Protein 8K20 (pdb70)

Sequence (1209 aa):
KMIAIGFEGSANKIGVGIVTLDGTILANPRHTYITPPGHGFLPRETAHHHLDHVLPLVKSALETSQVTPEEIDCICYTKGPGMGAPLQVSAIVVRVLSQLWKKPIVAVNHCVAHIEMGRVVTGADDPVVLYVSGGNTQVIAYSEGRYRIFGETIDIAVGNCLDRFARVLKLSNDPSPGYNIEQLAKKGENFIDLPYAVKGMDVSFSGILSYIETTAEEKLKNNECTPADLCYSLQETVFAMLVEITERAMAHCDKKDVLIVGGVGCNERLQEMMRTMCSERDGKLFATDDRYCIDNGAMIAYTGLLAFVNGIETPIEDSTFTQRFRTDEVHAVWREKLIKQGAEARVFESTFAGRRSIVKERFSKKYRHPILDAKLTLKRLNAEARCMTKARKLGVCTPVLYAVDTLLHSLTLEYIEGVSVKDIFLEFGTNGVVEERLDDVAAQIGAAIAKLHDGGLAHGDLTTSNMLVRSGTNQLVLIDFGLSVTSTLPEDKAVDLYVLERALLSMHSSCGNVMDRILTAYRKSSKQWSATFNKLAQVRQRGRKKVFNLDRGNTLSVSLFSGVTNSKELLNSMLDGSLKLEVSFLNASLIPDIFPLLAAAQKALISKSRDSLSTRTLHSELVYNYSGSKHITESLKRCGISENTTYILAARFNASPVEMEEVAKLINGKEIDLEELKTHANQANILKHYKITSQELGISSLGDAIVCRIAARDALDFSCNLDVSFESEEHALIAYTSLAVDKELQPDKVRRVMSVSNNKLSVHFEAIEARLLRASFSAFVDVLTLATRTIQEFGDFSCNLDVSFESEEHALIAYTSLAVDKELQPDKVRRVMSVSNNKLSVHFEAIEARLLRASFSAFVDVLTLATRTIQEKKMIAIGFEGSANKIGVGIVTLDGTILANPRHTYITPPGHGFLPRETAHHHLDHVLPLVKSALETSQVTPEEIDCICYTKGPGMGAPLQVSAIVVRVLSQLWKKPIVAVNHCVAHIEMGRVVTGADDPVVLYVSGGNTQVIAYSEGRYRIFGETIDIAVGNCLDRFARVLKLSNDPSPGYNIEQLAKKGENFIDLPYAVKGMDVSFSGILSYIETTAEEKLKNNECTPADLCYSLQETVFAMLVEITERAMAHCDKKDVLIVGGVGCNERLQEMMRTMCSERDGKLFATDDRYCIDNGAMIAYTGLLAFVNGIETPIEDSTFTQRFRTDEVHAVWRE

InterPro domains:
  IPR000905 Gcp-like domain [PF00814] (33-305)
  IPR000905 Gcp-like domain [PTHR11735] (2-338)
  IPR017861 Kae1/TsaD family [PR00789] (8-21)
  IPR017861 Kae1/TsaD family [PR00789] (78-98)
  IPR017861 Kae1/TsaD family [PR00789] (99-118)
  IPR017861 Kae1/TsaD family [PR00789] (131-143)
  IPR017861 Kae1/TsaD family [PR00789] (153-174)
  IPR017861 Kae1/TsaD family [PR00789] (261-270)
  IPR017861 Kae1/TsaD family [TIGR00329] (9-304)
  IPR034680 tRNA N6-adenosine threonylcarbamoyltransferase Kae1, archaeal/eukaryotic [MF_01446] (5-338)
  IPR043129 ATPase, nucleotide binding domain [SSF53067] (5-304)

GO terms:
  GO:0000408 EKC/KEOPS complex (C, IDA)
  GO:0005515 protein binding (F, IPI)

Foldseek 3Di:
DAKFWEWFDQDQKTWIWIDDQLLDTQFIDIDGPQDDFLDDDDLPVSLVVCVVPVVVRVVRRCVRNVDDLLSHQAYEYALDQHDDRRSVVSLVVSLVSCVVSVHFYHHFHDVQLFVVSQCSVLVPQFFFEFAAELFFTWTWGDDPQFTDTQEGAPEGGPNVLQQVLCSLVRFGQPPHSVVRLVVLLVPADDADDFDDADDHLYGYRVVRSVVLSVVCVVCVVVVVGDSNNSSNNSVVVVLVSVVVNVVVVCVVVVGAEYTYAADCLCDCVSVVVVCVVSVVVVHYYGHDHHVSHYDHTSSRRNSVSLCVVLPDGDDSVRSDRDNDDDRRVDRNSSSVD/DPDADPQWRKAWDDDPNHTKIKTARAQDDPADPVRSLVVLQVLLVVLVVVVVVLVVLVAAEWDFDDADSVGRMTMTHDAAFAFQLVLLVCCLPVNADVVVLLVVLLQVLLSLQSCLVSQKAQQPLASRAWTQGPPVRGIYGYDSNPIDGGNDLLRSLVSVLVHQVNVVVSPQSNHRCPVSNLVSNVVNHDPVPVNVVSNVVVVVVVVD/DWAAAPPGKIKDKWKFAQWPCLVVVVVCVVVVPDPDDKFKWQLLADQACVLLNLLVNVLVVCVVVVVQPDPDSNLSSQLLLQLAPDSVVSCPPGNDDPPRRGIMIMDMRDDPVVVVVVVVVTDGDIDDRNCNNVSHPVVVLCVSLVQDPVNVVVDPSNVSSSVSSVCSVVD/DDKDKDKDADPWQVLLVVVVVVVVPDDDPCCPFWDKDWDDDTRITIIIIDGDDDVVVVVVVVVVVVVVVVSVVVVVVVD/DDKDWDKDDDDFQVLQVVLCVPPVVDDDDDVPFKDWDWDGDTNIITIMIDGPDPVVVVVVVVVSVVVSVVSCVVVVD/DFAWEWWWDLQDLKTWIFIATQLLDTQDIDIDGDFDFFLDDDDVPVSLVVCVVCVVVRVVRSCVSSVDDLLSHAAYEAAQDDGDARSSVVRLVVRLVSCVVNVHFYYYFYQVVLLLVSLCSPQVDDFAWEFQAEQQFGFIWHDDQQFGDTDEGEDEHGVNVLQSNVLSLVRPGCVVHSLVVLLVLLVVADAADDFDDAADDLYGYCPRRSVVLSVVVVVCVVVVVDDVNNSSVNVVVVVLVSSLSSVVVVCVVVVDQEYEYAAPNLQHDVNVVVSQVVSVVVNYHYRYDDNVSSDDHTSSRRNRVVLCPVQPDGDDSVPSHHDNDPDRRVRGHDSVD

Organism: Arabidopsis thaliana (NCBI:txid3702)

Secondary structure (DSSP, 8-state):
---EEEEE-SSSEEEEEEE-SSS-EEE--EEE--PPTT----HHHHHHHHHHHHHHHHHHHHHHH---GGG-SEEEEEEESS-HHHHHHHHHHHHHHHHHHT--EEEEEHHHHHHHHHHHHH--SS-EEEEE-SS-EEEEEEETTEEEEEEEBSS--HHHHHHHHHHHHT---SS-HHHHHHHHHTT----------EETTEE--HHHHHHHHHHHHHHHHTTSS-HHHHHHHHHHHHHHHHHHHHHHHHHHHT---EEEESGGGGSSHHHHHHHHHHHHTT--EE---STTTSSSHHHHHHHHHHHHHHT----GGG----S---STTSB-HHHH-/--EE-SS-EEEEEEETTEEEEEEE----SSS-HHHHHHHHHHHHHHHHHHHHHHHHTT-B-PPEEEEETTTTEEEEE---EEEHHHHHHHHHHH---HHHHHHHHHHHHHHHHHHHHTTB--S---TTT-EEETTT--EE----TT--B---HHHHHHHHHHHHHHHHHT-STT---HHHHHHHHHHH-SSHHHHHHHHHHHHHHHH-/-EEE-GGG-EEEEEEEES-S-HHHHHHHHHHT--SS--EEEEGGG-S-HHHHHHHHHHHHHHHHTT--SSSSHHHHHHHHHHT-S-HHHHHHHTB--TT--SEEEEEET--HHHHHHHHHH--SEEE-SS-HHHH--HHHHHHHHT--HHHHTTS-HHHHHHHHHHHGGG-/-EEEEE--B-SSHHHHHHHHHHHHS---S-TTTEEEEEEEETTEEEEEEEESSHHHHHHHHHHHHHHHHHHHHHHHHT-/---EEEEEE-SSS-EEEEEE-TT--EEE--EE-----TTSPPPHHHHHHHHHHHHHHHHHHHHHHHT--TTTEEEEEEEEESS-HHHHHHHHHHHHHHHHHHT--EEEEESHHHHHHHHHHHH--SS-EEEEESSS-EEEEEEETTEEEEEEEBSSS-HHHHHHHHHHHTT---SS-HHHHHHHHHHT----------EETTEE--HHHHHHHHHHHHHHHHHT-S-HHHHHHHHHHHHHHHHHHHHHHHHHHHT-S-EEEESSGGG-HHHHHHHHHHHHHTT--EEE--HHHHS--HHHHHHHHHHHHHHT--B-GGG----S---GGGSBP-S--/-EEEEE----SSHHHHHHHIIIIITS--S-TTTEEEEEEEETTEEEEEEEES-HHHHHHHHHHHHHHHHHHHHHHT-

B-factor: mean 178.87, std 56.87, range [75.35, 323.89]

Structure (mmCIF, N/CA/C/O backbone):
data_8K20
#
_entry.id   8K20
#
_cell.length_a   1.00
_cell.length_b   1.00
_cell.length_c   1.00
_cell.angle_alpha   90.00
_cell.angle_beta   90.00
_cell.angle_gamma   90.00
#
_symmetry.space_group_name_H-M   'P 1'
#
loop_
_entity.id
_entity.type
_entity.pdbx_description
1 polymer 'Probable tRNA N6-adenosine threonylcarbamoyltransferase'
2 polymer 'non-specific serine/threonine protein kinase'
3 polymer At4g34412
4 polymer At5g53043
5 non-polymer 'FE (III) ION'
#
loop_
_atom_site.group_PDB
_atom_site.id
_atom_site.type_symbol
_atom_site.label_atom_id
_atom_site.label_alt_id
_atom_site.label_comp_id
_atom_site.label_asym_id
_atom_site.label_entity_id
_atom_site.label_seq_id
_atom_site.pdbx_PDB_ins_code
_atom_site.Cartn_x
_atom_site.Cartn_y
_atom_site.Cartn_z
_atom_site.occupancy
_atom_site.B_iso_or_equiv
_atom_site.auth_seq_id
_atom_site.auth_comp_id
_atom_site.auth_asym_id
_atom_site.auth_atom_id
_atom_site.pdbx_PDB_model_num
ATOM 1 N N . LYS A 1 4 ? 204.307 260.988 226.837 1.00 125.40 4 LYS A N 1
ATOM 2 C CA . LYS A 1 4 ? 204.983 260.546 228.051 1.00 125.40 4 LYS A CA 1
ATOM 3 C C . LYS A 1 4 ? 206.270 259.800 227.718 1.00 125.40 4 LYS A C 1
ATOM 4 O O . LYS A 1 4 ? 206.582 259.574 226.549 1.00 125.40 4 LYS A O 1
ATOM 10 N N . MET A 1 5 ? 207.014 259.421 228.754 1.00 115.79 5 MET A N 1
ATOM 11 C CA . MET A 1 5 ? 208.262 258.698 228.564 1.00 115.79 5 MET A CA 1
ATOM 12 C C . MET A 1 5 ? 208.001 257.295 228.028 1.00 115.79 5 MET A C 1
ATOM 13 O O . MET A 1 5 ? 207.096 256.590 228.487 1.00 115.79 5 MET A O 1
ATOM 18 N N . ILE A 1 6 ? 208.783 256.908 227.023 1.00 114.68 6 ILE A N 1
ATOM 19 C CA . ILE A 1 6 ? 208.667 255.609 226.371 1.00 114.68 6 ILE A CA 1
ATOM 20 C C . ILE A 1 6 ? 210.069 255.096 226.074 1.00 114.68 6 ILE A C 1
ATOM 21 O O . ILE A 1 6 ? 210.927 255.847 225.597 1.00 114.68 6 ILE A O 1
ATOM 26 N N . ALA A 1 7 ? 210.304 253.817 226.355 1.00 102.99 7 ALA A N 1
ATOM 27 C CA . ALA A 1 7 ? 211.596 253.188 226.118 1.00 102.99 7 ALA A CA 1
ATOM 28 C C . ALA A 1 7 ? 211.432 251.987 225.200 1.00 102.99 7 ALA A C 1
ATOM 29 O O . ALA A 1 7 ? 210.434 251.258 225.290 1.00 102.99 7 ALA A O 1
ATOM 31 N N . ILE A 1 8 ? 212.413 251.771 224.321 1.00 94.50 8 ILE A N 1
ATOM 32 C CA . ILE A 1 8 ? 212.395 250.615 223.431 1.00 94.50 8 ILE A CA 1
ATOM 33 C C . ILE A 1 8 ? 213.510 249.670 223.849 1.00 94.50 8 ILE A C 1
ATOM 34 O O . ILE A 1 8 ? 214.616 250.110 224.177 1.00 94.50 8 ILE A O 1
ATOM 39 N N . GLY A 1 9 ? 213.208 248.379 223.870 1.00 88.06 9 GLY A N 1
ATOM 40 C CA . GLY A 1 9 ? 214.171 247.384 224.300 1.00 88.06 9 GLY A CA 1
ATOM 41 C C . GLY A 1 9 ? 214.205 246.210 223.347 1.00 88.06 9 GLY A C 1
ATOM 42 O O . GLY A 1 9 ? 213.184 245.800 222.788 1.00 88.06 9 GLY A O 1
ATOM 43 N N . PHE A 1 10 ? 215.409 245.676 223.160 1.00 90.97 10 PHE A N 1
ATOM 44 C CA . PHE A 1 10 ? 215.645 244.509 222.321 1.00 90.97 10 PHE A CA 1
ATOM 45 C C . PHE A 1 10 ? 216.105 243.357 223.202 1.00 90.97 10 PHE A C 1
ATOM 46 O O . PHE A 1 10 ? 217.000 243.531 224.041 1.00 90.97 10 PHE A O 1
ATOM 54 N N . GLU A 1 11 ? 215.494 242.188 223.012 1.00 98.86 11 GLU A N 1
ATOM 55 C CA . GLU A 1 11 ? 215.851 240.980 223.744 1.00 98.86 11 GLU A CA 1
ATOM 56 C C . GLU A 1 11 ? 216.099 239.859 222.748 1.00 98.86 11 GLU A C 1
ATOM 57 O O . GLU A 1 11 ? 215.202 239.496 221.978 1.00 98.86 11 GLU A O 1
ATOM 63 N N . GLY A 1 12 ? 217.310 239.309 222.772 1.00 94.22 12 GLY A N 1
ATOM 64 C CA . GLY A 1 12 ? 217.655 238.197 221.913 1.00 94.22 12 GLY A CA 1
ATOM 65 C C . GLY A 1 12 ? 218.605 237.220 222.572 1.00 94.22 12 GLY A C 1
ATOM 66 O O . GLY A 1 12 ? 219.238 236.410 221.891 1.00 94.22 12 GLY A O 1
ATOM 67 N N . SER A 1 13 ? 218.708 237.280 223.902 1.00 94.27 13 SER A N 1
ATOM 68 C CA . SER A 1 13 ? 219.673 236.451 224.616 1.00 94.27 13 SER A CA 1
ATOM 69 C C . SER A 1 13 ? 219.391 234.962 224.471 1.00 94.27 13 SER A C 1
ATOM 70 O O . SER A 1 13 ? 220.279 234.148 224.743 1.00 94.27 13 SER A O 1
ATOM 73 N N . ALA A 1 14 ? 218.183 234.588 224.055 1.00 98.47 14 ALA A N 1
ATOM 74 C CA . ALA A 1 14 ? 217.849 233.186 223.835 1.00 98.47 14 ALA A CA 1
ATOM 75 C C . ALA A 1 14 ? 217.282 232.996 222.435 1.00 98.47 14 ALA A C 1
ATOM 76 O O . ALA A 1 14 ? 217.275 233.935 221.634 1.00 98.47 14 ALA A O 1
ATOM 78 N N . ASN A 1 15 ? 216.813 231.783 222.128 1.00 105.48 15 ASN A N 1
ATOM 79 C CA . ASN A 1 15 ? 216.184 231.542 220.836 1.00 105.48 15 ASN A CA 1
ATOM 80 C C . ASN A 1 15 ? 214.970 232.433 220.623 1.00 105.48 15 ASN A C 1
ATOM 81 O O . ASN A 1 15 ? 214.670 232.795 219.480 1.00 105.48 15 ASN A O 1
ATOM 86 N N . LYS A 1 16 ? 214.270 232.790 221.693 1.00 100.53 16 LYS A N 1
ATOM 87 C CA . LYS A 1 16 ? 213.172 233.738 221.602 1.00 100.53 16 LYS A CA 1
ATOM 88 C C . LYS A 1 16 ? 213.714 235.126 221.291 1.00 100.53 16 LYS A C 1
ATOM 89 O O . LYS A 1 16 ? 214.748 235.538 221.824 1.00 100.53 16 LYS A O 1
ATOM 95 N N . ILE A 1 17 ? 213.015 235.846 220.419 1.00 104.18 17 ILE A N 1
ATOM 96 C CA . ILE A 1 17 ? 213.362 237.212 220.050 1.00 104.18 17 ILE A CA 1
ATOM 97 C C . ILE A 1 17 ? 212.183 238.123 220.360 1.00 104.18 17 ILE A C 1
ATOM 98 O O . ILE A 1 17 ? 211.024 237.769 220.096 1.00 104.18 17 ILE A O 1
ATOM 103 N N . GLY A 1 18 ? 212.480 239.282 220.946 1.00 97.87 18 GLY A N 1
ATOM 104 C CA . GLY A 1 18 ? 211.455 240.238 221.310 1.00 97.87 18 GLY A CA 1
ATOM 105 C C . GLY A 1 18 ? 211.874 241.683 221.134 1.00 97.87 18 GLY A C 1
ATOM 106 O O . GLY A 1 18 ? 213.005 242.062 221.460 1.00 97.87 18 GLY A O 1
ATOM 107 N N . VAL A 1 19 ? 210.961 242.500 220.617 1.00 97.67 19 VAL A N 1
ATOM 108 C CA . VAL A 1 19 ? 211.180 243.928 220.423 1.00 97.67 19 VAL A CA 1
ATOM 109 C C . VAL A 1 19 ? 210.084 244.653 221.190 1.00 97.67 19 VAL A C 1
ATOM 110 O O . VAL A 1 19 ? 208.989 244.873 220.658 1.00 97.67 19 VAL A O 1
ATOM 114 N N . GLY A 1 20 ? 210.374 245.032 222.431 1.00 94.08 20 GLY A N 1
ATOM 115 C CA . GLY A 1 20 ? 209.380 245.607 223.319 1.00 94.08 20 GLY A CA 1
ATOM 116 C C . GLY A 1 20 ? 209.436 247.121 223.315 1.00 94.08 20 GLY A C 1
ATOM 117 O O . GLY A 1 20 ? 210.497 247.716 223.123 1.00 94.08 20 GLY A O 1
ATOM 118 N N . ILE A 1 21 ? 208.280 247.743 223.524 1.00 97.17 21 ILE A N 1
ATOM 119 C CA . ILE A 1 21 ? 208.161 249.192 223.640 1.00 97.17 21 ILE A CA 1
ATOM 120 C C . ILE A 1 21 ? 207.238 249.476 224.815 1.00 97.17 21 ILE A C 1
ATOM 121 O O . ILE A 1 21 ? 206.055 249.120 224.773 1.00 97.17 21 ILE A O 1
ATOM 126 N N . VAL A 1 22 ? 207.769 250.112 225.863 1.00 102.63 22 VAL A N 1
ATOM 127 C CA . VAL A 1 22 ? 207.023 250.243 227.108 1.00 102.63 22 VAL A CA 1
ATOM 128 C C . VAL A 1 22 ? 206.996 251.690 227.577 1.00 102.63 22 VAL A C 1
ATOM 129 O O . VAL A 1 22 ? 207.817 252.522 227.181 1.00 102.63 22 VAL A O 1
ATOM 133 N N . THR A 1 23 ? 206.016 251.975 228.430 1.00 114.17 23 THR A N 1
ATOM 134 C CA . THR A 1 23 ? 205.893 253.221 229.171 1.00 114.17 23 THR A CA 1
ATOM 135 C C . THR A 1 23 ? 206.401 253.012 230.593 1.00 114.17 23 THR A C 1
ATOM 136 O O . THR A 1 23 ? 206.988 251.979 230.922 1.00 114.17 23 THR A O 1
ATOM 140 N N . LEU A 1 24 ? 206.177 254.018 231.441 1.00 110.82 24 LEU A N 1
ATOM 141 C CA . LEU A 1 24 ? 206.673 253.954 232.812 1.00 110.82 24 LEU A CA 1
ATOM 142 C C . LEU A 1 24 ? 205.714 253.243 233.758 1.00 110.82 24 LEU A C 1
ATOM 143 O O . LEU A 1 24 ? 206.138 252.800 234.831 1.00 110.82 24 LEU A O 1
ATOM 148 N N . ASP A 1 25 ? 204.437 253.124 233.398 1.00 119.50 25 ASP A N 1
ATOM 149 C CA . ASP A 1 25 ? 203.468 252.477 234.272 1.00 119.50 25 ASP A CA 1
ATOM 150 C C . ASP A 1 25 ? 203.613 250.961 234.308 1.00 119.50 25 ASP A C 1
ATOM 151 O O . ASP A 1 25 ? 203.038 250.323 235.195 1.00 119.50 25 ASP A O 1
ATOM 156 N N . GLY A 1 26 ? 204.358 250.376 233.377 1.00 117.45 26 GLY A N 1
ATOM 157 C CA . GLY A 1 26 ? 204.456 248.938 233.264 1.00 117.45 26 GLY A CA 1
ATOM 158 C C . GLY A 1 26 ? 203.544 248.314 232.233 1.00 117.45 26 GLY A C 1
ATOM 159 O O . GLY A 1 26 ? 203.461 247.082 232.172 1.00 117.45 26 GLY A O 1
ATOM 160 N N . THR A 1 27 ? 202.863 249.119 231.422 1.00 113.29 27 THR A N 1
ATOM 161 C CA . THR A 1 27 ? 201.916 248.619 230.436 1.00 113.29 27 THR A CA 1
ATOM 162 C C . THR A 1 27 ? 202.598 248.475 229.082 1.00 113.29 27 THR A C 1
ATOM 163 O O . THR A 1 27 ? 203.149 249.444 228.550 1.00 113.29 27 THR A O 1
ATOM 167 N N . ILE A 1 28 ? 202.555 247.268 228.528 1.00 105.35 28 ILE A N 1
ATOM 168 C CA . ILE A 1 28 ? 203.137 247.007 227.217 1.00 105.35 28 ILE A CA 1
ATOM 169 C C . ILE A 1 28 ? 202.302 247.707 226.155 1.00 105.35 28 ILE A C 1
ATOM 170 O O . ILE A 1 28 ? 201.071 247.588 226.136 1.00 105.35 28 ILE A O 1
ATOM 175 N N . LEU A 1 29 ? 202.968 248.443 225.265 1.00 108.06 29 LEU A N 1
ATOM 176 C CA . LEU A 1 29 ? 202.261 249.045 224.140 1.00 108.06 29 LEU A CA 1
ATOM 177 C C . LEU A 1 29 ? 202.207 248.095 222.951 1.00 108.06 29 LEU A C 1
ATOM 178 O O . LEU A 1 29 ? 201.164 247.966 222.301 1.00 108.06 29 LEU A O 1
ATOM 183 N N . ALA A 1 30 ? 203.318 247.425 222.658 1.00 106.62 30 ALA A N 1
ATOM 184 C CA . ALA A 1 30 ? 203.369 246.423 221.606 1.00 106.62 30 ALA A CA 1
ATOM 185 C C . ALA A 1 30 ? 204.400 245.379 221.998 1.00 106.62 30 ALA A C 1
ATOM 186 O O . ALA A 1 30 ? 205.325 245.663 222.763 1.00 106.62 30 ALA A O 1
ATOM 188 N N . ASN A 1 31 ? 204.239 244.177 221.466 1.00 87.62 31 ASN A N 1
ATOM 189 C CA . ASN A 1 31 ? 205.171 243.113 221.809 1.00 87.62 31 ASN A CA 1
ATOM 190 C C . ASN A 1 31 ? 205.144 242.004 220.766 1.00 87.62 31 ASN A C 1
ATOM 191 O O . ASN A 1 31 ? 204.671 240.898 221.056 1.00 87.62 31 ASN A O 1
ATOM 196 N N . PRO A 1 32 ? 205.634 242.246 219.548 1.00 93.06 32 PRO A N 1
ATOM 197 C CA . PRO A 1 32 ? 205.747 241.140 218.592 1.00 93.06 32 PRO A CA 1
ATOM 198 C C . PRO A 1 32 ? 206.885 240.216 218.980 1.00 93.06 32 PRO A C 1
ATOM 199 O O . PRO A 1 32 ? 208.061 240.535 218.785 1.00 93.06 32 PRO A O 1
ATOM 203 N N . ARG A 1 33 ? 206.539 239.062 219.528 1.00 95.46 33 ARG A N 1
ATOM 204 C CA . ARG A 1 33 ? 207.515 238.097 220.000 1.00 95.46 33 ARG A CA 1
ATOM 205 C C . ARG A 1 33 ? 207.553 236.912 219.050 1.00 95.46 33 ARG A C 1
ATOM 206 O O . ARG A 1 33 ? 206.507 236.386 218.659 1.00 95.46 33 ARG A O 1
ATOM 214 N N . HIS A 1 34 ? 208.757 236.498 218.674 1.00 109.79 34 HIS A N 1
ATOM 215 C CA . HIS A 1 34 ? 208.913 235.404 217.731 1.00 109.79 34 HIS A CA 1
ATOM 216 C C . HIS A 1 34 ? 209.875 234.379 218.306 1.00 109.79 34 HIS A C 1
ATOM 217 O O . HIS A 1 34 ? 210.685 234.687 219.183 1.00 109.79 34 HIS A O 1
ATOM 224 N N . THR A 1 35 ? 209.760 233.148 217.828 1.00 115.96 35 THR A N 1
ATOM 225 C CA . THR A 1 35 ? 210.634 232.072 218.258 1.00 115.96 35 THR A CA 1
ATOM 226 C C . THR A 1 35 ? 211.206 231.349 217.048 1.00 115.96 35 THR A C 1
ATOM 227 O O . THR A 1 35 ? 210.531 231.168 216.029 1.00 115.96 35 THR A O 1
ATOM 231 N N . TYR A 1 36 ? 212.472 230.964 217.160 1.00 136.24 36 TYR A N 1
ATOM 232 C CA . TYR A 1 36 ? 213.113 230.112 216.165 1.00 136.24 36 TYR A CA 1
ATOM 233 C C . TYR A 1 36 ? 212.662 228.692 216.470 1.00 136.24 36 TYR A C 1
ATOM 234 O O . TYR A 1 36 ? 213.234 228.013 217.327 1.00 136.24 36 TYR A O 1
ATOM 243 N N . ILE A 1 37 ? 211.612 228.247 215.782 1.00 156.32 37 ILE A N 1
ATOM 244 C CA . ILE A 1 37 ? 210.990 226.967 216.095 1.00 156.32 37 ILE A CA 1
ATOM 245 C C . ILE A 1 37 ? 211.896 225.829 215.634 1.00 156.32 37 ILE A C 1
ATOM 246 O O . ILE A 1 37 ? 211.954 225.487 214.447 1.00 156.32 37 ILE A O 1
ATOM 251 N N . THR A 1 38 ? 212.631 225.255 216.579 1.00 174.09 38 THR A N 1
ATOM 252 C CA . THR A 1 38 ? 213.555 224.186 216.257 1.00 174.09 38 THR A CA 1
ATOM 253 C C . THR A 1 38 ? 212.786 222.926 215.868 1.00 174.09 38 THR A C 1
ATOM 254 O O . THR A 1 38 ? 211.655 222.717 216.316 1.00 174.09 38 THR A O 1
ATOM 258 N N . PRO A 1 39 ? 213.368 222.081 215.019 1.00 193.83 39 PRO A N 1
ATOM 259 C CA . PRO A 1 39 ? 212.749 220.790 214.747 1.00 193.83 39 PRO A CA 1
ATOM 260 C C . PRO A 1 39 ? 212.649 219.976 216.021 1.00 193.83 39 PRO A C 1
ATOM 261 O O . PRO A 1 39 ? 213.534 220.046 216.894 1.00 193.83 39 PRO A O 1
ATOM 265 N N . PRO A 1 40 ? 211.575 219.203 216.182 1.00 198.87 40 PRO A N 1
ATOM 266 C CA . PRO A 1 40 ? 211.421 218.405 217.404 1.00 198.87 40 PRO A CA 1
ATOM 267 C C . PRO A 1 40 ? 212.584 217.441 217.584 1.00 198.87 40 PRO A C 1
ATOM 268 O O . PRO A 1 40 ? 213.090 216.859 216.623 1.00 198.87 40 PRO A O 1
ATOM 272 N N . GLY A 1 41 ? 213.008 217.279 218.837 1.00 205.01 41 GLY A N 1
ATOM 273 C CA . GLY A 1 41 ? 214.169 216.479 219.155 1.00 205.01 41 GLY A CA 1
ATOM 274 C C . GLY A 1 41 ? 215.497 217.186 219.004 1.00 205.01 41 GLY A C 1
ATOM 275 O O . GLY A 1 41 ? 216.541 216.558 219.224 1.00 205.01 41 GLY A O 1
ATOM 276 N N . HIS A 1 42 ? 215.500 218.465 218.637 1.00 204.02 42 HIS A N 1
ATOM 277 C CA . HIS A 1 42 ? 216.722 219.233 218.457 1.00 204.02 42 HIS A CA 1
ATOM 278 C C . HIS A 1 42 ? 216.600 220.581 219.154 1.00 204.02 42 HIS A C 1
ATOM 279 O O . HIS A 1 42 ? 215.503 221.129 219.298 1.00 204.02 42 HIS A O 1
ATOM 286 N N . GLY A 1 43 ? 217.737 221.109 219.582 1.00 174.30 43 GLY A N 1
ATOM 287 C CA . GLY A 1 43 ? 217.819 222.389 220.254 1.00 174.30 43 GLY A CA 1
ATOM 288 C C . GLY A 1 43 ? 218.124 223.524 219.300 1.00 174.30 43 GLY A C 1
ATOM 289 O O . GLY A 1 43 ? 217.825 223.460 218.102 1.00 174.30 43 GLY A O 1
ATOM 290 N N . PHE A 1 44 ? 218.734 224.578 219.836 1.00 143.29 44 PHE A N 1
ATOM 291 C CA . PHE A 1 44 ? 219.076 225.766 219.068 1.00 143.29 44 PHE A CA 1
ATOM 292 C C . PHE A 1 44 ? 220.571 226.034 219.168 1.00 143.29 44 PHE A C 1
ATOM 293 O O . PHE A 1 44 ? 221.175 225.856 220.231 1.00 143.29 44 PHE A O 1
ATOM 301 N N . LEU A 1 45 ? 221.162 226.460 218.054 1.00 135.07 45 LEU A N 1
ATOM 302 C CA . LEU A 1 45 ? 222.571 226.808 217.993 1.00 135.07 45 LEU A CA 1
ATOM 303 C C . LEU A 1 45 ? 222.728 228.260 217.553 1.00 135.07 45 LEU A C 1
ATOM 304 O O . LEU A 1 45 ? 221.868 228.793 216.845 1.00 135.07 45 LEU A O 1
ATOM 309 N N . PRO A 1 46 ? 223.811 228.927 217.965 1.00 128.92 46 PRO A N 1
ATOM 310 C CA . PRO A 1 46 ? 223.923 230.371 217.695 1.00 128.92 46 PRO A CA 1
ATOM 311 C C . PRO A 1 46 ? 223.887 230.742 216.223 1.00 128.92 46 PRO A C 1
ATOM 312 O O . PRO A 1 46 ? 223.349 231.800 215.882 1.00 128.92 46 PRO A O 1
ATOM 316 N N . ARG A 1 47 ? 224.448 229.918 215.336 1.00 137.15 47 ARG A N 1
ATOM 317 C CA . ARG A 1 47 ? 224.535 230.311 213.931 1.00 137.15 47 ARG A CA 1
ATOM 318 C C . ARG A 1 47 ? 223.159 230.352 213.272 1.00 137.15 47 ARG A C 1
ATOM 319 O O . ARG A 1 47 ? 222.785 231.355 212.652 1.00 137.15 47 ARG A O 1
ATOM 327 N N . GLU A 1 48 ? 222.381 229.275 213.403 1.00 137.94 48 GLU A N 1
ATOM 328 C CA . GLU A 1 48 ? 221.060 229.259 212.784 1.00 137.94 48 GLU A CA 1
ATOM 329 C C . GLU A 1 48 ? 220.092 230.188 213.504 1.00 137.94 48 GLU A C 1
ATOM 330 O O . GLU A 1 48 ? 219.206 230.769 212.868 1.00 137.94 48 GLU A O 1
ATOM 336 N N . THR A 1 49 ? 220.242 230.343 214.820 1.00 127.60 49 THR A N 1
ATOM 337 C CA . THR A 1 49 ? 219.438 231.326 215.537 1.00 127.60 49 THR A CA 1
ATOM 338 C C . THR A 1 49 ? 219.737 232.733 215.037 1.00 127.60 49 THR A C 1
ATOM 339 O O . THR A 1 49 ? 218.825 233.550 214.866 1.00 127.60 49 THR A O 1
ATOM 343 N N . ALA A 1 50 ? 221.014 233.028 214.786 1.00 121.11 50 ALA A N 1
ATOM 344 C CA . ALA A 1 50 ? 221.388 234.323 214.231 1.00 121.11 50 ALA A CA 1
ATOM 345 C C . ALA A 1 50 ? 220.835 234.496 212.825 1.00 121.11 50 ALA A C 1
ATOM 346 O O . ALA A 1 50 ? 220.439 235.599 212.441 1.00 121.11 50 ALA A O 1
ATOM 348 N N . HIS A 1 51 ? 220.818 233.421 212.036 1.00 125.34 51 HIS A N 1
ATOM 349 C CA . HIS A 1 51 ? 220.213 233.496 210.708 1.00 125.34 51 HIS A CA 1
ATOM 350 C C . HIS A 1 51 ? 218.722 233.806 210.798 1.00 125.34 51 HIS A C 1
ATOM 351 O O . HIS A 1 51 ? 218.202 234.644 210.048 1.00 125.34 51 HIS A O 1
ATOM 358 N N . HIS A 1 52 ? 218.021 233.137 211.715 1.00 119.03 52 HIS A N 1
ATOM 359 C CA . HIS A 1 52 ? 216.604 233.413 211.927 1.00 119.03 52 HIS A CA 1
ATOM 360 C C . HIS A 1 52 ? 216.394 234.861 212.347 1.00 119.03 52 HIS A C 1
ATOM 361 O O . HIS A 1 52 ? 215.470 235.533 211.873 1.00 119.03 52 HIS A O 1
ATOM 368 N N . HIS A 1 53 ? 217.248 235.358 213.244 1.00 114.07 53 HIS A N 1
ATOM 369 C CA . HIS A 1 53 ? 217.141 236.747 213.676 1.00 114.07 53 HIS A CA 1
ATOM 370 C C . HIS A 1 53 ? 217.396 237.700 212.516 1.00 114.07 53 HIS A C 1
ATOM 371 O O . HIS A 1 53 ? 216.697 238.706 212.367 1.00 114.07 53 HIS A O 1
ATOM 378 N N . LEU A 1 54 ? 218.382 237.386 211.676 1.00 117.85 54 LEU A N 1
ATOM 379 C CA . LEU A 1 54 ? 218.653 238.190 210.490 1.00 117.85 54 LEU A CA 1
ATOM 380 C C . LEU A 1 54 ? 217.425 238.269 209.596 1.00 117.85 54 LEU A C 1
ATOM 381 O O . LEU A 1 54 ? 217.080 239.343 209.090 1.00 117.85 54 LEU A O 1
ATOM 386 N N . ASP A 1 55 ? 216.756 237.136 209.387 1.00 124.07 55 ASP A N 1
ATOM 387 C CA . ASP A 1 55 ? 215.584 237.128 208.518 1.00 124.07 55 ASP A CA 1
ATOM 388 C C . ASP A 1 55 ? 214.407 237.864 209.150 1.00 124.07 55 ASP A C 1
ATOM 389 O O . ASP A 1 55 ? 213.635 238.527 208.447 1.00 124.07 55 ASP A O 1
ATOM 394 N N . HIS A 1 56 ? 214.252 237.768 210.472 1.00 113.92 56 HIS A N 1
ATOM 395 C CA . HIS A 1 56 ? 213.004 238.164 211.110 1.00 113.92 56 HIS A CA 1
ATOM 396 C C . HIS A 1 56 ? 213.023 239.541 211.762 1.00 113.92 56 HIS A C 1
ATOM 397 O O . HIS A 1 56 ? 211.957 240.153 211.880 1.00 113.92 56 HIS A O 1
ATOM 404 N N . VAL A 1 57 ? 214.183 240.048 212.186 1.00 121.45 57 VAL A N 1
ATOM 405 C CA . VAL A 1 57 ? 214.195 241.198 213.086 1.00 121.45 57 VAL A CA 1
ATOM 406 C C . VAL A 1 57 ? 213.688 242.455 212.384 1.00 121.45 57 VAL A C 1
ATOM 407 O O . VAL A 1 57 ? 212.933 243.239 212.972 1.00 121.45 57 VAL A O 1
ATOM 411 N N . LEU A 1 58 ? 214.077 242.672 211.126 1.00 122.95 58 LEU A N 1
ATOM 412 C CA . LEU A 1 58 ? 213.549 243.824 210.398 1.00 122.95 58 LEU A CA 1
ATOM 413 C C . LEU A 1 58 ? 212.043 243.726 210.199 1.00 122.95 58 LEU A C 1
ATOM 414 O O . LEU A 1 58 ? 211.340 244.712 210.485 1.00 122.95 58 LEU A O 1
ATOM 419 N N . PRO A 1 59 ? 211.478 242.606 209.725 1.00 119.14 59 PRO A N 1
ATOM 420 C CA . PRO A 1 59 ? 210.015 242.477 209.787 1.00 119.14 59 PRO A CA 1
ATOM 421 C C . PRO A 1 59 ? 209.483 242.579 211.203 1.00 119.14 59 PRO A C 1
ATOM 422 O O . PRO A 1 59 ? 208.406 243.145 211.416 1.00 119.14 59 PRO A O 1
ATOM 426 N N . LEU A 1 60 ? 210.221 242.055 212.185 1.00 116.74 60 LEU A N 1
ATOM 427 C CA . LEU A 1 60 ? 209.779 242.151 213.572 1.00 116.74 60 LEU A CA 1
ATOM 428 C C . LEU A 1 60 ? 209.771 243.594 214.058 1.00 116.74 60 LEU A C 1
ATOM 429 O O . LEU A 1 60 ? 208.834 244.016 214.744 1.00 116.74 60 LEU A O 1
ATOM 434 N N . VAL A 1 61 ? 210.807 244.365 213.722 1.00 127.46 61 VAL A N 1
ATOM 435 C CA . VAL A 1 61 ? 210.837 245.768 214.127 1.00 127.46 61 VAL A CA 1
ATOM 436 C C . VAL A 1 61 ? 209.731 246.544 213.425 1.00 127.46 61 VAL A C 1
ATOM 437 O O . VAL A 1 61 ? 209.080 247.409 214.024 1.00 127.46 61 VAL A O 1
ATOM 441 N N . LYS A 1 62 ? 209.493 246.241 212.147 1.00 137.36 62 LYS A N 1
ATOM 442 C CA . LYS A 1 62 ? 208.396 246.884 211.432 1.00 137.36 62 LYS A CA 1
ATOM 443 C C . LYS A 1 62 ? 207.056 246.564 212.083 1.00 137.36 62 LYS A C 1
ATOM 444 O O . LYS A 1 62 ? 206.200 247.444 212.229 1.00 137.36 62 LYS A O 1
ATOM 450 N N . SER A 1 63 ? 206.859 245.306 212.484 1.00 133.77 63 SER A N 1
ATOM 451 C CA . SER A 1 63 ? 205.633 244.920 213.173 1.00 133.77 63 SER A CA 1
ATOM 452 C C . SER A 1 63 ? 205.502 245.635 214.510 1.00 133.77 63 SER A C 1
ATOM 453 O O . SER A 1 63 ? 204.403 246.050 214.893 1.00 133.77 63 SER A O 1
ATOM 456 N N . ALA A 1 64 ? 206.608 245.773 215.242 1.00 131.85 64 ALA A N 1
ATOM 457 C CA . ALA A 1 64 ? 206.569 246.486 216.515 1.00 131.85 64 ALA A CA 1
ATOM 458 C C . ALA A 1 64 ? 206.173 247.941 216.315 1.00 131.85 64 ALA A C 1
ATOM 459 O O . ALA A 1 64 ? 205.358 248.481 217.072 1.00 131.85 64 ALA A O 1
ATOM 461 N N . LEU A 1 65 ? 206.740 248.591 215.298 1.00 146.13 65 LEU A N 1
ATOM 462 C CA . LEU A 1 65 ? 206.377 249.976 215.013 1.00 146.13 65 LEU A CA 1
ATOM 463 C C . LEU A 1 65 ? 204.918 250.095 214.588 1.00 146.13 65 LEU A C 1
ATOM 464 O O . LEU A 1 65 ? 204.221 251.028 215.004 1.00 146.13 65 LEU A O 1
ATOM 469 N N . GLU A 1 66 ? 204.439 249.164 213.760 1.00 144.22 66 GLU A N 1
ATOM 470 C CA . GLU A 1 66 ? 203.048 249.214 213.320 1.00 144.22 66 GLU A CA 1
ATOM 471 C C . GLU A 1 66 ? 202.087 248.992 214.481 1.00 144.22 66 GLU A C 1
ATOM 472 O O . GLU A 1 66 ? 201.048 249.656 214.569 1.00 144.22 66 GLU A O 1
ATOM 478 N N . THR A 1 67 ? 202.411 248.058 215.377 1.00 147.59 67 THR A N 1
ATOM 479 C CA . THR A 1 67 ? 201.525 247.764 216.499 1.00 147.59 67 THR A CA 1
ATOM 480 C C . THR A 1 67 ? 201.539 248.887 217.529 1.00 147.59 67 THR A C 1
ATOM 481 O O . THR A 1 67 ? 200.483 249.291 218.028 1.00 147.59 67 THR A O 1
ATOM 485 N N . SER A 1 68 ? 202.725 249.400 217.865 1.00 145.79 68 SER A N 1
ATOM 486 C CA . SER A 1 68 ? 202.818 250.459 218.861 1.00 145.79 68 SER A CA 1
ATOM 487 C C . SER A 1 68 ? 202.387 251.810 218.308 1.00 145.79 68 SER A C 1
ATOM 488 O O . SER A 1 68 ? 201.877 252.646 219.063 1.00 145.79 68 SER A O 1
ATOM 491 N N . GLN A 1 69 ? 202.583 252.040 217.007 1.00 155.78 69 GLN A N 1
ATOM 492 C CA . GLN A 1 69 ? 202.251 253.311 216.360 1.00 155.78 69 GLN A CA 1
ATOM 493 C C . GLN A 1 69 ? 202.950 254.490 217.033 1.00 155.78 69 GLN A C 1
ATOM 494 O O . GLN A 1 69 ? 202.383 255.579 217.148 1.00 155.78 69 GLN A O 1
ATOM 500 N N . VAL A 1 70 ? 204.185 254.281 217.481 1.00 148.69 70 VAL A N 1
ATOM 501 C CA . VAL A 1 70 ? 204.963 255.303 218.172 1.00 148.69 70 VAL A CA 1
ATOM 502 C C . VAL A 1 70 ? 206.129 255.709 217.282 1.00 148.69 70 VAL A C 1
ATOM 503 O O . VAL A 1 70 ? 206.891 254.853 216.816 1.00 148.69 70 VAL A O 1
ATOM 507 N N . THR A 1 71 ? 206.266 257.011 217.043 1.00 140.47 71 THR A N 1
ATOM 508 C CA . THR A 1 71 ? 207.339 257.504 216.197 1.00 140.47 71 THR A CA 1
ATOM 509 C C . THR A 1 71 ? 208.697 257.250 216.852 1.00 140.47 71 THR A C 1
ATOM 510 O O . THR A 1 71 ? 208.814 257.256 218.080 1.00 140.47 71 THR A O 1
ATOM 514 N N . PRO A 1 72 ? 209.737 257.008 216.049 1.00 129.62 72 PRO A N 1
ATOM 515 C CA . PRO A 1 72 ? 211.068 256.759 216.628 1.00 129.62 72 PRO A CA 1
ATOM 516 C C . PRO A 1 72 ? 211.587 257.900 217.482 1.00 129.62 72 PRO A C 1
ATOM 517 O O . PRO A 1 72 ? 212.306 257.652 218.458 1.00 129.62 72 PRO A O 1
ATOM 521 N N . GLU A 1 73 ? 211.254 259.147 217.141 1.00 127.66 73 GLU A N 1
ATOM 522 C CA . GLU A 1 73 ? 211.712 260.280 217.938 1.00 127.66 73 GLU A CA 1
ATOM 523 C C . GLU A 1 73 ? 211.107 260.268 219.336 1.00 127.66 73 GLU A C 1
ATOM 524 O O . GLU A 1 73 ? 211.735 260.755 220.284 1.00 127.66 73 GLU A O 1
ATOM 530 N N . GLU A 1 74 ? 209.899 259.721 219.487 1.00 134.41 74 GLU A N 1
ATOM 531 C CA . GLU A 1 74 ? 209.272 259.622 220.800 1.00 134.41 74 GLU A CA 1
ATOM 532 C C . GLU A 1 74 ? 210.040 258.718 221.753 1.00 134.41 74 GLU A C 1
ATOM 533 O O . GLU A 1 74 ? 209.797 258.775 222.963 1.00 134.41 74 GLU A O 1
ATOM 539 N N . ILE A 1 75 ? 210.947 257.884 221.241 1.00 119.00 75 ILE A N 1
ATOM 540 C CA . ILE A 1 75 ? 211.753 257.036 222.108 1.00 119.00 75 ILE A CA 1
ATOM 541 C C . ILE A 1 75 ? 212.659 257.898 222.969 1.00 119.00 75 ILE A C 1
ATOM 542 O O . ILE A 1 75 ? 213.418 258.734 222.463 1.00 119.00 75 ILE A O 1
ATOM 547 N N . ASP A 1 76 ? 212.585 257.699 224.283 1.00 113.30 76 ASP A N 1
ATOM 548 C CA . ASP A 1 76 ? 213.528 258.319 225.203 1.00 113.30 76 ASP A CA 1
ATOM 549 C C . ASP A 1 76 ? 214.874 257.611 225.226 1.00 113.30 76 ASP A C 1
ATOM 550 O O . ASP A 1 76 ? 215.914 258.272 225.293 1.00 113.30 76 ASP A O 1
ATOM 555 N N . CYS A 1 77 ? 214.880 256.282 225.163 1.00 105.06 77 CYS A N 1
ATOM 556 C CA . CYS A 1 77 ? 216.122 255.528 225.177 1.00 105.06 77 CYS A CA 1
ATOM 557 C C . CYS A 1 77 ? 215.925 254.208 224.449 1.00 105.06 77 CYS A C 1
ATOM 558 O O . CYS A 1 77 ? 214.863 253.571 224.548 1.00 105.06 77 CYS A O 1
ATOM 561 N N . ILE A 1 78 ? 216.965 253.802 223.718 1.00 95.56 78 ILE A N 1
ATOM 562 C CA . ILE A 1 78 ? 216.993 252.514 223.042 1.00 95.56 78 ILE A CA 1
ATOM 563 C C . ILE A 1 78 ? 217.950 251.616 223.807 1.00 95.56 78 ILE A C 1
ATOM 564 O O . ILE A 1 78 ? 219.094 251.997 224.079 1.00 95.56 78 ILE A O 1
ATOM 569 N N . CYS A 1 79 ? 217.472 250.440 224.186 1.00 76.54 79 CYS A N 1
ATOM 570 C CA . CYS A 1 79 ? 218.187 249.588 225.116 1.00 76.54 79 CYS A CA 1
ATOM 571 C C . CYS A 1 79 ? 218.318 248.200 224.523 1.00 76.54 79 CYS A C 1
ATOM 572 O O . CYS A 1 79 ? 217.373 247.676 223.927 1.00 76.54 79 CYS A O 1
ATOM 575 N N . TYR A 1 80 ? 219.494 247.615 224.679 1.00 77.51 80 TYR A N 1
ATOM 576 C CA . TYR A 1 80 ? 219.727 246.257 224.220 1.00 77.51 80 TYR A CA 1
ATOM 577 C C . TYR A 1 80 ? 220.055 245.380 225.415 1.00 77.51 80 TYR A C 1
ATOM 578 O O . TYR A 1 80 ? 220.707 245.823 226.365 1.00 77.51 80 TYR A O 1
ATOM 587 N N . THR A 1 81 ? 219.590 244.134 225.377 1.00 86.42 81 THR A N 1
ATOM 588 C CA . THR A 1 81 ? 220.020 243.182 226.392 1.00 86.42 81 THR A CA 1
ATOM 589 C C . THR A 1 81 ? 221.508 242.895 226.211 1.00 86.42 81 THR A C 1
ATOM 590 O O . THR A 1 81 ? 221.935 242.363 225.182 1.00 86.42 81 THR A O 1
ATOM 594 N N . LYS A 1 82 ? 222.318 243.305 227.188 1.00 92.62 82 LYS A N 1
ATOM 595 C CA . LYS A 1 82 ? 223.735 242.968 227.119 1.00 92.62 82 LYS A CA 1
ATOM 596 C C . LYS A 1 82 ? 223.950 241.478 227.317 1.00 92.62 82 LYS A C 1
ATOM 597 O O . LYS A 1 82 ? 224.859 240.895 226.715 1.00 92.62 82 LYS A O 1
ATOM 603 N N . GLY A 1 83 ? 223.121 240.843 228.136 1.00 93.47 83 GLY A N 1
ATOM 604 C CA . GLY A 1 83 ? 223.235 239.430 228.384 1.00 93.47 83 GLY A CA 1
ATOM 605 C C . GLY A 1 83 ? 222.736 239.055 229.762 1.00 93.47 83 GLY A C 1
ATOM 606 O O . GLY A 1 83 ? 222.021 239.818 230.417 1.00 93.47 83 GLY A O 1
ATOM 607 N N . PRO A 1 84 ? 223.110 237.859 230.236 1.00 100.35 84 PRO A N 1
ATOM 608 C CA . PRO A 1 84 ? 223.970 236.906 229.526 1.00 100.35 84 PRO A CA 1
ATOM 609 C C . PRO A 1 84 ? 223.242 236.113 228.440 1.00 100.35 84 PRO A C 1
ATOM 610 O O . PRO A 1 84 ? 222.014 236.126 228.384 1.00 100.35 84 PRO A O 1
ATOM 614 N N . GLY A 1 85 ? 224.004 235.441 227.591 1.00 92.03 85 GLY A N 1
ATOM 615 C CA . GLY A 1 85 ? 223.432 234.655 226.518 1.00 92.03 85 GLY A CA 1
ATOM 616 C C . GLY A 1 85 ? 224.484 234.329 225.480 1.00 92.03 85 GLY A C 1
ATOM 617 O O . GLY A 1 85 ? 225.631 234.766 225.561 1.00 92.03 85 GLY A O 1
ATOM 618 N N . MET A 1 86 ? 224.061 233.545 224.490 1.00 96.44 86 MET A N 1
ATOM 619 C CA . MET A 1 86 ? 224.970 233.136 223.428 1.00 96.44 86 MET A CA 1
ATOM 620 C C . MET A 1 86 ? 225.349 234.322 222.545 1.00 96.44 86 MET A C 1
ATOM 621 O O . MET A 1 86 ? 224.578 235.273 222.383 1.00 96.44 86 MET A O 1
ATOM 626 N N . GLY A 1 87 ? 226.556 234.254 221.978 1.00 91.79 87 GLY A N 1
ATOM 627 C CA . GLY A 1 87 ? 227.177 235.442 221.411 1.00 91.79 87 GLY A CA 1
ATOM 628 C C . GLY A 1 87 ? 226.477 235.993 220.182 1.00 91.79 87 GLY A C 1
ATOM 629 O O . GLY A 1 87 ? 226.298 237.205 220.059 1.00 91.79 87 GLY A O 1
ATOM 630 N N . ALA A 1 88 ? 226.097 235.121 219.247 1.00 95.42 88 ALA A N 1
ATOM 631 C CA . ALA A 1 88 ? 225.642 235.588 217.937 1.00 95.42 88 ALA A CA 1
ATOM 632 C C . ALA A 1 88 ? 224.371 236.431 217.984 1.00 95.42 88 ALA A C 1
ATOM 633 O O . ALA A 1 88 ? 224.344 237.502 217.349 1.00 95.42 88 ALA A O 1
ATOM 635 N N . PRO A 1 89 ? 223.292 236.024 218.665 1.00 95.39 89 PRO A N 1
ATOM 636 C CA . PRO A 1 89 ? 222.095 236.882 218.673 1.00 95.39 89 PRO A CA 1
ATOM 637 C C . PRO A 1 89 ? 222.305 238.189 219.415 1.00 95.39 89 PRO A C 1
ATOM 638 O O . PRO A 1 89 ? 221.825 239.238 218.965 1.00 95.39 89 PRO A O 1
ATOM 642 N N . LEU A 1 90 ? 223.006 238.152 220.552 1.00 86.14 90 LEU A N 1
ATOM 643 C CA . LEU A 1 90 ? 223.357 239.387 221.244 1.00 86.14 90 LEU A CA 1
ATOM 644 C C . LEU A 1 90 ? 224.195 240.292 220.355 1.00 86.14 90 LEU A C 1
ATOM 645 O O . LEU A 1 90 ? 224.070 241.516 220.419 1.00 86.14 90 LEU A O 1
ATOM 650 N N . GLN A 1 91 ? 225.037 239.703 219.508 1.00 87.85 91 GLN A N 1
ATOM 651 C CA . GLN A 1 91 ? 225.887 240.475 218.610 1.00 87.85 91 GLN A CA 1
ATOM 652 C C . GLN A 1 91 ? 225.054 241.137 217.516 1.00 87.85 91 GLN A C 1
ATOM 653 O O . GLN A 1 91 ? 225.277 242.307 217.173 1.00 87.85 91 GLN A O 1
ATOM 659 N N . VAL A 1 92 ? 224.080 240.407 216.971 1.00 80.76 92 VAL A N 1
ATOM 660 C CA . VAL A 1 92 ? 223.165 240.994 215.993 1.00 80.76 92 VAL A CA 1
ATOM 661 C C . VAL A 1 92 ? 222.383 242.140 216.625 1.00 80.76 92 VAL A C 1
ATOM 662 O O . VAL A 1 92 ? 222.212 243.214 216.028 1.00 80.76 92 VAL A O 1
ATOM 666 N N . SER A 1 93 ? 221.893 241.921 217.847 1.00 82.12 93 SER A N 1
ATOM 667 C CA . SER A 1 93 ? 221.182 242.976 218.560 1.00 82.12 93 SER A CA 1
ATOM 668 C C . SER A 1 93 ? 222.086 244.177 218.802 1.00 82.12 93 SER A C 1
ATOM 669 O O . SER A 1 93 ? 221.645 245.326 218.700 1.00 82.12 93 SER A O 1
ATOM 672 N N . ALA A 1 94 ? 223.356 243.930 219.122 1.00 83.85 94 ALA A N 1
ATOM 673 C CA . ALA A 1 94 ? 224.294 245.022 219.340 1.00 83.85 94 ALA A CA 1
ATOM 674 C C . ALA A 1 94 ? 224.478 245.845 218.073 1.00 83.85 94 ALA A C 1
ATOM 675 O O . ALA A 1 94 ? 224.473 247.080 218.115 1.00 83.85 94 ALA A O 1
ATOM 677 N N . ILE A 1 95 ? 224.633 245.179 216.928 1.00 76.39 95 ILE A N 1
ATOM 678 C CA . ILE A 1 95 ? 224.800 245.922 215.681 1.00 76.39 95 ILE A CA 1
ATOM 679 C C . ILE A 1 95 ? 223.561 246.753 215.381 1.00 76.39 95 ILE A C 1
ATOM 680 O O . ILE A 1 95 ? 223.657 247.931 215.010 1.00 76.39 95 ILE A O 1
ATOM 685 N N . VAL A 1 96 ? 222.376 246.153 215.521 1.00 85.76 96 VAL A N 1
ATOM 686 C CA . VAL A 1 96 ? 221.174 246.890 215.146 1.00 85.76 96 VAL A CA 1
ATOM 687 C C . VAL A 1 96 ? 220.942 248.058 216.101 1.00 85.76 96 VAL A C 1
ATOM 688 O O . VAL A 1 96 ? 220.520 249.141 215.678 1.00 85.76 96 VAL A O 1
ATOM 692 N N . VAL A 1 97 ? 221.246 247.882 217.390 1.00 89.20 97 VAL A N 1
ATOM 693 C CA . VAL A 1 97 ? 221.048 248.982 218.328 1.00 89.20 97 VAL A CA 1
ATOM 694 C C . VAL A 1 97 ? 222.073 250.085 218.082 1.00 89.20 97 VAL A C 1
ATOM 695 O O . VAL A 1 97 ? 221.757 251.272 218.204 1.00 89.20 97 VAL A O 1
ATOM 699 N N . ARG A 1 98 ? 223.309 249.722 217.722 1.00 85.11 98 ARG A N 1
ATOM 700 C CA . ARG A 1 98 ? 224.299 250.738 217.376 1.00 85.11 98 ARG A CA 1
ATOM 701 C C . ARG A 1 98 ? 223.853 251.545 216.164 1.00 85.11 98 ARG A C 1
ATOM 702 O O . ARG A 1 98 ? 223.940 252.779 216.155 1.00 85.11 98 ARG A O 1
ATOM 710 N N . VAL A 1 99 ? 223.375 250.856 215.126 1.00 92.00 99 VAL A N 1
ATOM 711 C CA . VAL A 1 99 ? 222.925 251.548 213.922 1.00 92.00 99 VAL A CA 1
ATOM 712 C C . VAL A 1 99 ? 221.750 252.460 214.245 1.00 92.00 99 VAL A C 1
ATOM 713 O O . VAL A 1 99 ? 221.689 253.609 213.788 1.00 92.00 99 VAL A O 1
ATOM 717 N N . LEU A 1 100 ? 220.804 251.967 215.047 1.00 101.29 100 LEU A N 1
ATOM 718 C CA . LEU A 1 100 ? 219.638 252.770 215.390 1.00 101.29 100 LEU A CA 1
ATOM 719 C C . LEU A 1 100 ? 220.025 253.974 216.239 1.00 101.29 100 LEU A C 1
ATOM 720 O O . LEU A 1 100 ? 219.444 255.053 216.093 1.00 101.29 100 LEU A O 1
ATOM 725 N N . SER A 1 101 ? 220.995 253.808 217.140 1.00 100.97 101 SER A N 1
ATOM 726 C CA . SER A 1 101 ? 221.456 254.932 217.945 1.00 100.97 101 SER A CA 1
ATOM 727 C C . SER A 1 101 ? 222.142 255.983 217.086 1.00 100.97 101 SER A C 1
ATOM 728 O O . SER A 1 101 ? 221.926 257.185 217.273 1.00 100.97 101 SER A O 1
ATOM 731 N N . GLN A 1 102 ? 222.979 255.550 216.143 1.00 113.59 102 GLN A N 1
ATOM 732 C CA . GLN A 1 102 ? 223.687 256.507 215.303 1.00 113.59 102 GLN A CA 1
ATOM 733 C C . GLN A 1 102 ? 222.782 257.151 214.262 1.00 113.59 102 GLN A C 1
ATOM 734 O O . GLN A 1 102 ? 223.110 258.231 213.761 1.00 113.59 102 GLN A O 1
ATOM 740 N N . LEU A 1 103 ? 221.654 256.523 213.926 1.00 112.61 103 LEU A N 1
ATOM 741 C CA . LEU A 1 103 ? 220.746 257.126 212.957 1.00 112.61 103 LEU A CA 1
ATOM 742 C C . LEU A 1 103 ? 219.713 258.011 213.652 1.00 112.61 103 LEU A C 1
ATOM 743 O O . LEU A 1 103 ? 219.593 259.202 213.346 1.00 112.61 103 LEU A O 1
ATOM 748 N N . TRP A 1 104 ? 218.959 257.444 214.591 1.00 115.42 104 TRP A N 1
ATOM 749 C CA . TRP A 1 104 ? 217.965 258.177 215.366 1.00 115.42 104 TRP A CA 1
ATOM 750 C C . TRP A 1 104 ? 218.576 259.199 216.314 1.00 115.42 104 TRP A C 1
ATOM 751 O O . TRP A 1 104 ? 217.840 260.037 216.847 1.00 115.42 104 TRP A O 1
ATOM 762 N N . LYS A 1 105 ? 219.891 259.148 216.540 1.00 116.95 105 LYS A N 1
ATOM 763 C CA . LYS A 1 105 ? 220.560 259.989 217.534 1.00 116.95 105 LYS A CA 1
ATOM 764 C C . LYS A 1 105 ? 219.939 259.793 218.918 1.00 116.95 105 LYS A C 1
ATOM 765 O O . LYS A 1 105 ? 219.570 260.748 219.603 1.00 116.95 105 LYS A O 1
ATOM 771 N N . LYS A 1 106 ? 219.828 258.529 219.327 1.00 113.13 106 LYS A N 1
ATOM 772 C CA . LYS A 1 106 ? 219.212 258.166 220.591 1.00 113.13 106 LYS A CA 1
ATOM 773 C C . LYS A 1 106 ? 220.191 257.388 221.463 1.00 113.13 106 LYS A C 1
ATOM 774 O O . LYS A 1 106 ? 221.051 256.667 220.949 1.00 113.13 106 LYS A O 1
ATOM 780 N N . PRO A 1 107 ? 220.086 257.516 222.786 1.00 107.68 107 PRO A N 1
ATOM 781 C CA . PRO A 1 107 ? 221.067 256.873 223.668 1.00 107.68 107 PRO A CA 1
ATOM 782 C C . PRO A 1 107 ? 220.857 255.371 223.797 1.00 107.68 107 PRO A C 1
ATOM 783 O O . PRO A 1 107 ? 219.747 254.887 224.051 1.00 107.68 107 PRO A O 1
ATOM 787 N N . ILE A 1 108 ? 221.962 254.641 223.621 1.00 85.34 108 ILE A N 1
ATOM 788 C CA . ILE A 1 108 ? 222.045 253.208 223.871 1.00 85.34 108 ILE A CA 1
ATOM 789 C C . ILE A 1 108 ? 222.154 252.976 225.367 1.00 85.34 108 ILE A C 1
ATOM 790 O O . ILE A 1 108 ? 222.917 253.655 226.062 1.00 85.34 108 ILE A O 1
ATOM 795 N N . VAL A 1 109 ? 221.386 252.015 225.868 1.00 86.89 109 VAL A N 1
ATOM 796 C CA . VAL A 1 109 ? 221.498 251.573 227.251 1.00 86.89 109 VAL A CA 1
ATOM 797 C C . VAL A 1 109 ? 221.622 250.056 227.262 1.00 86.89 109 VAL A C 1
ATOM 798 O O . VAL A 1 109 ? 220.762 249.350 226.717 1.00 86.89 109 VAL A O 1
ATOM 802 N N . ALA A 1 110 ? 222.694 249.560 227.865 1.00 75.35 110 ALA A N 1
ATOM 803 C CA . ALA A 1 110 ? 222.824 248.137 228.122 1.00 75.35 110 ALA A CA 1
ATOM 804 C C . ALA A 1 110 ? 221.915 247.757 229.279 1.00 75.35 110 ALA A C 1
ATOM 805 O O . ALA A 1 110 ? 221.894 248.436 230.310 1.00 75.35 110 ALA A O 1
ATOM 807 N N . VAL A 1 111 ? 221.158 246.679 229.109 1.00 92.43 111 VAL A N 1
ATOM 808 C CA . VAL A 1 111 ? 220.178 246.246 230.093 1.00 92.43 111 VAL A CA 1
ATOM 809 C C . VAL A 1 111 ? 220.438 244.784 230.422 1.00 92.43 111 VAL A C 1
ATOM 810 O O . VAL A 1 111 ? 220.697 243.975 229.524 1.00 92.43 111 VAL A O 1
ATOM 814 N N . ASN A 1 112 ? 220.414 244.457 231.710 1.00 107.83 112 ASN A N 1
ATOM 815 C CA . ASN A 1 112 ? 220.537 243.072 232.132 1.00 107.83 112 ASN A CA 1
ATOM 816 C C . ASN A 1 112 ? 219.183 242.375 232.055 1.00 107.83 112 ASN A C 1
ATOM 817 O O . ASN A 1 112 ? 218.132 243.015 231.984 1.00 107.83 112 ASN A O 1
ATOM 822 N N . HIS A 1 113 ? 219.217 241.043 232.078 1.00 111.88 113 HIS A N 1
ATOM 823 C CA . HIS A 1 113 ? 218.008 240.263 231.841 1.00 111.88 113 HIS A CA 1
ATOM 824 C C . HIS A 1 113 ? 217.243 240.004 233.136 1.00 111.88 113 HIS A C 1
ATOM 825 O O . HIS A 1 113 ? 216.025 240.216 233.203 1.00 111.88 113 HIS A O 1
ATOM 832 N N . CYS A 1 114 ? 217.944 239.539 234.173 1.00 122.96 114 CYS A N 1
ATOM 833 C CA . CYS A 1 114 ? 217.287 239.229 235.438 1.00 122.96 114 CYS A CA 1
ATOM 834 C C . CYS A 1 114 ? 216.664 240.473 236.054 1.00 122.96 114 CYS A C 1
ATOM 835 O O . CYS A 1 114 ? 215.559 240.415 236.610 1.00 122.96 114 CYS A O 1
ATOM 838 N N . VAL A 1 115 ? 217.365 241.606 235.975 1.00 108.64 115 VAL A N 1
ATOM 839 C CA . VAL A 1 115 ? 216.801 242.868 236.443 1.00 108.64 115 VAL A CA 1
ATOM 840 C C . VAL A 1 115 ? 215.524 243.188 235.680 1.00 108.64 115 VAL A C 1
ATOM 841 O O . VAL A 1 115 ? 214.536 243.655 236.260 1.00 108.64 115 VAL A O 1
ATOM 845 N N . ALA A 1 116 ? 215.523 242.937 234.369 1.00 108.61 116 ALA A N 1
ATOM 846 C CA . ALA A 1 116 ? 214.325 243.176 233.573 1.00 108.61 116 ALA A CA 1
ATOM 847 C C . ALA A 1 116 ? 213.163 242.318 234.055 1.00 108.61 116 ALA A C 1
ATOM 848 O O . ALA A 1 116 ? 212.042 242.817 234.223 1.00 108.61 116 ALA A O 1
ATOM 850 N N . HIS A 1 117 ? 213.415 241.031 234.301 1.00 118.61 117 HIS A N 1
ATOM 851 C CA . HIS A 1 117 ? 212.356 240.149 234.787 1.00 118.61 117 HIS A CA 1
ATOM 852 C C . HIS A 1 117 ? 211.805 240.637 236.121 1.00 118.61 117 HIS A C 1
ATOM 853 O O . HIS A 1 117 ? 210.584 240.742 236.305 1.00 118.61 117 HIS A O 1
ATOM 860 N N . ILE A 1 118 ? 212.701 240.940 237.066 1.00 114.01 118 ILE A N 1
ATOM 861 C CA . ILE A 1 118 ? 212.269 241.367 238.395 1.00 114.01 118 ILE A CA 1
ATOM 862 C C . ILE A 1 118 ? 211.448 242.642 238.304 1.00 114.01 118 ILE A C 1
ATOM 863 O O . ILE A 1 118 ? 210.376 242.754 238.913 1.00 114.01 118 ILE A O 1
ATOM 868 N N . GLU A 1 119 ? 211.941 243.627 237.555 1.00 111.77 119 GLU A N 1
ATOM 869 C CA . GLU A 1 119 ? 211.248 244.904 237.473 1.00 111.77 119 GLU A CA 1
ATOM 870 C C . GLU A 1 119 ? 209.892 244.760 236.798 1.00 111.77 119 GLU A C 1
ATOM 871 O O . GLU A 1 119 ? 208.907 245.363 237.243 1.00 111.77 119 GLU A O 1
ATOM 877 N N . MET A 1 120 ? 209.814 243.969 235.723 1.00 114.44 120 MET A N 1
ATOM 878 C CA . MET A 1 120 ? 208.530 243.774 235.062 1.00 114.44 120 MET A CA 1
ATOM 879 C C . MET A 1 120 ? 207.530 243.107 235.995 1.00 114.44 120 MET A C 1
ATOM 880 O O . MET A 1 120 ? 206.374 243.539 236.088 1.00 114.44 120 MET A O 1
ATOM 885 N N . GLY A 1 121 ? 207.958 242.065 236.711 1.00 112.86 121 GLY A N 1
ATOM 886 C CA . GLY A 1 121 ? 207.052 241.419 237.648 1.00 112.86 121 GLY A CA 1
ATOM 887 C C . GLY A 1 121 ? 206.580 242.363 238.736 1.00 112.86 121 GLY A C 1
ATOM 888 O O . GLY A 1 121 ? 205.390 242.412 239.066 1.00 112.86 121 GLY A O 1
ATOM 889 N N . ARG A 1 122 ? 207.508 243.141 239.297 1.00 114.90 122 ARG A N 1
ATOM 890 C CA . ARG A 1 122 ? 207.158 244.043 240.387 1.00 114.90 122 ARG A CA 1
ATOM 891 C C . ARG A 1 122 ? 206.193 245.124 239.918 1.00 114.90 122 ARG A C 1
ATOM 892 O O . ARG A 1 122 ? 205.259 245.490 240.640 1.00 114.90 122 ARG A O 1
ATOM 900 N N . VAL A 1 123 ? 206.402 245.654 238.711 1.00 110.85 123 VAL A N 1
ATOM 901 C CA . VAL A 1 123 ? 205.521 246.713 238.232 1.00 110.85 123 VAL A CA 1
ATOM 902 C C . VAL A 1 123 ? 204.153 246.152 237.855 1.00 110.85 123 VAL A C 1
ATOM 903 O O . VAL A 1 123 ? 203.129 246.826 238.022 1.00 110.85 123 VAL A O 1
ATOM 907 N N . VAL A 1 124 ? 204.104 244.918 237.344 1.00 111.09 124 VAL A N 1
ATOM 908 C CA . VAL A 1 124 ? 202.814 244.325 237.002 1.00 111.09 124 VAL A CA 1
ATOM 909 C C . VAL A 1 124 ? 202.000 244.043 238.257 1.00 111.09 124 VAL A C 1
ATOM 910 O O . VAL A 1 124 ? 200.824 244.414 238.349 1.00 111.09 124 VAL A O 1
ATOM 914 N N . THR A 1 125 ? 202.607 243.391 239.243 1.00 120.75 125 THR A N 1
ATOM 915 C CA . THR A 1 125 ? 201.862 242.964 240.418 1.00 120.75 125 THR A CA 1
ATOM 916 C C . THR A 1 125 ? 201.792 244.026 241.508 1.00 120.75 125 THR A C 1
ATOM 917 O O . THR A 1 125 ? 201.120 243.806 242.521 1.00 120.75 125 THR A O 1
ATOM 921 N N . GLY A 1 126 ? 202.464 245.161 241.334 1.00 122.54 126 GLY A N 1
ATOM 922 C CA . GLY A 1 126 ? 202.351 246.262 242.266 1.00 122.54 126 GLY A CA 1
ATOM 923 C C . GLY A 1 126 ? 203.107 246.099 243.565 1.00 122.54 126 GLY A C 1
ATOM 924 O O . GLY A 1 126 ? 202.978 246.960 244.445 1.00 122.54 126 GLY A O 1
ATOM 925 N N . ALA A 1 127 ? 203.884 245.031 243.721 1.00 125.92 127 ALA A N 1
ATOM 926 C CA . ALA A 1 127 ? 204.628 244.816 244.954 1.00 125.92 127 ALA A CA 1
ATOM 927 C C . ALA A 1 127 ? 205.701 245.882 245.128 1.00 125.92 127 ALA A C 1
ATOM 928 O O . ALA A 1 127 ? 206.240 246.412 244.153 1.00 125.92 127 ALA A O 1
ATOM 930 N N . ASP A 1 128 ? 206.013 246.196 246.385 1.00 129.61 128 ASP A N 1
ATOM 931 C CA . ASP A 1 128 ? 206.978 247.246 246.684 1.00 129.61 128 ASP A CA 1
ATOM 932 C C . ASP A 1 128 ? 208.391 246.700 246.869 1.00 129.61 128 ASP A C 1
ATOM 933 O O . ASP A 1 128 ? 209.342 247.232 246.288 1.00 129.61 128 ASP A O 1
ATOM 938 N N . ASP A 1 129 ? 208.549 245.648 247.671 1.00 128.45 129 ASP A N 1
ATOM 939 C CA . ASP A 1 129 ? 209.879 245.096 247.904 1.00 128.45 129 ASP A CA 1
ATOM 940 C C . ASP A 1 129 ? 209.822 243.628 248.313 1.00 128.45 129 ASP A C 1
ATOM 941 O O . ASP A 1 129 ? 210.194 243.286 249.443 1.00 128.45 129 ASP A O 1
ATOM 946 N N . PRO A 1 130 ? 209.374 242.732 247.438 1.00 128.10 130 PRO A N 1
ATOM 947 C CA . PRO A 1 130 ? 209.326 241.312 247.784 1.00 128.10 130 PRO A CA 1
ATOM 948 C C . PRO A 1 130 ? 210.563 240.558 247.319 1.00 128.10 130 PRO A C 1
ATOM 949 O O . PRO A 1 130 ? 211.309 240.997 246.442 1.00 128.10 130 PRO A O 1
ATOM 953 N N . VAL A 1 131 ? 210.767 239.394 247.935 1.00 135.36 131 VAL A N 1
ATOM 954 C CA . VAL A 1 131 ? 211.698 238.419 247.384 1.00 135.36 131 VAL A CA 1
ATOM 955 C C . VAL A 1 131 ? 211.177 237.970 246.026 1.00 135.36 131 VAL A C 1
ATOM 956 O O . VAL A 1 131 ? 209.990 237.638 245.877 1.00 135.36 131 VAL A O 1
ATOM 960 N N . VAL A 1 132 ? 212.054 237.965 245.024 1.00 132.31 132 VAL A N 1
ATOM 961 C CA . VAL A 1 132 ? 211.660 237.686 243.650 1.00 132.31 132 VAL A CA 1
ATOM 962 C C . VAL A 1 132 ? 212.323 236.389 243.214 1.00 132.31 132 VAL A C 1
ATOM 963 O O . VAL A 1 132 ? 213.548 236.243 243.307 1.00 132.31 132 VAL A O 1
ATOM 967 N N . LEU A 1 133 ? 211.516 235.448 242.739 1.00 136.94 133 LEU A N 1
ATOM 968 C CA . LEU A 1 133 ? 212.009 234.175 242.233 1.00 136.94 133 LEU A CA 1
ATOM 969 C C . LEU A 1 133 ? 211.858 234.176 240.717 1.00 136.94 133 LEU A C 1
ATOM 970 O O . LEU A 1 133 ? 210.739 234.131 240.197 1.00 136.94 133 LEU A O 1
ATOM 975 N N . TYR A 1 134 ? 212.984 234.229 240.013 1.00 148.16 134 TYR A N 1
ATOM 976 C CA . TYR A 1 134 ? 213.011 234.240 238.554 1.00 148.16 134 TYR A CA 1
ATOM 977 C C . TYR A 1 134 ? 213.461 232.861 238.089 1.00 148.16 134 TYR A C 1
ATOM 978 O O . TYR A 1 134 ? 214.638 232.510 238.216 1.00 148.16 134 TYR A O 1
ATOM 987 N N . VAL A 1 135 ? 212.530 232.086 237.544 1.00 157.03 135 VAL A N 1
ATOM 988 C CA . VAL A 1 135 ? 212.823 230.746 237.048 1.00 157.03 135 VAL A CA 1
ATOM 989 C C . VAL A 1 135 ? 212.530 230.704 235.553 1.00 157.03 135 VAL A C 1
ATOM 990 O O . VAL A 1 135 ? 211.427 231.052 235.115 1.00 157.03 135 VAL A O 1
ATOM 994 N N . SER A 1 136 ? 213.527 230.296 234.772 1.00 164.21 136 SER A N 1
ATOM 995 C CA . SER A 1 136 ? 213.418 230.255 233.320 1.00 164.21 136 SER A CA 1
ATOM 996 C C . SER A 1 136 ? 214.304 229.128 232.804 1.00 164.21 136 SER A C 1
ATOM 997 O O . SER A 1 136 ? 214.839 228.331 233.581 1.00 164.21 136 SER A O 1
ATOM 1000 N N . GLY A 1 137 ? 214.460 229.066 231.480 1.00 180.61 137 GLY A N 1
ATOM 1001 C CA . GLY A 1 137 ? 215.250 227.999 230.887 1.00 180.61 137 GLY A CA 1
ATOM 1002 C C . GLY A 1 137 ? 216.711 228.049 231.291 1.00 180.61 137 GLY A C 1
ATOM 1003 O O . GLY A 1 137 ? 217.315 227.019 231.601 1.00 180.61 137 GLY A O 1
ATOM 1004 N N . GLY A 1 138 ? 217.297 229.242 231.294 1.00 171.28 138 GLY A N 1
ATOM 1005 C CA . GLY A 1 138 ? 218.696 229.393 231.639 1.00 171.28 138 GLY A CA 1
ATOM 1006 C C . GLY A 1 138 ? 218.922 230.021 232.997 1.00 171.28 138 GLY A C 1
ATOM 1007 O O . GLY A 1 138 ? 220.069 230.216 233.411 1.00 171.28 138 GLY A O 1
ATOM 1008 N N . ASN A 1 139 ? 217.841 230.342 233.703 1.00 168.95 139 ASN A N 1
ATOM 1009 C CA . ASN A 1 139 ? 217.928 231.024 234.985 1.00 168.95 139 ASN A CA 1
ATOM 1010 C C . ASN A 1 139 ? 217.058 230.331 236.023 1.00 168.95 139 ASN A C 1
ATOM 1011 O O . ASN A 1 139 ? 215.913 229.961 235.746 1.00 168.95 139 ASN A O 1
ATOM 1016 N N . THR A 1 140 ? 217.619 230.156 237.221 1.00 177.38 140 THR A N 1
ATOM 1017 C CA . THR A 1 140 ? 216.879 229.688 238.396 1.00 177.38 140 THR A CA 1
ATOM 1018 C C . THR A 1 140 ? 217.435 230.476 239.582 1.00 177.38 140 THR A C 1
ATOM 1019 O O . THR A 1 140 ? 218.398 230.054 240.226 1.00 177.38 140 THR A O 1
ATOM 1023 N N . GLN A 1 141 ? 216.816 231.620 239.862 1.00 160.75 141 GLN A N 1
ATOM 1024 C CA . GLN A 1 141 ? 217.398 232.618 240.739 1.00 160.75 141 GLN A CA 1
ATOM 1025 C C . GLN A 1 141 ? 216.400 233.024 241.814 1.00 160.75 141 GLN A C 1
ATOM 1026 O O . GLN A 1 141 ? 215.203 233.168 241.553 1.00 160.75 141 GLN A O 1
ATOM 1032 N N . VAL A 1 142 ? 216.911 233.205 243.029 1.00 150.46 142 VAL A N 1
ATOM 1033 C CA . VAL A 1 142 ? 216.182 233.838 244.121 1.00 150.46 142 VAL A CA 1
ATOM 1034 C C . VAL A 1 142 ? 216.928 235.120 244.454 1.00 150.46 142 VAL A C 1
ATOM 1035 O O . VAL A 1 142 ? 218.129 235.083 244.749 1.00 150.46 142 VAL A O 1
ATOM 1039 N N . ILE A 1 143 ? 216.233 236.253 244.384 1.00 137.86 143 ILE A N 1
ATOM 1040 C CA . ILE A 1 143 ? 216.876 237.559 244.392 1.00 137.86 143 ILE A CA 1
ATOM 1041 C C . ILE A 1 143 ? 216.181 238.462 245.400 1.00 137.86 143 ILE A C 1
ATOM 1042 O O . ILE A 1 143 ? 214.946 238.473 245.498 1.00 137.86 143 ILE A O 1
ATOM 1047 N N . ALA A 1 144 ? 216.983 239.209 246.161 1.00 139.72 144 ALA A N 1
ATOM 1048 C CA . ALA A 1 144 ? 216.476 240.152 247.143 1.00 139.72 144 ALA A CA 1
ATOM 1049 C C . ALA A 1 144 ? 217.223 241.471 247.016 1.00 139.72 144 ALA A C 1
ATOM 1050 O O . ALA A 1 144 ? 218.441 241.492 246.809 1.00 139.72 144 ALA A O 1
ATOM 1052 N N . TYR A 1 145 ? 216.478 242.565 247.123 1.00 132.69 145 TYR A N 1
ATOM 1053 C CA . TYR A 1 145 ? 217.074 243.891 247.139 1.00 132.69 145 TYR A CA 1
ATOM 1054 C C . TYR A 1 145 ? 217.835 244.111 248.440 1.00 132.69 145 TYR A C 1
ATOM 1055 O O . TYR A 1 145 ? 217.363 243.745 249.520 1.00 132.69 145 TYR A O 1
ATOM 1064 N N . SER A 1 146 ? 219.022 244.715 248.340 1.00 148.63 146 SER A N 1
ATOM 1065 C CA . SER A 1 146 ? 219.834 244.969 249.523 1.00 148.63 146 SER A CA 1
ATOM 1066 C C . SER A 1 146 ? 220.902 246.020 249.244 1.00 148.63 146 SER A C 1
ATOM 1067 O O . SER A 1 146 ? 221.727 245.847 248.340 1.00 148.63 146 SER A O 1
ATOM 1070 N N . GLU A 1 147 ? 220.888 247.110 250.015 1.00 155.57 147 GLU A N 1
ATOM 1071 C CA . GLU A 1 147 ? 221.883 248.181 249.903 1.00 155.57 147 GLU A CA 1
ATOM 1072 C C . GLU A 1 147 ? 221.925 248.762 248.492 1.00 155.57 147 GLU A C 1
ATOM 1073 O O . GLU A 1 147 ? 222.973 249.190 248.003 1.00 155.57 147 GLU A O 1
ATOM 1079 N N . GLY A 1 148 ? 220.773 248.781 247.829 1.00 143.90 148 GLY A N 1
ATOM 1080 C CA . GLY A 1 148 ? 220.706 249.274 246.470 1.00 143.90 148 GLY A CA 1
ATOM 1081 C C . GLY A 1 148 ? 221.274 248.349 245.421 1.00 143.90 148 GLY A C 1
ATOM 1082 O O . GLY A 1 148 ? 221.605 248.812 244.324 1.00 143.90 148 GLY A O 1
ATOM 1083 N N . ARG A 1 149 ? 221.410 247.061 245.724 1.00 138.96 149 ARG A N 1
ATOM 1084 C CA . ARG A 1 149 ? 221.908 246.083 244.771 1.00 138.96 149 ARG A CA 1
ATOM 1085 C C . ARG A 1 149 ? 221.037 244.841 244.852 1.00 138.96 149 ARG A C 1
ATOM 1086 O O . ARG A 1 149 ? 220.640 244.422 245.943 1.00 138.96 149 ARG A O 1
ATOM 1094 N N . TYR A 1 150 ? 220.721 244.266 243.697 1.00 126.71 150 TYR A N 1
ATOM 1095 C CA . TYR A 1 150 ? 219.881 243.074 243.647 1.00 126.71 150 TYR A CA 1
ATOM 1096 C C . TYR A 1 150 ? 220.756 241.866 243.943 1.00 126.71 150 TYR A C 1
ATOM 1097 O O . TYR A 1 150 ? 221.297 241.237 243.032 1.00 126.71 150 TYR A O 1
ATOM 1106 N N . ARG A 1 151 ? 220.901 241.537 245.222 1.00 151.80 151 ARG A N 1
ATOM 1107 C CA . ARG A 1 151 ? 221.764 240.438 245.620 1.00 151.80 151 ARG A CA 1
ATOM 1108 C C . ARG A 1 151 ? 221.047 239.110 245.431 1.00 151.80 151 ARG A C 1
ATOM 1109 O O . ARG A 1 151 ? 219.891 238.943 245.834 1.00 151.80 151 ARG A O 1
ATOM 1117 N N . ILE A 1 152 ? 221.742 238.170 244.805 1.00 151.55 152 ILE A N 1
ATOM 1118 C CA . ILE A 1 152 ? 221.215 236.825 244.627 1.00 151.55 152 ILE A CA 1
ATOM 1119 C C . ILE A 1 152 ? 221.526 236.007 245.874 1.00 151.55 152 ILE A C 1
ATOM 1120 O O . ILE A 1 152 ? 222.626 236.093 246.435 1.00 151.55 152 ILE A O 1
ATOM 1125 N N . PHE A 1 153 ? 220.538 235.248 246.343 1.00 150.97 153 PHE A N 1
ATOM 1126 C CA . PHE A 1 153 ? 220.703 234.405 247.513 1.00 150.97 153 PHE A CA 1
ATOM 1127 C C . PHE A 1 153 ? 220.402 232.940 247.251 1.00 150.97 153 PHE A C 1
ATOM 1128 O O . PHE A 1 153 ? 220.909 232.085 247.983 1.00 150.97 153 PHE A O 1
ATOM 1136 N N . GLY A 1 154 ? 219.613 232.628 246.229 1.00 163.07 154 GLY A N 1
ATOM 1137 C CA . GLY A 1 154 ? 219.364 231.254 245.849 1.00 163.07 154 GLY A CA 1
ATOM 1138 C C . GLY A 1 154 ? 219.619 231.054 244.372 1.00 163.07 154 GLY A C 1
ATOM 1139 O O . GLY A 1 154 ? 219.005 231.719 243.532 1.00 163.07 154 GLY A O 1
ATOM 1140 N N . GLU A 1 155 ? 220.523 230.137 244.040 1.00 174.15 155 GLU A N 1
ATOM 1141 C CA . GLU A 1 155 ? 220.965 229.971 242.666 1.00 174.15 155 GLU A CA 1
ATOM 1142 C C . GLU A 1 155 ? 221.415 228.542 242.423 1.00 174.15 155 GLU A C 1
ATOM 1143 O O . GLU A 1 155 ? 222.079 227.930 243.262 1.00 174.15 155 GLU A O 1
ATOM 1149 N N . THR A 1 156 ? 221.044 228.022 241.258 1.00 202.18 156 THR A N 1
ATOM 1150 C CA . THR A 1 156 ? 221.595 226.757 240.802 1.00 202.18 156 THR A CA 1
ATOM 1151 C C . THR A 1 156 ? 223.084 226.916 240.521 1.00 202.18 156 THR A C 1
ATOM 1152 O O . THR A 1 156 ? 223.522 227.925 239.958 1.00 202.18 156 THR A O 1
ATOM 1156 N N . ILE A 1 157 ? 223.871 225.932 240.949 1.00 208.07 157 ILE A N 1
ATOM 1157 C CA . ILE A 1 157 ? 225.310 226.024 240.746 1.00 208.07 157 ILE A CA 1
ATOM 1158 C C . ILE A 1 157 ? 225.714 225.357 239.437 1.00 208.07 157 ILE A C 1
ATOM 1159 O O . ILE A 1 157 ? 226.662 225.799 238.776 1.00 208.07 157 ILE A O 1
ATOM 1164 N N . ASP A 1 158 ? 225.000 224.310 239.026 1.00 222.68 158 ASP A N 1
ATOM 1165 C CA . ASP A 1 158 ? 225.369 223.533 237.848 1.00 222.68 158 ASP A CA 1
ATOM 1166 C C . ASP A 1 158 ? 224.544 223.899 236.617 1.00 222.68 158 ASP A C 1
ATOM 1167 O O . ASP A 1 158 ? 225.096 224.366 235.616 1.00 222.68 158 ASP A O 1
ATOM 1172 N N . ILE A 1 159 ? 223.224 223.714 236.676 1.00 221.57 159 ILE A N 1
ATOM 1173 C CA . ILE A 1 159 ? 222.340 223.967 235.543 1.00 221.57 159 ILE A CA 1
ATOM 1174 C C . ILE A 1 159 ? 221.013 224.507 236.057 1.00 221.57 159 ILE A C 1
ATOM 1175 O O . ILE A 1 159 ? 220.571 224.175 237.160 1.00 221.57 159 ILE A O 1
ATOM 1180 N N . ALA A 1 160 ? 220.372 225.340 235.241 1.00 211.27 160 ALA A N 1
ATOM 1181 C CA . ALA A 1 160 ? 219.096 225.932 235.612 1.00 211.27 160 ALA A CA 1
ATOM 1182 C C . ALA A 1 160 ? 217.983 224.885 235.601 1.00 211.27 160 ALA A C 1
ATOM 1183 O O . ALA A 1 160 ? 218.095 223.822 234.984 1.00 211.27 160 ALA A O 1
ATOM 1185 N N . VAL A 1 161 ? 216.893 225.203 236.306 1.00 216.70 161 VAL A N 1
ATOM 1186 C CA . VAL A 1 161 ? 215.751 224.294 236.356 1.00 216.70 161 VAL A CA 1
ATOM 1187 C C . VAL A 1 161 ? 215.096 224.182 234.983 1.00 216.70 161 VAL A C 1
ATOM 1188 O O . VAL A 1 161 ? 214.629 223.105 234.590 1.00 216.70 161 VAL A O 1
ATOM 1192 N N . GLY A 1 162 ? 215.057 225.283 234.229 1.00 222.93 162 GLY A N 1
ATOM 1193 C CA . GLY A 1 162 ? 214.452 225.241 232.908 1.00 222.93 162 GLY A CA 1
ATOM 1194 C C . GLY A 1 162 ? 215.239 224.387 231.935 1.00 222.93 162 GLY A C 1
ATOM 1195 O O . GLY A 1 162 ? 214.665 223.587 231.194 1.00 222.93 162 GLY A O 1
ATOM 1196 N N . ASN A 1 163 ? 216.566 224.532 231.935 1.00 233.91 163 ASN A N 1
ATOM 1197 C CA . ASN A 1 163 ? 217.411 223.661 231.121 1.00 233.91 163 ASN A CA 1
ATOM 1198 C C . ASN A 1 163 ? 217.297 222.212 231.571 1.00 233.91 163 ASN A C 1
ATOM 1199 O O . ASN A 1 163 ? 217.339 221.287 230.746 1.00 233.91 163 ASN A O 1
ATOM 1204 N N . CYS A 1 164 ? 217.167 221.996 232.881 1.00 240.12 164 CYS A N 1
ATOM 1205 C CA . CYS A 1 164 ? 216.994 220.644 233.394 1.00 240.12 164 CYS A CA 1
ATOM 1206 C C . CYS A 1 164 ? 215.730 220.006 232.829 1.00 240.12 164 CYS A C 1
ATOM 1207 O O . CYS A 1 164 ? 215.767 218.895 232.281 1.00 240.12 164 CYS A O 1
ATOM 1210 N N . LEU A 1 165 ? 214.606 220.721 232.923 1.00 249.16 165 LEU A N 1
ATOM 1211 C CA . LEU A 1 165 ? 213.357 220.239 232.342 1.00 249.16 165 LEU A CA 1
ATOM 1212 C C . LEU A 1 165 ? 213.506 220.024 230.843 1.00 249.16 165 LEU A C 1
ATOM 1213 O O . LEU A 1 165 ? 213.024 219.026 230.294 1.00 249.16 165 LEU A O 1
ATOM 1218 N N . ASP A 1 166 ? 214.193 220.948 230.168 1.00 259.48 166 ASP A N 1
ATOM 1219 C CA . ASP A 1 166 ? 214.319 220.874 228.720 1.00 259.48 166 ASP A CA 1
ATOM 1220 C C . ASP A 1 166 ? 215.047 219.610 228.289 1.00 259.48 166 ASP A C 1
ATOM 1221 O O . ASP A 1 166 ? 214.547 218.856 227.442 1.00 259.48 166 ASP A O 1
ATOM 1226 N N . ARG A 1 167 ? 216.228 219.346 228.854 1.00 261.11 167 ARG A N 1
ATOM 1227 C CA . ARG A 1 167 ? 216.958 218.209 228.304 1.00 261.11 167 ARG A CA 1
ATOM 1228 C C . ARG A 1 167 ? 216.487 216.899 228.924 1.00 261.11 167 ARG A C 1
ATOM 1229 O O . ARG A 1 167 ? 216.683 215.842 228.320 1.00 261.11 167 ARG A O 1
ATOM 1237 N N . PHE A 1 168 ? 215.771 216.940 230.057 1.00 261.18 168 PHE A N 1
ATOM 1238 C CA . PHE A 1 168 ? 215.019 215.753 230.453 1.00 261.18 168 PHE A CA 1
ATOM 1239 C C . PHE A 1 168 ? 213.932 215.426 229.439 1.00 261.18 168 PHE A C 1
ATOM 1240 O O . PHE A 1 168 ? 213.745 214.259 229.072 1.00 261.18 168 PHE A O 1
ATOM 1248 N N . ALA A 1 169 ? 213.208 216.446 228.970 1.00 267.65 169 ALA A N 1
ATOM 1249 C CA . ALA A 1 169 ? 212.189 216.229 227.952 1.00 267.65 169 ALA A CA 1
ATOM 1250 C C . ALA A 1 169 ? 212.811 215.713 226.663 1.00 267.65 169 ALA A C 1
ATOM 1251 O O . ALA A 1 169 ? 212.242 214.846 225.991 1.00 267.65 169 ALA A O 1
ATOM 1253 N N . ARG A 1 170 ? 213.982 216.241 226.303 1.00 268.35 170 ARG A N 1
ATOM 1254 C CA . ARG A 1 170 ? 214.688 215.748 225.123 1.00 268.35 170 ARG A CA 1
ATOM 1255 C C . ARG A 1 170 ? 215.125 214.298 225.304 1.00 268.35 170 ARG A C 1
ATOM 1256 O O . ARG A 1 170 ? 215.140 213.524 224.340 1.00 268.35 170 ARG A O 1
ATOM 1264 N N . VAL A 1 171 ? 215.494 213.915 226.530 1.00 274.36 171 VAL A N 1
ATOM 1265 C CA . VAL A 1 171 ? 215.756 212.508 226.825 1.00 274.36 171 VAL A CA 1
ATOM 1266 C C . VAL A 1 171 ? 214.506 211.676 226.572 1.00 274.36 171 VAL A C 1
ATOM 1267 O O . VAL A 1 171 ? 214.571 210.585 225.990 1.00 274.36 171 VAL A O 1
ATOM 1271 N N . LEU A 1 172 ? 213.351 212.177 226.997 1.00 269.26 172 LEU A N 1
ATOM 1272 C CA . LEU A 1 172 ? 212.072 211.542 226.714 1.00 269.26 172 LEU A CA 1
ATOM 1273 C C . LEU A 1 172 ? 211.517 211.929 225.350 1.00 269.26 172 LEU A C 1
ATOM 1274 O O . LEU A 1 172 ? 210.478 211.394 224.948 1.00 269.26 172 LEU A O 1
ATOM 1279 N N . LYS A 1 173 ? 212.179 212.847 224.641 1.00 266.83 173 LYS A N 1
ATOM 1280 C CA . LYS A 1 173 ? 211.786 213.267 223.294 1.00 266.83 173 LYS A CA 1
ATOM 1281 C C . LYS A 1 173 ? 210.379 213.868 223.280 1.00 266.83 173 LYS A C 1
ATOM 1282 O O . LYS A 1 173 ? 209.495 213.425 222.544 1.00 266.83 173 LYS A O 1
ATOM 1288 N N . LEU A 1 174 ? 210.178 214.893 224.104 1.00 267.72 174 LEU A N 1
ATOM 1289 C CA . LEU A 1 174 ? 208.918 215.620 224.095 1.00 267.72 174 LEU A CA 1
ATOM 1290 C C . LEU A 1 174 ? 208.841 216.541 222.880 1.00 267.72 174 LEU A C 1
ATOM 1291 O O . LEU A 1 174 ? 209.828 216.778 222.179 1.00 267.72 174 LEU A O 1
ATOM 1296 N N . SER A 1 175 ? 207.642 217.063 222.636 1.00 276.86 175 SER A N 1
ATOM 1297 C CA . SER A 1 175 ? 207.454 218.050 221.586 1.00 276.86 175 SER A CA 1
ATOM 1298 C C . SER A 1 175 ? 208.094 219.379 221.987 1.00 276.86 175 SER A C 1
ATOM 1299 O O . SER A 1 175 ? 208.600 219.549 223.100 1.00 276.86 175 SER A O 1
ATOM 1302 N N . ASN A 1 176 ? 208.064 220.334 221.062 1.00 266.13 176 ASN A N 1
ATOM 1303 C CA . ASN A 1 176 ? 208.700 221.634 221.251 1.00 266.13 176 ASN A CA 1
ATOM 1304 C C . ASN A 1 176 ? 207.748 222.758 220.863 1.00 266.13 176 ASN A C 1
ATOM 1305 O O . ASN A 1 176 ? 208.107 223.695 220.146 1.00 266.13 176 ASN A O 1
ATOM 1310 N N . ASP A 1 177 ? 206.508 222.676 221.341 1.00 286.17 177 ASP A N 1
ATOM 1311 C CA . ASP A 1 177 ? 205.536 223.735 221.101 1.00 286.17 177 ASP A CA 1
ATOM 1312 C C . ASP A 1 177 ? 204.498 223.753 222.217 1.00 286.17 177 ASP A C 1
ATOM 1313 O O . ASP A 1 177 ? 203.833 222.739 222.463 1.00 286.17 177 ASP A O 1
ATOM 1318 N N . PRO A 1 178 ? 204.327 224.885 222.919 1.00 290.30 178 PRO A N 1
ATOM 1319 C CA . PRO A 1 178 ? 205.095 226.117 222.704 1.00 290.30 178 PRO A CA 1
ATOM 1320 C C . PRO A 1 178 ? 206.474 226.073 223.358 1.00 290.30 178 PRO A C 1
ATOM 1321 O O . PRO A 1 178 ? 207.349 226.869 223.017 1.00 290.30 178 PRO A O 1
ATOM 1325 N N . SER A 1 179 ? 206.653 225.145 224.295 1.00 285.17 179 SER A N 1
ATOM 1326 C CA . SER A 1 179 ? 207.923 224.957 224.981 1.00 285.17 179 SER A CA 1
ATOM 1327 C C . SER A 1 179 ? 207.936 223.562 225.578 1.00 285.17 179 SER A C 1
ATOM 1328 O O . SER A 1 179 ? 206.872 223.034 225.924 1.00 285.17 179 SER A O 1
ATOM 1331 N N . PRO A 1 180 ? 209.108 222.932 225.701 1.00 275.88 180 PRO A N 1
ATOM 1332 C CA . PRO A 1 180 ? 209.152 221.600 226.326 1.00 275.88 180 PRO A CA 1
ATOM 1333 C C . PRO A 1 180 ? 208.621 221.590 227.747 1.00 275.88 180 PRO A C 1
ATOM 1334 O O . PRO A 1 180 ? 208.045 220.582 228.177 1.00 275.88 180 PRO A O 1
ATOM 1338 N N . GLY A 1 181 ? 208.788 222.687 228.488 1.00 265.14 181 GLY A N 1
ATOM 1339 C CA . GLY A 1 181 ? 208.233 222.753 229.830 1.00 265.14 181 GLY A CA 1
ATOM 1340 C C . GLY A 1 181 ? 206.719 222.671 229.838 1.00 265.14 181 GLY A C 1
ATOM 1341 O O . GLY A 1 181 ? 206.127 222.022 230.704 1.00 265.14 181 GLY A O 1
ATOM 1342 N N . TYR A 1 182 ? 206.071 223.330 228.875 1.00 255.06 182 TYR A N 1
ATOM 1343 C CA . TYR A 1 182 ? 204.618 223.252 228.781 1.00 255.06 182 TYR A CA 1
ATOM 1344 C C . TYR A 1 182 ? 204.161 221.828 228.496 1.00 255.06 182 TYR A C 1
ATOM 1345 O O . TYR A 1 182 ? 203.167 221.362 229.064 1.00 255.06 182 TYR A O 1
ATOM 1354 N N . ASN A 1 183 ? 204.870 221.121 227.613 1.00 256.68 183 ASN A N 1
ATOM 1355 C CA . ASN A 1 183 ? 204.510 219.737 227.324 1.00 256.68 183 ASN A CA 1
ATOM 1356 C C . ASN A 1 183 ? 204.738 218.843 228.537 1.00 256.68 183 ASN A C 1
ATOM 1357 O O . ASN A 1 183 ? 203.948 217.927 228.797 1.00 256.68 183 ASN A O 1
ATOM 1362 N N . ILE A 1 184 ? 205.812 219.092 229.290 1.00 246.41 184 ILE A N 1
ATOM 1363 C CA . ILE A 1 184 ? 206.042 218.341 230.522 1.00 246.41 184 ILE A CA 1
ATOM 1364 C C . ILE A 1 184 ? 204.913 218.592 231.514 1.00 246.41 184 ILE A C 1
ATOM 1365 O O . ILE A 1 184 ? 204.453 217.671 232.196 1.00 246.41 184 ILE A O 1
ATOM 1370 N N . GLU A 1 185 ? 204.454 219.841 231.612 1.00 234.94 185 GLU A N 1
ATOM 1371 C CA . GLU A 1 185 ? 203.331 220.160 232.492 1.00 234.94 185 GLU A CA 1
ATOM 1372 C C . GLU A 1 185 ? 202.060 219.444 232.048 1.00 234.94 185 GLU A C 1
ATOM 1373 O O . GLU A 1 185 ? 201.319 218.893 232.872 1.00 234.94 185 GLU A O 1
ATOM 1379 N N . GLN A 1 186 ? 201.788 219.450 230.741 1.00 238.76 186 GLN A N 1
ATOM 1380 C CA . GLN A 1 186 ? 200.607 218.762 230.227 1.00 238.76 186 GLN A CA 1
ATOM 1381 C C . GLN A 1 186 ? 200.669 217.272 230.532 1.00 238.76 186 GLN A C 1
ATOM 1382 O O . GLN A 1 186 ? 199.666 216.669 230.931 1.00 238.76 186 GLN A O 1
ATOM 1388 N N . LEU A 1 187 ? 201.841 216.663 230.346 1.00 238.69 187 LEU A N 1
ATOM 1389 C CA . LEU A 1 187 ? 202.003 215.251 230.673 1.00 238.69 187 LEU A CA 1
ATOM 1390 C C . LEU A 1 187 ? 201.815 215.004 232.166 1.00 238.69 187 LEU A C 1
ATOM 1391 O O . LEU A 1 187 ? 201.119 214.063 232.561 1.00 238.69 187 LEU A O 1
ATOM 1396 N N . ALA A 1 188 ? 202.411 215.851 233.008 1.00 235.74 188 ALA A N 1
ATOM 1397 C CA . ALA A 1 188 ? 202.314 215.687 234.453 1.00 235.74 188 ALA A CA 1
ATOM 1398 C C . ALA A 1 188 ? 200.902 215.905 234.971 1.00 235.74 188 ALA A C 1
ATOM 1399 O O . ALA A 1 188 ? 200.579 215.435 236.067 1.00 235.74 188 ALA A O 1
ATOM 1401 N N . LYS A 1 189 ? 200.060 216.617 234.216 1.00 238.65 189 LYS A N 1
ATOM 1402 C CA . LYS A 1 189 ? 198.668 216.779 234.620 1.00 238.65 189 LYS A CA 1
ATOM 1403 C C . LYS A 1 189 ? 197.957 215.443 234.787 1.00 238.65 189 LYS A C 1
ATOM 1404 O O . LYS A 1 189 ? 196.987 215.360 235.548 1.00 238.65 189 LYS A O 1
ATOM 1410 N N . LYS A 1 190 ? 198.414 214.400 234.097 1.00 236.83 190 LYS A N 1
ATOM 1411 C CA . LYS A 1 190 ? 197.873 213.057 234.254 1.00 236.83 190 LYS A CA 1
ATOM 1412 C C . LYS A 1 190 ? 198.700 212.192 235.196 1.00 236.83 190 LYS A C 1
ATOM 1413 O O . LYS A 1 190 ? 198.364 211.020 235.392 1.00 236.83 190 LYS A O 1
ATOM 1419 N N . GLY A 1 191 ? 199.767 212.733 235.777 1.00 238.77 191 GLY A N 1
ATOM 1420 C CA . GLY A 1 191 ? 200.563 211.964 236.719 1.00 238.77 191 GLY A CA 1
ATOM 1421 C C . GLY A 1 191 ? 199.811 211.758 238.021 1.00 238.77 191 GLY A C 1
ATOM 1422 O O . GLY A 1 191 ? 199.152 212.675 238.527 1.00 238.77 191 GLY A O 1
ATOM 1423 N N . GLU A 1 192 ? 199.901 210.545 238.571 1.00 238.24 192 GLU A N 1
ATOM 1424 C CA . GLU A 1 192 ? 199.176 210.193 239.782 1.00 238.24 192 GLU A CA 1
ATOM 1425 C C . GLU A 1 192 ? 200.039 209.582 240.875 1.00 238.24 192 GLU A C 1
ATOM 1426 O O . GLU A 1 192 ? 199.582 209.508 242.020 1.00 238.24 192 GLU A O 1
ATOM 1432 N N . ASN A 1 193 ? 201.256 209.144 240.567 1.00 236.73 193 ASN A N 1
ATOM 1433 C CA . ASN A 1 193 ? 202.086 208.403 241.508 1.00 236.73 193 ASN A CA 1
ATOM 1434 C C . ASN A 1 193 ? 203.325 209.209 241.871 1.00 236.73 193 ASN A C 1
ATOM 1435 O O . ASN A 1 193 ? 203.951 209.825 241.001 1.00 236.73 193 ASN A O 1
ATOM 1440 N N . PHE A 1 194 ? 203.670 209.203 243.156 1.00 226.27 194 PHE A N 1
ATOM 1441 C CA . PHE A 1 194 ? 204.885 209.850 243.630 1.00 226.27 194 PHE A CA 1
ATOM 1442 C C . PHE A 1 194 ? 206.095 208.964 243.365 1.00 226.27 194 PHE A C 1
ATOM 1443 O O . PHE A 1 194 ? 205.982 207.737 243.294 1.00 226.27 194 PHE A O 1
ATOM 1451 N N . ILE A 1 195 ? 207.258 209.594 243.218 1.00 235.96 195 ILE A N 1
ATOM 1452 C CA . ILE A 1 195 ? 208.516 208.895 242.980 1.00 235.96 195 ILE A CA 1
ATOM 1453 C C . ILE A 1 195 ? 209.577 209.501 243.887 1.00 235.96 195 ILE A C 1
ATOM 1454 O O . ILE A 1 195 ? 209.627 210.723 244.060 1.00 235.96 195 ILE A O 1
ATOM 1459 N N . ASP A 1 196 ? 210.409 208.646 244.478 1.00 237.83 196 ASP A N 1
ATOM 1460 C CA . ASP A 1 196 ? 211.441 209.114 245.393 1.00 237.83 196 ASP A CA 1
ATOM 1461 C C . ASP A 1 196 ? 212.541 209.853 244.641 1.00 237.83 196 ASP A C 1
ATOM 1462 O O . ASP A 1 196 ? 213.050 209.370 243.625 1.00 237.83 196 ASP A O 1
ATOM 1467 N N . LEU A 1 197 ? 212.904 211.032 245.144 1.00 227.64 197 LEU A N 1
ATOM 1468 C CA . LEU A 1 197 ? 214.051 211.785 244.661 1.00 227.64 197 LEU A CA 1
ATOM 1469 C C . LEU A 1 197 ? 214.937 212.164 245.841 1.00 227.64 197 LEU A C 1
ATOM 1470 O O . LEU A 1 197 ? 214.432 212.581 246.890 1.00 227.64 197 LEU A O 1
ATOM 1475 N N . PRO A 1 198 ? 216.255 212.027 245.701 1.00 219.67 198 PRO A N 1
ATOM 1476 C CA . PRO A 1 198 ? 217.148 212.265 246.841 1.00 219.67 198 PRO A CA 1
ATOM 1477 C C . PRO A 1 198 ? 217.134 213.718 247.291 1.00 219.67 198 PRO A C 1
ATOM 1478 O O . PRO A 1 198 ? 216.873 214.636 246.510 1.00 219.67 198 PRO A O 1
ATOM 1482 N N . TYR A 1 199 ? 217.420 213.915 248.576 1.00 194.88 199 TYR A N 1
ATOM 1483 C CA . TYR A 1 199 ? 217.512 215.254 249.145 1.00 194.88 199 TYR A CA 1
ATOM 1484 C C . TYR A 1 199 ? 218.776 215.939 248.635 1.00 194.88 199 TYR A C 1
ATOM 1485 O O . TYR A 1 199 ? 219.891 215.475 248.896 1.00 194.88 199 TYR A O 1
ATOM 1494 N N . ALA A 1 200 ? 218.602 217.040 247.909 1.00 191.77 200 ALA A N 1
ATOM 1495 C CA . ALA A 1 200 ? 219.697 217.700 247.205 1.00 191.77 200 ALA A CA 1
ATOM 1496 C C . ALA A 1 200 ? 219.623 219.215 247.384 1.00 191.77 200 ALA A C 1
ATOM 1497 O O . ALA A 1 200 ? 219.775 219.984 246.435 1.00 191.77 200 ALA A O 1
ATOM 1499 N N . VAL A 1 201 ? 219.380 219.663 248.612 1.00 175.90 201 VAL A N 1
ATOM 1500 C CA . VAL A 1 201 ? 219.436 221.079 248.957 1.00 175.90 201 VAL A CA 1
ATOM 1501 C C . VAL A 1 201 ? 220.536 221.267 249.992 1.00 175.90 201 VAL A C 1
ATOM 1502 O O . VAL A 1 201 ? 220.523 220.625 251.050 1.00 175.90 201 VAL A O 1
ATOM 1506 N N . LYS A 1 202 ? 221.489 222.143 249.683 1.00 170.82 202 LYS A N 1
ATOM 1507 C CA . LYS A 1 202 ? 222.611 222.437 250.563 1.00 170.82 202 LYS A CA 1
ATOM 1508 C C . LYS A 1 202 ? 222.757 223.946 250.678 1.00 170.82 202 LYS A C 1
ATOM 1509 O O . LYS A 1 202 ? 222.710 224.655 249.667 1.00 170.82 202 LYS A O 1
ATOM 1515 N N . GLY A 1 203 ? 222.940 224.429 251.901 1.00 160.41 203 GLY A N 1
ATOM 1516 C CA . GLY A 1 203 ? 223.038 225.862 252.117 1.00 160.41 203 GLY A CA 1
ATOM 1517 C C . GLY A 1 203 ? 221.760 226.549 251.683 1.00 160.41 203 GLY A C 1
ATOM 1518 O O . GLY A 1 203 ? 220.653 226.161 252.075 1.00 160.41 203 GLY A O 1
ATOM 1519 N N . MET A 1 204 ? 221.899 227.582 250.859 1.00 149.44 204 MET A N 1
ATOM 1520 C CA . MET A 1 204 ? 220.766 228.306 250.303 1.00 149.44 204 MET A CA 1
ATOM 1521 C C . MET A 1 204 ? 220.818 228.240 248.777 1.00 149.44 204 MET A C 1
ATOM 1522 O O . MET A 1 204 ? 220.621 229.232 248.073 1.00 149.44 204 MET A O 1
ATOM 1527 N N . ASP A 1 205 ? 221.103 227.049 248.250 1.00 172.89 205 ASP A N 1
ATOM 1528 C CA . ASP A 1 205 ? 221.229 226.842 246.814 1.00 172.89 205 ASP A CA 1
ATOM 1529 C C . ASP A 1 205 ? 220.872 225.397 246.491 1.00 172.89 205 ASP A C 1
ATOM 1530 O O . ASP A 1 205 ? 220.875 224.527 247.366 1.00 172.89 205 ASP A O 1
ATOM 1535 N N . VAL A 1 206 ? 220.560 225.150 245.218 1.00 206.39 206 VAL A N 1
ATOM 1536 C CA . VAL A 1 206 ? 220.161 223.829 244.747 1.00 206.39 206 VAL A CA 1
ATOM 1537 C C . VAL A 1 206 ? 221.016 223.455 243.543 1.00 206.39 206 VAL A C 1
ATOM 1538 O O . VAL A 1 206 ? 221.492 224.320 242.801 1.00 206.39 206 VAL A O 1
ATOM 1542 N N . SER A 1 207 ? 221.212 222.152 243.353 1.00 225.89 207 SER A N 1
ATOM 1543 C CA . SER A 1 207 ? 221.910 221.612 242.195 1.00 225.89 207 SER A CA 1
ATOM 1544 C C . SER A 1 207 ? 220.962 220.730 241.393 1.00 225.89 207 SER A C 1
ATOM 1545 O O . SER A 1 207 ? 220.270 219.876 241.956 1.00 225.89 207 SER A O 1
ATOM 1548 N N . PHE A 1 208 ? 220.937 220.936 240.073 1.00 229.41 208 PHE A N 1
ATOM 1549 C CA . PHE A 1 208 ? 220.013 220.221 239.203 1.00 229.41 208 PHE A CA 1
ATOM 1550 C C . PHE A 1 208 ? 220.662 219.167 238.317 1.00 229.41 208 PHE A C 1
ATOM 1551 O O . PHE A 1 208 ? 219.954 218.272 237.845 1.00 229.41 208 PHE A O 1
ATOM 1559 N N . SER A 1 209 ? 221.973 219.248 238.070 1.00 241.61 209 SER A N 1
ATOM 1560 C CA . SER A 1 209 ? 222.619 218.270 237.196 1.00 241.61 209 SER A CA 1
ATOM 1561 C C . SER A 1 209 ? 222.537 216.868 237.785 1.00 241.61 209 SER A C 1
ATOM 1562 O O . SER A 1 209 ? 222.217 215.906 237.078 1.00 241.61 209 SER A O 1
ATOM 1565 N N . GLY A 1 210 ? 222.822 216.731 239.082 1.00 248.40 210 GLY A N 1
ATOM 1566 C CA . GLY A 1 210 ? 222.646 215.443 239.734 1.00 248.40 210 GLY A CA 1
ATOM 1567 C C . GLY A 1 210 ? 221.197 214.997 239.751 1.00 248.40 210 GLY A C 1
ATOM 1568 O O . GLY A 1 210 ? 220.894 213.823 239.515 1.00 248.40 210 GLY A O 1
ATOM 1569 N N . ILE A 1 211 ? 220.284 215.931 240.035 1.00 248.30 211 ILE A N 1
ATOM 1570 C CA . ILE A 1 211 ? 218.856 215.630 239.991 1.00 248.30 211 ILE A CA 1
ATOM 1571 C C . ILE A 1 211 ? 218.444 215.182 238.596 1.00 248.30 211 ILE A C 1
ATOM 1572 O O . ILE A 1 211 ? 217.721 214.192 238.434 1.00 248.30 211 ILE A O 1
ATOM 1577 N N . LEU A 1 212 ? 218.891 215.902 237.569 1.00 252.14 212 LEU A N 1
ATOM 1578 C CA . LEU A 1 212 ? 218.551 215.530 236.203 1.00 252.14 212 LEU A CA 1
ATOM 1579 C C . LEU A 1 212 ? 219.116 214.162 235.844 1.00 252.14 212 LEU A C 1
ATOM 1580 O O . LEU A 1 212 ? 218.421 213.351 235.228 1.00 252.14 212 LEU A O 1
ATOM 1585 N N . SER A 1 213 ? 220.364 213.881 236.229 1.00 256.75 213 SER A N 1
ATOM 1586 C CA . SER A 1 213 ? 220.943 212.575 235.936 1.00 256.75 213 SER A CA 1
ATOM 1587 C C . SER A 1 213 ? 220.159 211.463 236.621 1.00 256.75 213 SER A C 1
ATOM 1588 O O . SER A 1 213 ? 219.876 210.420 236.016 1.00 256.75 213 SER A O 1
ATOM 1591 N N . TYR A 1 214 ? 219.778 211.675 237.879 1.00 251.33 214 TYR A N 1
ATOM 1592 C CA . TYR A 1 214 ? 219.011 210.662 238.593 1.00 251.33 214 TYR A CA 1
ATOM 1593 C C . TYR A 1 214 ? 217.655 210.423 237.940 1.00 251.33 214 TYR A C 1
ATOM 1594 O O . TYR A 1 214 ? 217.225 209.273 237.787 1.00 251.33 214 TYR A O 1
ATOM 1603 N N . ILE A 1 215 ? 216.954 211.497 237.569 1.00 258.30 215 ILE A N 1
ATOM 1604 C CA . ILE A 1 215 ? 215.626 211.316 236.992 1.00 258.30 215 ILE A CA 1
ATOM 1605 C C . ILE A 1 215 ? 215.724 210.705 235.600 1.00 258.30 215 ILE A C 1
ATOM 1606 O O . ILE A 1 215 ? 214.855 209.922 235.203 1.00 258.30 215 ILE A O 1
ATOM 1611 N N . GLU A 1 216 ? 216.783 211.021 234.848 1.00 262.61 216 GLU A N 1
ATOM 1612 C CA . GLU A 1 216 ? 217.007 210.356 233.568 1.00 262.61 216 GLU A CA 1
ATOM 1613 C C . GLU A 1 216 ? 217.236 208.862 233.758 1.00 262.61 216 GLU A C 1
ATOM 1614 O O . GLU A 1 216 ? 216.660 208.039 233.033 1.00 262.61 216 GLU A O 1
ATOM 1620 N N . THR A 1 217 ? 218.073 208.492 234.731 1.00 265.03 217 THR A N 1
ATOM 1621 C CA . THR A 1 217 ? 218.322 207.078 234.993 1.00 265.03 217 THR A CA 1
ATOM 1622 C C . THR A 1 217 ? 217.038 206.363 235.391 1.00 265.03 217 THR A C 1
ATOM 1623 O O . THR A 1 217 ? 216.737 205.271 234.891 1.00 265.03 217 THR A O 1
ATOM 1627 N N . THR A 1 218 ? 216.256 206.976 236.283 1.00 270.18 218 THR A N 1
ATOM 1628 C CA . THR A 1 218 ? 215.014 206.352 236.724 1.00 270.18 218 THR A CA 1
ATOM 1629 C C . THR A 1 218 ? 214.020 206.220 235.576 1.00 270.18 218 THR A C 1
ATOM 1630 O O . THR A 1 218 ? 213.352 205.189 235.448 1.00 270.18 218 THR A O 1
ATOM 1634 N N . ALA A 1 219 ? 213.906 207.248 234.731 1.00 271.72 219 ALA A N 1
ATOM 1635 C CA . ALA A 1 219 ? 212.987 207.181 233.600 1.00 271.72 219 ALA A CA 1
ATOM 1636 C C . ALA A 1 219 ? 213.389 206.077 232.632 1.00 271.72 219 ALA A C 1
ATOM 1637 O O . ALA A 1 219 ? 212.542 205.311 232.158 1.00 271.72 219 ALA A O 1
ATOM 1639 N N . GLU A 1 220 ? 214.686 205.976 232.327 1.00 273.11 220 GLU A N 1
ATOM 1640 C CA . GLU A 1 220 ? 215.138 204.935 231.409 1.00 273.11 220 GLU A CA 1
ATOM 1641 C C . GLU A 1 220 ? 214.952 203.548 232.009 1.00 273.11 220 GLU A C 1
ATOM 1642 O O . GLU A 1 220 ? 214.697 202.579 231.284 1.00 273.11 220 GLU A O 1
ATOM 1648 N N . GLU A 1 221 ? 215.079 203.429 233.333 1.00 272.20 221 GLU A N 1
ATOM 1649 C CA . GLU A 1 221 ? 214.896 202.128 233.968 1.00 272.20 221 GLU A CA 1
ATOM 1650 C C . GLU A 1 221 ? 213.422 201.744 234.048 1.00 272.20 221 GLU A C 1
ATOM 1651 O O . GLU A 1 221 ? 213.082 200.556 234.007 1.00 272.20 221 GLU A O 1
ATOM 1657 N N . LYS A 1 222 ? 212.533 202.732 234.163 1.00 275.56 222 LYS A N 1
ATOM 1658 C CA . LYS A 1 222 ? 211.119 202.452 234.385 1.00 275.56 222 LYS A CA 1
ATOM 1659 C C . LYS A 1 222 ? 210.317 202.335 233.093 1.00 275.56 222 LYS A C 1
ATOM 1660 O O . LYS A 1 222 ? 209.321 201.605 233.057 1.00 275.56 222 LYS A O 1
ATOM 1666 N N . LEU A 1 223 ? 210.714 203.046 232.032 1.00 271.76 223 LEU A N 1
ATOM 1667 C CA . LEU A 1 223 ? 209.958 202.977 230.783 1.00 271.76 223 LEU A CA 1
ATOM 1668 C C . LEU A 1 223 ? 209.980 201.573 230.193 1.00 271.76 223 LEU A C 1
ATOM 1669 O O . LEU A 1 223 ? 208.938 201.047 229.785 1.00 271.76 223 LEU A O 1
ATOM 1674 N N . LYS A 1 224 ? 211.159 200.950 230.139 1.00 278.83 224 LYS A N 1
ATOM 1675 C CA . LYS A 1 224 ? 211.257 199.606 229.582 1.00 278.83 224 LYS A CA 1
ATOM 1676 C C . LYS A 1 224 ? 210.593 198.573 230.483 1.00 278.83 224 LYS A C 1
ATOM 1677 O O . LYS A 1 224 ? 210.072 197.566 229.990 1.00 278.83 224 LYS A O 1
ATOM 1683 N N . ASN A 1 225 ? 210.599 198.802 231.794 1.00 279.55 225 ASN A N 1
ATOM 1684 C CA . ASN A 1 225 ? 209.987 197.893 232.752 1.00 279.55 225 ASN A CA 1
ATOM 1685 C C . ASN A 1 225 ? 208.538 198.251 233.059 1.00 279.55 225 ASN A C 1
ATOM 1686 O O . ASN A 1 225 ? 207.933 197.618 233.931 1.00 279.55 225 ASN A O 1
ATOM 1691 N N . ASN A 1 226 ? 207.987 199.259 232.376 1.00 276.83 226 ASN A N 1
ATOM 1692 C CA . ASN A 1 226 ? 206.608 199.727 232.520 1.00 276.83 226 ASN A CA 1
ATOM 1693 C C . ASN A 1 226 ? 206.185 199.878 233.978 1.00 276.83 226 ASN A C 1
ATOM 1694 O O . ASN A 1 226 ? 205.002 199.738 234.305 1.00 276.83 226 ASN A O 1
ATOM 1699 N N . GLU A 1 227 ? 207.140 200.184 234.859 1.00 272.43 227 GLU A N 1
ATOM 1700 C CA . GLU A 1 227 ? 206.823 200.394 236.265 1.00 272.43 227 GLU A CA 1
ATOM 1701 C C . GLU A 1 227 ? 206.051 201.684 236.503 1.00 272.43 227 GLU A C 1
ATOM 1702 O O . GLU A 1 227 ? 205.233 201.738 237.427 1.00 272.43 227 GLU A O 1
ATOM 1708 N N . CYS A 1 228 ? 206.287 202.713 235.693 1.00 257.11 228 CYS A N 1
ATOM 1709 C CA . CYS A 1 228 ? 205.589 203.981 235.833 1.00 257.11 228 CYS A CA 1
ATOM 1710 C C . CYS A 1 228 ? 205.428 204.609 234.456 1.00 257.11 228 CYS A C 1
ATOM 1711 O O . CYS A 1 228 ? 206.168 204.304 233.518 1.00 257.11 228 CYS A O 1
ATOM 1714 N N . THR A 1 229 ? 204.449 205.490 234.349 1.00 247.26 229 THR A N 1
ATOM 1715 C CA . THR A 1 229 ? 204.187 206.250 233.140 1.00 247.26 229 THR A CA 1
ATOM 1716 C C . THR A 1 229 ? 204.992 207.541 233.144 1.00 247.26 229 THR A C 1
ATOM 1717 O O . THR A 1 229 ? 205.360 208.053 234.205 1.00 247.26 229 THR A O 1
ATOM 1721 N N . PRO A 1 230 ? 205.314 208.084 231.966 1.00 246.52 230 PRO A N 1
ATOM 1722 C CA . PRO A 1 230 ? 206.005 209.384 231.933 1.00 246.52 230 PRO A CA 1
ATOM 1723 C C . PRO A 1 230 ? 205.235 210.489 232.632 1.00 246.52 230 PRO A C 1
ATOM 1724 O O . PRO A 1 230 ? 205.850 211.434 233.147 1.00 246.52 230 PRO A O 1
ATOM 1728 N N . ALA A 1 231 ? 203.903 210.399 232.665 1.00 246.29 231 ALA A N 1
ATOM 1729 C CA . ALA A 1 231 ? 203.110 211.369 233.411 1.00 246.29 231 ALA A CA 1
ATOM 1730 C C . ALA A 1 231 ? 203.480 211.361 234.888 1.00 246.29 231 ALA A C 1
ATOM 1731 O O . ALA A 1 231 ? 203.648 212.422 235.502 1.00 246.29 231 ALA A O 1
ATOM 1733 N N . ASP A 1 232 ? 203.613 210.169 235.475 1.00 241.16 232 ASP A N 1
ATOM 1734 C CA . ASP A 1 232 ? 203.991 210.067 236.880 1.00 241.16 232 ASP A CA 1
ATOM 1735 C C . ASP A 1 232 ? 205.393 210.611 237.116 1.00 241.16 232 ASP A C 1
ATOM 1736 O O . ASP A 1 232 ? 205.637 211.296 238.115 1.00 241.16 232 ASP A O 1
ATOM 1741 N N . LEU A 1 233 ? 206.327 210.311 236.209 1.00 241.00 233 LEU A N 1
ATOM 1742 C CA . LEU A 1 233 ? 207.680 210.844 236.329 1.00 241.00 233 LEU A CA 1
ATOM 1743 C C . LEU A 1 233 ? 207.665 212.366 236.333 1.00 241.00 233 LEU A C 1
ATOM 1744 O O . LEU A 1 233 ? 208.279 213.006 237.198 1.00 241.00 233 LEU A O 1
ATOM 1749 N N . CYS A 1 234 ? 206.955 212.962 235.372 1.00 234.25 234 CYS A N 1
ATOM 1750 C CA . CYS A 1 234 ? 206.903 214.417 235.283 1.00 234.25 234 CYS A CA 1
ATOM 1751 C C . CYS A 1 234 ? 206.245 215.025 236.515 1.00 234.25 234 CYS A C 1
ATOM 1752 O O . CYS A 1 234 ? 206.731 216.024 237.054 1.00 234.25 234 CYS A O 1
ATOM 1755 N N . TYR A 1 235 ? 205.142 214.432 236.980 1.00 228.58 235 TYR A N 1
ATOM 1756 C CA . TYR A 1 235 ? 204.446 214.970 238.146 1.00 228.58 235 TYR A CA 1
ATOM 1757 C C . TYR A 1 235 ? 205.320 214.898 239.393 1.00 228.58 235 TYR A C 1
ATOM 1758 O O . TYR A 1 235 ? 205.396 215.858 240.170 1.00 228.58 235 TYR A O 1
ATOM 1767 N N . SER A 1 236 ? 205.988 213.760 239.601 1.00 227.44 236 SER A N 1
ATOM 1768 C CA . SER A 1 236 ? 206.846 213.612 240.770 1.00 227.44 236 SER A CA 1
ATOM 1769 C C . SER A 1 236 ? 208.016 214.583 240.720 1.00 227.44 236 SER A C 1
ATOM 1770 O O . SER A 1 236 ? 208.345 215.219 241.729 1.00 227.44 236 SER A O 1
ATOM 1773 N N . LEU A 1 237 ? 208.651 214.721 239.552 1.00 222.76 237 LEU A N 1
ATOM 1774 C CA . LEU A 1 237 ? 209.754 215.668 239.421 1.00 222.76 237 LEU A CA 1
ATOM 1775 C C . LEU A 1 237 ? 209.283 217.090 239.690 1.00 222.76 237 LEU A C 1
ATOM 1776 O O . LEU A 1 237 ? 209.950 217.856 240.396 1.00 222.76 237 LEU A O 1
ATOM 1781 N N . GLN A 1 238 ? 208.123 217.453 239.139 1.00 204.05 238 GLN A N 1
ATOM 1782 C CA . GLN A 1 238 ? 207.585 218.795 239.320 1.00 204.05 238 GLN A CA 1
ATOM 1783 C C . GLN A 1 238 ? 207.328 219.089 240.792 1.00 204.05 238 GLN A C 1
ATOM 1784 O O . GLN A 1 238 ? 207.770 220.120 241.320 1.00 204.05 238 GLN A O 1
ATOM 1790 N N . GLU A 1 239 ? 206.634 218.177 241.478 1.00 194.98 239 GLU A N 1
ATOM 1791 C CA . GLU A 1 239 ? 206.330 218.387 242.888 1.00 194.98 239 GLU A CA 1
ATOM 1792 C C . GLU A 1 239 ? 207.599 218.447 243.727 1.00 194.98 239 GLU A C 1
ATOM 1793 O O . GLU A 1 239 ? 207.724 219.302 244.611 1.00 194.98 239 GLU A O 1
ATOM 1799 N N . THR A 1 240 ? 208.557 217.553 243.462 1.00 193.15 240 THR A N 1
ATOM 1800 C CA . THR A 1 240 ? 209.789 217.540 244.244 1.00 193.15 240 THR A CA 1
ATOM 1801 C C . THR A 1 240 ? 210.568 218.836 244.065 1.00 193.15 240 THR A C 1
ATOM 1802 O O . THR A 1 240 ? 210.987 219.463 245.047 1.00 193.15 240 THR A O 1
ATOM 1806 N N . VAL A 1 241 ? 210.762 219.264 242.814 1.00 186.08 241 VAL A N 1
ATOM 1807 C CA . VAL A 1 241 ? 211.560 220.460 242.573 1.00 186.08 241 VAL A CA 1
ATOM 1808 C C . VAL A 1 241 ? 210.871 221.685 243.159 1.00 186.08 241 VAL A C 1
ATOM 1809 O O . VAL A 1 241 ? 211.528 222.572 243.718 1.00 186.08 241 VAL A O 1
ATOM 1813 N N . PHE A 1 242 ? 209.538 221.745 243.082 1.00 180.22 242 PHE A N 1
ATOM 1814 C CA . PHE A 1 242 ? 208.872 222.932 243.601 1.00 180.22 242 PHE A CA 1
ATOM 1815 C C . PHE A 1 242 ? 208.814 222.934 245.123 1.00 180.22 242 PHE A C 1
ATOM 1816 O O . PHE A 1 242 ? 208.890 224.004 245.728 1.00 180.22 242 PHE A O 1
ATOM 1824 N N . ALA A 1 243 ? 208.722 221.766 245.764 1.00 167.69 243 ALA A N 1
ATOM 1825 C CA . ALA A 1 243 ? 208.844 221.726 247.219 1.00 167.69 243 ALA A CA 1
ATOM 1826 C C . ALA A 1 243 ? 210.239 222.154 247.664 1.00 167.69 243 ALA A C 1
ATOM 1827 O O . ALA A 1 243 ? 210.394 222.885 248.653 1.00 167.69 243 ALA A O 1
ATOM 1829 N N . MET A 1 244 ? 211.268 221.709 246.940 1.00 162.37 244 MET A N 1
ATOM 1830 C CA . MET A 1 244 ? 212.632 222.114 247.261 1.00 162.37 244 MET A CA 1
ATOM 1831 C C . MET A 1 244 ? 212.793 223.623 247.113 1.00 162.37 244 MET A C 1
ATOM 1832 O O . MET A 1 244 ? 213.421 224.288 247.950 1.00 162.37 244 MET A O 1
ATOM 1837 N N . LEU A 1 245 ? 212.217 224.182 246.046 1.00 151.54 245 LEU A N 1
ATOM 1838 C CA . LEU A 1 245 ? 212.288 225.623 245.834 1.00 151.54 245 LEU A CA 1
ATOM 1839 C C . LEU A 1 245 ? 211.493 226.375 246.897 1.00 151.54 245 LEU A C 1
ATOM 1840 O O . LEU A 1 245 ? 211.872 227.481 247.296 1.00 151.54 245 LEU A O 1
ATOM 1845 N N . VAL A 1 246 ? 210.383 225.794 247.360 1.00 150.23 246 VAL A N 1
ATOM 1846 C CA . VAL A 1 246 ? 209.661 226.355 248.498 1.00 150.23 246 VAL A CA 1
ATOM 1847 C C . VAL A 1 246 ? 210.571 226.442 249.711 1.00 150.23 246 VAL A C 1
ATOM 1848 O O . VAL A 1 246 ? 210.627 227.473 250.390 1.00 150.23 246 VAL A O 1
ATOM 1852 N N . GLU A 1 247 ? 211.293 225.360 250.006 1.00 148.92 247 GLU A N 1
ATOM 1853 C CA . GLU A 1 247 ? 212.205 225.374 251.148 1.00 148.92 247 GLU A CA 1
ATOM 1854 C C . GLU A 1 247 ? 213.263 226.459 250.989 1.00 148.92 247 GLU A C 1
ATOM 1855 O O . GLU A 1 247 ? 213.565 227.201 251.935 1.00 148.92 247 GLU A O 1
ATOM 1861 N N . ILE A 1 248 ? 213.834 226.569 249.788 1.00 142.56 248 ILE A N 1
ATOM 1862 C CA . ILE A 1 248 ? 214.900 227.543 249.563 1.00 142.56 248 ILE A CA 1
ATOM 1863 C C . ILE A 1 248 ? 214.376 228.968 249.713 1.00 142.56 248 ILE A C 1
ATOM 1864 O O . ILE A 1 248 ? 214.995 229.805 250.383 1.00 142.56 248 ILE A O 1
ATOM 1869 N N . THR A 1 249 ? 213.224 229.268 249.110 1.00 135.45 249 THR A N 1
ATOM 1870 C CA . THR A 1 249 ? 212.697 230.625 249.192 1.00 135.45 249 THR A CA 1
ATOM 1871 C C . THR A 1 249 ? 212.185 230.933 250.593 1.00 135.45 249 THR A C 1
ATOM 1872 O O . THR A 1 249 ? 212.153 232.095 251.004 1.00 135.45 249 THR A O 1
ATOM 1876 N N . GLU A 1 250 ? 211.806 229.905 251.356 1.00 139.49 250 GLU A N 1
ATOM 1877 C CA . GLU A 1 250 ? 211.427 230.126 252.747 1.00 139.49 250 GLU A CA 1
ATOM 1878 C C . GLU A 1 250 ? 212.647 230.473 253.591 1.00 139.49 250 GLU A C 1
ATOM 1879 O O . GLU A 1 250 ? 212.590 231.358 254.456 1.00 139.49 250 GLU A O 1
ATOM 1885 N N . ARG A 1 251 ? 213.767 229.788 253.346 1.00 139.66 251 ARG A N 1
ATOM 1886 C CA . ARG A 1 251 ? 215.019 230.184 253.983 1.00 139.66 251 ARG A CA 1
ATOM 1887 C C . ARG A 1 251 ? 215.394 231.611 253.599 1.00 139.66 251 ARG A C 1
ATOM 1888 O O . ARG A 1 251 ? 215.894 232.377 254.432 1.00 139.66 251 ARG A O 1
ATOM 1896 N N . ALA A 1 252 ? 215.159 231.981 252.338 1.00 135.18 252 ALA A N 1
ATOM 1897 C CA . ALA A 1 252 ? 215.407 233.355 251.908 1.00 135.18 252 ALA A CA 1
ATOM 1898 C C . ALA A 1 252 ? 214.498 234.336 252.639 1.00 135.18 252 ALA A C 1
ATOM 1899 O O . ALA A 1 252 ? 214.923 235.441 252.998 1.00 135.18 252 ALA A O 1
ATOM 1901 N N . MET A 1 253 ? 213.235 233.956 252.847 1.00 131.89 253 MET A N 1
ATOM 1902 C CA . MET A 1 253 ? 212.328 234.766 253.654 1.00 131.89 253 MET A CA 1
ATOM 1903 C C . MET A 1 253 ? 212.901 234.990 255.043 1.00 131.89 253 MET A C 1
ATOM 1904 O O . MET A 1 253 ? 212.895 236.113 255.558 1.00 131.89 253 MET A O 1
ATOM 1909 N N . ALA A 1 254 ? 213.396 233.918 255.663 1.00 132.78 254 ALA A N 1
ATOM 1910 C CA . ALA A 1 254 ? 213.882 234.009 257.036 1.00 132.78 254 ALA A CA 1
ATOM 1911 C C . ALA A 1 254 ? 215.139 234.864 257.131 1.00 132.78 254 ALA A C 1
ATOM 1912 O O . ALA A 1 254 ? 215.273 235.682 258.048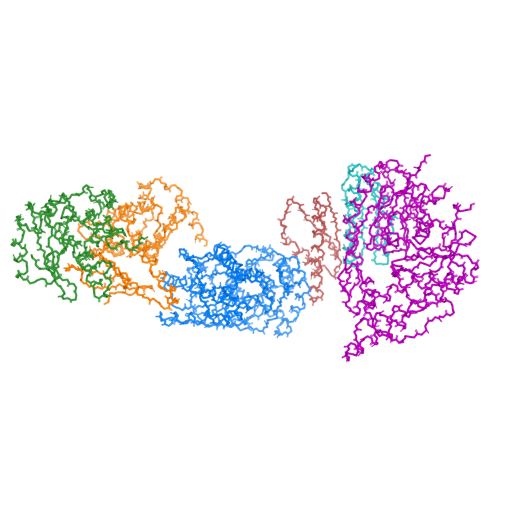 1.00 132.78 254 ALA A O 1
ATOM 1914 N N . HIS A 1 255 ? 216.074 234.687 256.194 1.00 135.56 255 HIS A N 1
ATOM 1915 C CA . HIS A 1 255 ? 217.367 235.358 256.308 1.00 135.56 255 HIS A CA 1
ATOM 1916 C C . HIS A 1 255 ? 217.232 236.871 256.175 1.00 135.56 255 HIS A C 1
ATOM 1917 O O . HIS A 1 255 ? 217.791 237.621 256.984 1.00 135.56 255 HIS A O 1
ATOM 1924 N N . CYS A 1 256 ? 216.501 237.339 255.167 1.00 135.97 256 CYS A N 1
ATOM 1925 C CA . CYS A 1 256 ? 216.358 238.767 254.915 1.00 135.97 256 CYS A CA 1
ATOM 1926 C C . CYS A 1 256 ? 215.108 239.364 255.550 1.00 135.97 256 CYS A C 1
ATOM 1927 O O . CYS A 1 256 ? 214.899 240.577 255.440 1.00 135.97 256 CYS A O 1
ATOM 1930 N N . ASP A 1 257 ? 214.284 238.550 256.211 1.00 136.63 257 ASP A N 1
ATOM 1931 C CA . ASP A 1 257 ? 213.062 239.010 256.871 1.00 136.63 257 ASP A CA 1
ATOM 1932 C C . ASP A 1 257 ? 212.138 239.716 255.875 1.00 136.63 257 ASP A C 1
ATOM 1933 O O . ASP A 1 257 ? 211.856 240.911 255.977 1.00 136.63 257 ASP A O 1
ATOM 1938 N N . LYS A 1 258 ? 211.679 238.948 254.890 1.00 136.07 258 LYS A N 1
ATOM 1939 C CA . LYS A 1 258 ? 210.791 239.451 253.853 1.00 136.07 258 LYS A CA 1
ATOM 1940 C C . LYS A 1 258 ? 209.445 238.745 253.933 1.00 136.07 258 LYS A C 1
ATOM 1941 O O . LYS A 1 258 ? 209.354 237.592 254.365 1.00 136.07 258 LYS A O 1
ATOM 1947 N N . LYS A 1 259 ? 208.397 239.452 253.511 1.00 140.80 259 LYS A N 1
ATOM 1948 C CA . LYS A 1 259 ? 207.024 238.984 253.650 1.00 140.80 259 LYS A CA 1
ATOM 1949 C C . LYS A 1 259 ? 206.368 238.640 252.321 1.00 140.80 259 LYS A C 1
ATOM 1950 O O . LYS A 1 259 ? 205.896 237.513 252.141 1.00 140.80 259 LYS A O 1
ATOM 1956 N N . ASP A 1 260 ? 206.328 239.578 251.378 1.00 141.00 260 ASP A N 1
ATOM 1957 C CA . ASP A 1 260 ? 205.681 239.354 250.093 1.00 141.00 260 ASP A CA 1
ATOM 1958 C C . ASP A 1 260 ? 206.572 238.517 249.183 1.00 141.00 260 ASP A C 1
ATOM 1959 O O . ASP A 1 260 ? 207.774 238.375 249.419 1.00 141.00 260 ASP A O 1
ATOM 1964 N N . VAL A 1 261 ? 205.968 237.958 248.134 1.00 140.13 261 VAL A N 1
ATOM 1965 C CA . VAL A 1 261 ? 206.662 237.064 247.214 1.00 140.13 261 VAL A CA 1
ATOM 1966 C C . VAL A 1 261 ? 206.220 237.364 245.788 1.00 140.13 261 VAL A C 1
ATOM 1967 O O . VAL A 1 261 ? 205.019 237.514 245.520 1.00 140.13 261 VAL A O 1
ATOM 1971 N N . LEU A 1 262 ? 207.194 237.444 244.879 1.00 128.60 262 LEU A N 1
ATOM 1972 C CA . LEU A 1 262 ? 206.944 237.619 243.455 1.00 128.60 262 LEU A CA 1
ATOM 1973 C C . LEU A 1 262 ? 207.588 236.473 242.688 1.00 128.60 262 LEU A C 1
ATOM 1974 O O . LEU A 1 262 ? 208.695 236.041 243.027 1.00 128.60 262 LEU A O 1
ATOM 1979 N N . ILE A 1 263 ? 206.896 235.985 241.660 1.00 132.74 263 ILE A N 1
ATOM 1980 C CA . ILE A 1 263 ? 207.383 234.909 240.803 1.00 132.74 263 ILE A CA 1
ATOM 1981 C C . ILE A 1 263 ? 207.404 235.416 239.368 1.00 132.74 263 ILE A C 1
ATOM 1982 O O . ILE A 1 263 ? 206.420 235.999 238.897 1.00 132.74 263 ILE A O 1
ATOM 1987 N N . VAL A 1 264 ? 208.525 235.203 238.675 1.00 148.03 264 VAL A N 1
ATOM 1988 C CA . VAL A 1 264 ? 208.692 235.625 237.290 1.00 148.03 264 VAL A CA 1
ATOM 1989 C C . VAL A 1 264 ? 209.481 234.562 236.534 1.00 148.03 264 VAL A C 1
ATOM 1990 O O . VAL A 1 264 ? 210.116 233.682 237.121 1.00 148.03 264 VAL A O 1
ATOM 1994 N N . GLY A 1 265 ? 209.442 234.665 235.214 1.00 158.24 265 GLY A N 1
ATOM 1995 C CA . GLY A 1 265 ? 210.127 233.744 234.331 1.00 158.24 265 GLY A CA 1
ATOM 1996 C C . GLY A 1 265 ? 209.155 232.874 233.552 1.00 158.24 265 GLY A C 1
ATOM 1997 O O . GLY A 1 265 ? 207.936 232.943 233.708 1.00 158.24 265 GLY A O 1
ATOM 1998 N N . GLY A 1 266 ? 209.736 232.037 232.689 1.00 163.32 266 GLY A N 1
ATOM 1999 C CA . GLY A 1 266 ? 208.921 231.179 231.844 1.00 163.32 266 GLY A CA 1
ATOM 2000 C C . GLY A 1 266 ? 208.080 230.196 232.635 1.00 163.32 266 GLY A C 1
ATOM 2001 O O . GLY A 1 266 ? 206.883 230.041 232.379 1.00 163.32 266 GLY A O 1
ATOM 2002 N N . VAL A 1 267 ? 208.689 229.532 233.621 1.00 166.72 267 VAL A N 1
ATOM 2003 C CA . VAL A 1 267 ? 207.964 228.567 234.439 1.00 166.72 267 VAL A CA 1
ATOM 2004 C C . VAL A 1 267 ? 206.836 229.237 235.213 1.00 166.72 267 VAL A C 1
ATOM 2005 O O . VAL A 1 267 ? 205.902 228.561 235.658 1.00 166.72 267 VAL A O 1
ATOM 2009 N N . GLY A 1 268 ? 206.891 230.561 235.369 1.00 158.03 268 GLY A N 1
ATOM 2010 C CA . GLY A 1 268 ? 205.793 231.286 235.983 1.00 158.03 268 GLY A CA 1
ATOM 2011 C C . GLY A 1 268 ? 204.483 231.157 235.234 1.00 158.03 268 GLY A C 1
ATOM 2012 O O . GLY A 1 268 ? 203.420 231.405 235.814 1.00 158.03 268 GLY A O 1
ATOM 2013 N N . CYS A 1 269 ? 204.532 230.776 233.954 1.00 159.98 269 CYS A N 1
ATOM 2014 C CA . CYS A 1 269 ? 203.314 230.496 233.204 1.00 159.98 269 CYS A CA 1
ATOM 2015 C C . CYS A 1 269 ? 202.502 229.359 233.809 1.00 159.98 269 CYS A C 1
ATOM 2016 O O . CYS A 1 269 ? 201.285 229.312 233.604 1.00 159.98 269 CYS A O 1
ATOM 2019 N N . ASN A 1 270 ? 203.141 228.452 234.543 1.00 176.97 270 ASN A N 1
ATOM 2020 C CA . ASN A 1 270 ? 202.444 227.347 235.178 1.00 176.97 270 ASN A CA 1
ATOM 2021 C C . ASN A 1 270 ? 201.564 227.859 236.319 1.00 176.97 270 ASN A C 1
ATOM 2022 O O . ASN A 1 270 ? 201.566 229.044 236.666 1.00 176.97 270 ASN A O 1
ATOM 2027 N N . GLU A 1 271 ? 200.802 226.942 236.909 1.00 176.05 271 GLU A N 1
ATOM 2028 C CA . GLU A 1 271 ? 199.897 227.263 238.003 1.00 176.05 271 GLU A CA 1
ATOM 2029 C C . GLU A 1 271 ? 200.218 226.541 239.301 1.00 176.05 271 GLU A C 1
ATOM 2030 O O . GLU A 1 271 ? 199.867 227.048 240.369 1.00 176.05 271 GLU A O 1
ATOM 2036 N N . ARG A 1 272 ? 200.869 225.376 239.242 1.00 166.22 272 ARG A N 1
ATOM 2037 C CA . ARG A 1 272 ? 201.185 224.638 240.462 1.00 166.22 272 ARG A CA 1
ATOM 2038 C C . ARG A 1 272 ? 202.131 225.433 241.354 1.00 166.22 272 ARG A C 1
ATOM 2039 O O . ARG A 1 272 ? 202.005 225.411 242.587 1.00 166.22 272 ARG A O 1
ATOM 2047 N N . LEU A 1 273 ? 203.093 226.135 240.745 1.00 165.98 273 LEU A N 1
ATOM 2048 C CA . LEU A 1 273 ? 203.960 227.022 241.512 1.00 165.98 273 LEU A CA 1
ATOM 2049 C C . LEU A 1 273 ? 203.141 228.057 242.263 1.00 165.98 273 LEU A C 1
ATOM 2050 O O . LEU A 1 273 ? 203.378 228.305 243.450 1.00 165.98 273 LEU A O 1
ATOM 2055 N N . GLN A 1 274 ? 202.173 228.674 241.583 1.00 152.49 274 GLN A N 1
ATOM 2056 C CA . GLN A 1 274 ? 201.348 229.692 242.221 1.00 152.49 274 GLN A CA 1
ATOM 2057 C C . GLN A 1 274 ? 200.516 229.100 243.351 1.00 152.49 274 GLN A C 1
ATOM 2058 O O . GLN A 1 274 ? 200.376 229.715 244.412 1.00 152.49 274 GLN A O 1
ATOM 2064 N N . GLU A 1 275 ? 199.967 227.900 243.151 1.00 158.15 275 GLU A N 1
ATOM 2065 C CA . GLU A 1 275 ? 199.180 227.271 244.209 1.00 158.15 275 GLU A CA 1
ATOM 2066 C C . GLU A 1 275 ? 200.032 227.014 245.447 1.00 158.15 275 GLU A C 1
ATOM 2067 O O . GLU A 1 275 ? 199.648 227.377 246.567 1.00 158.15 275 GLU A O 1
ATOM 2073 N N . MET A 1 276 ? 201.204 226.401 245.261 1.00 150.12 276 MET A N 1
ATOM 2074 C CA . MET A 1 276 ? 202.059 226.092 246.405 1.00 150.12 276 MET A CA 1
ATOM 2075 C C . MET A 1 276 ? 202.560 227.366 247.079 1.00 150.12 276 MET A C 1
ATOM 2076 O O . MET A 1 276 ? 202.617 227.450 248.313 1.00 150.12 276 MET A O 1
ATOM 2081 N N . MET A 1 277 ? 202.918 228.376 246.282 1.00 149.28 277 MET A N 1
ATOM 2082 C CA . MET A 1 277 ? 203.423 229.625 246.840 1.00 149.28 277 MET A CA 1
ATOM 2083 C C . MET A 1 277 ? 202.345 230.357 247.628 1.00 149.28 277 MET A C 1
ATOM 2084 O O . MET A 1 277 ? 202.621 230.922 248.691 1.00 149.28 277 MET A O 1
ATOM 2089 N N . ARG A 1 278 ? 201.111 230.372 247.118 1.00 141.31 278 ARG A N 1
ATOM 2090 C CA . ARG A 1 278 ? 200.027 231.014 247.849 1.00 141.31 278 ARG A CA 1
ATOM 2091 C C . ARG A 1 278 ? 199.690 230.242 249.117 1.00 141.31 278 ARG A C 1
ATOM 2092 O O . ARG A 1 278 ? 199.354 230.843 250.143 1.00 141.31 278 ARG A O 1
ATOM 2100 N N . THR A 1 279 ? 199.787 228.911 249.073 1.00 139.28 279 THR A N 1
ATOM 2101 C CA . THR A 1 279 ? 199.623 228.126 250.292 1.00 139.28 279 THR A CA 1
ATOM 2102 C C . THR A 1 279 ? 200.668 228.516 251.330 1.00 139.28 279 THR A C 1
ATOM 2103 O O . THR A 1 279 ? 200.352 228.712 252.511 1.00 139.28 279 THR A O 1
ATOM 2107 N N . MET A 1 280 ? 201.924 228.648 250.899 1.00 144.40 280 MET A N 1
ATOM 2108 C CA . MET A 1 280 ? 202.987 229.021 251.827 1.00 144.40 280 MET A CA 1
ATOM 2109 C C . MET A 1 280 ? 202.772 230.422 252.382 1.00 144.40 280 MET A C 1
ATOM 2110 O O . MET A 1 280 ? 202.983 230.667 253.575 1.00 144.40 280 MET A O 1
ATOM 2115 N N . CYS A 1 281 ? 202.361 231.356 251.523 1.00 135.69 281 CYS A N 1
ATOM 2116 C CA . CYS A 1 281 ? 202.111 232.723 251.965 1.00 135.69 281 CYS A CA 1
ATOM 2117 C C . CYS A 1 281 ? 200.969 232.776 252.971 1.00 135.69 281 CYS A C 1
ATOM 2118 O O . CYS A 1 281 ? 201.036 233.515 253.959 1.00 135.69 281 CYS A O 1
ATOM 2121 N N . SER A 1 282 ? 199.907 232.002 252.734 1.00 140.51 282 SER A N 1
ATOM 2122 C CA . SER A 1 282 ? 198.822 231.921 253.703 1.00 140.51 282 SER A CA 1
ATOM 2123 C C . SER A 1 282 ? 199.297 231.328 255.022 1.00 140.51 282 SER A C 1
ATOM 2124 O O . SER A 1 282 ? 198.881 231.783 256.093 1.00 140.51 282 SER A O 1
ATOM 2127 N N . GLU A 1 283 ? 200.162 230.311 254.965 1.00 144.00 283 GLU A N 1
ATOM 2128 C CA . GLU A 1 283 ? 200.693 229.730 256.195 1.00 144.00 283 GLU A CA 1
ATOM 2129 C C . GLU A 1 283 ? 201.523 230.743 256.975 1.00 144.00 283 GLU A C 1
ATOM 2130 O O . GLU A 1 283 ? 201.417 230.828 258.204 1.00 144.00 283 GLU A O 1
ATOM 2136 N N . ARG A 1 284 ? 202.353 231.520 256.280 1.00 136.54 284 ARG A N 1
ATOM 2137 C CA . ARG A 1 284 ? 203.271 232.457 256.916 1.00 136.54 284 ARG A CA 1
ATOM 2138 C C . ARG A 1 284 ? 202.764 233.896 256.861 1.00 136.54 284 ARG A C 1
ATOM 2139 O O . ARG A 1 284 ? 203.547 234.833 257.049 1.00 136.54 284 ARG A O 1
ATOM 2147 N N . ASP A 1 285 ? 201.469 234.085 256.602 1.00 125.76 285 ASP A N 1
ATOM 2148 C CA . ASP A 1 285 ? 200.855 235.413 256.532 1.00 125.76 285 ASP A CA 1
ATOM 2149 C C . ASP A 1 285 ? 201.518 236.282 255.465 1.00 125.76 285 ASP A C 1
ATOM 2150 O O . ASP A 1 285 ? 201.658 237.495 255.623 1.00 125.76 285 ASP A O 1
ATOM 2155 N N . GLY A 1 286 ? 201.931 235.652 254.365 1.00 130.02 286 GLY A N 1
ATOM 2156 C CA . GLY A 1 286 ? 202.470 236.350 253.221 1.00 130.02 286 GLY A CA 1
ATOM 2157 C C . GLY A 1 286 ? 201.400 236.572 252.163 1.00 130.02 286 GLY A C 1
ATOM 2158 O O . GLY A 1 286 ? 200.246 236.173 252.307 1.00 130.02 286 GLY A O 1
ATOM 2159 N N . LYS A 1 287 ? 201.810 237.226 251.080 1.00 130.75 287 LYS A N 1
ATOM 2160 C CA . LYS A 1 287 ? 200.929 237.506 249.947 1.00 130.75 287 LYS A CA 1
ATOM 2161 C C . LYS A 1 287 ? 201.694 237.247 248.652 1.00 130.75 287 LYS A C 1
ATOM 2162 O O . LYS A 1 287 ? 202.373 238.136 248.132 1.00 130.75 287 LYS A O 1
ATOM 2168 N N . LEU A 1 288 ? 201.583 236.025 248.136 1.00 135.47 288 LEU A N 1
ATOM 2169 C CA . LEU A 1 288 ? 202.073 235.733 246.796 1.00 135.47 288 LEU A CA 1
ATOM 2170 C C . LEU A 1 288 ? 201.380 236.628 245.782 1.00 135.47 288 LEU A C 1
ATOM 2171 O O . LEU A 1 288 ? 200.173 236.869 245.876 1.00 135.47 288 LEU A O 1
ATOM 2176 N N . PHE A 1 289 ? 202.135 237.121 244.806 1.00 128.01 289 PHE A N 1
ATOM 2177 C CA . PHE A 1 289 ? 201.543 237.846 243.690 1.00 128.01 289 PHE A CA 1
ATOM 2178 C C . PHE A 1 289 ? 201.604 236.987 242.433 1.00 128.01 289 PHE A C 1
ATOM 2179 O O . PHE A 1 289 ? 202.642 236.390 242.131 1.00 128.01 289 PHE A O 1
ATOM 2187 N N . ALA A 1 290 ? 200.482 236.924 241.713 1.00 135.57 290 ALA A N 1
ATOM 2188 C CA . ALA A 1 290 ? 200.285 235.960 240.634 1.00 135.57 290 ALA A CA 1
ATOM 2189 C C . ALA A 1 290 ? 201.113 236.274 239.394 1.00 135.57 290 ALA A C 1
ATOM 2190 O O . ALA A 1 290 ? 201.861 237.257 239.366 1.00 135.57 290 ALA A O 1
ATOM 2192 N N . THR A 1 291 ? 200.980 235.438 238.364 1.00 139.43 291 THR A N 1
ATOM 2193 C CA . THR A 1 291 ? 201.759 235.541 237.138 1.00 139.43 291 THR A CA 1
ATOM 2194 C C . THR A 1 291 ? 200.831 235.498 235.931 1.00 139.43 291 THR A C 1
ATOM 2195 O O . THR A 1 291 ? 199.668 235.095 236.022 1.00 139.43 291 THR A O 1
ATOM 2199 N N . ASP A 1 292 ? 201.365 235.917 234.785 1.00 131.22 292 ASP A N 1
ATOM 2200 C CA . ASP A 1 292 ? 200.662 235.836 233.514 1.00 131.22 292 ASP A CA 1
ATOM 2201 C C . ASP A 1 292 ? 201.681 235.674 232.395 1.00 131.22 292 ASP A C 1
ATOM 2202 O O . ASP A 1 292 ? 202.854 236.019 232.551 1.00 131.22 292 ASP A O 1
ATOM 2207 N N . ASP A 1 293 ? 201.215 235.152 231.257 1.00 139.31 293 ASP A N 1
ATOM 2208 C CA . ASP A 1 293 ? 202.132 234.772 230.186 1.00 139.31 293 ASP A CA 1
ATOM 2209 C C . ASP A 1 293 ? 202.805 235.976 229.538 1.00 139.31 293 ASP A C 1
ATOM 2210 O O . ASP A 1 293 ? 204.022 235.958 229.326 1.00 139.31 293 ASP A O 1
ATOM 2215 N N . ARG A 1 294 ? 202.046 237.028 229.222 1.00 140.97 294 ARG A N 1
ATOM 2216 C CA . ARG A 1 294 ? 202.611 238.138 228.462 1.00 140.97 294 ARG A CA 1
ATOM 2217 C C . ARG A 1 294 ? 203.572 238.986 229.285 1.00 140.97 294 ARG A C 1
ATOM 2218 O O . ARG A 1 294 ? 204.325 239.779 228.710 1.00 140.97 294 ARG A O 1
ATOM 2226 N N . TYR A 1 295 ? 203.571 238.838 230.610 1.00 134.97 295 TYR A N 1
ATOM 2227 C CA . TYR A 1 295 ? 204.423 239.642 231.479 1.00 134.97 295 TYR A CA 1
ATOM 2228 C C . TYR A 1 295 ? 205.507 238.809 232.158 1.00 134.97 295 TYR A C 1
ATOM 2229 O O . TYR A 1 295 ? 206.173 239.298 233.075 1.00 134.97 295 TYR A O 1
ATOM 2238 N N . CYS A 1 296 ? 205.700 237.561 231.729 1.00 133.73 296 CYS A N 1
ATOM 2239 C CA . CYS A 1 296 ? 206.697 236.688 232.339 1.00 133.73 296 CYS A CA 1
ATOM 2240 C C . CYS A 1 296 ? 207.567 235.930 231.347 1.00 133.73 296 CYS A C 1
ATOM 2241 O O . CYS A 1 296 ? 208.570 235.345 231.771 1.00 133.73 296 CYS A O 1
ATOM 2244 N N . ILE A 1 297 ? 207.230 235.912 230.063 1.00 119.22 297 ILE A N 1
ATOM 2245 C CA . ILE A 1 297 ? 208.013 235.195 229.063 1.00 119.22 297 ILE A CA 1
ATOM 2246 C C . ILE A 1 297 ? 209.042 236.141 228.465 1.00 119.22 297 ILE A C 1
ATOM 2247 O O . ILE A 1 297 ? 208.880 237.365 228.482 1.00 119.22 297 ILE A O 1
ATOM 2252 N N . ASP A 1 298 ? 210.119 235.565 227.934 1.00 114.09 298 ASP A N 1
ATOM 2253 C CA . ASP A 1 298 ? 211.216 236.360 227.398 1.00 114.09 298 ASP A CA 1
ATOM 2254 C C . ASP A 1 298 ? 210.755 237.178 226.199 1.00 114.09 298 ASP A C 1
ATOM 2255 O O . ASP A 1 298 ? 210.362 236.622 225.169 1.00 114.09 298 ASP A O 1
ATOM 2260 N N . ASN A 1 299 ? 210.804 238.498 226.337 1.00 103.19 299 ASN A N 1
ATOM 2261 C CA . ASN A 1 299 ? 210.477 239.418 225.253 1.00 103.19 299 ASN A CA 1
ATOM 2262 C C . ASN A 1 299 ? 211.098 240.769 225.592 1.00 103.19 299 ASN A C 1
ATOM 2263 O O . ASN A 1 299 ? 211.850 240.901 226.562 1.00 103.19 299 ASN A O 1
ATOM 2268 N N . GLY A 1 300 ? 210.774 241.778 224.780 1.00 99.47 300 GLY A N 1
ATOM 2269 C CA . GLY A 1 300 ? 211.433 243.067 224.902 1.00 99.47 300 GLY A CA 1
ATOM 2270 C C . GLY A 1 300 ? 210.845 244.005 225.934 1.00 99.47 300 GLY A C 1
ATOM 2271 O O . GLY A 1 300 ? 211.460 245.033 226.235 1.00 99.47 300 GLY A O 1
ATOM 2272 N N . ALA A 1 301 ? 209.673 243.683 226.481 1.00 92.54 301 ALA A N 1
ATOM 2273 C CA . ALA A 1 301 ? 208.987 244.619 227.367 1.00 92.54 301 ALA A CA 1
ATOM 2274 C C . ALA A 1 301 ? 209.780 244.870 228.645 1.00 92.54 301 ALA A C 1
ATOM 2275 O O . ALA A 1 301 ? 210.003 246.022 229.038 1.00 92.54 301 ALA A O 1
ATOM 2277 N N . MET A 1 302 ? 210.206 243.798 229.315 1.00 98.73 302 MET A N 1
ATOM 2278 C CA . MET A 1 302 ? 210.959 243.942 230.557 1.00 98.73 302 MET A CA 1
ATOM 2279 C C . MET A 1 302 ? 212.297 244.631 230.319 1.00 98.73 302 MET A C 1
ATOM 2280 O O . MET A 1 302 ? 212.734 245.461 231.132 1.00 98.73 302 MET A O 1
ATOM 2285 N N . ILE A 1 303 ? 212.968 244.280 229.221 1.00 100.65 303 ILE A N 1
ATOM 2286 C CA . ILE A 1 303 ? 214.229 244.922 228.870 1.00 100.65 303 ILE A CA 1
ATOM 2287 C C . ILE A 1 303 ? 214.020 246.422 228.715 1.00 100.65 303 ILE A C 1
ATOM 2288 O O . ILE A 1 303 ? 214.769 247.237 229.268 1.00 100.65 303 ILE A O 1
ATOM 2293 N N . ALA A 1 304 ? 212.975 246.804 227.976 1.00 94.16 304 ALA A N 1
ATOM 2294 C CA . ALA A 1 304 ? 212.694 248.217 227.759 1.00 94.16 304 ALA A CA 1
ATOM 2295 C C . ALA A 1 304 ? 212.342 248.921 229.062 1.00 94.16 304 ALA A C 1
ATOM 2296 O O . ALA A 1 304 ? 212.678 250.093 229.248 1.00 94.16 304 ALA A O 1
ATOM 2298 N N . TYR A 1 305 ? 211.666 248.227 229.980 1.00 102.88 305 TYR A N 1
ATOM 2299 C CA . TYR A 1 305 ? 211.301 248.862 231.244 1.00 102.88 305 TYR A CA 1
ATOM 2300 C C . TYR A 1 305 ? 212.529 249.123 232.112 1.00 102.88 305 TYR A C 1
ATOM 2301 O O . TYR A 1 305 ? 212.681 250.212 232.688 1.00 102.88 305 TYR A O 1
ATOM 2310 N N . THR A 1 306 ? 213.416 248.132 232.223 1.00 91.87 306 THR A N 1
ATOM 2311 C CA . THR A 1 306 ? 214.660 248.358 232.956 1.00 91.87 306 THR A CA 1
ATOM 2312 C C . THR A 1 306 ? 215.472 249.473 232.310 1.00 91.87 306 THR A C 1
ATOM 2313 O O . THR A 1 306 ? 216.068 250.308 233.006 1.00 91.87 306 THR A O 1
ATOM 2317 N N . GLY A 1 307 ? 215.490 249.516 230.978 1.00 94.12 307 GLY A N 1
ATOM 2318 C CA . GLY A 1 307 ? 216.172 250.602 230.297 1.00 94.12 307 GLY A CA 1
ATOM 2319 C C . GLY A 1 307 ? 215.553 251.956 230.581 1.00 94.12 307 GLY A C 1
ATOM 2320 O O . GLY A 1 307 ? 216.261 252.957 230.703 1.00 94.12 307 GLY A O 1
ATOM 2321 N N . LEU A 1 308 ? 214.223 252.009 230.671 1.00 97.34 308 LEU A N 1
ATOM 2322 C CA . LEU A 1 308 ? 213.558 253.259 231.020 1.00 97.34 308 LEU A CA 1
ATOM 2323 C C . LEU A 1 308 ? 213.979 253.728 232.403 1.00 97.34 308 LEU A C 1
ATOM 2324 O O . LEU A 1 308 ? 214.286 254.911 232.597 1.00 97.34 308 LEU A O 1
ATOM 2329 N N . LEU A 1 309 ? 214.009 252.809 233.372 1.00 99.39 309 LEU A N 1
ATOM 2330 C CA . LEU A 1 309 ? 214.500 253.172 234.700 1.00 99.39 309 LEU A CA 1
ATOM 2331 C C . LEU A 1 309 ? 215.919 253.721 234.631 1.00 99.39 309 LEU A C 1
ATOM 2332 O O . LEU A 1 309 ? 216.203 254.805 235.159 1.00 99.39 309 LEU A O 1
ATOM 2337 N N . ALA A 1 310 ? 216.820 252.987 233.974 1.00 95.93 310 ALA A N 1
ATOM 2338 C CA . ALA A 1 310 ? 218.221 253.391 233.937 1.00 95.93 310 ALA A CA 1
ATOM 2339 C C . ALA A 1 310 ? 218.393 254.747 233.265 1.00 95.93 310 ALA A C 1
ATOM 2340 O O . ALA A 1 310 ? 219.185 255.577 233.725 1.00 95.93 310 ALA A O 1
ATOM 2342 N N . PHE A 1 311 ? 217.659 254.995 232.178 1.00 101.27 311 PHE A N 1
ATOM 2343 C CA . PHE A 1 311 ? 217.806 256.260 231.468 1.00 101.27 311 PHE A CA 1
ATOM 2344 C C . PHE A 1 311 ? 217.240 257.423 232.271 1.00 101.27 311 PHE A C 1
ATOM 2345 O O . PHE A 1 311 ? 217.884 258.472 232.382 1.00 101.27 311 PHE A O 1
ATOM 2353 N N . VAL A 1 312 ? 216.038 257.270 232.836 1.00 99.99 312 VAL A N 1
ATOM 2354 C CA . VAL A 1 312 ? 215.462 258.369 233.604 1.00 99.99 312 VAL A CA 1
ATOM 2355 C C . VAL A 1 312 ? 216.195 258.611 234.912 1.00 99.99 312 VAL A C 1
ATOM 2356 O O . VAL A 1 312 ? 216.053 259.690 235.497 1.00 99.99 312 VAL A O 1
ATOM 2360 N N . ASN A 1 313 ? 216.974 257.640 235.390 1.00 104.73 313 ASN A N 1
ATOM 2361 C CA . ASN A 1 313 ? 217.831 257.869 236.547 1.00 104.73 313 ASN A CA 1
ATOM 2362 C C . ASN A 1 313 ? 219.090 258.655 236.217 1.00 104.73 313 ASN A C 1
ATOM 2363 O O . ASN A 1 313 ? 219.518 259.482 237.029 1.00 104.73 313 ASN A O 1
ATOM 2368 N N . GLY A 1 314 ? 219.693 258.424 235.052 1.00 109.16 314 GLY A N 1
ATOM 2369 C CA . GLY A 1 314 ? 220.870 259.173 234.655 1.00 109.16 314 GLY A CA 1
ATOM 2370 C C . GLY A 1 314 ? 221.970 258.344 234.022 1.00 109.16 314 GLY A C 1
ATOM 2371 O O . GLY A 1 314 ? 222.736 258.853 233.198 1.00 109.16 314 GLY A O 1
ATOM 2372 N N . ILE A 1 315 ? 222.063 257.067 234.400 1.00 110.93 315 ILE A N 1
ATOM 2373 C CA . ILE A 1 315 ? 223.117 256.206 233.874 1.00 110.93 315 ILE A CA 1
ATOM 2374 C C . ILE A 1 315 ? 222.936 256.037 232.372 1.00 110.93 315 ILE A C 1
ATOM 2375 O O . ILE A 1 315 ? 221.813 255.879 231.877 1.00 110.93 315 ILE A O 1
ATOM 2380 N N . GLU A 1 316 ? 224.047 256.077 231.637 1.00 111.46 316 GLU A N 1
ATOM 2381 C CA . GLU A 1 316 ? 224.031 255.963 230.187 1.00 111.46 316 GLU A CA 1
ATOM 2382 C C . GLU A 1 316 ? 225.350 255.361 229.723 1.00 111.46 316 GLU A C 1
ATOM 2383 O O . GLU A 1 316 ? 226.344 255.371 230.453 1.00 111.46 316 GLU A O 1
ATOM 2389 N N . THR A 1 317 ? 225.350 254.831 228.501 1.00 106.44 317 THR A N 1
ATOM 2390 C CA . THR A 1 317 ? 226.526 254.218 227.911 1.00 106.44 317 THR A CA 1
ATOM 2391 C C . THR A 1 317 ? 226.771 254.797 226.523 1.00 106.44 317 THR A C 1
ATOM 2392 O O . THR A 1 317 ? 225.848 254.821 225.696 1.00 106.44 317 THR A O 1
ATOM 2396 N N . PRO A 1 318 ? 227.981 255.269 226.226 1.00 111.0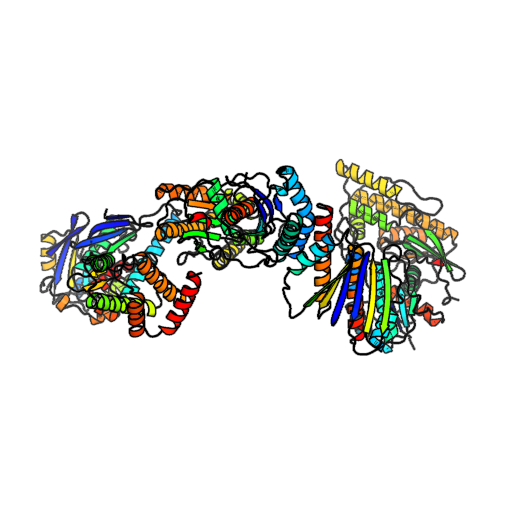6 318 PRO A N 1
ATOM 2397 C CA . PRO A 1 318 ? 228.237 255.867 224.911 1.00 111.06 318 PRO A CA 1
ATOM 2398 C C . PRO A 1 318 ? 228.280 254.818 223.812 1.00 111.06 318 PRO A C 1
ATOM 2399 O O . PRO A 1 318 ? 228.419 253.619 224.065 1.00 111.06 318 PRO A O 1
ATOM 2403 N N . ILE A 1 319 ? 228.160 255.294 222.568 1.00 107.69 319 ILE A N 1
ATOM 2404 C CA . ILE A 1 319 ? 228.145 254.391 221.420 1.00 107.69 319 ILE A CA 1
ATOM 2405 C C . ILE A 1 319 ? 229.479 253.674 221.270 1.00 107.69 319 ILE A C 1
ATOM 2406 O O . ILE A 1 319 ? 229.526 252.528 220.808 1.00 107.69 319 ILE A O 1
ATOM 2411 N N . GLU A 1 320 ? 230.580 254.326 221.650 1.00 117.52 320 GLU A N 1
ATOM 2412 C CA . GLU A 1 320 ? 231.881 253.672 221.596 1.00 117.52 320 GLU A CA 1
ATOM 2413 C C . GLU A 1 320 ? 232.050 252.638 222.699 1.00 117.52 320 GLU A C 1
ATOM 2414 O O . GLU A 1 320 ? 233.022 251.876 222.674 1.00 117.52 320 GLU A O 1
ATOM 2420 N N . ASP A 1 321 ? 231.133 252.596 223.663 1.00 110.49 321 ASP A N 1
ATOM 2421 C CA . ASP A 1 321 ? 231.161 251.613 224.736 1.00 110.49 321 ASP A CA 1
ATOM 2422 C C . ASP A 1 321 ? 230.071 250.559 224.586 1.00 110.49 321 ASP A C 1
ATOM 2423 O O . ASP A 1 321 ? 229.685 249.934 225.579 1.00 110.49 321 ASP A O 1
ATOM 2428 N N . SER A 1 322 ? 229.567 250.345 223.370 1.00 98.52 322 SER A N 1
ATOM 2429 C CA . SER A 1 322 ? 228.512 249.363 223.122 1.00 98.52 322 SER A CA 1
ATOM 2430 C C . SER A 1 322 ? 229.103 247.954 223.041 1.00 98.52 322 SER A C 1
ATOM 2431 O O . SER A 1 322 ? 228.943 247.225 222.063 1.00 98.52 322 SER A O 1
ATOM 2434 N N . THR A 1 323 ? 229.796 247.576 224.111 1.00 86.10 323 THR A N 1
ATOM 2435 C CA . THR A 1 323 ? 230.508 246.304 224.175 1.00 86.10 323 THR A CA 1
ATOM 2436 C C . THR A 1 323 ? 229.600 245.271 224.828 1.00 86.10 323 THR A C 1
ATOM 2437 O O . THR A 1 323 ? 229.513 245.193 226.055 1.00 86.10 323 THR A O 1
ATOM 2441 N N . PHE A 1 324 ? 228.919 244.476 224.008 1.00 90.58 324 PHE A N 1
ATOM 2442 C CA . PHE A 1 324 ? 228.103 243.396 224.537 1.00 90.58 324 PHE A CA 1
ATOM 2443 C C . PHE A 1 324 ? 228.985 242.359 225.226 1.00 90.58 324 PHE A C 1
ATOM 2444 O O . PHE A 1 324 ? 230.139 242.136 224.851 1.00 90.58 324 PHE A O 1
ATOM 2452 N N . THR A 1 325 ? 228.430 241.725 226.253 1.00 89.65 325 THR A N 1
ATOM 2453 C CA . THR A 1 325 ? 229.169 240.742 227.028 1.00 89.65 325 THR A CA 1
ATOM 2454 C C . THR A 1 325 ? 228.388 239.441 227.080 1.00 89.65 325 THR A C 1
ATOM 2455 O O . THR A 1 325 ? 227.166 239.446 227.240 1.00 89.65 325 THR A O 1
ATOM 2459 N N . GLN A 1 326 ? 229.105 238.325 226.943 1.00 98.03 326 GLN A N 1
ATOM 2460 C CA . GLN A 1 326 ? 228.470 237.023 227.094 1.00 98.03 326 GLN A CA 1
ATOM 2461 C C . GLN A 1 326 ? 228.061 236.771 228.539 1.00 98.03 326 GLN A C 1
ATOM 2462 O O . GLN A 1 326 ? 227.070 236.076 228.789 1.00 98.03 326 GLN A O 1
ATOM 2468 N N . ARG A 1 327 ? 228.801 237.328 229.495 1.00 104.85 327 ARG A N 1
ATOM 2469 C CA . ARG A 1 327 ? 228.499 237.214 230.919 1.00 104.85 327 ARG A CA 1
ATOM 2470 C C . ARG A 1 327 ? 228.319 238.619 231.479 1.00 104.85 327 ARG A C 1
ATOM 2471 O O . ARG A 1 327 ? 229.174 239.487 231.273 1.00 104.85 327 ARG A O 1
ATOM 2479 N N . PHE A 1 328 ? 227.211 238.843 232.187 1.00 110.73 328 PHE A N 1
ATOM 2480 C CA . PHE A 1 328 ? 226.925 240.137 232.816 1.00 110.73 328 PHE A CA 1
ATOM 2481 C C . PHE A 1 328 ? 226.056 239.854 234.040 1.00 110.73 328 PHE A C 1
ATOM 2482 O O . PHE A 1 328 ? 224.845 239.650 233.923 1.00 110.73 328 PHE A O 1
ATOM 2490 N N . ARG A 1 329 ? 226.683 239.849 235.213 1.00 120.12 329 ARG A N 1
ATOM 2491 C CA . ARG A 1 329 ? 225.978 239.503 236.438 1.00 120.12 329 ARG A CA 1
ATOM 2492 C C . ARG A 1 329 ? 225.002 240.605 236.840 1.00 120.12 329 ARG A C 1
ATOM 2493 O O . ARG A 1 329 ? 225.131 241.763 236.435 1.00 120.12 329 ARG A O 1
ATOM 2501 N N . THR A 1 330 ? 224.009 240.221 237.646 1.00 119.03 330 THR A N 1
ATOM 2502 C CA . THR A 1 330 ? 222.977 241.164 238.067 1.00 119.03 330 THR A CA 1
ATOM 2503 C C . THR A 1 330 ? 223.508 242.161 239.092 1.00 119.03 330 THR A C 1
ATOM 2504 O O . THR A 1 330 ? 223.176 243.351 239.035 1.00 119.03 330 THR A O 1
ATOM 2508 N N . ASP A 1 331 ? 224.338 241.699 240.031 1.00 125.76 331 ASP A N 1
ATOM 2509 C CA . ASP A 1 331 ? 224.819 242.570 241.099 1.00 125.76 331 ASP A CA 1
ATOM 2510 C C . ASP A 1 331 ? 225.666 243.724 240.579 1.00 125.76 331 ASP A C 1
ATOM 2511 O O . ASP A 1 331 ? 225.739 244.766 241.239 1.00 125.76 331 ASP A O 1
ATOM 2516 N N . GLU A 1 332 ? 226.309 243.562 239.420 1.00 131.35 332 GLU A N 1
ATOM 2517 C CA . GLU A 1 332 ? 227.064 244.661 238.830 1.00 131.35 332 GLU A CA 1
ATOM 2518 C C . GLU A 1 332 ? 226.173 245.848 238.492 1.00 131.35 332 GLU A C 1
ATOM 2519 O O . GLU A 1 332 ? 226.662 246.982 238.443 1.00 131.35 332 GLU A O 1
ATOM 2525 N N . VAL A 1 333 ? 224.886 245.616 238.258 1.00 127.71 333 VAL A N 1
ATOM 2526 C CA . VAL A 1 333 ? 223.948 246.700 237.999 1.00 127.71 333 VAL A CA 1
ATOM 2527 C C . VAL A 1 333 ? 223.658 247.409 239.314 1.00 127.71 333 VAL A C 1
ATOM 2528 O O . VAL A 1 333 ? 223.059 246.829 240.225 1.00 127.71 333 VAL A O 1
ATOM 2532 N N . HIS A 1 334 ? 224.083 248.664 239.416 1.00 139.62 334 HIS A N 1
ATOM 2533 C CA . HIS A 1 334 ? 223.835 249.462 240.611 1.00 139.62 334 HIS A CA 1
ATOM 2534 C C . HIS A 1 334 ? 222.403 249.977 240.553 1.00 139.62 334 HIS A C 1
ATOM 2535 O O . HIS A 1 334 ? 222.085 250.862 239.752 1.00 139.62 334 HIS A O 1
ATOM 2542 N N . ALA A 1 335 ? 221.537 249.429 241.404 1.00 136.71 335 ALA A N 1
ATOM 2543 C CA . ALA A 1 335 ? 220.116 249.748 241.344 1.00 136.71 335 ALA A CA 1
ATOM 2544 C C . ALA A 1 335 ? 219.863 251.153 241.871 1.00 136.71 335 ALA A C 1
ATOM 2545 O O . ALA A 1 335 ? 219.386 251.329 242.997 1.00 136.71 335 ALA A O 1
ATOM 2547 N N . VAL A 1 336 ? 220.183 252.159 241.056 1.00 130.43 336 VAL A N 1
ATOM 2548 C CA . VAL A 1 336 ? 220.039 253.543 241.491 1.00 130.43 336 VAL A CA 1
ATOM 2549 C C . VAL A 1 336 ? 218.576 253.967 241.501 1.00 130.43 336 VAL A C 1
ATOM 2550 O O . VAL A 1 336 ? 218.216 254.954 242.155 1.00 130.43 336 VAL A O 1
ATOM 2554 N N . TRP A 1 337 ? 217.712 253.248 240.780 1.00 124.24 337 TRP A N 1
ATOM 2555 C CA . TRP A 1 337 ? 216.310 253.647 240.701 1.00 124.24 337 TRP A CA 1
ATOM 2556 C C . TRP A 1 337 ? 215.617 253.536 242.052 1.00 124.24 337 TRP A C 1
ATOM 2557 O O . TRP A 1 337 ? 214.810 254.400 242.414 1.00 124.24 337 TRP A O 1
ATOM 2568 N N . ARG A 1 338 ? 215.913 252.482 242.812 1.00 129.31 338 ARG A N 1
ATOM 2569 C CA . ARG A 1 338 ? 215.158 252.230 244.033 1.00 129.31 338 ARG A CA 1
ATOM 2570 C C . ARG A 1 338 ? 215.629 253.100 245.194 1.00 129.31 338 ARG A C 1
ATOM 2571 O O . ARG A 1 338 ? 214.802 253.550 245.996 1.00 129.31 338 ARG A O 1
ATOM 2579 N N . GLU A 1 339 ? 216.939 253.342 245.311 1.00 130.22 339 GLU A N 1
ATOM 2580 C CA . GLU A 1 339 ? 217.435 254.160 246.416 1.00 130.22 339 GLU A CA 1
ATOM 2581 C C . GLU A 1 339 ? 216.899 255.584 246.347 1.00 130.22 339 GLU A C 1
ATOM 2582 O O . GLU A 1 339 ? 216.539 256.167 247.376 1.00 130.22 339 GLU A O 1
ATOM 2588 N N . LYS A 1 340 ? 216.845 256.161 245.151 1.00 125.46 340 LYS A N 1
ATOM 2589 C CA . LYS A 1 340 ? 216.401 257.540 244.981 1.00 125.46 340 LYS A CA 1
ATOM 2590 C C . LYS A 1 340 ? 214.941 257.718 245.393 1.00 125.46 340 LYS A C 1
ATOM 2591 O O . LYS A 1 340 ? 214.193 256.748 245.507 1.00 125.46 340 LYS A O 1
ATOM 2597 N N . LEU B 2 14 ? 203.850 228.517 274.943 1.00 181.25 14 LEU B N 1
ATOM 2598 C CA . LEU B 2 14 ? 204.600 228.725 273.710 1.00 181.25 14 LEU B CA 1
ATOM 2599 C C . LEU B 2 14 ? 205.608 229.858 273.861 1.00 181.25 14 LEU B C 1
ATOM 2600 O O . LEU B 2 14 ? 205.243 230.986 274.191 1.00 181.25 14 LEU B O 1
ATOM 2605 N N . ILE B 2 15 ? 206.878 229.550 273.616 1.00 177.45 15 ILE B N 1
ATOM 2606 C CA . ILE B 2 15 ? 207.934 230.554 273.697 1.00 177.45 15 ILE B CA 1
ATOM 2607 C C . ILE B 2 15 ? 208.130 231.259 272.363 1.00 177.45 15 ILE B C 1
ATOM 2608 O O . ILE B 2 15 ? 208.063 232.489 272.283 1.00 177.45 15 ILE B O 1
ATOM 2613 N N . LYS B 2 16 ? 208.370 230.496 271.300 1.00 169.34 16 LYS B N 1
ATOM 2614 C CA . LYS B 2 16 ? 208.584 231.073 269.980 1.00 169.34 16 LYS B CA 1
ATOM 2615 C C . LYS B 2 16 ? 208.304 230.008 268.931 1.00 169.34 16 LYS B C 1
ATOM 2616 O O . LYS B 2 16 ? 208.445 228.809 269.183 1.00 169.34 16 LYS B O 1
ATOM 2622 N N . GLN B 2 17 ? 207.894 230.463 267.749 1.00 168.69 17 GLN B N 1
ATOM 2623 C CA . GLN B 2 17 ? 207.665 229.594 266.602 1.00 168.69 17 GLN B CA 1
ATOM 2624 C C . GLN B 2 17 ? 208.684 229.937 265.527 1.00 168.69 17 GLN B C 1
ATOM 2625 O O . GLN B 2 17 ? 208.767 231.090 265.091 1.00 168.69 17 GLN B O 1
ATOM 2631 N N . GLY B 2 18 ? 209.459 228.936 265.102 1.00 159.88 18 GLY B N 1
ATOM 2632 C CA . GLY B 2 18 ? 210.455 229.143 264.073 1.00 159.88 18 GLY B CA 1
ATOM 2633 C C . GLY B 2 18 ? 209.871 229.085 262.673 1.00 159.88 18 GLY B C 1
ATOM 2634 O O . GLY B 2 18 ? 208.698 228.781 262.472 1.00 159.88 18 GLY B O 1
ATOM 2635 N N . ALA B 2 19 ? 210.725 229.390 261.693 1.00 155.42 19 ALA B N 1
ATOM 2636 C CA . ALA B 2 19 ? 210.291 229.360 260.301 1.00 155.42 19 ALA B CA 1
ATOM 2637 C C . ALA B 2 19 ? 209.931 227.950 259.853 1.00 155.42 19 ALA B C 1
ATOM 2638 O O . ALA B 2 19 ? 209.003 227.772 259.056 1.00 155.42 19 ALA B O 1
ATOM 2640 N N . GLU B 2 20 ? 210.644 226.940 260.352 1.00 158.41 20 GLU B N 1
ATOM 2641 C CA . GLU B 2 20 ? 210.396 225.557 259.982 1.00 158.41 20 GLU B CA 1
ATOM 2642 C C . GLU B 2 20 ? 209.922 224.687 261.136 1.00 158.41 20 GLU B C 1
ATOM 2643 O O . GLU B 2 20 ? 209.441 223.575 260.889 1.00 158.41 20 GLU B O 1
ATOM 2649 N N . ALA B 2 21 ? 210.037 225.150 262.379 1.00 160.69 21 ALA B N 1
ATOM 2650 C CA . ALA B 2 21 ? 209.666 224.348 263.534 1.00 160.69 21 ALA B CA 1
ATOM 2651 C C . ALA B 2 21 ? 209.160 225.267 264.635 1.00 160.69 21 ALA B C 1
ATOM 2652 O O . ALA B 2 21 ? 208.839 226.435 264.402 1.00 160.69 21 ALA B O 1
ATOM 2654 N N . ARG B 2 22 ? 209.081 224.720 265.845 1.00 162.73 22 ARG B N 1
ATOM 2655 C CA . ARG B 2 22 ? 208.639 225.460 267.018 1.00 162.73 22 ARG B CA 1
ATOM 2656 C C . ARG B 2 22 ? 209.474 225.067 268.227 1.00 162.73 22 ARG B C 1
ATOM 2657 O O . ARG B 2 22 ? 210.017 223.959 268.286 1.00 162.73 22 ARG B O 1
ATOM 2665 N N . VAL B 2 23 ? 209.572 225.981 269.189 1.00 166.44 23 VAL B N 1
ATOM 2666 C CA . VAL B 2 23 ? 210.232 225.726 270.462 1.00 166.44 23 VAL B CA 1
ATOM 2667 C C . VAL B 2 23 ? 209.209 225.930 271.573 1.00 166.44 23 VAL B C 1
ATOM 2668 O O . VAL B 2 23 ? 208.440 226.898 271.549 1.00 166.44 23 VAL B O 1
ATOM 2672 N N . PHE B 2 24 ? 209.176 224.999 272.523 1.00 168.59 24 PHE B N 1
ATOM 2673 C CA . PHE B 2 24 ? 208.173 224.984 273.577 1.00 168.59 24 PHE B CA 1
ATOM 2674 C C . PHE B 2 24 ? 208.839 224.835 274.938 1.00 168.59 24 PHE B C 1
ATOM 2675 O O . PHE B 2 24 ? 209.938 224.288 275.061 1.00 168.59 24 PHE B O 1
ATOM 2683 N N . GLU B 2 25 ? 208.152 225.322 275.967 1.00 155.71 25 GLU B N 1
ATOM 2684 C CA . GLU B 2 25 ? 208.632 225.244 277.339 1.00 155.71 25 GLU B CA 1
ATOM 2685 C C . GLU B 2 25 ? 207.826 224.216 278.121 1.00 155.71 25 GLU B C 1
ATOM 2686 O O . GLU B 2 25 ? 206.592 224.238 278.108 1.00 155.71 25 GLU B O 1
ATOM 2692 N N . SER B 2 26 ? 208.531 223.318 278.801 1.00 145.25 26 SER B N 1
ATOM 2693 C CA . SER B 2 26 ? 207.901 222.284 279.611 1.00 145.25 26 SER B CA 1
ATOM 2694 C C . SER B 2 26 ? 208.920 221.795 280.635 1.00 145.25 26 SER B C 1
ATOM 2695 O O . SER B 2 26 ? 210.002 222.373 280.782 1.00 145.25 26 SER B O 1
ATOM 2698 N N . THR B 2 27 ? 208.575 220.727 281.347 1.00 147.06 27 THR B N 1
ATOM 2699 C CA . THR B 2 27 ? 209.448 220.133 282.347 1.00 147.06 27 THR B CA 1
ATOM 2700 C C . THR B 2 27 ? 209.772 218.700 281.953 1.00 147.06 27 THR B C 1
ATOM 2701 O O . THR B 2 27 ? 208.870 217.900 281.686 1.00 147.06 27 THR B O 1
ATOM 2705 N N . PHE B 2 28 ? 211.064 218.380 281.918 1.00 143.32 28 PHE B N 1
ATOM 2706 C CA . PHE B 2 28 ? 211.522 217.041 281.568 1.00 143.32 28 PHE B CA 1
ATOM 2707 C C . PHE B 2 28 ? 212.232 216.442 282.770 1.00 143.32 28 PHE B C 1
ATOM 2708 O O . PHE B 2 28 ? 213.173 217.043 283.296 1.00 143.32 28 PHE B O 1
ATOM 2716 N N . ALA B 2 29 ? 211.777 215.263 283.198 1.00 141.12 29 ALA B N 1
ATOM 2717 C CA . ALA B 2 29 ? 212.416 214.506 284.275 1.00 141.12 29 ALA B CA 1
ATOM 2718 C C . ALA B 2 29 ? 212.549 215.337 285.549 1.00 141.12 29 ALA B C 1
ATOM 2719 O O . ALA B 2 29 ? 213.530 215.224 286.287 1.00 141.12 29 ALA B O 1
ATOM 2721 N N . GLY B 2 30 ? 211.556 216.181 285.811 1.00 142.10 30 GLY B N 1
ATOM 2722 C CA . GLY B 2 30 ? 211.591 217.037 286.978 1.00 142.10 30 GLY B CA 1
ATOM 2723 C C . GLY B 2 30 ? 212.545 218.204 286.884 1.00 142.10 30 GLY B C 1
ATOM 2724 O O . GLY B 2 30 ? 212.761 218.890 287.890 1.00 142.10 30 GLY B O 1
ATOM 2725 N N . ARG B 2 31 ? 213.124 218.451 285.713 1.00 144.33 31 ARG B N 1
ATOM 2726 C CA . ARG B 2 31 ? 214.039 219.560 285.497 1.00 144.33 31 ARG B CA 1
ATOM 2727 C C . ARG B 2 31 ? 213.396 220.577 284.566 1.00 144.33 31 ARG B C 1
ATOM 2728 O O . ARG B 2 31 ? 212.618 220.220 283.676 1.00 144.33 31 ARG B O 1
ATOM 2736 N N . ARG B 2 32 ? 213.719 221.850 284.783 1.00 150.32 32 ARG B N 1
ATOM 2737 C CA . ARG B 2 32 ? 213.302 222.880 283.845 1.00 150.32 32 ARG B CA 1
ATOM 2738 C C . ARG B 2 32 ? 213.897 222.586 282.475 1.00 150.32 32 ARG B C 1
ATOM 2739 O O . ARG B 2 32 ? 215.097 222.327 282.343 1.00 150.32 32 ARG B O 1
ATOM 2747 N N . SER B 2 33 ? 213.052 222.622 281.451 1.00 149.09 33 SER B N 1
ATOM 2748 C CA . SER B 2 33 ? 213.442 222.149 280.134 1.00 149.09 33 SER B CA 1
ATOM 2749 C C . SER B 2 33 ? 212.789 222.998 279.056 1.00 149.09 33 SER B C 1
ATOM 2750 O O . SER B 2 33 ? 211.844 223.746 279.313 1.00 149.09 33 SER B O 1
ATOM 2753 N N . ILE B 2 34 ? 213.319 222.877 277.844 1.00 146.02 34 ILE B N 1
ATOM 2754 C CA . ILE B 2 34 ? 212.751 223.504 276.661 1.00 146.02 34 ILE B CA 1
ATOM 2755 C C . ILE B 2 34 ? 212.560 222.418 275.613 1.00 146.02 34 ILE B C 1
ATOM 2756 O O . ILE B 2 34 ? 213.326 221.448 275.565 1.00 146.02 34 ILE B O 1
ATOM 2761 N N . VAL B 2 35 ? 211.519 222.558 274.801 1.00 152.05 35 VAL B N 1
ATOM 2762 C CA . VAL B 2 35 ? 211.152 221.548 273.815 1.00 152.05 35 VAL B CA 1
ATOM 2763 C C . VAL B 2 35 ? 211.197 222.204 272.443 1.00 152.05 35 VAL B C 1
ATOM 2764 O O . VAL B 2 35 ? 210.394 223.097 272.148 1.00 152.05 35 VAL B O 1
ATOM 2768 N N . LYS B 2 36 ? 212.130 221.761 271.604 1.00 151.19 36 LYS B N 1
ATOM 2769 C CA . LYS B 2 36 ? 212.251 222.241 270.230 1.00 151.19 36 LYS B CA 1
ATOM 2770 C C . LYS B 2 36 ? 211.561 221.217 269.337 1.00 151.19 36 LYS B C 1
ATOM 2771 O O . LYS B 2 36 ? 212.135 220.177 269.007 1.00 151.19 36 LYS B O 1
ATOM 2777 N N . GLU B 2 37 ? 210.327 221.514 268.942 1.00 154.28 37 GLU B N 1
ATOM 2778 C CA . GLU B 2 37 ? 209.480 220.562 268.237 1.00 154.28 37 GLU B CA 1
ATOM 2779 C C . GLU B 2 37 ? 209.471 220.880 266.750 1.00 154.28 37 GLU B C 1
ATOM 2780 O O . GLU B 2 37 ? 209.105 221.989 266.348 1.00 154.28 37 GLU B O 1
ATOM 2786 N N . ARG B 2 38 ? 209.874 219.902 265.938 1.00 137.76 38 ARG B N 1
ATOM 2787 C CA . ARG B 2 38 ? 209.852 220.038 264.484 1.00 137.76 38 ARG B CA 1
ATOM 2788 C C . ARG B 2 38 ? 208.518 219.501 263.977 1.00 137.76 38 ARG B C 1
ATOM 2789 O O . ARG B 2 38 ? 208.423 218.429 263.377 1.00 137.76 38 ARG B O 1
ATOM 2797 N N . PHE B 2 39 ? 207.466 220.271 264.238 1.00 155.41 39 PHE B N 1
ATOM 2798 C CA . PHE B 2 39 ? 206.128 219.870 263.832 1.00 155.41 39 PHE B CA 1
ATOM 2799 C C . PHE B 2 39 ? 206.031 219.790 262.313 1.00 155.41 39 PHE B C 1
ATOM 2800 O O . PHE B 2 39 ? 206.690 220.535 261.584 1.00 155.41 39 PHE B O 1
ATOM 2808 N N . SER B 2 40 ? 205.205 218.859 261.844 1.00 150.03 40 SER B N 1
ATOM 2809 C CA . SER B 2 40 ? 205.084 218.610 260.415 1.00 150.03 40 SER B CA 1
ATOM 2810 C C . SER B 2 40 ? 204.525 219.830 259.693 1.00 150.03 40 SER B C 1
ATOM 2811 O O . SER B 2 40 ? 203.366 220.207 259.888 1.00 150.03 40 SER B O 1
ATOM 2814 N N . LYS B 2 41 ? 205.355 220.445 258.858 1.00 155.01 41 LYS B N 1
ATOM 2815 C CA . LYS B 2 41 ? 204.917 221.539 258.008 1.00 155.01 41 LYS B CA 1
ATOM 2816 C C . LYS B 2 41 ? 204.105 220.996 256.836 1.00 155.01 41 LYS B C 1
ATOM 2817 O O . LYS B 2 41 ? 204.115 219.800 256.539 1.00 155.01 41 LYS B O 1
ATOM 2823 N N . LYS B 2 42 ? 203.391 221.896 256.164 1.00 150.71 42 LYS B N 1
ATOM 2824 C CA . LYS B 2 42 ? 202.486 221.517 255.089 1.00 150.71 42 LYS B CA 1
ATOM 2825 C C . LYS B 2 42 ? 203.036 221.843 253.705 1.00 150.71 42 LYS B C 1
ATOM 2826 O O . LYS B 2 42 ? 202.263 221.911 252.745 1.00 150.71 42 LYS B O 1
ATOM 2832 N N . TYR B 2 43 ? 204.346 222.047 253.579 1.00 145.90 43 TYR B N 1
ATOM 2833 C CA . TYR B 2 43 ? 204.953 222.274 252.274 1.00 145.90 43 TYR B CA 1
ATOM 2834 C C . TYR B 2 43 ? 205.432 220.988 251.616 1.00 145.90 43 TYR B C 1
ATOM 2835 O O . TYR B 2 43 ? 205.991 221.045 250.515 1.00 145.90 43 TYR B O 1
ATOM 2844 N N . ARG B 2 44 ? 205.213 219.840 252.249 1.00 149.57 44 ARG B N 1
ATOM 2845 C CA . ARG B 2 44 ? 205.665 218.555 251.741 1.00 149.57 44 ARG B CA 1
ATOM 2846 C C . ARG B 2 44 ? 204.500 217.575 251.708 1.00 149.57 44 ARG B C 1
ATOM 2847 O O . ARG B 2 44 ? 203.556 217.691 252.496 1.00 149.57 44 ARG B O 1
ATOM 2855 N N . HIS B 2 45 ? 204.572 216.614 250.792 1.00 157.41 45 HIS B N 1
ATOM 2856 C CA . HIS B 2 45 ? 203.605 215.530 250.774 1.00 157.41 45 HIS B CA 1
ATOM 2857 C C . HIS B 2 45 ? 203.853 214.596 251.960 1.00 157.41 45 HIS B C 1
ATOM 2858 O O . HIS B 2 45 ? 204.961 214.560 252.502 1.00 157.41 45 HIS B O 1
ATOM 2865 N N . PRO B 2 46 ? 202.831 213.841 252.393 1.00 151.29 46 PRO B N 1
ATOM 2866 C CA . PRO B 2 46 ? 202.959 213.073 253.648 1.00 151.29 46 PRO B CA 1
ATOM 2867 C C . PRO B 2 46 ? 204.203 212.201 253.745 1.00 151.29 46 PRO B C 1
ATOM 2868 O O . PRO B 2 46 ? 204.939 212.303 254.734 1.00 151.29 46 PRO B O 1
ATOM 2872 N N . ILE B 2 47 ? 204.462 211.349 252.753 1.00 155.38 47 ILE B N 1
ATOM 2873 C CA . ILE B 2 47 ? 205.679 210.542 252.777 1.00 155.38 47 ILE B CA 1
ATOM 2874 C C . ILE B 2 47 ? 206.909 211.437 252.673 1.00 155.38 47 ILE B C 1
ATOM 2875 O O . ILE B 2 47 ? 207.907 211.237 253.378 1.00 155.38 47 ILE B O 1
ATOM 2880 N N . LEU B 2 48 ? 206.848 212.446 251.800 1.00 156.11 48 LEU B N 1
ATOM 2881 C CA . LEU B 2 48 ? 207.951 213.390 251.660 1.00 156.11 48 LEU B CA 1
ATOM 2882 C C . LEU B 2 48 ? 208.191 214.141 252.965 1.00 156.11 48 LEU B C 1
ATOM 2883 O O . LEU B 2 48 ? 209.340 214.304 253.401 1.00 156.11 48 LEU B O 1
ATOM 2888 N N . ASP B 2 49 ? 207.112 214.598 253.603 1.00 155.26 49 ASP B N 1
ATOM 2889 C CA . ASP B 2 49 ? 207.236 215.321 254.864 1.00 155.26 49 ASP B CA 1
ATOM 2890 C C . ASP B 2 49 ? 207.842 214.437 255.943 1.00 155.26 49 ASP B C 1
ATOM 2891 O O . ASP B 2 49 ? 208.728 214.869 256.686 1.00 155.26 49 ASP B O 1
ATOM 2896 N N . ALA B 2 50 ? 207.378 213.189 256.041 1.00 149.67 50 ALA B N 1
ATOM 2897 C CA . ALA B 2 50 ? 207.935 212.277 257.032 1.00 149.67 50 ALA B CA 1
ATOM 2898 C C . ALA B 2 50 ? 209.419 212.043 256.786 1.00 149.67 50 ALA B C 1
ATOM 2899 O O . ALA B 2 50 ? 210.230 212.096 257.723 1.00 149.67 50 ALA B O 1
ATOM 2901 N N . LYS B 2 51 ? 209.798 211.809 255.526 1.00 149.31 51 LYS B N 1
ATOM 2902 C CA . LYS B 2 51 ? 211.197 211.549 255.210 1.00 149.31 51 LYS B CA 1
ATOM 2903 C C . LYS B 2 51 ? 212.081 212.733 255.576 1.00 149.31 51 LYS B C 1
ATOM 2904 O O . LYS B 2 51 ? 213.105 212.564 256.249 1.00 149.31 51 LYS B O 1
ATOM 2910 N N . LEU B 2 52 ? 211.703 213.942 255.150 1.00 146.25 52 LEU B N 1
ATOM 2911 C CA . LEU B 2 52 ? 212.548 215.099 255.437 1.00 146.25 52 LEU B CA 1
ATOM 2912 C C . LEU B 2 52 ? 212.559 215.444 256.920 1.00 146.25 52 LEU B C 1
ATOM 2913 O O . LEU B 2 52 ? 213.604 215.828 257.455 1.00 146.25 52 LEU B O 1
ATOM 2918 N N . THR B 2 53 ? 211.422 215.317 257.609 1.00 139.57 53 THR B N 1
ATOM 2919 C CA . THR B 2 53 ? 211.428 215.570 259.045 1.00 139.57 53 THR B CA 1
ATOM 2920 C C . THR B 2 53 ? 212.371 214.616 259.761 1.00 139.57 53 THR B C 1
ATOM 2921 O O . THR B 2 53 ? 213.200 215.046 260.572 1.00 139.57 53 THR B O 1
ATOM 2925 N N . LEU B 2 54 ? 212.284 213.319 259.452 1.00 139.96 54 LEU B N 1
ATOM 2926 C CA . LEU B 2 54 ? 213.173 212.350 260.084 1.00 139.96 54 LEU B CA 1
ATOM 2927 C C . LEU B 2 54 ? 214.632 212.656 259.768 1.00 139.96 54 LEU B C 1
ATOM 2928 O O . LEU B 2 54 ? 215.483 212.688 260.667 1.00 139.96 54 LEU B O 1
ATOM 2933 N N . LYS B 2 55 ? 214.937 212.897 258.490 1.00 141.70 55 LYS B N 1
ATOM 2934 C CA . LYS B 2 55 ? 216.324 213.098 258.087 1.00 141.70 55 LYS B CA 1
ATOM 2935 C C . LYS B 2 55 ? 216.911 214.357 258.712 1.00 141.70 55 LYS B C 1
ATOM 2936 O O . LYS B 2 55 ? 218.051 214.345 259.185 1.00 141.70 55 LYS B O 1
ATOM 2942 N N . ARG B 2 56 ? 216.148 215.452 258.735 1.00 133.83 56 ARG B N 1
ATOM 2943 C CA . ARG B 2 56 ? 216.677 216.694 259.286 1.00 133.83 56 ARG B CA 1
ATOM 2944 C C . ARG B 2 56 ? 216.751 216.638 260.807 1.00 133.83 56 ARG B C 1
ATOM 2945 O O . ARG B 2 56 ? 217.635 217.256 261.406 1.00 133.83 56 ARG B O 1
ATOM 2953 N N . LEU B 2 57 ? 215.850 215.891 261.453 1.00 135.00 57 LEU B N 1
ATOM 2954 C CA . LEU B 2 57 ? 216.003 215.648 262.884 1.00 135.00 57 LEU B CA 1
ATOM 2955 C C . LEU B 2 57 ? 217.298 214.901 263.171 1.00 135.00 57 LEU B C 1
ATOM 2956 O O . LEU B 2 57 ? 218.056 215.270 264.082 1.00 135.00 57 LEU B O 1
ATOM 2961 N N . ASN B 2 58 ? 217.576 213.855 262.388 1.00 137.24 58 ASN B N 1
ATOM 2962 C CA . ASN B 2 58 ? 218.828 213.127 262.551 1.00 137.24 58 ASN B CA 1
ATOM 2963 C C . ASN B 2 58 ? 220.023 214.034 262.294 1.00 137.24 58 ASN B C 1
ATOM 2964 O O . ASN B 2 58 ? 221.032 213.961 263.004 1.00 137.24 58 ASN B O 1
ATOM 2969 N N . ALA B 2 59 ? 219.922 214.897 261.282 1.00 136.01 59 ALA B N 1
ATOM 2970 C CA . ALA B 2 59 ? 221.016 215.808 260.963 1.00 136.01 59 ALA B CA 1
ATOM 2971 C C . ALA B 2 59 ? 221.267 216.797 262.094 1.00 136.01 59 ALA B C 1
ATOM 2972 O O . ALA B 2 59 ? 222.420 217.083 262.428 1.00 136.01 59 ALA B O 1
ATOM 2974 N N . GLU B 2 60 ? 220.202 217.343 262.686 1.00 132.31 60 GLU B N 1
ATOM 2975 C CA . GLU B 2 60 ? 220.370 218.282 263.791 1.00 132.31 60 GLU B CA 1
ATOM 2976 C C . GLU B 2 60 ? 220.994 217.597 264.998 1.00 132.31 60 GLU B C 1
ATOM 2977 O O . GLU B 2 60 ? 221.886 218.152 265.653 1.00 132.31 60 GLU B O 1
ATOM 2983 N N . ALA B 2 61 ? 220.533 216.383 265.309 1.00 135.65 61 ALA B N 1
ATOM 2984 C CA . ALA B 2 61 ? 221.135 215.642 266.413 1.00 135.65 61 ALA B CA 1
ATOM 2985 C C . ALA B 2 61 ? 222.610 215.367 266.147 1.00 135.65 61 ALA B C 1
ATOM 2986 O O . ALA B 2 61 ? 223.453 215.519 267.041 1.00 135.65 61 ALA B O 1
ATOM 2988 N N . ARG B 2 62 ? 222.941 214.975 264.914 1.00 140.12 62 ARG B N 1
ATOM 2989 C CA . ARG B 2 62 ? 224.330 214.715 264.559 1.00 140.12 62 ARG B CA 1
ATOM 2990 C C . ARG B 2 62 ? 225.175 215.978 264.662 1.00 140.12 62 ARG B C 1
ATOM 2991 O O . ARG B 2 62 ? 226.317 215.928 265.127 1.00 140.12 62 ARG B O 1
ATOM 2999 N N . CYS B 2 63 ? 224.637 217.116 264.217 1.00 142.86 63 CYS B N 1
ATOM 3000 C CA . CYS B 2 63 ? 225.381 218.368 264.295 1.00 142.86 63 CYS B CA 1
ATOM 3001 C C . CYS B 2 63 ? 225.644 218.761 265.740 1.00 142.86 63 CYS B C 1
ATOM 3002 O O . CYS B 2 63 ? 226.748 219.204 266.079 1.00 142.86 63 CYS B O 1
ATOM 3005 N N . MET B 2 64 ? 224.642 218.609 266.610 1.00 135.15 64 MET B N 1
ATOM 3006 C CA . MET B 2 64 ? 224.869 218.889 268.024 1.00 135.15 64 MET B CA 1
ATOM 3007 C C . MET B 2 64 ? 225.927 217.958 268.601 1.00 135.15 64 MET B C 1
ATOM 3008 O O . MET B 2 64 ? 226.820 218.400 269.336 1.00 135.15 64 MET B O 1
ATOM 3013 N N . THR B 2 65 ? 225.865 216.669 268.254 1.00 134.60 65 THR B N 1
ATOM 3014 C CA . THR B 2 65 ? 226.854 215.722 268.759 1.00 134.60 65 THR B CA 1
ATOM 3015 C C . THR B 2 65 ? 228.261 216.092 268.302 1.00 134.60 65 THR B C 1
ATOM 3016 O O . THR B 2 65 ? 229.205 216.084 269.101 1.00 134.60 65 THR B O 1
ATOM 3020 N N . LYS B 2 66 ? 228.418 216.434 267.022 1.00 140.31 66 LYS B N 1
ATOM 3021 C CA . LYS B 2 66 ? 229.744 216.740 266.494 1.00 140.31 66 LYS B CA 1
ATOM 3022 C C . LYS B 2 66 ? 230.288 218.042 267.066 1.00 140.31 66 LYS B C 1
ATOM 3023 O O . LYS B 2 66 ? 231.469 218.120 267.423 1.00 140.31 66 LYS B O 1
ATOM 3029 N N . ALA B 2 67 ? 229.450 219.079 267.160 1.00 141.83 67 ALA B N 1
ATOM 3030 C CA . ALA B 2 67 ? 229.905 220.323 267.768 1.00 141.83 67 ALA B CA 1
ATOM 3031 C C . ALA B 2 67 ? 230.256 220.128 269.235 1.00 141.83 67 ALA B C 1
ATOM 3032 O O . ALA B 2 67 ? 231.135 220.822 269.760 1.00 141.83 67 ALA B O 1
ATOM 3034 N N . ARG B 2 68 ? 229.582 219.197 269.917 1.00 148.21 68 ARG B N 1
ATOM 3035 C CA . ARG B 2 68 ? 230.002 218.843 271.267 1.00 148.21 68 ARG B CA 1
ATOM 3036 C C . ARG B 2 68 ? 231.360 218.151 271.251 1.00 148.21 68 ARG B C 1
ATOM 3037 O O . ARG B 2 68 ? 232.203 218.405 272.119 1.00 148.21 68 ARG B O 1
ATOM 3045 N N . LYS B 2 69 ? 231.592 217.285 270.261 1.00 147.42 69 LYS B N 1
ATOM 3046 C CA . LYS B 2 69 ? 232.855 216.559 270.168 1.00 147.42 69 LYS B CA 1
ATOM 3047 C C . LYS B 2 69 ? 234.043 217.475 269.904 1.00 147.42 69 LYS B C 1
ATOM 3048 O O . LYS B 2 69 ? 235.188 217.050 270.091 1.00 147.42 69 LYS B O 1
ATOM 3054 N N . LEU B 2 70 ? 233.803 218.713 269.478 1.00 149.33 70 LEU B N 1
ATOM 3055 C CA . LEU B 2 70 ? 234.870 219.649 269.153 1.00 149.33 70 LEU B CA 1
ATOM 3056 C C . LEU B 2 70 ? 235.157 220.640 270.274 1.00 149.33 70 LEU B C 1
ATOM 3057 O O . LEU B 2 70 ? 235.862 221.627 270.045 1.00 149.33 70 LEU B O 1
ATOM 3062 N N . GLY B 2 71 ? 234.630 220.406 271.473 1.00 153.45 71 GLY B N 1
ATOM 3063 C CA . GLY B 2 71 ? 234.897 221.296 272.583 1.00 153.45 71 GLY B CA 1
ATOM 3064 C C . GLY B 2 71 ? 234.185 222.626 272.527 1.00 153.45 71 GLY B C 1
ATOM 3065 O O . GLY B 2 71 ? 234.672 223.599 273.108 1.00 153.45 71 GLY B O 1
ATOM 3066 N N . VAL B 2 72 ? 233.051 222.703 271.839 1.00 155.98 72 VAL B N 1
ATOM 3067 C CA . VAL B 2 72 ? 232.243 223.915 271.782 1.00 155.98 72 VAL B CA 1
ATOM 3068 C C . VAL B 2 72 ? 230.968 223.676 272.577 1.00 155.98 72 VAL B C 1
ATOM 3069 O O . VAL B 2 72 ? 230.242 222.707 272.323 1.00 155.98 72 VAL B O 1
ATOM 3073 N N . CYS B 2 73 ? 230.694 224.556 273.537 1.00 166.76 73 CYS B N 1
ATOM 3074 C CA . CYS B 2 73 ? 229.561 224.360 274.432 1.00 166.76 73 CYS B CA 1
ATOM 3075 C C . CYS B 2 73 ? 228.245 224.570 273.691 1.00 166.76 73 CYS B C 1
ATOM 3076 O O . CYS B 2 73 ? 228.078 225.551 272.959 1.00 166.76 73 CYS B O 1
ATOM 3079 N N . THR B 2 74 ? 227.313 223.646 273.885 1.00 153.69 74 THR B N 1
ATOM 3080 C CA . THR B 2 74 ? 226.006 223.652 273.249 1.00 153.69 74 THR B CA 1
ATOM 3081 C C . THR B 2 74 ? 224.972 223.189 274.262 1.00 153.69 74 THR B C 1
ATOM 3082 O O . THR B 2 74 ? 225.318 222.541 275.256 1.00 153.69 74 THR B O 1
ATOM 3086 N N . PRO B 2 75 ? 223.696 223.518 274.049 1.00 141.66 75 PRO B N 1
ATOM 3087 C CA . PRO B 2 75 ? 222.647 222.968 274.916 1.00 141.66 75 PRO B CA 1
ATOM 3088 C C . PRO B 2 75 ? 222.629 221.448 274.861 1.00 141.66 75 PRO B C 1
ATOM 3089 O O . PRO B 2 75 ? 222.851 220.842 273.810 1.00 141.66 75 PRO B O 1
ATOM 3093 N N . VAL B 2 76 ? 222.362 220.835 276.006 1.00 137.76 76 VAL B N 1
ATOM 3094 C CA . VAL B 2 76 ? 222.411 219.384 276.131 1.00 137.76 76 VAL B CA 1
ATOM 3095 C C . VAL B 2 76 ? 221.101 218.781 275.642 1.00 137.76 76 VAL B C 1
ATOM 3096 O O . VAL B 2 76 ? 220.011 219.246 275.996 1.00 137.76 76 VAL B O 1
ATOM 3100 N N . LEU B 2 77 ? 221.208 217.738 274.820 1.00 136.11 77 LEU B N 1
ATOM 3101 C CA . LEU B 2 77 ? 220.044 217.046 274.272 1.00 136.11 77 LEU B CA 1
ATOM 3102 C C . LEU B 2 77 ? 219.500 216.083 275.322 1.00 136.11 77 LEU B C 1
ATOM 3103 O O . LEU B 2 77 ? 220.198 215.154 275.738 1.00 136.11 77 LEU B O 1
ATOM 3108 N N . TYR B 2 78 ? 218.253 216.298 275.750 1.00 136.59 78 TYR B N 1
ATOM 3109 C CA . TYR B 2 78 ? 217.664 215.443 276.778 1.00 136.59 78 TYR B CA 1
ATOM 3110 C C . TYR B 2 78 ? 217.099 214.150 276.196 1.00 136.59 78 TYR B C 1
ATOM 3111 O O . TYR B 2 78 ? 217.554 213.054 276.535 1.00 136.59 78 TYR B O 1
ATOM 3120 N N . ALA B 2 79 ? 216.102 214.255 275.320 1.00 133.67 79 ALA B N 1
ATOM 3121 C CA . ALA B 2 79 ? 215.411 213.075 274.822 1.00 133.67 79 ALA B CA 1
ATOM 3122 C C . ALA B 2 79 ? 214.900 213.325 273.413 1.00 133.67 79 ALA B C 1
ATOM 3123 O O . ALA B 2 79 ? 214.715 214.476 273.005 1.00 133.67 79 ALA B O 1
ATOM 3125 N N . VAL B 2 80 ? 214.677 212.240 272.675 1.00 132.59 80 VAL B N 1
ATOM 3126 C CA . VAL B 2 80 ? 214.164 212.293 271.311 1.00 132.59 80 VAL B CA 1
ATOM 3127 C C . VAL B 2 80 ? 212.954 211.375 271.222 1.00 132.59 80 VAL B C 1
ATOM 3128 O O . VAL B 2 80 ? 213.054 210.176 271.511 1.00 132.59 80 VAL B O 1
ATOM 3132 N N . ASP B 2 81 ? 211.819 211.935 270.818 1.00 149.91 81 ASP B N 1
ATOM 3133 C CA . ASP B 2 81 ? 210.602 211.172 270.584 1.00 149.91 81 ASP B CA 1
ATOM 3134 C C . ASP B 2 81 ? 210.444 210.995 269.079 1.00 149.91 81 ASP B C 1
ATOM 3135 O O . ASP B 2 81 ? 210.128 211.955 268.368 1.00 149.91 81 ASP B O 1
ATOM 3140 N N . THR B 2 82 ? 210.668 209.771 268.597 1.00 157.15 82 THR B N 1
ATOM 3141 C CA . THR B 2 82 ? 210.618 209.522 267.160 1.00 157.15 82 THR B CA 1
ATOM 3142 C C . THR B 2 82 ? 209.210 209.709 266.610 1.00 157.15 82 THR B C 1
ATOM 3143 O O . THR B 2 82 ? 209.036 210.205 265.491 1.00 157.15 82 THR B O 1
ATOM 3147 N N . LEU B 2 83 ? 208.195 209.321 267.377 1.00 160.96 83 LEU B N 1
ATOM 3148 C CA . LEU B 2 83 ? 206.812 209.401 266.926 1.00 160.96 83 LEU B CA 1
ATOM 3149 C C . LEU B 2 83 ? 206.191 210.776 267.143 1.00 160.96 83 LEU B C 1
ATOM 3150 O O . LEU B 2 83 ? 204.985 210.934 266.923 1.00 160.96 83 LEU B O 1
ATOM 3155 N N . LEU B 2 84 ? 206.975 211.768 267.571 1.00 158.72 84 LEU B N 1
ATOM 3156 C CA . LEU B 2 84 ? 206.474 213.125 267.737 1.00 158.72 84 LEU B CA 1
ATOM 3157 C C . LEU B 2 84 ? 207.387 214.199 267.162 1.00 158.72 84 LEU B C 1
ATOM 3158 O O . LEU B 2 84 ? 206.948 215.349 267.051 1.00 158.72 84 LEU B O 1
ATOM 3163 N N . HIS B 2 85 ? 208.628 213.869 266.796 1.00 147.32 85 HIS B N 1
ATOM 3164 C CA . HIS B 2 85 ? 209.564 214.821 266.194 1.00 147.32 85 HIS B CA 1
ATOM 3165 C C . HIS B 2 85 ? 209.805 216.022 267.110 1.00 147.32 85 HIS B C 1
ATOM 3166 O O . HIS B 2 85 ? 209.473 217.163 266.779 1.00 147.32 85 HIS B O 1
ATOM 3173 N N . SER B 2 86 ? 210.389 215.756 268.276 1.00 141.01 86 SER B N 1
ATOM 3174 C CA . SER B 2 86 ? 210.637 216.788 269.271 1.00 141.01 86 SER B CA 1
ATOM 3175 C C . SER B 2 86 ? 212.079 216.728 269.753 1.00 141.01 86 SER B C 1
ATOM 3176 O O . SER B 2 86 ? 212.679 215.653 269.848 1.00 141.01 86 SER B O 1
ATOM 3179 N N . LEU B 2 87 ? 212.627 217.901 270.057 1.00 137.64 87 LEU B N 1
ATOM 3180 C CA . LEU B 2 87 ? 213.951 218.036 270.646 1.00 137.64 87 LEU B CA 1
ATOM 3181 C C . LEU B 2 87 ? 213.829 218.669 272.022 1.00 137.64 87 LEU B C 1
ATOM 3182 O O . LEU B 2 87 ? 213.300 219.776 272.161 1.00 137.64 87 LEU B O 1
ATOM 3187 N N . THR B 2 88 ? 214.323 217.967 273.036 1.00 134.18 88 THR B N 1
ATOM 3188 C CA . THR B 2 88 ? 214.338 218.462 274.405 1.00 134.18 88 THR B CA 1
ATOM 3189 C C . THR B 2 88 ? 215.746 218.922 274.749 1.00 134.18 88 THR B C 1
ATOM 3190 O O . THR B 2 88 ? 216.708 218.164 274.587 1.00 134.18 88 THR B O 1
ATOM 3194 N N . LEU B 2 89 ? 215.863 220.159 275.224 1.00 136.07 89 LEU B N 1
ATOM 3195 C CA . LEU B 2 89 ? 217.159 220.770 275.466 1.00 136.07 89 LEU B CA 1
ATOM 3196 C C . LEU B 2 89 ? 217.195 221.373 276.862 1.00 136.07 89 LEU B C 1
ATOM 3197 O O . LEU B 2 89 ? 216.176 221.811 277.401 1.00 136.07 89 LEU B O 1
ATOM 3202 N N . GLU B 2 90 ? 218.392 221.383 277.441 1.00 146.36 90 GLU B N 1
ATOM 3203 C CA . GLU B 2 90 ? 218.600 222.025 278.730 1.00 146.36 90 GLU B CA 1
ATOM 3204 C C . GLU B 2 90 ? 218.400 223.531 278.611 1.00 146.36 90 GLU B C 1
ATOM 3205 O O . GLU B 2 90 ? 218.736 224.148 277.597 1.00 146.36 90 GLU B O 1
ATOM 3211 N N . TYR B 2 91 ? 217.843 224.126 279.663 1.00 164.05 91 TYR B N 1
ATOM 3212 C CA . TYR B 2 91 ? 217.640 225.567 279.713 1.00 164.05 91 TYR B CA 1
ATOM 3213 C C . TYR B 2 91 ? 218.886 226.229 280.285 1.00 164.05 91 TYR B C 1
ATOM 3214 O O . TYR B 2 91 ? 219.404 225.800 281.321 1.00 164.05 91 TYR B O 1
ATOM 3223 N N . ILE B 2 92 ? 219.364 227.270 279.609 1.00 177.65 92 ILE B N 1
ATOM 3224 C CA . ILE B 2 92 ? 220.623 227.926 279.942 1.00 177.65 92 ILE B CA 1
ATOM 3225 C C . ILE B 2 92 ? 220.331 229.339 280.426 1.00 177.65 92 ILE B C 1
ATOM 3226 O O . ILE B 2 92 ? 219.540 230.064 279.810 1.00 177.65 92 ILE B O 1
ATOM 3231 N N . GLU B 2 93 ? 220.966 229.726 281.530 1.00 192.97 93 GLU B N 1
ATOM 3232 C CA . GLU B 2 93 ? 220.889 231.082 282.058 1.00 192.97 93 GLU B CA 1
ATOM 3233 C C . GLU B 2 93 ? 222.128 231.848 281.611 1.00 192.97 93 GLU B C 1
ATOM 3234 O O . GLU B 2 93 ? 223.256 231.422 281.884 1.00 192.97 93 GLU B O 1
ATOM 3240 N N . GLY B 2 94 ? 221.921 232.969 280.934 1.00 194.18 94 GLY B N 1
ATOM 3241 C CA . GLY B 2 94 ? 223.048 233.733 280.440 1.00 194.18 94 GLY B CA 1
ATOM 3242 C C . GLY B 2 94 ? 222.602 235.036 279.818 1.00 194.18 94 GLY B C 1
ATOM 3243 O O . GLY B 2 94 ? 221.451 235.457 279.954 1.00 194.18 94 GLY B O 1
ATOM 3244 N N . VAL B 2 95 ? 223.545 235.669 279.126 1.00 198.35 95 VAL B N 1
ATOM 3245 C CA . VAL B 2 95 ? 223.344 236.970 278.506 1.00 198.35 95 VAL B CA 1
ATOM 3246 C C . VAL B 2 95 ? 223.727 236.891 277.036 1.00 198.35 95 VAL B C 1
ATOM 3247 O O . VAL B 2 95 ? 224.659 236.177 276.650 1.00 198.35 95 VAL B O 1
ATOM 3251 N N . SER B 2 96 ? 222.985 237.620 276.210 1.00 209.51 96 SER B N 1
ATOM 3252 C CA . SER B 2 96 ? 223.242 237.640 274.779 1.00 209.51 96 SER B CA 1
ATOM 3253 C C . SER B 2 96 ? 224.374 238.602 274.445 1.00 209.51 96 SER B C 1
ATOM 3254 O O . SER B 2 96 ? 224.603 239.596 275.141 1.00 209.51 96 SER B O 1
ATOM 3257 N N . VAL B 2 97 ? 225.090 238.292 273.363 1.00 213.43 97 VAL B N 1
ATOM 3258 C CA . VAL B 2 97 ? 226.177 239.157 272.914 1.00 213.43 97 VAL B CA 1
ATOM 3259 C C . VAL B 2 97 ? 225.629 240.501 272.452 1.00 213.43 97 VAL B C 1
ATOM 3260 O O . VAL B 2 97 ? 226.256 241.549 272.658 1.00 213.43 97 VAL B O 1
ATOM 3264 N N . LYS B 2 98 ? 224.450 240.494 271.824 1.00 215.95 98 LYS B N 1
ATOM 3265 C CA . LYS B 2 98 ? 223.869 241.740 271.333 1.00 215.95 98 LYS B CA 1
ATOM 3266 C C . LYS B 2 98 ? 223.552 242.696 272.477 1.00 215.95 98 LYS B C 1
ATOM 3267 O O . LYS B 2 98 ? 223.754 243.908 272.351 1.00 215.95 98 LYS B O 1
ATOM 3273 N N . ASP B 2 99 ? 223.061 242.173 273.604 1.00 227.38 99 ASP B N 1
ATOM 3274 C CA . ASP B 2 99 ? 222.793 243.029 274.757 1.00 227.38 99 ASP B CA 1
ATOM 3275 C C . ASP B 2 99 ? 224.079 243.632 275.309 1.00 227.38 99 ASP B C 1
ATOM 3276 O O . ASP B 2 99 ? 224.119 244.819 275.658 1.00 227.38 99 ASP B O 1
ATOM 3281 N N . ILE B 2 100 ? 225.142 242.829 275.396 1.00 235.23 100 ILE B N 1
ATOM 3282 C CA . ILE B 2 100 ? 226.420 243.330 275.896 1.00 235.23 100 ILE B CA 1
ATOM 3283 C C . ILE B 2 100 ? 226.963 244.414 274.975 1.00 235.23 100 ILE B C 1
ATOM 3284 O O . ILE B 2 100 ? 227.474 245.444 275.433 1.00 235.23 100 ILE B O 1
ATOM 3289 N N . PHE B 2 101 ? 226.854 244.208 273.661 1.00 231.21 101 PHE B N 1
ATOM 3290 C CA . PHE B 2 101 ? 227.352 245.205 272.721 1.00 231.21 101 PHE B CA 1
ATOM 3291 C C . PHE B 2 101 ? 226.496 246.466 272.729 1.00 231.21 101 PHE B C 1
ATOM 3292 O O . PHE B 2 101 ? 227.023 247.570 272.553 1.00 231.21 101 PHE B O 1
ATOM 3300 N N . LEU B 2 102 ? 225.184 246.331 272.935 1.00 239.78 102 LEU B N 1
ATOM 3301 C CA . LEU B 2 102 ? 224.337 247.508 273.096 1.00 239.78 102 LEU B CA 1
ATOM 3302 C C . LEU B 2 102 ? 224.723 248.290 274.344 1.00 239.78 102 LEU B C 1
ATOM 3303 O O . LEU B 2 102 ? 224.753 249.527 274.329 1.00 239.78 102 LEU B O 1
ATOM 3308 N N . GLU B 2 103 ? 225.018 247.582 275.438 1.00 243.83 103 GLU B N 1
ATOM 3309 C CA . GLU B 2 103 ? 225.493 248.248 276.646 1.00 243.83 103 GLU B CA 1
ATOM 3310 C C . GLU B 2 103 ? 226.816 248.960 276.392 1.00 243.83 103 GLU B C 1
ATOM 3311 O O . GLU B 2 103 ? 227.030 250.079 276.870 1.00 243.83 103 GLU B O 1
ATOM 3317 N N . PHE B 2 104 ? 227.717 248.321 275.644 1.00 245.59 104 PHE B N 1
ATOM 3318 C CA . PHE B 2 104 ? 228.982 248.961 275.294 1.00 245.59 104 PHE B CA 1
ATOM 3319 C C . PHE B 2 104 ? 228.750 250.227 274.479 1.00 245.59 104 PHE B C 1
ATOM 3320 O O . PHE B 2 104 ? 229.388 251.258 274.719 1.00 245.59 104 PHE B O 1
ATOM 3328 N N . GLY B 2 105 ? 227.839 250.165 273.508 1.00 249.02 105 GLY B N 1
ATOM 3329 C CA . GLY B 2 105 ? 227.571 251.329 272.680 1.00 249.02 105 GLY B CA 1
ATOM 3330 C C . GLY B 2 105 ? 226.924 252.468 273.445 1.00 249.02 105 GLY B C 1
ATOM 3331 O O . GLY B 2 105 ? 227.229 253.639 273.204 1.00 249.02 105 GLY B O 1
ATOM 3332 N N . THR B 2 106 ? 226.024 252.145 274.374 1.00 252.04 106 THR B N 1
ATOM 3333 C CA . THR B 2 106 ? 225.264 253.177 275.071 1.00 252.04 106 THR B CA 1
ATOM 3334 C C . THR B 2 106 ? 226.006 253.760 276.270 1.00 252.04 106 THR B C 1
ATOM 3335 O O . THR B 2 106 ? 226.062 254.985 276.421 1.00 252.04 106 THR B O 1
ATOM 3339 N N . ASN B 2 107 ? 226.577 252.914 277.129 1.00 249.66 107 ASN B N 1
ATOM 3340 C CA . ASN B 2 107 ? 227.192 253.367 278.368 1.00 249.66 107 ASN B CA 1
ATOM 3341 C C . ASN B 2 107 ? 228.714 253.363 278.341 1.00 249.66 107 ASN B C 1
ATOM 3342 O O . ASN B 2 107 ? 229.331 253.668 279.367 1.00 249.66 107 ASN B O 1
ATOM 3347 N N . GLY B 2 108 ? 229.329 253.031 277.220 1.00 248.61 108 GLY B N 1
ATOM 3348 C CA . GLY B 2 108 ? 230.780 253.007 277.147 1.00 248.61 108 GLY B CA 1
ATOM 3349 C C . GLY B 2 108 ? 231.293 251.589 276.976 1.00 248.61 108 GLY B C 1
ATOM 3350 O O . GLY B 2 108 ? 230.816 250.649 277.624 1.00 248.61 108 GLY B O 1
ATOM 3351 N N . VAL B 2 109 ? 232.275 251.431 276.095 1.00 249.55 109 VAL B N 1
ATOM 3352 C CA . VAL B 2 109 ? 232.822 250.115 275.786 1.00 249.55 109 VAL B CA 1
ATOM 3353 C C . VAL B 2 109 ? 233.941 249.792 276.764 1.00 249.55 109 VAL B C 1
ATOM 3354 O O . VAL B 2 109 ? 234.915 250.545 276.886 1.00 249.55 109 VAL B O 1
ATOM 3358 N N . VAL B 2 110 ? 233.806 248.670 277.465 1.00 248.09 110 VAL B N 1
ATOM 3359 C CA . VAL B 2 110 ? 234.865 248.156 278.326 1.00 248.09 110 VAL B CA 1
ATOM 3360 C C . VAL B 2 110 ? 235.806 247.344 277.443 1.00 248.09 110 VAL B C 1
ATOM 3361 O O . VAL B 2 110 ? 235.434 246.284 276.933 1.00 248.09 110 VAL B O 1
ATOM 3365 N N . GLU B 2 111 ? 237.028 247.848 277.258 1.00 247.01 111 GLU B N 1
ATOM 3366 C CA . GLU B 2 111 ? 237.928 247.262 276.270 1.00 247.01 111 GLU B CA 1
ATOM 3367 C C . GLU B 2 111 ? 238.381 245.863 276.671 1.00 247.01 111 GLU B C 1
ATOM 3368 O O . GLU B 2 111 ? 238.519 244.986 275.813 1.00 247.01 111 GLU B O 1
ATOM 3374 N N . GLU B 2 112 ? 238.629 245.634 277.962 1.00 242.71 112 GLU B N 1
ATOM 3375 C CA . GLU B 2 112 ? 239.104 244.321 278.393 1.00 242.71 112 GLU B CA 1
ATOM 3376 C C . GLU B 2 112 ? 238.027 243.254 278.211 1.00 242.71 112 GLU B C 1
ATOM 3377 O O . GLU B 2 112 ? 238.311 242.144 277.743 1.00 242.71 112 GLU B O 1
ATOM 3383 N N . ARG B 2 113 ? 236.776 243.580 278.552 1.00 243.13 113 ARG B N 1
ATOM 3384 C CA . ARG B 2 113 ? 235.685 242.634 278.340 1.00 243.13 113 ARG B CA 1
ATOM 3385 C C . ARG B 2 113 ? 235.482 242.352 276.858 1.00 243.13 113 ARG B C 1
ATOM 3386 O O . ARG B 2 113 ? 235.273 241.200 276.459 1.00 243.13 113 ARG B O 1
ATOM 3394 N N . LEU B 2 114 ? 235.537 243.395 276.026 1.00 240.49 114 LEU B N 1
ATOM 3395 C CA . LEU B 2 114 ? 235.377 243.206 274.589 1.00 240.49 114 LEU B CA 1
ATOM 3396 C C . LEU B 2 114 ? 236.493 242.339 274.021 1.00 240.49 114 LEU B C 1
ATOM 3397 O O . LEU B 2 114 ? 236.243 241.460 273.189 1.00 240.49 114 LEU B O 1
ATOM 3402 N N . ASP B 2 115 ? 237.733 242.572 274.460 1.00 239.31 115 ASP B N 1
ATOM 3403 C CA . ASP B 2 115 ? 238.853 241.769 273.982 1.00 239.31 115 ASP B CA 1
ATOM 3404 C C . ASP B 2 115 ? 238.715 240.314 274.410 1.00 239.31 115 ASP B C 1
ATOM 3405 O O . ASP B 2 115 ? 238.973 239.401 273.618 1.00 239.31 115 ASP B O 1
ATOM 3410 N N . ASP B 2 116 ? 238.311 240.077 275.662 1.00 239.20 116 ASP B N 1
ATOM 3411 C CA . ASP B 2 116 ? 238.118 238.705 276.123 1.00 239.20 116 ASP B CA 1
ATOM 3412 C C . ASP B 2 116 ? 237.013 238.010 275.337 1.00 239.20 116 ASP B C 1
ATOM 3413 O O . ASP B 2 116 ? 237.157 236.844 274.943 1.00 239.20 116 ASP B O 1
ATOM 3418 N N . VAL B 2 117 ? 235.904 238.712 275.093 1.00 230.33 117 VAL B N 1
ATOM 3419 C CA . VAL B 2 117 ? 234.798 238.131 274.336 1.00 230.33 117 VAL B CA 1
ATOM 3420 C C . VAL B 2 117 ? 235.242 237.809 272.914 1.00 230.33 117 VAL B C 1
ATOM 3421 O O . VAL B 2 117 ? 234.938 236.737 272.377 1.00 230.33 117 VAL B O 1
ATOM 3425 N N . ALA B 2 118 ? 235.969 238.735 272.283 1.00 227.80 118 ALA B N 1
ATOM 3426 C CA . ALA B 2 118 ? 236.444 238.506 270.924 1.00 227.80 118 ALA B CA 1
ATOM 3427 C C . ALA B 2 118 ? 237.394 237.318 270.865 1.00 227.80 118 ALA B C 1
ATOM 3428 O O . ALA B 2 118 ? 237.300 236.485 269.957 1.00 227.80 118 ALA B O 1
ATOM 3430 N N . ALA B 2 119 ? 238.310 237.215 271.831 1.00 227.93 119 ALA B N 1
ATOM 3431 C CA . ALA B 2 119 ? 239.233 236.086 271.852 1.00 227.93 119 ALA B CA 1
ATOM 3432 C C . ALA B 2 119 ? 238.490 234.769 272.031 1.00 227.93 119 ALA B C 1
ATOM 3433 O O . ALA B 2 119 ? 238.781 233.785 271.339 1.00 227.93 119 ALA B O 1
ATOM 3435 N N . GLN B 2 120 ? 237.519 234.733 272.948 1.00 216.68 120 GLN B N 1
ATOM 3436 C CA . GLN B 2 120 ? 236.775 233.499 273.182 1.00 216.68 120 GLN B CA 1
ATOM 3437 C C . GLN B 2 120 ? 235.968 233.092 271.954 1.00 216.68 120 GLN B C 1
ATOM 3438 O O . GLN B 2 120 ? 235.968 231.915 271.568 1.00 216.68 120 GLN B O 1
ATOM 3444 N N . ILE B 2 121 ? 235.280 234.046 271.321 1.00 209.67 121 ILE B N 1
ATOM 3445 C CA . ILE B 2 121 ? 234.467 233.703 270.159 1.00 209.67 121 ILE B CA 1
ATOM 3446 C C . ILE B 2 121 ? 235.353 233.291 268.990 1.00 209.67 121 ILE B C 1
ATOM 3447 O O . ILE B 2 121 ? 235.007 232.381 268.231 1.00 209.67 121 ILE B O 1
ATOM 3452 N N . GLY B 2 122 ? 236.514 233.933 268.833 1.00 210.09 122 GLY B N 1
ATOM 3453 C CA . GLY B 2 122 ? 237.432 233.518 267.787 1.00 210.09 122 GLY B CA 1
ATOM 3454 C C . GLY B 2 122 ? 237.967 232.117 268.008 1.00 210.09 122 GLY B C 1
ATOM 3455 O O . GLY B 2 122 ? 238.059 231.322 267.069 1.00 210.09 122 GLY B O 1
ATOM 3456 N N . ALA B 2 123 ? 238.326 231.794 269.254 1.00 207.78 123 ALA B N 1
ATOM 3457 C CA . ALA B 2 123 ? 238.791 230.445 269.559 1.00 207.78 123 ALA B CA 1
ATOM 3458 C C . ALA B 2 123 ? 237.703 229.414 269.286 1.00 207.78 123 ALA B C 1
ATOM 3459 O O . ALA B 2 123 ? 237.973 228.354 268.709 1.00 207.78 123 ALA B O 1
ATOM 3461 N N . ALA B 2 124 ? 236.464 229.712 269.687 1.00 205.03 124 ALA B N 1
ATOM 3462 C CA . ALA B 2 124 ? 235.366 228.781 269.438 1.00 205.03 124 ALA B CA 1
ATOM 3463 C C . ALA B 2 124 ? 235.115 228.605 267.945 1.00 205.03 124 ALA B C 1
ATOM 3464 O O . ALA B 2 124 ? 234.891 227.483 267.471 1.00 205.03 124 ALA B O 1
ATOM 3466 N N . ILE B 2 125 ? 235.145 229.704 267.188 1.00 194.88 125 ILE B N 1
ATOM 3467 C CA . ILE B 2 125 ? 234.926 229.626 265.747 1.00 194.88 125 ILE B CA 1
ATOM 3468 C C . ILE B 2 125 ? 236.019 228.798 265.089 1.00 194.88 125 ILE B C 1
ATOM 3469 O O . ILE B 2 125 ? 235.744 227.960 264.225 1.00 194.88 125 ILE B O 1
ATOM 3474 N N . ALA B 2 126 ? 237.274 229.013 265.490 1.00 197.00 126 ALA B N 1
ATOM 3475 C CA . ALA B 2 126 ? 238.370 228.225 264.934 1.00 197.00 126 ALA B CA 1
ATOM 3476 C C . ALA B 2 126 ? 238.219 226.749 265.281 1.00 197.00 126 ALA B C 1
ATOM 3477 O O . ALA B 2 126 ? 238.446 225.877 264.432 1.00 197.00 126 ALA B O 1
ATOM 3479 N N . LYS B 2 127 ? 237.833 226.451 266.525 1.00 189.56 127 LYS B N 1
ATOM 3480 C CA . LYS B 2 127 ? 237.664 225.063 266.937 1.00 189.56 127 LYS B CA 1
ATOM 3481 C C . LYS B 2 127 ? 236.567 224.378 266.133 1.00 189.56 127 LYS B C 1
ATOM 3482 O O . LYS B 2 127 ? 236.714 223.215 265.739 1.00 189.56 127 LYS B O 1
ATOM 3488 N N . LEU B 2 128 ? 235.459 225.077 265.885 1.00 188.17 128 LEU B N 1
ATOM 3489 C CA . LEU B 2 128 ? 234.400 224.499 265.063 1.00 188.17 128 LEU B CA 1
ATOM 3490 C C . LEU B 2 128 ? 234.840 224.365 263.609 1.00 188.17 128 LEU B C 1
ATOM 3491 O O . LEU B 2 128 ? 234.488 223.391 262.934 1.00 188.17 128 LEU B O 1
ATOM 3496 N N . HIS B 2 129 ? 235.618 225.330 263.114 1.00 187.20 129 HIS B N 1
ATOM 3497 C CA . HIS B 2 129 ? 235.977 225.355 261.700 1.00 187.20 129 HIS B CA 1
ATOM 3498 C C . HIS B 2 129 ? 236.988 224.270 261.353 1.00 187.20 129 HIS B C 1
ATOM 3499 O O . HIS B 2 129 ? 236.922 223.683 260.266 1.00 187.20 129 HIS B O 1
ATOM 3506 N N . ASP B 2 130 ? 237.936 223.991 262.253 1.00 183.96 130 ASP B N 1
ATOM 3507 C CA . ASP B 2 130 ? 238.960 222.999 261.938 1.00 183.96 130 ASP B CA 1
ATOM 3508 C C . ASP B 2 130 ? 238.391 221.590 261.832 1.00 183.96 130 ASP B C 1
ATOM 3509 O O . ASP B 2 130 ? 239.054 220.705 261.281 1.00 183.96 130 ASP B O 1
ATOM 3514 N N . GLY B 2 131 ? 237.184 221.360 262.344 1.00 178.57 131 GLY B N 1
ATOM 3515 C CA . GLY B 2 131 ? 236.549 220.062 262.271 1.00 178.57 131 GLY B CA 1
ATOM 3516 C C . GLY B 2 131 ? 235.847 219.750 260.971 1.00 178.57 131 GLY B C 1
ATOM 3517 O O . GLY B 2 131 ? 235.259 218.674 260.839 1.00 178.57 131 GLY B O 1
ATOM 3518 N N . GLY B 2 132 ? 235.894 220.658 260.001 1.00 178.10 132 GLY B N 1
ATOM 3519 C CA . GLY B 2 132 ? 235.223 220.440 258.731 1.00 178.10 132 GLY B CA 1
ATOM 3520 C C . GLY B 2 132 ? 233.712 220.443 258.813 1.00 178.10 132 GLY B C 1
ATOM 3521 O O . GLY B 2 132 ? 233.058 219.627 258.152 1.00 178.10 132 GLY B O 1
ATOM 3522 N N . LEU B 2 133 ? 233.140 221.342 259.610 1.00 172.41 133 LEU B N 1
ATOM 3523 C CA . LEU B 2 133 ? 231.695 221.473 259.742 1.00 172.41 133 LEU B CA 1
ATOM 3524 C C . LEU B 2 133 ? 231.344 222.945 259.888 1.00 172.41 133 LEU B C 1
ATOM 3525 O O . LEU B 2 133 ? 231.723 223.583 260.875 1.00 172.41 133 LEU B O 1
ATOM 3530 N N . ALA B 2 134 ? 230.626 223.477 258.906 1.00 172.90 134 ALA B N 1
ATOM 3531 C CA . ALA B 2 134 ? 230.207 224.868 258.925 1.00 172.90 134 ALA B CA 1
ATOM 3532 C C . ALA B 2 134 ? 228.980 225.046 259.815 1.00 172.90 134 ALA B C 1
ATOM 3533 O O . ALA B 2 134 ? 228.321 224.083 260.213 1.00 172.90 134 ALA B O 1
ATOM 3535 N N . HIS B 2 135 ? 228.680 226.303 260.132 1.00 168.57 135 HIS B N 1
ATOM 3536 C CA . HIS B 2 135 ? 227.499 226.643 260.917 1.00 168.57 135 HIS B CA 1
ATOM 3537 C C . HIS B 2 135 ? 226.517 227.502 260.138 1.00 168.57 135 HIS B C 1
ATOM 3538 O O . HIS B 2 135 ? 225.335 227.150 260.041 1.00 168.57 135 HIS B O 1
ATOM 3545 N N . GLY B 2 136 ? 226.970 228.625 259.581 1.00 175.34 136 GLY B N 1
ATOM 3546 C CA . GLY B 2 136 ? 226.181 229.414 258.662 1.00 175.34 136 GLY B CA 1
ATOM 3547 C C . GLY B 2 136 ? 225.327 230.498 259.287 1.00 175.34 136 GLY B C 1
ATOM 3548 O O . GLY B 2 136 ? 224.791 231.338 258.555 1.00 175.34 136 GLY B O 1
ATOM 3549 N N . ASP B 2 137 ? 225.179 230.513 260.610 1.00 172.36 137 ASP B N 1
ATOM 3550 C CA . ASP B 2 137 ? 224.321 231.490 261.272 1.00 172.36 137 ASP B CA 1
ATOM 3551 C C . ASP B 2 137 ? 224.996 232.047 262.516 1.00 172.36 137 ASP B C 1
ATOM 3552 O O . ASP B 2 137 ? 224.382 232.156 263.582 1.00 172.36 137 ASP B O 1
ATOM 3557 N N . LEU B 2 138 ? 226.273 232.413 262.398 1.00 182.86 138 LEU B N 1
ATOM 3558 C CA . LEU B 2 138 ? 227.045 232.917 263.534 1.00 182.86 138 LEU B CA 1
ATOM 3559 C C . LEU B 2 138 ? 226.664 234.376 263.772 1.00 182.86 138 LEU B C 1
ATOM 3560 O O . LEU B 2 138 ? 227.448 235.305 263.565 1.00 182.86 138 LEU B O 1
ATOM 3565 N N . THR B 2 139 ? 225.429 234.574 264.224 1.00 179.71 139 THR B N 1
ATOM 3566 C CA . THR B 2 139 ? 224.882 235.899 264.470 1.00 179.71 139 THR B CA 1
ATOM 3567 C C . THR B 2 139 ? 224.849 236.174 265.966 1.00 179.71 139 THR B C 1
ATOM 3568 O O . THR B 2 139 ? 224.728 235.258 266.782 1.00 179.71 139 THR B O 1
ATOM 3572 N N . THR B 2 140 ? 224.922 237.460 266.320 1.00 188.50 140 THR B N 1
ATOM 3573 C CA . THR B 2 140 ? 225.028 237.844 267.724 1.00 188.50 140 THR B CA 1
ATOM 3574 C C . THR B 2 140 ? 223.853 237.347 268.557 1.00 188.50 140 THR B C 1
ATOM 3575 O O . THR B 2 140 ? 223.981 237.229 269.780 1.00 188.50 140 THR B O 1
ATOM 3579 N N . SER B 2 141 ? 222.714 237.054 267.926 1.00 182.77 141 SER B N 1
ATOM 3580 C CA . SER B 2 141 ? 221.601 236.465 268.659 1.00 182.77 141 SER B CA 1
ATOM 3581 C C . SER B 2 141 ? 221.834 234.987 268.944 1.00 182.77 141 SER B C 1
ATOM 3582 O O . SER B 2 141 ? 221.155 234.409 269.800 1.00 182.77 141 SER B O 1
ATOM 3585 N N . ASN B 2 142 ? 222.784 234.361 268.249 1.00 176.86 142 ASN B N 1
ATOM 3586 C CA . ASN B 2 142 ? 222.980 232.919 268.366 1.00 176.86 142 ASN B CA 1
ATOM 3587 C C . ASN B 2 142 ? 223.757 232.546 269.626 1.00 176.86 142 ASN B C 1
ATOM 3588 O O . ASN B 2 142 ? 223.222 231.868 270.508 1.00 176.86 142 ASN B O 1
ATOM 3593 N N . MET B 2 143 ? 225.013 232.976 269.729 1.00 183.43 143 MET B N 1
ATOM 3594 C CA . MET B 2 143 ? 225.833 232.555 270.859 1.00 183.43 143 MET B CA 1
ATOM 3595 C C . MET B 2 143 ? 225.439 233.322 272.116 1.00 183.43 143 MET B C 1
ATOM 3596 O O . MET B 2 143 ? 225.139 234.520 272.062 1.00 183.43 143 MET B O 1
ATOM 3601 N N . LEU B 2 144 ? 225.426 232.616 273.241 1.00 185.00 144 LEU B N 1
ATOM 3602 C CA . LEU B 2 144 ? 225.117 233.179 274.545 1.00 185.00 144 LEU B CA 1
ATOM 3603 C C . LEU B 2 144 ? 226.344 233.054 275.438 1.00 185.00 144 LEU B C 1
ATOM 3604 O O . LEU B 2 144 ? 227.249 232.262 275.162 1.00 185.00 144 LEU B O 1
ATOM 3609 N N . VAL B 2 145 ? 226.377 233.839 276.510 1.00 188.62 145 VAL B N 1
ATOM 3610 C CA . VAL B 2 145 ? 227.449 233.774 277.496 1.00 188.62 145 VAL B CA 1
ATOM 3611 C C . VAL B 2 145 ? 226.824 233.371 278.823 1.00 188.62 145 VAL B C 1
ATOM 3612 O O . VAL B 2 145 ? 225.931 234.060 279.329 1.00 188.62 145 VAL B O 1
ATOM 3616 N N . ARG B 2 146 ? 227.294 232.260 279.385 1.00 189.37 146 ARG B N 1
ATOM 3617 C CA . ARG B 2 146 ? 226.687 231.720 280.594 1.00 189.37 146 ARG B CA 1
ATOM 3618 C C . ARG B 2 146 ? 226.944 232.644 281.777 1.00 189.37 146 ARG B C 1
ATOM 3619 O O . ARG B 2 146 ? 228.078 233.074 282.009 1.00 189.37 146 ARG B O 1
ATOM 3627 N N . SER B 2 147 ? 225.886 232.949 282.523 1.00 198.14 147 SER B N 1
ATOM 3628 C CA . SER B 2 147 ? 226.007 233.842 283.666 1.00 198.14 147 SER B CA 1
ATOM 3629 C C . SER B 2 147 ? 226.850 233.202 284.762 1.00 198.14 147 SER B C 1
ATOM 3630 O O . SER B 2 147 ? 226.750 232.000 285.026 1.00 198.14 147 SER B O 1
ATOM 3633 N N . GLY B 2 148 ? 227.683 234.015 285.400 1.00 194.52 148 GLY B N 1
ATOM 3634 C CA . GLY B 2 148 ? 228.556 233.572 286.474 1.00 194.52 148 GLY B CA 1
ATOM 3635 C C . GLY B 2 148 ? 229.858 232.945 286.021 1.00 194.52 148 GLY B C 1
ATOM 3636 O O . GLY B 2 148 ? 230.920 233.260 286.562 1.00 194.52 148 GLY B O 1
ATOM 3637 N N . THR B 2 149 ? 229.796 232.058 285.030 1.00 198.92 149 THR B N 1
ATOM 3638 C CA . THR B 2 149 ? 230.980 231.392 284.506 1.00 198.92 149 THR B CA 1
ATOM 3639 C C . THR B 2 149 ? 231.510 232.035 283.234 1.00 198.92 149 THR B C 1
ATOM 3640 O O . THR B 2 149 ? 232.554 231.604 282.733 1.00 198.92 149 THR B O 1
ATOM 3644 N N . ASN B 2 150 ? 230.812 233.045 282.699 1.00 203.77 150 ASN B N 1
ATOM 3645 C CA . ASN B 2 150 ? 231.208 233.773 281.485 1.00 203.77 150 ASN B CA 1
ATOM 3646 C C . ASN B 2 150 ? 231.661 232.834 280.366 1.00 203.77 150 ASN B C 1
ATOM 3647 O O . ASN B 2 150 ? 232.552 233.162 279.580 1.00 203.77 150 ASN B O 1
ATOM 3652 N N . GLN B 2 151 ? 231.031 231.665 280.273 1.00 191.61 151 GLN B N 1
ATOM 3653 C CA . GLN B 2 151 ? 231.392 230.667 279.276 1.00 191.61 151 GLN B CA 1
ATOM 3654 C C . GLN B 2 151 ? 230.498 230.815 278.051 1.00 191.61 151 GLN B C 1
ATOM 3655 O O . GLN B 2 151 ? 229.311 231.135 278.174 1.00 191.61 151 GLN B O 1
ATOM 3661 N N . LEU B 2 152 ? 231.072 230.584 276.873 1.00 188.35 152 LEU B N 1
ATOM 3662 C CA . LEU B 2 152 ? 230.358 230.774 275.619 1.00 188.35 152 LEU B CA 1
ATOM 3663 C C . LEU B 2 152 ? 229.639 229.495 275.205 1.00 188.35 152 LEU B C 1
ATOM 3664 O O . LEU B 2 152 ? 230.194 228.397 275.296 1.00 188.35 152 LEU B O 1
ATOM 3669 N N . VAL B 2 153 ? 228.397 229.644 274.741 1.00 179.41 153 VAL B N 1
ATOM 3670 C CA . VAL B 2 153 ? 227.579 228.527 274.282 1.00 179.41 153 VAL B CA 1
ATOM 3671 C C . VAL B 2 153 ? 226.971 228.890 272.934 1.00 179.41 153 VAL B C 1
ATOM 3672 O O . VAL B 2 153 ? 226.691 230.064 272.667 1.00 179.41 153 VAL B O 1
ATOM 3676 N N . LEU B 2 154 ? 226.756 227.881 272.092 1.00 170.63 154 LEU B N 1
ATOM 3677 C CA . LEU B 2 154 ? 226.222 228.064 270.748 1.00 170.63 154 LEU B CA 1
ATOM 3678 C C . LEU B 2 154 ? 224.968 227.219 270.560 1.00 170.63 154 LEU B C 1
ATOM 3679 O O . LEU B 2 154 ? 224.928 226.058 270.978 1.00 170.63 154 LEU B O 1
ATOM 3684 N N . ILE B 2 155 ? 223.953 227.807 269.924 1.00 158.63 155 ILE B N 1
ATOM 3685 C CA . ILE B 2 155 ? 222.655 227.168 269.719 1.00 158.63 155 ILE B CA 1
ATOM 3686 C C . ILE B 2 155 ? 222.264 227.266 268.248 1.00 158.63 155 ILE B C 1
ATOM 3687 O O . ILE B 2 155 ? 223.072 227.675 267.407 1.00 158.63 155 ILE B O 1
ATOM 3692 N N . ASP B 2 156 ? 221.035 226.850 267.924 1.00 154.76 156 ASP B N 1
ATOM 3693 C CA . ASP B 2 156 ? 220.403 227.122 266.631 1.00 154.76 156 ASP B CA 1
ATOM 3694 C C . ASP B 2 156 ? 221.214 226.527 265.474 1.00 154.76 156 ASP B C 1
ATOM 3695 O O . ASP B 2 156 ? 221.776 227.227 264.629 1.00 154.76 156 ASP B O 1
ATOM 3700 N N . PHE B 2 157 ? 221.263 225.196 265.467 1.00 150.17 157 PHE B N 1
ATOM 3701 C CA . PHE B 2 157 ? 221.959 224.445 264.429 1.00 150.17 157 PHE B CA 1
ATOM 3702 C C . PHE B 2 157 ? 221.107 224.207 263.187 1.00 150.17 157 PHE B C 1
ATOM 3703 O O . PHE B 2 157 ? 221.411 223.287 262.419 1.00 150.17 157 PHE B O 1
ATOM 3711 N N . GLY B 2 158 ? 220.062 225.010 262.969 1.00 142.76 158 GLY B N 1
ATOM 3712 C CA . GLY B 2 158 ? 219.122 224.727 261.896 1.00 142.76 158 GLY B CA 1
ATOM 3713 C C . GLY B 2 158 ? 219.727 224.775 260.507 1.00 142.76 158 GLY B C 1
ATOM 3714 O O . GLY B 2 158 ? 219.295 224.039 259.615 1.00 142.76 158 GLY B O 1
ATOM 3715 N N . LEU B 2 159 ? 220.727 225.632 260.298 1.00 149.80 159 LEU B N 1
ATOM 3716 C CA . LEU B 2 159 ? 221.353 225.795 258.992 1.00 149.80 159 LEU B CA 1
ATOM 3717 C C . LEU B 2 159 ? 222.748 225.182 258.934 1.00 149.80 159 LEU B C 1
ATOM 3718 O O . LEU B 2 159 ? 223.520 225.491 258.021 1.00 149.80 159 LEU B O 1
ATOM 3723 N N . SER B 2 160 ? 223.088 224.322 259.890 1.00 148.39 160 SER B N 1
ATOM 3724 C CA . SER B 2 160 ? 224.409 223.710 259.909 1.00 148.39 160 SER B CA 1
ATOM 3725 C C . SER B 2 160 ? 224.568 222.732 258.751 1.00 148.39 160 SER B C 1
ATOM 3726 O O . SER B 2 160 ? 223.691 221.904 258.489 1.00 148.39 160 SER B O 1
ATOM 3729 N N . VAL B 2 161 ? 225.698 222.835 258.057 1.00 160.10 161 VAL B N 1
ATOM 3730 C CA . VAL B 2 161 ? 226.030 221.962 256.936 1.00 160.10 161 VAL B CA 1
ATOM 3731 C C . VAL B 2 161 ? 227.470 221.495 257.100 1.00 160.10 161 VAL B C 1
ATOM 3732 O O . VAL B 2 161 ? 228.333 222.256 257.549 1.00 160.10 161 VAL B O 1
ATOM 3736 N N . THR B 2 162 ? 227.727 220.239 256.744 1.00 165.89 162 THR B N 1
ATOM 3737 C CA . THR B 2 162 ? 229.043 219.639 256.922 1.00 165.89 162 THR B CA 1
ATOM 3738 C C . THR B 2 162 ? 229.788 219.626 255.592 1.00 165.89 162 THR B C 1
ATOM 3739 O O . THR B 2 162 ? 229.288 219.083 254.600 1.00 165.89 162 THR B O 1
ATOM 3743 N N . SER B 2 163 ? 230.981 220.218 255.577 1.00 189.30 163 SER B N 1
ATOM 3744 C CA . SER B 2 163 ? 231.836 220.219 254.399 1.00 189.30 163 SER B CA 1
ATOM 3745 C C . SER B 2 163 ? 233.237 220.649 254.809 1.00 189.30 163 SER B C 1
ATOM 3746 O O . SER B 2 163 ? 233.415 221.357 255.804 1.00 189.30 163 SER B O 1
ATOM 3749 N N . THR B 2 164 ? 234.225 220.212 254.033 1.00 197.32 164 THR B N 1
ATOM 3750 C CA . THR B 2 164 ? 235.623 220.533 254.291 1.00 197.32 164 THR B CA 1
ATOM 3751 C C . THR B 2 164 ? 236.135 221.695 253.450 1.00 197.32 164 THR B C 1
ATOM 3752 O O . THR B 2 164 ? 237.325 222.019 253.528 1.00 197.32 164 THR B O 1
ATOM 3756 N N . LEU B 2 165 ? 235.279 222.323 252.656 1.00 200.92 165 LEU B N 1
ATOM 3757 C CA . LEU B 2 165 ? 235.727 223.395 251.774 1.00 200.92 165 LEU B CA 1
ATOM 3758 C C . LEU B 2 165 ? 236.039 224.651 252.580 1.00 200.92 165 LEU B C 1
ATOM 3759 O O . LEU B 2 165 ? 235.206 225.091 253.382 1.00 200.92 165 LEU B O 1
ATOM 3764 N N . PRO B 2 166 ? 237.220 225.251 252.406 1.00 208.59 166 PRO B N 1
ATOM 3765 C CA . PRO B 2 166 ? 237.495 226.538 253.068 1.00 208.59 166 PRO B CA 1
ATOM 3766 C C . PRO B 2 166 ? 236.571 227.652 252.613 1.00 208.59 166 PRO B C 1
ATOM 3767 O O . PRO B 2 166 ? 236.441 228.660 253.322 1.00 208.59 166 PRO B O 1
ATOM 3771 N N . GLU B 2 167 ? 235.938 227.504 251.446 1.00 218.98 167 GLU B N 1
ATOM 3772 C CA . GLU B 2 167 ? 234.947 228.478 251.000 1.00 218.98 167 GLU B CA 1
ATOM 3773 C C . GLU B 2 167 ? 233.847 228.655 252.036 1.00 218.98 167 GLU B C 1
ATOM 3774 O O . GLU B 2 167 ? 233.418 229.781 252.309 1.00 218.98 167 GLU B O 1
ATOM 3780 N N . ASP B 2 168 ? 233.377 227.553 252.622 1.00 208.95 168 ASP B N 1
ATOM 3781 C CA . ASP B 2 168 ? 232.305 227.634 253.609 1.00 208.95 168 ASP B CA 1
ATOM 3782 C C . ASP B 2 168 ? 232.750 228.382 254.860 1.00 208.95 168 ASP B C 1
ATOM 3783 O O . ASP B 2 168 ? 232.000 229.206 255.393 1.00 208.95 168 ASP B O 1
ATOM 3788 N N . LYS B 2 169 ? 233.962 228.106 255.349 1.00 200.36 169 LYS B N 1
ATOM 3789 C CA . LYS B 2 169 ? 234.459 228.815 256.525 1.00 200.36 169 LYS B CA 1
ATOM 3790 C C . LYS B 2 169 ? 234.629 230.302 256.240 1.00 200.36 169 LYS B C 1
ATOM 3791 O O . LYS B 2 169 ? 234.286 231.152 257.076 1.00 200.36 169 LYS B O 1
ATOM 3797 N N . ALA B 2 170 ? 235.161 230.635 255.061 1.00 218.64 170 ALA B N 1
ATOM 3798 C CA . ALA B 2 170 ? 235.306 232.037 254.687 1.00 218.64 170 ALA B CA 1
ATOM 3799 C C . ALA B 2 170 ? 233.950 232.722 254.594 1.00 218.64 170 ALA B C 1
ATOM 3800 O O . ALA B 2 170 ? 233.795 233.868 255.029 1.00 218.64 170 ALA B O 1
ATOM 3802 N N . VAL B 2 171 ? 232.955 232.032 254.034 1.00 209.73 171 VAL B N 1
ATOM 3803 C CA . VAL B 2 171 ? 231.612 232.596 253.940 1.00 209.73 171 VAL B CA 1
ATOM 3804 C C . VAL B 2 171 ? 231.021 232.798 255.328 1.00 209.73 171 VAL B C 1
ATOM 3805 O O . VAL B 2 171 ? 230.341 233.796 255.590 1.00 209.73 171 VAL B O 1
ATOM 3809 N N . ASP B 2 172 ? 231.269 231.856 256.240 1.00 208.21 172 ASP B N 1
ATOM 3810 C CA . ASP B 2 172 ? 230.769 231.993 257.605 1.00 208.21 172 ASP B CA 1
ATOM 3811 C C . ASP B 2 172 ? 231.365 233.219 258.283 1.00 208.21 172 ASP B C 1
ATOM 3812 O O . ASP B 2 172 ? 230.650 234.009 258.912 1.00 208.21 172 ASP B O 1
ATOM 3817 N N . LEU B 2 173 ? 232.682 233.399 258.157 1.00 213.82 173 LEU B N 1
ATOM 3818 C CA . LEU B 2 173 ? 233.319 234.571 258.751 1.00 213.82 173 LEU B CA 1
ATOM 3819 C C . LEU B 2 173 ? 232.829 235.859 258.096 1.00 213.82 173 LEU B C 1
ATOM 3820 O O . LEU B 2 173 ? 232.639 236.878 258.775 1.00 213.82 173 LEU B O 1
ATOM 3825 N N . TYR B 2 174 ? 232.621 235.830 256.777 1.00 228.62 174 TYR B N 1
ATOM 3826 C CA . TYR B 2 174 ? 232.107 237.000 256.075 1.00 228.62 174 TYR B CA 1
ATOM 3827 C C . TYR B 2 174 ? 230.711 237.365 256.561 1.00 228.62 174 TYR B C 1
ATOM 3828 O O . TYR B 2 174 ? 230.408 238.543 256.773 1.00 228.62 174 TYR B O 1
ATOM 3837 N N . VAL B 2 175 ? 229.847 236.366 256.748 1.00 223.18 175 VAL B N 1
ATOM 3838 C CA . VAL B 2 175 ? 228.504 236.626 257.257 1.00 223.18 175 VAL B CA 1
ATOM 3839 C C . VAL B 2 175 ? 228.571 237.160 258.681 1.00 223.18 175 VAL B C 1
ATOM 3840 O O . VAL B 2 175 ? 227.810 238.058 259.060 1.00 223.18 175 VAL B O 1
ATOM 3844 N N . LEU B 2 176 ? 229.487 236.622 259.490 1.00 221.43 176 LEU B N 1
ATOM 3845 C CA . LEU B 2 176 ? 229.639 237.106 260.859 1.00 221.43 176 LEU B CA 1
ATOM 3846 C C . LEU B 2 176 ? 230.025 238.581 260.880 1.00 221.43 176 LEU B C 1
ATOM 3847 O O . LEU B 2 176 ? 229.423 239.384 261.605 1.00 221.43 176 LEU B O 1
ATOM 3852 N N . GLU B 2 177 ? 231.023 238.961 260.079 1.00 226.80 177 GLU B N 1
ATOM 3853 C CA . GLU B 2 177 ? 231.444 240.359 260.074 1.00 226.80 177 GLU B CA 1
ATOM 3854 C C . GLU B 2 177 ? 230.389 241.262 259.441 1.00 226.80 177 GLU B C 1
ATOM 3855 O O . GLU B 2 177 ? 230.233 242.415 259.861 1.00 226.80 177 GLU B O 1
ATOM 3861 N N . ARG B 2 178 ? 229.652 240.763 258.445 1.00 222.95 178 ARG B N 1
ATOM 3862 C CA . ARG B 2 178 ? 228.561 241.545 257.874 1.00 222.95 178 ARG B CA 1
ATOM 3863 C C . ARG B 2 178 ? 227.471 241.800 258.905 1.00 222.95 178 ARG B C 1
ATOM 3864 O O . ARG B 2 178 ? 226.924 242.904 258.980 1.00 222.95 178 ARG B O 1
ATOM 3872 N N . ALA B 2 179 ? 227.139 240.788 259.710 1.00 225.64 179 ALA B N 1
ATOM 3873 C CA . ALA B 2 179 ? 226.164 240.981 260.777 1.00 225.64 179 ALA B CA 1
ATOM 3874 C C . ALA B 2 179 ? 226.682 241.960 261.822 1.00 225.64 179 ALA B C 1
ATOM 3875 O O . ALA B 2 179 ? 225.921 242.784 262.345 1.00 225.64 179 ALA B O 1
ATOM 3877 N N . LEU B 2 180 ? 227.976 241.879 262.144 1.00 224.92 180 LEU B N 1
ATOM 3878 C CA . LEU B 2 180 ? 228.562 242.830 263.083 1.00 224.92 180 LEU B CA 1
ATOM 3879 C C . LEU B 2 180 ? 228.471 244.258 262.561 1.00 224.92 180 LEU B C 1
ATOM 3880 O O . LEU B 2 180 ? 228.199 245.186 263.331 1.00 224.92 180 LEU B O 1
ATOM 3885 N N . LEU B 2 181 ? 228.712 244.456 261.264 1.00 224.62 181 LEU B N 1
ATOM 3886 C CA . LEU B 2 181 ? 228.522 245.776 260.670 1.00 224.62 181 LEU B CA 1
ATOM 3887 C C . LEU B 2 181 ? 227.055 246.192 260.702 1.00 224.62 181 LEU B C 1
ATOM 3888 O O . LEU B 2 181 ? 226.739 247.355 260.976 1.00 224.62 181 LEU B O 1
ATOM 3893 N N . SER B 2 182 ? 226.148 245.252 260.421 1.00 226.59 182 SER B N 1
ATOM 3894 C CA . SER B 2 182 ? 224.724 245.566 260.367 1.00 226.59 182 SER B CA 1
ATOM 3895 C C . SER B 2 182 ? 224.181 245.977 261.728 1.00 226.59 182 SER B C 1
ATOM 3896 O O . SER B 2 182 ? 223.286 246.826 261.804 1.00 226.59 182 SER B O 1
ATOM 3899 N N . MET B 2 183 ? 224.700 245.394 262.807 1.00 233.37 183 MET B N 1
ATOM 3900 C CA . MET B 2 183 ? 224.260 245.749 264.150 1.00 233.37 183 MET B CA 1
ATOM 3901 C C . MET B 2 183 ? 224.902 247.038 264.663 1.00 233.37 183 MET B C 1
ATOM 3902 O O . MET B 2 183 ? 224.879 247.286 265.875 1.00 233.37 183 MET B O 1
ATOM 3907 N N . HIS B 2 184 ? 225.464 247.843 263.754 1.00 236.57 184 HIS B N 1
ATOM 3908 C CA . HIS B 2 184 ? 226.005 249.171 264.030 1.00 236.57 184 HIS B CA 1
ATOM 3909 C C . HIS B 2 184 ? 227.323 249.107 264.792 1.00 236.57 184 HIS B C 1
ATOM 3910 O O . HIS B 2 184 ? 227.544 248.201 265.601 1.00 236.57 184 HIS B O 1
ATOM 3917 N N . SER B 2 185 ? 228.202 250.072 264.532 1.00 234.29 185 SER B N 1
ATOM 3918 C CA . SER B 2 185 ? 229.513 250.146 265.161 1.00 234.29 185 SER B CA 1
ATOM 3919 C C . SER B 2 185 ? 229.505 250.944 266.459 1.00 234.29 185 SER B C 1
ATOM 3920 O O . SER B 2 185 ? 230.537 251.525 266.814 1.00 234.29 185 SER B O 1
ATOM 3923 N N . SER B 2 186 ? 228.369 250.997 267.160 1.00 244.27 186 SER B N 1
ATOM 3924 C CA . SER B 2 186 ? 228.303 251.729 268.422 1.00 244.27 186 SER B CA 1
ATOM 3925 C C . SER B 2 186 ? 229.313 251.201 269.433 1.00 244.27 186 SER B C 1
ATOM 3926 O O . SER B 2 186 ? 229.784 251.956 270.291 1.00 244.27 186 SER B O 1
ATOM 3929 N N . CYS B 2 187 ? 229.657 249.919 269.348 1.00 246.10 187 CYS B N 1
ATOM 3930 C CA . CYS B 2 187 ? 230.667 249.317 270.205 1.00 246.10 187 CYS B CA 1
ATOM 3931 C C . CYS B 2 187 ? 232.065 249.399 269.606 1.00 246.10 187 CYS B C 1
ATOM 3932 O O . CYS B 2 187 ? 233.009 248.855 270.188 1.00 246.10 187 CYS B O 1
ATOM 3935 N N . GLY B 2 188 ? 232.217 250.063 268.463 1.00 233.59 188 GLY B N 1
ATOM 3936 C CA . GLY B 2 188 ? 233.503 250.162 267.804 1.00 233.59 188 GLY B CA 1
ATOM 3937 C C . GLY B 2 188 ? 233.686 249.115 266.726 1.00 233.59 188 GLY B C 1
ATOM 3938 O O . GLY B 2 188 ? 232.801 248.310 266.419 1.00 233.59 188 GLY B O 1
ATOM 3939 N N . ASN B 2 189 ? 234.877 249.131 266.134 1.00 232.64 189 ASN B N 1
ATOM 3940 C CA . ASN B 2 189 ? 235.235 248.191 265.079 1.00 232.64 189 ASN B CA 1
ATOM 3941 C C . ASN B 2 189 ? 235.830 246.943 265.721 1.00 232.64 189 ASN B C 1
ATOM 3942 O O . ASN B 2 189 ? 236.846 247.019 266.420 1.00 232.64 189 ASN B O 1
ATOM 3947 N N . VAL B 2 190 ? 235.197 245.793 265.481 1.00 231.30 190 VAL B N 1
ATOM 3948 C CA . VAL B 2 190 ? 235.656 244.529 266.049 1.00 231.30 190 VAL B CA 1
ATOM 3949 C C . VAL B 2 190 ? 236.305 243.622 265.014 1.00 231.30 190 VAL B C 1
ATOM 3950 O O . VAL B 2 190 ? 236.742 242.513 265.369 1.00 231.30 190 VAL B O 1
ATOM 3954 N N . MET B 2 191 ? 236.380 244.049 263.750 1.00 227.91 191 MET B N 1
ATOM 3955 C CA . MET B 2 191 ? 236.967 243.207 262.714 1.00 227.91 191 MET B CA 1
ATOM 3956 C C . MET B 2 191 ? 238.426 242.898 263.016 1.00 227.91 191 MET B C 1
ATOM 3957 O O . MET B 2 191 ? 238.863 241.748 262.895 1.00 227.91 191 MET B O 1
ATOM 3962 N N . ASP B 2 192 ? 239.195 243.912 263.417 1.00 233.98 192 ASP B N 1
ATOM 3963 C CA . ASP B 2 192 ? 240.597 243.687 263.747 1.00 233.98 192 ASP B CA 1
ATOM 3964 C C . ASP B 2 192 ? 240.741 242.716 264.911 1.00 233.98 192 ASP B C 1
ATOM 3965 O O . ASP B 2 192 ? 241.570 241.799 264.863 1.00 233.98 192 ASP B O 1
ATOM 3970 N N . ARG B 2 193 ? 239.933 242.893 265.959 1.00 234.92 193 ARG B N 1
ATOM 3971 C CA . ARG B 2 193 ? 240.030 242.021 267.125 1.00 234.92 193 ARG B CA 1
ATOM 3972 C C . ARG B 2 193 ? 239.697 240.578 266.769 1.00 234.92 193 ARG B C 1
ATOM 3973 O O . ARG B 2 193 ? 240.413 239.652 267.170 1.00 234.92 193 ARG B O 1
ATOM 3981 N N . ILE B 2 194 ? 238.623 240.364 266.004 1.00 237.44 194 ILE B N 1
ATOM 3982 C CA . ILE B 2 194 ? 238.234 238.997 265.669 1.00 237.44 194 ILE B CA 1
ATOM 3983 C C . ILE B 2 194 ? 239.255 238.363 264.730 1.00 237.44 194 ILE B C 1
ATOM 3984 O O . ILE B 2 194 ? 239.562 237.170 264.843 1.00 237.44 194 ILE B O 1
ATOM 3989 N N . LEU B 2 195 ? 239.812 239.147 263.800 1.00 236.93 195 LEU B N 1
ATOM 3990 C CA . LEU B 2 195 ? 240.831 238.604 262.907 1.00 236.93 195 LEU B CA 1
ATOM 3991 C C . LEU B 2 195 ? 242.088 238.212 263.672 1.00 236.93 195 LEU B C 1
ATOM 3992 O O . LEU B 2 195 ? 242.666 237.149 263.421 1.00 236.93 195 LEU B O 1
ATOM 3997 N N . THR B 2 196 ? 242.527 239.053 264.614 1.00 241.12 196 THR B N 1
ATOM 3998 C CA . THR B 2 196 ? 243.695 238.703 265.419 1.00 241.12 196 THR B CA 1
ATOM 3999 C C . THR B 2 196 ? 243.425 237.481 266.287 1.00 241.12 196 THR B C 1
ATOM 4000 O O . THR B 2 196 ? 244.301 236.623 266.452 1.00 241.12 196 THR B O 1
ATOM 4004 N N . ALA B 2 197 ? 242.222 237.385 266.858 1.00 241.11 197 ALA B N 1
ATOM 4005 C CA . ALA B 2 197 ? 241.879 236.217 267.661 1.00 241.11 197 ALA B CA 1
ATOM 4006 C C . ALA B 2 197 ? 241.903 234.948 266.817 1.00 241.11 197 ALA B C 1
ATOM 4007 O O . ALA B 2 197 ? 242.417 233.908 267.248 1.00 241.11 197 ALA B O 1
ATOM 4009 N N . TYR B 2 198 ? 241.355 235.017 265.602 1.00 244.85 198 TYR B N 1
ATOM 4010 C CA . TYR B 2 198 ? 241.349 233.844 264.735 1.00 244.85 198 TYR B CA 1
ATOM 4011 C C . TYR B 2 198 ? 242.763 233.481 264.298 1.00 244.85 198 TYR B C 1
ATOM 4012 O O . TYR B 2 198 ? 243.099 232.297 264.178 1.00 244.85 198 TYR B O 1
ATOM 4021 N N . ARG B 2 199 ? 243.606 234.489 264.050 1.00 241.73 199 ARG B N 1
ATOM 4022 C CA . ARG B 2 199 ? 245.004 234.223 263.725 1.00 241.73 199 ARG B CA 1
ATOM 4023 C C . ARG B 2 199 ? 245.711 233.515 264.872 1.00 241.73 199 ARG B C 1
ATOM 4024 O O . ARG B 2 199 ? 246.427 232.530 264.659 1.00 241.73 199 ARG B O 1
ATOM 4032 N N . LYS B 2 200 ? 245.520 234.004 266.099 1.00 243.87 200 LYS B N 1
ATOM 4033 C CA . LYS B 2 200 ? 246.184 233.404 267.249 1.00 243.87 200 LYS B CA 1
ATOM 4034 C C . LYS B 2 200 ? 245.582 232.058 267.630 1.00 243.87 200 LYS B C 1
ATOM 4035 O O . LYS B 2 200 ? 246.218 231.297 268.367 1.00 243.87 200 LYS B O 1
ATOM 4041 N N . SER B 2 201 ? 244.378 231.746 267.149 1.00 239.69 201 SER B N 1
ATOM 4042 C CA . SER B 2 201 ? 243.736 230.486 267.504 1.00 239.69 201 SER B CA 1
ATOM 4043 C C . SER B 2 201 ? 243.848 229.425 266.417 1.00 239.69 201 SER B C 1
ATOM 4044 O O . SER B 2 201 ? 244.041 228.246 266.734 1.00 239.69 201 SER B O 1
ATOM 4047 N N . SER B 2 202 ? 243.739 229.809 265.149 1.00 243.48 202 SER B N 1
ATOM 4048 C CA . SER B 2 202 ? 243.700 228.846 264.060 1.00 243.48 202 SER B CA 1
ATOM 4049 C C . SER B 2 202 ? 245.106 228.445 263.621 1.00 243.48 202 SER B C 1
ATOM 4050 O O . SER B 2 202 ? 246.109 229.055 263.999 1.00 243.48 202 SER B O 1
ATOM 4053 N N . LYS B 2 203 ? 245.164 227.395 262.804 1.00 252.92 203 LYS B N 1
ATOM 4054 C CA . LYS B 2 203 ? 246.402 226.925 262.198 1.00 252.92 203 LYS B CA 1
ATOM 4055 C C . LYS B 2 203 ? 246.369 226.930 260.678 1.00 252.92 203 LYS B C 1
ATOM 4056 O O . LYS B 2 203 ? 247.405 227.173 260.055 1.00 252.92 203 LYS B O 1
ATOM 4062 N N . GLN B 2 204 ? 245.213 226.669 260.067 1.00 253.83 204 GLN B N 1
ATOM 4063 C CA . GLN B 2 204 ? 245.023 226.800 258.628 1.00 253.83 204 GLN B CA 1
ATOM 4064 C C . GLN B 2 204 ? 244.439 228.158 258.257 1.00 253.83 204 GLN B C 1
ATOM 4065 O O . GLN B 2 204 ? 243.713 228.277 257.264 1.00 253.83 204 GLN B O 1
ATOM 4071 N N . TRP B 2 205 ? 244.746 229.188 259.050 1.00 251.47 205 TRP B N 1
ATOM 4072 C CA . TRP B 2 205 ? 244.105 230.488 258.883 1.00 251.47 205 TRP B CA 1
ATOM 4073 C C . TRP B 2 205 ? 244.478 231.157 257.566 1.00 251.47 205 TRP B C 1
ATOM 4074 O O . TRP B 2 205 ? 243.745 232.031 257.090 1.00 251.47 205 TRP B O 1
ATOM 4085 N N . SER B 2 206 ? 245.608 230.772 256.966 1.00 257.96 206 SER B N 1
ATOM 4086 C CA . SER B 2 206 ? 246.080 231.467 255.771 1.00 257.96 206 SER B CA 1
ATOM 4087 C C . SER B 2 206 ? 245.102 231.312 254.612 1.00 257.96 206 SER B C 1
ATOM 4088 O O . SER B 2 206 ? 244.653 232.305 254.026 1.00 257.96 206 SER B O 1
ATOM 4091 N N . ALA B 2 207 ? 244.744 230.068 254.280 1.00 253.76 207 ALA B N 1
ATOM 4092 C CA . ALA B 2 207 ? 243.829 229.833 253.167 1.00 253.76 207 ALA B CA 1
ATOM 4093 C C . ALA B 2 207 ? 242.449 230.401 253.463 1.00 253.76 207 ALA B C 1
ATOM 4094 O O . ALA B 2 207 ? 241.774 230.922 252.565 1.00 253.76 207 ALA B O 1
ATOM 4096 N N . THR B 2 208 ? 242.014 230.309 254.722 1.00 257.84 208 THR B N 1
ATOM 4097 C CA . THR B 2 208 ? 240.722 230.865 255.098 1.00 257.84 208 THR B CA 1
ATOM 4098 C C . THR B 2 208 ? 240.690 232.370 254.878 1.00 257.84 208 THR B C 1
ATOM 4099 O O . THR B 2 208 ? 239.702 232.904 254.371 1.00 257.84 208 THR B O 1
ATOM 4103 N N . PHE B 2 209 ? 241.766 233.072 255.244 1.00 253.27 209 PHE B N 1
ATOM 4104 C CA . PHE B 2 209 ? 241.796 234.516 255.025 1.00 253.27 209 PHE B CA 1
ATOM 4105 C C . PHE B 2 209 ? 241.947 234.870 253.551 1.00 253.27 209 PHE B C 1
ATOM 4106 O O . PHE B 2 209 ? 241.409 235.887 253.105 1.00 253.27 209 PHE B O 1
ATOM 4114 N N . ASN B 2 210 ? 242.669 234.057 252.775 1.00 260.86 210 ASN B N 1
ATOM 4115 C CA . ASN B 2 210 ? 242.697 234.304 251.334 1.00 260.86 210 ASN B CA 1
ATOM 4116 C C . ASN B 2 210 ? 241.298 234.210 250.739 1.00 260.86 210 ASN B C 1
ATOM 4117 O O . ASN B 2 210 ? 240.867 235.098 249.989 1.00 260.86 210 ASN B O 1
ATOM 4122 N N . LYS B 2 211 ? 240.560 233.153 251.083 1.00 260.00 211 LYS B N 1
ATOM 4123 C CA . LYS B 2 211 ? 239.205 233.016 250.562 1.00 260.00 211 LYS B CA 1
ATOM 4124 C C . LYS B 2 211 ? 238.275 234.085 251.126 1.00 260.00 211 LYS B C 1
ATOM 4125 O O . LYS B 2 211 ? 237.361 234.538 250.430 1.00 260.00 211 LYS B O 1
ATOM 4131 N N . LEU B 2 212 ? 238.494 234.502 252.375 1.00 264.43 212 LEU B N 1
ATOM 4132 C CA . LEU B 2 212 ? 237.698 235.575 252.959 1.00 264.43 212 LEU B CA 1
ATOM 4133 C C . LEU B 2 212 ? 237.922 236.887 252.222 1.00 264.43 212 LEU B C 1
ATOM 4134 O O . LEU B 2 212 ? 236.970 237.627 251.961 1.00 264.43 212 LEU B O 1
ATOM 4139 N N . ALA B 2 213 ? 239.174 237.191 251.879 1.00 267.34 213 ALA B N 1
ATOM 4140 C CA . ALA B 2 213 ? 239.461 238.382 251.088 1.00 267.34 213 ALA B CA 1
ATOM 4141 C C . ALA B 2 213 ? 238.824 238.283 249.709 1.00 267.34 213 ALA B C 1
ATOM 4142 O O . ALA B 2 213 ? 238.303 239.273 249.179 1.00 267.34 213 ALA B O 1
ATOM 4144 N N . GLN B 2 214 ? 238.873 237.096 249.100 1.00 265.62 214 GLN B N 1
ATOM 4145 C CA . GLN B 2 214 ? 238.235 236.920 247.798 1.00 265.62 214 GLN B CA 1
ATOM 4146 C C . GLN B 2 214 ? 236.733 237.178 247.884 1.00 265.62 214 GLN B C 1
ATOM 4147 O O . GLN B 2 214 ? 236.162 237.879 247.039 1.00 265.62 214 GLN B O 1
ATOM 4153 N N . VAL B 2 215 ? 236.084 236.641 248.920 1.00 264.90 215 VAL B N 1
ATOM 4154 C CA . VAL B 2 215 ? 234.654 236.869 249.114 1.00 264.90 215 VAL B CA 1
ATOM 4155 C C . VAL B 2 215 ? 234.381 238.341 249.397 1.00 264.90 215 VAL B C 1
ATOM 4156 O O . VAL B 2 215 ? 233.357 238.891 248.978 1.00 264.90 215 VAL B O 1
ATOM 4160 N N . ARG B 2 216 ? 235.290 239.001 250.117 1.00 262.72 216 ARG B N 1
ATOM 4161 C CA . ARG B 2 216 ? 235.116 240.418 250.422 1.00 262.72 216 ARG B CA 1
ATOM 4162 C C . ARG B 2 216 ? 235.160 241.261 249.154 1.00 262.72 216 ARG B C 1
ATOM 4163 O O . ARG B 2 216 ? 234.332 242.159 248.964 1.00 262.72 216 ARG B O 1
ATOM 4171 N N . GLN B 2 217 ? 236.125 240.987 248.272 1.00 267.30 217 GLN B N 1
ATOM 4172 C CA . GLN B 2 217 ? 236.154 241.683 246.987 1.00 267.30 217 GLN B CA 1
ATOM 4173 C C . GLN B 2 217 ? 234.925 241.355 246.148 1.00 267.30 217 GLN B C 1
ATOM 4174 O O . GLN B 2 217 ? 234.412 242.218 245.427 1.00 267.30 217 GLN B O 1
ATOM 4180 N N . ARG B 2 218 ? 234.441 240.111 246.219 1.00 261.13 218 ARG B N 1
ATOM 4181 C CA . ARG B 2 218 ? 233.217 239.767 245.501 1.00 261.13 218 ARG B CA 1
ATOM 4182 C C . ARG B 2 218 ? 232.030 240.581 246.005 1.00 261.13 218 ARG B C 1
ATOM 4183 O O . ARG B 2 218 ? 231.214 241.064 245.211 1.00 261.13 218 ARG B O 1
ATOM 4191 N N . GLY B 2 219 ? 231.919 240.744 247.324 1.00 253.16 219 GLY B N 1
ATOM 4192 C CA . GLY B 2 219 ? 230.737 241.376 247.887 1.00 253.16 219 GLY B CA 1
ATOM 4193 C C . GLY B 2 219 ? 230.800 242.892 247.877 1.00 253.16 219 GLY B C 1
ATOM 4194 O O . GLY B 2 219 ? 229.765 243.562 247.931 1.00 253.16 219 GLY B O 1
ATOM 4195 N N . ARG B 2 220 ? 232.010 243.456 247.820 1.00 259.75 220 ARG B N 1
ATOM 4196 C CA . ARG B 2 220 ? 232.140 244.910 247.800 1.00 259.75 220 ARG B CA 1
ATOM 4197 C C . ARG B 2 220 ? 231.518 245.506 246.544 1.00 259.75 220 ARG B C 1
ATOM 4198 O O . ARG B 2 220 ? 230.863 246.554 246.603 1.00 259.75 220 ARG B O 1
ATOM 4206 N N . LYS B 2 221 ? 231.711 244.858 245.400 1.00 246.44 221 LYS B N 1
ATOM 4207 C CA . LYS B 2 221 ? 231.154 245.341 244.142 1.00 246.44 221 LYS B CA 1
ATOM 4208 C C . LYS B 2 221 ? 229.633 245.240 244.143 1.00 246.44 221 LYS B C 1
ATOM 4209 O O . LYS B 2 221 ? 229.050 244.510 244.945 1.00 246.44 221 LYS B O 1
ATOM 4215 N N . LYS C 3 2 ? 213.155 204.563 296.370 1.00 179.97 2 LYS C N 1
ATOM 4216 C CA . LYS C 3 2 ? 212.599 205.906 296.245 1.00 179.97 2 LYS C CA 1
ATOM 4217 C C . LYS C 3 2 ? 211.725 206.013 295.001 1.00 179.97 2 LYS C C 1
ATOM 4218 O O . LYS C 3 2 ? 212.055 205.461 293.954 1.00 179.97 2 LYS C O 1
ATOM 4224 N N . VAL C 3 3 ? 210.610 206.727 295.117 1.00 182.96 3 VAL C N 1
ATOM 4225 C CA . VAL C 3 3 ? 209.658 206.896 294.026 1.00 182.96 3 VAL C CA 1
ATOM 4226 C C . VAL C 3 3 ? 209.808 208.304 293.471 1.00 182.96 3 VAL C C 1
ATOM 4227 O O . VAL C 3 3 ? 209.738 209.285 294.222 1.00 182.96 3 VAL C O 1
ATOM 4231 N N . PHE C 3 4 ? 210.014 208.403 292.162 1.00 178.69 4 PHE C N 1
ATOM 4232 C CA . PHE C 3 4 ? 210.175 209.680 291.482 1.00 178.69 4 PHE C CA 1
ATOM 4233 C C . PHE C 3 4 ? 209.158 209.784 290.356 1.00 178.69 4 PHE C C 1
ATOM 4234 O O . PHE C 3 4 ? 208.935 208.815 289.623 1.00 178.69 4 PHE C O 1
ATOM 4242 N N . ASN C 3 5 ? 208.548 210.957 290.224 1.00 169.48 5 ASN C N 1
ATOM 4243 C CA . ASN C 3 5 ? 207.504 211.148 289.230 1.00 169.48 5 ASN C CA 1
ATOM 4244 C C . ASN C 3 5 ? 208.076 211.182 287.816 1.00 169.48 5 ASN C C 1
ATOM 4245 O O . ASN C 3 5 ? 209.258 211.463 287.600 1.00 169.48 5 ASN C O 1
ATOM 4250 N N . LEU C 3 6 ? 207.220 210.866 286.853 1.00 164.78 6 LEU C N 1
ATOM 4251 C CA . LEU C 3 6 ? 207.528 210.924 285.432 1.00 164.78 6 LEU C CA 1
ATOM 4252 C C . LEU C 3 6 ? 206.443 211.741 284.731 1.00 164.78 6 LEU C C 1
ATOM 4253 O O . LEU C 3 6 ? 205.609 212.386 285.373 1.00 164.78 6 LEU C O 1
ATOM 4258 N N . ASP C 3 7 ? 206.458 211.714 283.402 1.00 157.82 7 ASP C N 1
ATOM 4259 C CA . ASP C 3 7 ? 205.494 212.486 282.635 1.00 157.82 7 ASP C CA 1
ATOM 4260 C C . ASP C 3 7 ? 204.099 211.870 282.730 1.00 157.82 7 ASP C C 1
ATOM 4261 O O . ASP C 3 7 ? 203.922 210.715 283.127 1.00 157.82 7 ASP C O 1
ATOM 4266 N N . ARG C 3 8 ? 203.101 212.682 282.367 1.00 156.14 8 ARG C N 1
ATOM 4267 C CA . ARG C 3 8 ? 201.679 212.341 282.374 1.00 156.14 8 ARG C CA 1
ATOM 4268 C C . ARG C 3 8 ? 201.244 211.638 283.659 1.00 156.14 8 ARG C C 1
ATOM 4269 O O . ARG C 3 8 ? 200.333 210.804 283.648 1.00 156.14 8 ARG C O 1
ATOM 4277 N N . GLY C 3 9 ? 201.865 212.002 284.779 1.00 163.98 9 GLY C N 1
ATOM 4278 C CA . GLY C 3 9 ? 201.457 211.514 286.079 1.00 163.98 9 GLY C CA 1
ATOM 4279 C C . GLY C 3 9 ? 202.009 210.165 286.480 1.00 163.98 9 GLY C C 1
ATOM 4280 O O . GLY C 3 9 ? 201.691 209.689 287.577 1.00 163.98 9 GLY C O 1
ATOM 4281 N N . ASN C 3 10 ? 202.819 209.531 285.639 1.00 167.78 10 ASN C N 1
ATOM 4282 C CA . ASN C 3 10 ? 203.398 208.248 285.998 1.00 167.78 10 ASN C CA 1
ATOM 4283 C C . ASN C 3 10 ? 204.573 208.438 286.952 1.00 167.78 10 ASN C C 1
ATOM 4284 O O . ASN C 3 10 ? 205.176 209.511 287.035 1.00 167.78 10 ASN C O 1
ATOM 4289 N N . THR C 3 11 ? 204.888 207.375 287.686 1.00 188.81 11 THR C N 1
ATOM 4290 C CA . THR C 3 11 ? 205.992 207.374 288.632 1.00 188.81 11 THR C CA 1
ATOM 4291 C C . THR C 3 11 ? 206.828 206.120 288.425 1.00 188.81 11 THR C C 1
ATOM 4292 O O . THR C 3 11 ? 206.405 205.168 287.766 1.00 188.81 11 THR C O 1
ATOM 4296 N N . LEU C 3 12 ? 208.032 206.133 288.992 1.00 199.70 12 LEU C N 1
ATOM 4297 C CA . LEU C 3 12 ? 208.945 205.002 288.899 1.00 199.70 12 LEU C CA 1
ATOM 4298 C C . LEU C 3 12 ? 209.649 204.838 290.237 1.00 199.70 12 LEU C C 1
ATOM 4299 O O . LEU C 3 12 ? 210.098 205.824 290.831 1.00 199.70 12 LEU C O 1
ATOM 4304 N N . SER C 3 13 ? 209.746 203.597 290.703 1.00 201.74 13 SER C N 1
ATOM 4305 C CA . SER C 3 13 ? 210.404 203.268 291.959 1.00 201.74 13 SER C CA 1
ATOM 4306 C C . SER C 3 13 ? 211.774 202.667 291.672 1.00 201.74 13 SER C C 1
ATOM 4307 O O . SER C 3 13 ? 211.900 201.777 290.822 1.00 201.74 13 SER C O 1
ATOM 4310 N N . VAL C 3 14 ? 212.786 203.151 292.394 1.00 195.10 14 VAL C N 1
ATOM 4311 C CA . VAL C 3 14 ? 214.189 202.823 292.166 1.00 195.10 14 VAL C CA 1
ATOM 4312 C C . VAL C 3 14 ? 214.759 202.237 293.450 1.00 195.10 14 VAL C C 1
ATOM 4313 O O . VAL C 3 14 ? 214.390 202.666 294.548 1.00 195.10 14 VAL C O 1
ATOM 4317 N N . SER C 3 15 ? 215.659 201.262 293.315 1.00 201.83 15 SER C N 1
ATOM 4318 C CA . SER C 3 15 ? 216.346 200.684 294.459 1.00 201.83 15 SER C CA 1
ATOM 4319 C C . SER C 3 15 ? 217.714 200.175 294.030 1.00 201.83 15 SER C C 1
ATOM 4320 O O . SER C 3 15 ? 217.816 199.279 293.188 1.00 201.83 15 SER C O 1
ATOM 4323 N N . LEU C 3 16 ? 218.761 200.744 294.617 1.00 210.89 16 LEU C N 1
ATOM 4324 C CA . LEU C 3 16 ? 220.136 200.369 294.322 1.00 210.89 16 LEU C CA 1
ATOM 4325 C C . LEU C 3 16 ? 220.633 199.394 295.377 1.00 210.89 16 LEU C C 1
ATOM 4326 O O . LEU C 3 16 ? 220.479 199.645 296.576 1.00 210.89 16 LEU C O 1
ATOM 4331 N N . PHE C 3 17 ? 221.244 198.294 294.937 1.00 224.21 17 PHE C N 1
ATOM 4332 C CA . PHE C 3 17 ? 221.761 197.286 295.850 1.00 224.21 17 PHE C CA 1
ATOM 4333 C C . PHE C 3 17 ? 223.200 196.957 295.491 1.00 224.21 17 PHE C C 1
ATOM 4334 O O . PHE C 3 17 ? 223.522 196.740 294.318 1.00 224.21 17 PHE C O 1
ATOM 4342 N N . SER C 3 18 ? 224.055 196.923 296.506 1.00 228.44 18 SER C N 1
ATOM 4343 C CA . SER C 3 18 ? 225.450 196.542 296.371 1.00 228.44 18 SER C CA 1
ATOM 4344 C C . SER C 3 18 ? 225.683 195.210 297.071 1.00 228.44 18 SER C C 1
ATOM 4345 O O . SER C 3 18 ? 224.978 194.857 298.021 1.00 228.44 18 SER C O 1
ATOM 4348 N N . GLY C 3 19 ? 226.681 194.475 296.592 1.00 238.35 19 GLY C N 1
ATOM 4349 C CA . GLY C 3 19 ? 226.988 193.174 297.160 1.00 238.35 19 GLY C CA 1
ATOM 4350 C C . GLY C 3 19 ? 225.900 192.141 296.961 1.00 238.35 19 GLY C C 1
ATOM 4351 O O . GLY C 3 19 ? 225.589 191.388 297.892 1.00 238.35 19 GLY C O 1
ATOM 4352 N N . VAL C 3 20 ? 225.307 192.091 295.768 1.00 238.47 20 VAL C N 1
ATOM 4353 C CA . VAL C 3 20 ? 224.274 191.104 295.483 1.00 238.47 20 VAL C CA 1
ATOM 4354 C C . VAL C 3 20 ? 224.898 189.715 295.464 1.00 238.47 20 VAL C C 1
ATOM 4355 O O . VAL C 3 20 ? 225.877 189.465 294.749 1.00 238.47 20 VAL C O 1
ATOM 4359 N N . THR C 3 21 ? 224.330 188.803 296.252 1.00 244.41 21 THR C N 1
ATOM 4360 C CA . THR C 3 21 ? 224.857 187.450 296.369 1.00 244.41 21 THR C CA 1
ATOM 4361 C C . THR C 3 21 ? 224.182 186.454 295.438 1.00 244.41 21 THR C C 1
ATOM 4362 O O . THR C 3 21 ? 224.780 185.417 295.130 1.00 244.41 21 THR C O 1
ATOM 4366 N N . ASN C 3 22 ? 222.964 186.738 294.985 1.00 254.58 22 ASN C N 1
ATOM 4367 C CA . ASN C 3 22 ? 222.206 185.843 294.117 1.00 254.58 22 ASN C CA 1
ATOM 4368 C C . ASN C 3 22 ? 222.015 186.441 292.726 1.00 254.58 22 ASN C C 1
ATOM 4369 O O . ASN C 3 22 ? 220.945 186.327 292.126 1.00 254.58 22 ASN C O 1
ATOM 4374 N N . SER C 3 23 ? 223.058 187.090 292.201 1.00 259.79 23 SER C N 1
ATOM 4375 C CA . SER C 3 23 ? 222.966 187.699 290.877 1.00 259.79 23 SER C CA 1
ATOM 4376 C C . SER C 3 23 ? 222.725 186.649 289.800 1.00 259.79 23 SER C C 1
ATOM 4377 O O . SER C 3 23 ? 221.958 186.880 288.857 1.00 259.79 23 SER C O 1
ATOM 4380 N N . LYS C 3 24 ? 223.380 185.491 289.917 1.00 263.98 24 LYS C N 1
ATOM 4381 C CA . LYS C 3 24 ? 223.134 184.407 288.972 1.00 263.98 24 LYS C CA 1
ATOM 4382 C C . LYS C 3 24 ? 221.686 183.936 289.044 1.00 263.98 24 LYS C C 1
ATOM 4383 O O . LYS C 3 24 ? 221.058 183.673 288.011 1.00 263.98 24 LYS C O 1
ATOM 4389 N N . GLU C 3 25 ? 221.136 183.835 290.257 1.00 265.52 25 GLU C N 1
ATOM 4390 C CA . GLU C 3 25 ? 219.734 183.462 290.404 1.00 265.52 25 GLU C CA 1
ATOM 4391 C C . GLU C 3 25 ? 218.821 184.524 289.805 1.00 265.52 25 GLU C C 1
ATOM 4392 O O . GLU C 3 25 ? 217.800 184.198 289.189 1.00 265.52 25 GLU C O 1
ATOM 4398 N N . LEU C 3 26 ? 219.170 185.802 289.979 1.00 263.24 26 LEU C N 1
ATOM 4399 C CA . LEU C 3 26 ? 218.385 186.871 289.371 1.00 263.24 26 LEU C CA 1
ATOM 4400 C C . LEU C 3 26 ? 218.389 186.762 287.852 1.00 263.24 26 LEU C C 1
ATOM 4401 O O . LEU C 3 26 ? 217.345 186.920 287.208 1.00 263.24 26 LEU C O 1
ATOM 4406 N N . LEU C 3 27 ? 219.556 186.497 287.261 1.00 268.44 27 LEU C N 1
ATOM 4407 C CA . LEU C 3 27 ? 219.633 186.360 285.810 1.00 268.44 27 LEU C CA 1
ATOM 4408 C C . LEU C 3 27 ? 218.837 185.152 285.330 1.00 268.44 27 LEU C C 1
ATOM 4409 O O . LEU C 3 27 ? 218.139 185.223 284.311 1.00 268.44 27 LEU C O 1
ATOM 4414 N N . ASN C 3 28 ? 218.924 184.033 286.055 1.00 272.86 28 ASN C N 1
ATOM 4415 C CA . ASN C 3 28 ? 218.154 182.851 285.678 1.00 272.86 28 ASN C CA 1
ATOM 4416 C C . ASN C 3 28 ? 216.656 183.118 285.759 1.00 272.86 28 ASN C C 1
ATOM 4417 O O . ASN C 3 28 ? 215.897 182.717 284.868 1.00 272.86 28 ASN C O 1
ATOM 4422 N N . SER C 3 29 ? 216.212 183.796 286.821 1.00 270.03 29 SER C N 1
ATOM 4423 C CA . SER C 3 29 ? 214.799 184.131 286.957 1.00 270.03 29 SER C CA 1
ATOM 4424 C C . SER C 3 29 ? 214.342 185.085 285.863 1.00 270.03 29 SER C C 1
ATOM 4425 O O . SER C 3 29 ? 213.218 184.960 285.364 1.00 270.03 29 SER C O 1
ATOM 4428 N N . MET C 3 30 ? 215.190 186.044 285.486 1.00 261.84 30 MET C N 1
ATOM 4429 C CA . MET C 3 30 ? 214.861 186.927 284.373 1.00 261.84 30 MET C CA 1
ATOM 4430 C C . MET C 3 30 ? 214.736 186.144 283.072 1.00 261.84 30 MET C C 1
ATOM 4431 O O . MET C 3 30 ? 213.860 186.430 282.247 1.00 261.84 30 MET C O 1
ATOM 4436 N N . LEU C 3 31 ? 215.609 185.155 282.871 1.00 272.92 31 LEU C N 1
ATOM 4437 C CA . LEU C 3 31 ? 215.558 184.365 281.645 1.00 272.92 31 LEU C CA 1
ATOM 4438 C C . LEU C 3 31 ? 214.301 183.504 281.583 1.00 272.92 31 LEU C C 1
ATOM 4439 O O . LEU C 3 31 ? 213.599 183.498 280.565 1.00 272.92 31 LEU C O 1
ATOM 4444 N N . ASP C 3 32 ? 213.998 182.772 282.655 1.00 268.28 32 ASP C N 1
ATOM 4445 C CA . ASP C 3 32 ? 212.847 181.876 282.650 1.00 268.28 32 ASP C CA 1
ATOM 4446 C C . ASP C 3 32 ? 211.542 182.563 283.034 1.00 268.28 32 ASP C C 1
ATOM 4447 O O . ASP C 3 32 ? 210.476 181.958 282.881 1.00 268.28 32 ASP C O 1
ATOM 4452 N N . GLY C 3 33 ? 211.597 183.799 283.523 1.00 267.81 33 GLY C N 1
ATOM 4453 C CA . GLY C 3 33 ? 210.391 184.500 283.923 1.00 267.81 33 GLY C CA 1
ATOM 4454 C C . GLY C 3 33 ? 209.680 183.901 285.115 1.00 267.81 33 GLY C C 1
ATOM 4455 O O . GLY C 3 33 ? 208.445 183.918 285.163 1.00 267.81 33 GLY C O 1
ATOM 4456 N N . SER C 3 34 ? 210.427 183.364 286.083 1.00 264.84 34 SER C N 1
ATOM 4457 C CA . SER C 3 34 ? 209.800 182.793 287.271 1.00 264.84 34 SER C CA 1
ATOM 4458 C C . SER C 3 34 ? 209.133 183.869 288.119 1.00 264.84 34 SER C C 1
ATOM 4459 O O . SER C 3 34 ? 208.044 183.651 288.664 1.00 264.84 34 SER C O 1
ATOM 4462 N N . LEU C 3 35 ? 209.769 185.031 288.246 1.00 259.48 35 LEU C N 1
ATOM 4463 C CA . LEU C 3 35 ? 209.212 186.108 289.052 1.00 259.48 35 LEU C CA 1
ATOM 4464 C C . LEU C 3 35 ? 207.965 186.676 288.386 1.00 259.48 35 LEU C C 1
ATOM 4465 O O . LEU C 3 35 ? 207.960 186.951 287.182 1.00 259.48 35 LEU C O 1
ATOM 4470 N N . LYS C 3 36 ? 206.903 186.851 289.174 1.00 244.25 36 LYS C N 1
ATOM 4471 C CA . LYS C 3 36 ? 205.638 187.331 288.630 1.00 244.25 36 LYS C CA 1
ATOM 4472 C C . LYS C 3 36 ? 205.664 188.825 288.334 1.00 244.25 36 LYS C C 1
ATOM 4473 O O . LYS C 3 36 ? 205.090 189.263 287.331 1.00 244.25 36 LYS C O 1
ATOM 4479 N N . LEU C 3 37 ? 206.316 189.616 289.182 1.00 244.72 37 LEU C N 1
ATOM 4480 C CA . LEU C 3 37 ? 206.331 191.063 289.032 1.00 244.72 37 LEU C CA 1
ATOM 4481 C C . LEU C 3 37 ? 207.292 191.479 287.926 1.00 244.72 37 LEU C C 1
ATOM 4482 O O . LEU C 3 37 ? 208.353 190.874 287.746 1.00 244.72 37 LEU C O 1
ATOM 4487 N N . GLU C 3 38 ? 206.910 192.518 287.188 1.00 226.16 38 GLU C N 1
ATOM 4488 C CA . GLU C 3 38 ? 207.776 193.072 286.155 1.00 226.16 38 GLU C CA 1
ATOM 4489 C C . GLU C 3 38 ? 208.864 193.920 286.803 1.00 226.16 38 GLU C C 1
ATOM 4490 O O . GLU C 3 38 ? 208.569 194.810 287.607 1.00 226.16 38 GLU C O 1
ATOM 4496 N N . VAL C 3 39 ? 210.119 193.645 286.459 1.00 226.42 39 VAL C N 1
ATOM 4497 C CA . VAL C 3 39 ? 211.251 194.379 287.014 1.00 226.42 39 VAL C CA 1
ATOM 4498 C C . VAL C 3 39 ? 212.412 194.286 286.034 1.00 226.42 39 VAL C C 1
ATOM 4499 O O . VAL C 3 39 ? 212.571 193.283 285.331 1.00 226.42 39 VAL C O 1
ATOM 4503 N N . SER C 3 40 ? 213.213 195.346 285.975 1.00 225.95 40 SER C N 1
ATOM 4504 C CA . SER C 3 40 ? 214.403 195.393 285.137 1.00 225.95 40 SER C CA 1
ATOM 4505 C C . SER C 3 40 ? 215.633 195.518 286.021 1.00 225.95 40 SER C C 1
ATOM 4506 O O . SER C 3 40 ? 215.632 196.283 286.991 1.00 225.95 40 SER C O 1
ATOM 4509 N N . PHE C 3 41 ? 216.675 194.768 285.685 1.00 229.62 41 PHE C N 1
ATOM 4510 C CA . PHE C 3 41 ? 217.951 194.834 286.381 1.00 229.62 41 PHE C CA 1
ATOM 4511 C C . PHE C 3 41 ? 218.997 195.367 285.414 1.00 229.62 41 PHE C C 1
ATOM 4512 O O . PHE C 3 41 ? 219.177 194.817 284.322 1.00 229.62 41 PHE C O 1
ATOM 4520 N N . LEU C 3 42 ? 219.680 196.436 285.814 1.00 217.31 42 LEU C N 1
ATOM 4521 C CA . LEU C 3 42 ? 220.688 197.084 284.992 1.00 217.31 42 LEU C CA 1
ATOM 4522 C C . LEU C 3 42 ? 222.029 197.073 285.712 1.00 217.31 42 LEU C C 1
ATOM 4523 O O . LEU C 3 42 ? 222.090 197.093 286.945 1.00 217.31 42 LEU C O 1
ATOM 4528 N N . ASN C 3 43 ? 223.104 197.040 284.930 1.00 205.04 43 ASN C N 1
ATOM 4529 C CA . ASN C 3 43 ? 224.450 197.157 285.482 1.00 205.04 43 ASN C CA 1
ATOM 4530 C C . ASN C 3 43 ? 224.626 198.588 285.968 1.00 205.04 43 ASN C C 1
ATOM 4531 O O . ASN C 3 43 ? 224.911 199.495 285.183 1.00 205.04 43 ASN C O 1
ATOM 4536 N N . ALA C 3 44 ? 224.462 198.794 287.276 1.00 200.20 44 ALA C N 1
ATOM 4537 C CA . ALA C 3 44 ? 224.399 200.140 287.831 1.00 200.20 44 ALA C CA 1
ATOM 4538 C C . ALA C 3 44 ? 225.722 200.890 287.737 1.00 200.20 44 ALA C C 1
ATOM 4539 O O . ALA C 3 44 ? 225.742 202.102 287.980 1.00 200.20 44 ALA C O 1
ATOM 4541 N N . SER C 3 45 ? 226.818 200.211 287.393 1.00 193.37 45 SER C N 1
ATOM 4542 C CA . SER C 3 45 ? 228.096 200.894 287.229 1.00 193.37 45 SER C CA 1
ATOM 4543 C C . SER C 3 45 ? 228.102 201.838 286.033 1.00 193.37 45 SER C C 1
ATOM 4544 O O . SER C 3 45 ? 228.936 202.749 285.982 1.00 193.37 45 SER C O 1
ATOM 4547 N N . LEU C 3 46 ? 227.198 201.646 285.074 1.00 186.26 46 LEU C N 1
ATOM 4548 C CA . LEU C 3 46 ? 227.135 202.472 283.876 1.00 186.26 46 LEU C CA 1
ATOM 4549 C C . LEU C 3 46 ? 226.209 203.672 284.031 1.00 186.26 46 LEU C C 1
ATOM 4550 O O . LEU C 3 46 ? 225.749 204.218 283.023 1.00 186.26 46 LEU C O 1
ATOM 4555 N N . ILE C 3 47 ? 225.923 204.088 285.259 1.00 175.68 47 ILE C N 1
ATOM 4556 C CA . ILE C 3 47 ? 224.981 205.176 285.510 1.00 175.68 47 ILE C CA 1
ATOM 4557 C C . ILE C 3 47 ? 225.640 206.287 286.317 1.00 175.68 47 ILE C C 1
ATOM 4558 O O . ILE C 3 47 ? 226.052 206.064 287.464 1.00 175.68 47 ILE C O 1
ATOM 4563 N N . PRO C 3 48 ? 225.765 207.494 285.756 1.00 171.53 48 PRO C N 1
ATOM 4564 C CA . PRO C 3 48 ? 226.310 208.611 286.536 1.00 171.53 48 PRO C CA 1
ATOM 4565 C C . PRO C 3 48 ? 225.274 209.357 287.358 1.00 171.53 48 PRO C C 1
ATOM 4566 O O . PRO C 3 48 ? 225.636 209.936 288.389 1.00 171.53 48 PRO C O 1
ATOM 4570 N N . ASP C 3 49 ? 224.007 209.358 286.949 1.00 161.30 49 ASP C N 1
ATOM 4571 C CA . ASP C 3 49 ? 222.990 210.149 287.625 1.00 161.30 49 ASP C CA 1
ATOM 4572 C C . ASP C 3 49 ? 221.623 209.523 287.400 1.00 161.30 49 ASP C C 1
ATOM 4573 O O . ASP C 3 49 ? 221.445 208.657 286.541 1.00 161.30 49 ASP C O 1
ATOM 4578 N N . ILE C 3 50 ? 220.653 209.972 288.200 1.00 156.60 50 ILE C N 1
ATOM 4579 C CA . ILE C 3 50 ? 219.273 209.540 288.022 1.00 156.60 50 ILE C CA 1
ATOM 4580 C C . ILE C 3 50 ? 218.676 210.105 286.739 1.00 156.60 50 ILE C C 1
ATOM 4581 O O . ILE C 3 50 ? 217.717 209.539 286.203 1.00 156.60 50 ILE C O 1
ATOM 4586 N N . PHE C 3 51 ? 219.225 211.210 286.236 1.00 147.41 51 PHE C N 1
ATOM 4587 C CA . PHE C 3 51 ? 218.657 211.873 285.063 1.00 147.41 51 PHE C CA 1
ATOM 4588 C C . PHE C 3 51 ? 218.656 210.997 283.812 1.00 147.41 51 PHE C C 1
ATOM 4589 O O . PHE C 3 51 ? 217.629 210.969 283.110 1.00 147.41 51 PHE C O 1
ATOM 4597 N N . PRO C 3 52 ? 219.745 210.302 283.446 1.00 153.50 52 PRO C N 1
ATOM 4598 C CA . PRO C 3 52 ? 219.648 209.381 282.298 1.00 153.50 52 PRO C CA 1
ATOM 4599 C C . PRO C 3 52 ? 218.609 208.291 282.490 1.00 153.50 52 PRO C C 1
ATOM 4600 O O . PRO C 3 52 ? 217.927 207.908 281.530 1.00 153.50 52 PRO C O 1
ATOM 4604 N N . LEU C 3 53 ? 218.469 207.779 283.713 1.00 149.40 53 LEU C N 1
ATOM 4605 C CA . LEU C 3 53 ? 217.439 206.781 283.974 1.00 149.40 53 LEU C CA 1
ATOM 4606 C C . LEU C 3 53 ? 216.050 207.368 283.789 1.00 149.40 53 LEU C C 1
ATOM 4607 O O . LEU C 3 53 ? 215.155 206.697 283.271 1.00 149.40 53 LEU C O 1
ATOM 4612 N N . LEU C 3 54 ? 215.849 208.616 284.210 1.00 150.98 54 LEU C N 1
ATOM 4613 C CA . LEU C 3 54 ? 214.561 209.266 283.995 1.00 150.98 54 LEU C CA 1
ATOM 4614 C C . LEU C 3 54 ? 214.285 209.457 282.509 1.00 150.98 54 LEU C C 1
ATOM 4615 O O . LEU C 3 54 ? 213.146 209.302 282.054 1.00 150.98 54 LEU C O 1
ATOM 4620 N N . ALA C 3 55 ? 215.317 209.802 281.735 1.00 149.60 55 ALA C N 1
ATOM 4621 C CA . ALA C 3 55 ? 215.140 209.932 280.290 1.00 149.60 55 ALA C CA 1
ATOM 4622 C C . ALA C 3 55 ? 214.762 208.595 279.658 1.00 149.60 55 ALA C C 1
ATOM 4623 O O . ALA C 3 55 ? 213.862 208.528 278.808 1.00 149.60 55 ALA C O 1
ATOM 4625 N N . ALA C 3 56 ? 215.437 207.519 280.066 1.00 152.91 56 ALA C N 1
ATOM 4626 C CA . ALA C 3 56 ? 215.086 206.192 279.567 1.00 152.91 56 ALA C CA 1
ATOM 4627 C C . ALA C 3 56 ? 213.675 205.807 279.989 1.00 152.91 56 ALA C C 1
ATOM 4628 O O . ALA C 3 56 ? 212.949 205.146 279.237 1.00 152.91 56 ALA C O 1
ATOM 4630 N N . ALA C 3 57 ? 213.277 206.199 281.200 1.00 153.81 57 ALA C N 1
ATOM 4631 C CA . ALA C 3 57 ? 211.922 205.941 281.667 1.00 153.81 57 ALA C CA 1
ATOM 4632 C C . ALA C 3 57 ? 210.900 206.668 280.808 1.00 153.81 57 ALA C C 1
ATOM 4633 O O . ALA C 3 57 ? 209.842 206.117 280.494 1.00 153.81 57 ALA C O 1
ATOM 4635 N N . GLN C 3 58 ? 211.194 207.913 280.432 1.00 148.80 58 GLN C N 1
ATOM 4636 C CA . GLN C 3 58 ? 210.307 208.637 279.527 1.00 148.80 58 GLN C CA 1
ATOM 4637 C C . GLN C 3 58 ? 210.217 207.941 278.176 1.00 148.80 58 GLN C C 1
ATOM 4638 O O . GLN C 3 58 ? 209.129 207.833 277.595 1.00 148.80 58 GLN C O 1
ATOM 4644 N N . LYS C 3 59 ? 211.352 207.463 277.662 1.00 152.87 59 LYS C N 1
ATOM 4645 C CA . LYS C 3 59 ? 211.339 206.736 276.395 1.00 152.87 59 LYS C CA 1
ATOM 4646 C C . LYS C 3 59 ? 210.472 205.484 276.486 1.00 152.87 59 LYS C C 1
ATOM 4647 O O . LYS C 3 59 ? 209.645 205.221 275.602 1.00 152.87 59 LYS C O 1
ATOM 4653 N N . ALA C 3 60 ? 210.635 204.711 277.561 1.00 159.70 6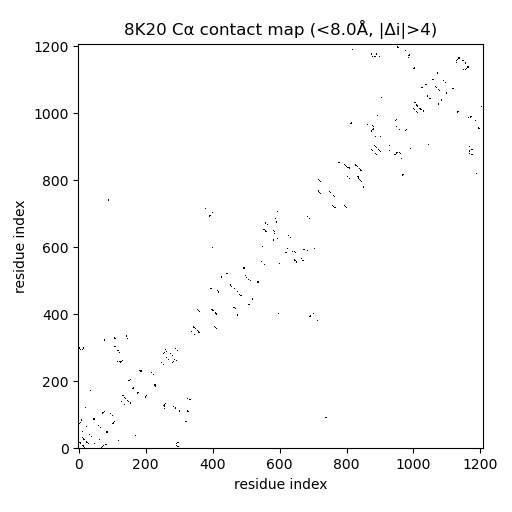0 ALA C N 1
ATOM 4654 C CA . ALA C 3 60 ? 209.849 203.492 277.729 1.00 159.70 60 ALA C CA 1
ATOM 4655 C C . ALA C 3 60 ? 208.374 203.809 277.940 1.00 159.70 60 ALA C C 1
ATOM 4656 O O . ALA C 3 60 ? 207.500 203.056 277.497 1.00 159.70 60 ALA C O 1
ATOM 4658 N N . LEU C 3 61 ? 208.076 204.917 278.621 1.00 155.76 61 LEU C N 1
ATOM 4659 C CA . LEU C 3 61 ? 206.690 205.323 278.816 1.00 155.76 61 LEU C CA 1
ATOM 4660 C C . LEU C 3 61 ? 206.034 205.687 277.492 1.00 155.76 61 LEU C C 1
ATOM 4661 O O . LEU C 3 61 ? 204.876 205.335 277.249 1.00 155.76 61 LEU C O 1
ATOM 4666 N N . ILE C 3 62 ? 206.756 206.405 276.630 1.00 160.75 62 ILE C N 1
ATOM 4667 C CA . ILE C 3 62 ? 206.226 206.715 275.304 1.00 160.75 62 ILE C CA 1
ATOM 4668 C C . ILE C 3 62 ? 206.026 205.434 274.503 1.00 160.75 62 ILE C C 1
ATOM 4669 O O . ILE C 3 62 ? 205.021 205.270 273.801 1.00 160.75 62 ILE C O 1
ATOM 4674 N N . SER C 3 63 ? 206.982 204.507 274.597 1.00 169.94 63 SER C N 1
ATOM 4675 C CA . SER C 3 63 ? 206.861 203.246 273.870 1.00 169.94 63 SER C CA 1
ATOM 4676 C C . SER C 3 63 ? 205.641 202.453 274.328 1.00 169.94 63 SER C C 1
ATOM 4677 O O . SER C 3 63 ? 204.913 201.886 273.503 1.00 169.94 63 SER C O 1
ATOM 4680 N N . LYS C 3 64 ? 205.403 202.398 275.640 1.00 170.03 64 LYS C N 1
ATOM 4681 C CA . LYS C 3 64 ? 204.265 201.647 276.162 1.00 170.03 64 LYS C CA 1
ATOM 4682 C C . LYS C 3 64 ? 202.946 202.343 275.849 1.00 170.03 64 LYS C C 1
ATOM 4683 O O . LYS C 3 64 ? 201.958 201.684 275.504 1.00 170.03 64 LYS C O 1
ATOM 4689 N N . SER C 3 65 ? 202.909 203.673 275.965 1.00 170.59 65 SER C N 1
ATOM 4690 C CA . SER C 3 65 ? 201.673 204.411 275.726 1.00 170.59 65 SER C CA 1
ATOM 4691 C C . SER C 3 65 ? 201.175 204.223 274.302 1.00 170.59 65 SER C C 1
ATOM 4692 O O . SER C 3 65 ? 199.972 204.044 274.082 1.00 170.59 65 SER C O 1
ATOM 4695 N N . ARG C 3 66 ? 202.077 204.260 273.325 1.00 170.32 66 ARG C N 1
ATOM 4696 C CA . ARG C 3 66 ? 201.744 203.951 271.944 1.00 170.32 66 ARG C CA 1
ATOM 4697 C C . ARG C 3 66 ? 201.863 202.462 271.650 1.00 170.32 66 ARG C C 1
ATOM 4698 O O . ARG C 3 66 ? 201.701 202.053 270.495 1.00 170.32 66 ARG C O 1
ATOM 4706 N N . ASP C 3 67 ? 202.143 201.649 272.673 1.00 181.34 67 ASP C N 1
ATOM 4707 C CA . ASP C 3 67 ? 202.237 200.194 272.544 1.00 181.34 67 ASP C CA 1
ATOM 4708 C C . ASP C 3 67 ? 203.273 199.792 271.498 1.00 181.34 67 ASP C C 1
ATOM 4709 O O . ASP C 3 67 ? 203.064 198.867 270.711 1.00 181.34 67 ASP C O 1
ATOM 4714 N N . SER C 3 68 ? 204.403 200.494 271.491 1.00 180.09 68 SER C N 1
ATOM 4715 C CA . SER C 3 68 ? 205.497 200.235 270.563 1.00 180.09 68 SER C CA 1
ATOM 4716 C C . SER C 3 68 ? 206.674 199.567 271.268 1.00 180.09 68 SER C C 1
ATOM 4717 O O . SER C 3 68 ? 207.837 199.843 270.969 1.00 180.09 68 SER C O 1
ATOM 4720 N N . LEU C 3 69 ? 206.381 198.680 272.216 1.00 187.42 69 LEU C N 1
ATOM 4721 C CA . LEU C 3 69 ? 207.432 197.960 272.922 1.00 187.42 69 LEU C CA 1
ATOM 4722 C C . LEU C 3 69 ? 208.097 196.969 271.976 1.00 187.42 69 LEU C C 1
ATOM 4723 O O . LEU C 3 69 ? 207.534 195.910 271.678 1.00 187.42 69 LEU C O 1
ATOM 4728 N N . SER C 3 70 ? 209.296 197.316 271.503 1.00 190.73 70 SER C N 1
ATOM 4729 C CA . SER C 3 70 ? 210.006 196.444 270.574 1.00 190.73 70 SER C CA 1
ATOM 4730 C C . SER C 3 70 ? 210.406 195.129 271.228 1.00 190.73 70 SER C C 1
ATOM 4731 O O . SER C 3 70 ? 210.502 194.104 270.545 1.00 190.73 70 SER C O 1
ATOM 4734 N N . THR C 3 71 ? 210.641 195.136 272.535 1.00 200.39 71 THR C N 1
ATOM 4735 C CA . THR C 3 71 ? 211.042 193.945 273.261 1.00 200.39 71 THR C CA 1
ATOM 4736 C C . THR C 3 71 ? 209.814 193.374 273.979 1.00 200.39 71 THR C C 1
ATOM 4737 O O . THR C 3 71 ? 208.770 194.022 274.082 1.00 200.39 71 THR C O 1
ATOM 4741 N N . ARG C 3 72 ? 209.941 192.139 274.475 1.00 207.53 72 ARG C N 1
ATOM 4742 C CA . ARG C 3 72 ? 208.782 191.413 274.988 1.00 207.53 72 ARG C CA 1
ATOM 4743 C C . ARG C 3 72 ? 208.161 192.088 276.208 1.00 207.53 72 ARG C C 1
ATOM 4744 O O . ARG C 3 72 ? 206.947 191.980 276.415 1.00 207.53 72 ARG C O 1
ATOM 4752 N N . THR C 3 73 ? 208.955 192.782 277.021 1.00 209.22 73 THR C N 1
ATOM 4753 C CA . THR C 3 73 ? 208.450 193.422 278.228 1.00 209.22 73 THR C CA 1
ATOM 4754 C C . THR C 3 73 ? 208.896 194.876 278.279 1.00 209.22 73 THR C C 1
ATOM 4755 O O . THR C 3 73 ? 209.912 195.255 277.691 1.00 209.22 73 THR C O 1
ATOM 4759 N N . LEU C 3 74 ? 208.111 195.689 278.993 1.00 198.79 74 LEU C N 1
ATOM 4760 C CA . LEU C 3 74 ? 208.435 197.104 279.145 1.00 198.79 74 LEU C CA 1
ATOM 4761 C C . LEU C 3 74 ? 209.750 197.306 279.886 1.00 198.79 74 LEU C C 1
ATOM 4762 O O . LEU C 3 74 ? 210.498 198.239 279.574 1.00 198.79 74 LEU C O 1
ATOM 4767 N N . HIS C 3 75 ? 210.048 196.457 280.869 1.00 212.20 75 HIS C N 1
ATOM 4768 C CA . HIS C 3 75 ? 211.303 196.591 281.602 1.00 212.20 75 HIS C CA 1
ATOM 4769 C C . HIS C 3 75 ? 212.495 196.202 280.734 1.00 212.20 75 HIS C C 1
ATOM 4770 O O . HIS C 3 75 ? 213.556 196.839 280.800 1.00 212.20 75 HIS C O 1
ATOM 4777 N N . SER C 3 76 ? 212.343 195.161 279.913 1.00 207.76 76 SER C N 1
ATOM 4778 C CA . SER C 3 76 ? 213.374 194.859 278.927 1.00 207.76 76 SER C CA 1
ATOM 4779 C C . SER C 3 76 ? 213.489 195.976 277.898 1.00 207.76 76 SER C C 1
ATOM 4780 O O . SER C 3 76 ? 214.591 196.272 277.422 1.00 207.76 76 SER C O 1
ATOM 4783 N N . GLU C 3 77 ? 212.368 196.613 277.554 1.00 199.92 77 GLU C N 1
ATOM 4784 C CA . GLU C 3 77 ? 212.423 197.809 276.721 1.00 199.92 77 GLU C CA 1
ATOM 4785 C C . GLU C 3 77 ? 213.275 198.888 277.377 1.00 199.92 77 GLU C C 1
ATOM 4786 O O . GLU C 3 77 ? 214.087 199.536 276.711 1.00 199.92 77 GLU C O 1
ATOM 4792 N N . LEU C 3 78 ? 213.111 199.082 278.686 1.00 195.63 78 LEU C N 1
ATOM 4793 C CA . LEU C 3 78 ? 213.905 200.073 279.408 1.00 195.63 78 LEU C CA 1
ATOM 4794 C C . LEU C 3 78 ? 215.390 199.731 279.371 1.00 195.63 78 LEU C C 1
ATOM 4795 O O . LEU C 3 78 ? 216.235 200.592 279.087 1.00 195.63 78 LEU C O 1
ATOM 4800 N N . VAL C 3 79 ? 215.728 198.472 279.664 1.00 202.90 79 VAL C N 1
ATOM 4801 C CA . VAL C 3 79 ? 217.139 198.094 279.735 1.00 202.90 79 VAL C CA 1
ATOM 4802 C C . VAL C 3 79 ? 217.782 198.181 278.355 1.00 202.90 79 VAL C C 1
ATOM 4803 O O . VAL C 3 79 ? 218.968 198.511 278.227 1.00 202.90 79 VAL C O 1
ATOM 4807 N N . TYR C 3 80 ? 217.015 197.893 277.299 1.00 194.48 80 TYR C N 1
ATOM 4808 C CA . TYR C 3 80 ? 217.523 198.101 275.947 1.00 194.48 80 TYR C CA 1
ATOM 4809 C C . TYR C 3 80 ? 217.665 199.586 275.637 1.00 194.48 80 TYR C C 1
ATOM 4810 O O . TYR C 3 80 ? 218.593 199.995 274.930 1.00 194.48 80 TYR C O 1
ATOM 4819 N N . ASN C 3 81 ? 216.749 200.408 276.155 1.00 179.71 81 ASN C N 1
ATOM 4820 C CA . ASN C 3 81 ? 216.814 201.845 275.915 1.00 179.71 81 ASN C CA 1
ATOM 4821 C C . ASN C 3 81 ? 218.069 202.451 276.521 1.00 179.71 81 ASN C C 1
ATOM 4822 O O . ASN C 3 81 ? 218.715 203.305 275.902 1.00 179.71 81 ASN C O 1
ATOM 4827 N N . TYR C 3 82 ? 218.433 202.027 277.735 1.00 175.82 82 TYR C N 1
ATOM 4828 C CA . TYR C 3 82 ? 219.599 202.623 278.380 1.00 175.82 82 TYR C CA 1
ATOM 4829 C C . TYR C 3 82 ? 220.894 202.266 277.660 1.00 175.82 82 TYR C C 1
ATOM 4830 O O . TYR C 3 82 ? 221.922 202.918 277.876 1.00 175.82 82 TYR C O 1
ATOM 4839 N N . SER C 3 83 ? 220.870 20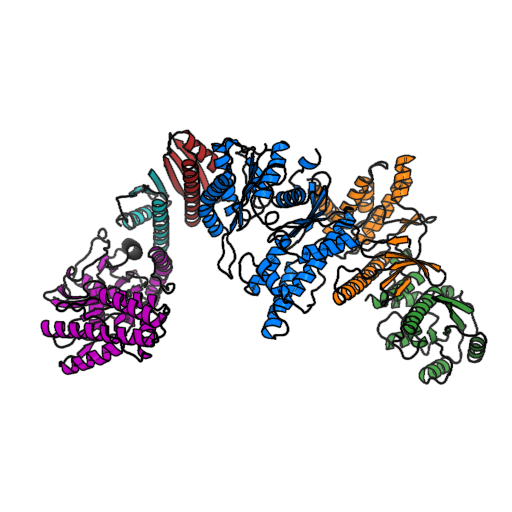1.248 276.800 1.00 189.08 83 SER C N 1
ATOM 4840 C CA . SER C 3 83 ? 222.094 200.849 276.115 1.00 189.08 83 SER C CA 1
ATOM 4841 C C . SER C 3 83 ? 222.473 201.839 275.020 1.00 189.08 83 SER C C 1
ATOM 4842 O O . SER C 3 83 ? 223.660 202.111 274.806 1.00 189.08 83 SER C O 1
ATOM 4845 N N . GLY C 3 84 ? 221.485 202.387 274.316 1.00 192.01 84 GLY C N 1
ATOM 4846 C CA . GLY C 3 84 ? 221.779 203.319 273.247 1.00 192.01 84 GLY C CA 1
ATOM 4847 C C . GLY C 3 84 ? 222.322 202.691 271.985 1.00 192.01 84 GLY C C 1
ATOM 4848 O O . GLY C 3 84 ? 223.010 203.367 271.216 1.00 192.01 84 GLY C O 1
ATOM 4849 N N . SER C 3 85 ? 222.037 201.413 271.749 1.00 198.12 85 SER C N 1
ATOM 4850 C CA . SER C 3 85 ? 222.494 200.708 270.561 1.00 198.12 85 SER C CA 1
ATOM 4851 C C . SER C 3 85 ? 221.310 200.068 269.849 1.00 198.12 85 SER C C 1
ATOM 4852 O O . SER C 3 85 ? 220.281 199.770 270.463 1.00 198.12 85 SER C O 1
ATOM 4855 N N . LYS C 3 86 ? 221.465 199.860 268.543 1.00 199.35 86 LYS C N 1
ATOM 4856 C CA . LYS C 3 86 ? 220.427 199.252 267.721 1.00 199.35 86 LYS C CA 1
ATOM 4857 C C . LYS C 3 86 ? 220.465 197.729 267.741 1.00 199.35 86 LYS C C 1
ATOM 4858 O O . LYS C 3 86 ? 219.600 197.096 267.125 1.00 199.35 86 LYS C O 1
ATOM 4864 N N . HIS C 3 87 ? 221.435 197.129 268.426 1.00 207.88 87 HIS C N 1
ATOM 4865 C CA . HIS C 3 87 ? 221.571 195.679 268.499 1.00 207.88 87 HIS C CA 1
ATOM 4866 C C . HIS C 3 87 ? 221.045 195.216 269.854 1.00 207.88 87 HIS C C 1
ATOM 4867 O O . HIS C 3 87 ? 221.649 195.504 270.892 1.00 207.88 87 HIS C O 1
ATOM 4874 N N . ILE C 3 88 ? 219.922 194.495 269.837 1.00 210.39 88 ILE C N 1
ATOM 4875 C CA . ILE C 3 88 ? 219.244 194.126 271.079 1.00 210.39 88 ILE C CA 1
ATOM 4876 C C . ILE C 3 88 ? 220.100 193.164 271.896 1.00 210.39 88 ILE C C 1
ATOM 4877 O O . ILE C 3 88 ? 220.244 193.315 273.115 1.00 210.39 88 ILE C O 1
ATOM 4882 N N . THR C 3 89 ? 220.674 192.155 271.236 1.00 223.51 89 THR C N 1
ATOM 4883 C CA . THR C 3 89 ? 221.435 191.137 271.954 1.00 223.51 89 THR C CA 1
ATOM 4884 C C . THR C 3 89 ? 222.668 191.736 272.620 1.00 223.51 89 THR C C 1
ATOM 4885 O O . THR C 3 89 ? 222.925 191.498 273.807 1.00 223.51 89 THR C O 1
ATOM 4889 N N . GLU C 3 90 ? 223.441 192.523 271.870 1.00 234.17 90 GLU C N 1
ATOM 4890 C CA . GLU C 3 90 ? 224.622 193.159 272.444 1.00 234.17 90 GLU C CA 1
ATOM 4891 C C . GLU C 3 90 ? 224.234 194.158 273.526 1.00 234.17 90 GLU C C 1
ATOM 4892 O O . GLU C 3 90 ? 224.941 194.303 274.531 1.00 234.17 90 GLU C O 1
ATOM 4898 N N . SER C 3 91 ? 223.115 194.860 273.334 1.00 218.03 91 SER C N 1
ATOM 4899 C CA . SER C 3 91 ? 222.629 195.785 274.353 1.00 218.03 91 SER C CA 1
ATOM 4900 C C . SER C 3 91 ? 222.354 195.060 275.663 1.00 218.03 91 SER C C 1
ATOM 4901 O O . SER C 3 91 ? 222.795 195.494 276.734 1.00 218.03 91 SER C O 1
ATOM 4904 N N . LEU C 3 92 ? 221.631 193.940 275.592 1.00 220.84 92 LEU C N 1
ATOM 4905 C CA . LEU C 3 92 ? 221.331 193.171 276.795 1.00 220.84 92 LEU C CA 1
ATOM 4906 C C . LEU C 3 92 ? 222.598 192.599 277.415 1.00 220.84 92 LEU C C 1
ATOM 4907 O O . LEU C 3 92 ? 222.731 192.553 278.644 1.00 220.84 92 LEU C O 1
ATOM 4912 N N . LYS C 3 93 ? 223.537 192.145 276.582 1.00 220.85 93 LYS C N 1
ATOM 4913 C CA . LYS C 3 93 ? 224.766 191.563 277.111 1.00 220.85 93 LYS C CA 1
ATOM 4914 C C . LYS C 3 93 ? 225.612 192.601 277.839 1.00 220.85 93 LYS C C 1
ATOM 4915 O O . LYS C 3 93 ? 226.152 192.321 278.916 1.00 220.85 93 LYS C O 1
ATOM 4921 N N . ARG C 3 94 ? 225.741 193.804 277.275 1.00 203.49 94 ARG C N 1
ATOM 4922 C CA . ARG C 3 94 ? 226.638 194.793 277.865 1.00 203.49 94 ARG C CA 1
ATOM 4923 C C . ARG C 3 94 ? 225.936 195.638 278.923 1.00 203.49 94 ARG C C 1
ATOM 4924 O O . ARG C 3 94 ? 226.311 195.613 280.101 1.00 203.49 94 ARG C O 1
ATOM 4932 N N . CYS C 3 95 ? 224.911 196.394 278.525 1.00 204.78 95 CYS C N 1
ATOM 4933 C CA . CYS C 3 95 ? 224.274 197.303 279.471 1.00 204.78 95 CYS C CA 1
ATOM 4934 C C . CYS C 3 95 ? 223.332 196.574 280.418 1.00 204.78 95 CYS C C 1
ATOM 4935 O O . CYS C 3 95 ? 223.194 196.979 281.578 1.00 204.78 95 CYS C O 1
ATOM 4938 N N . GLY C 3 96 ? 222.683 195.514 279.955 1.00 213.56 96 GLY C N 1
ATOM 4939 C CA . GLY C 3 96 ? 221.942 194.658 280.852 1.00 213.56 96 GLY C CA 1
ATOM 4940 C C . GLY C 3 96 ? 222.875 193.877 281.754 1.00 213.56 96 GLY C C 1
ATOM 4941 O O . GLY C 3 96 ? 224.080 193.769 281.519 1.00 213.56 96 GLY C O 1
ATOM 4942 N N . ILE C 3 97 ? 222.302 193.325 282.823 1.00 226.18 97 ILE C N 1
ATOM 4943 C CA . ILE C 3 97 ? 223.106 192.604 283.801 1.00 226.18 97 ILE C CA 1
ATOM 4944 C C . ILE C 3 97 ? 223.709 191.363 283.161 1.00 226.18 97 ILE C C 1
ATOM 4945 O O . ILE C 3 97 ? 223.038 190.624 282.428 1.00 226.18 97 ILE C O 1
ATOM 4950 N N . SER C 3 98 ? 224.994 191.153 283.406 1.00 239.46 98 SER C N 1
ATOM 4951 C CA . SER C 3 98 ? 225.686 189.916 283.093 1.00 239.46 98 SER C CA 1
ATOM 4952 C C . SER C 3 98 ? 226.033 189.210 284.399 1.00 239.46 98 SER C C 1
ATOM 4953 O O . SER C 3 98 ? 225.638 189.636 285.488 1.00 239.46 98 SER C O 1
ATOM 4956 N N . GLU C 3 99 ? 226.782 188.114 284.287 1.00 252.28 99 GLU C N 1
ATOM 4957 C CA . GLU C 3 99 ? 227.146 187.347 285.472 1.00 252.28 99 GLU C CA 1
ATOM 4958 C C . GLU C 3 99 ? 228.149 188.066 286.365 1.00 252.28 99 GLU C C 1
ATOM 4959 O O . GLU C 3 99 ? 228.392 187.605 287.485 1.00 252.28 99 GLU C O 1
ATOM 4965 N N . ASN C 3 100 ? 228.733 189.175 285.907 1.00 243.97 100 ASN C N 1
ATOM 4966 C CA . ASN C 3 100 ? 229.738 189.903 286.671 1.00 243.97 100 ASN C CA 1
ATOM 4967 C C . ASN C 3 100 ? 229.224 191.240 287.197 1.00 243.97 100 ASN C C 1
ATOM 4968 O O . ASN C 3 100 ? 230.006 192.183 287.348 1.00 243.97 100 ASN C O 1
ATOM 4973 N N . THR C 3 101 ? 227.927 191.344 287.479 1.00 237.60 101 THR C N 1
ATOM 4974 C CA . THR C 3 101 ? 227.330 192.577 287.992 1.00 237.60 101 THR C CA 1
ATOM 4975 C C . THR C 3 101 ? 226.623 192.266 289.308 1.00 237.60 101 THR C C 1
ATOM 4976 O O . THR C 3 101 ? 225.507 191.736 289.314 1.00 237.60 101 THR C O 1
ATOM 4980 N N . THR C 3 102 ? 227.279 192.585 290.422 1.00 229.53 102 THR C N 1
ATOM 4981 C CA . THR C 3 102 ? 226.683 192.485 291.747 1.00 229.53 102 THR C CA 1
ATOM 4982 C C . THR C 3 102 ? 226.193 193.829 292.267 1.00 229.53 102 THR C C 1
ATOM 4983 O O . THR C 3 102 ? 225.645 193.893 293.372 1.00 229.53 102 THR C O 1
ATOM 4987 N N . TYR C 3 103 ? 226.381 194.894 291.499 1.00 213.98 103 TYR C N 1
ATOM 4988 C CA . TYR C 3 103 ? 225.971 196.249 291.857 1.00 213.98 103 TYR C CA 1
ATOM 4989 C C . TYR C 3 103 ? 224.784 196.582 290.959 1.00 213.98 103 TYR C C 1
ATOM 4990 O O . TYR C 3 103 ? 224.957 197.093 289.849 1.00 213.98 103 TYR C O 1
ATOM 4999 N N . ILE C 3 104 ? 223.578 196.283 291.441 1.00 217.76 104 ILE C N 1
ATOM 5000 C CA . ILE C 3 104 ? 222.403 196.139 290.590 1.00 217.76 104 ILE C CA 1
ATOM 5001 C C . ILE C 3 104 ? 221.344 197.165 290.971 1.00 217.76 104 ILE C C 1
ATOM 5002 O O . ILE C 3 104 ? 221.108 197.431 292.155 1.00 217.76 104 ILE C O 1
ATOM 5007 N N . LEU C 3 105 ? 220.700 197.729 289.953 1.00 213.63 105 LEU C N 1
ATOM 5008 C CA . LEU C 3 105 ? 219.581 198.645 290.114 1.00 213.63 105 LEU C CA 1
ATOM 5009 C C . LEU C 3 105 ? 218.289 197.916 289.768 1.00 213.63 105 LEU C C 1
ATOM 5010 O O . LEU C 3 105 ? 218.177 197.327 288.688 1.00 213.63 105 LEU C O 1
ATOM 5015 N N . ALA C 3 106 ? 217.322 197.949 290.680 1.00 201.28 106 ALA C N 1
ATOM 5016 C CA . ALA C 3 106 ? 216.012 197.349 290.468 1.00 201.28 106 ALA C CA 1
ATOM 5017 C C . ALA C 3 106 ? 214.957 198.446 290.472 1.00 201.28 106 ALA C C 1
ATOM 5018 O O . ALA C 3 106 ? 214.880 199.236 291.417 1.00 201.28 106 ALA C O 1
ATOM 5020 N N . ALA C 3 107 ? 214.141 198.486 289.424 1.00 209.13 107 ALA C N 1
ATOM 5021 C CA . ALA C 3 107 ? 213.173 199.556 289.248 1.00 209.13 107 ALA C CA 1
ATOM 5022 C C . ALA C 3 107 ? 211.845 198.993 288.764 1.00 209.13 107 ALA C C 1
ATOM 5023 O O . ALA C 3 107 ? 211.777 197.885 288.226 1.00 209.13 107 ALA C O 1
ATOM 5025 N N . ARG C 3 108 ? 210.787 199.774 288.969 1.00 212.85 108 ARG C N 1
ATOM 5026 C CA . ARG C 3 108 ? 209.464 199.391 288.492 1.00 212.85 108 ARG C CA 1
ATOM 5027 C C . ARG C 3 108 ? 208.654 200.639 288.169 1.00 212.85 108 ARG C C 1
ATOM 5028 O O . ARG C 3 108 ? 208.943 201.729 288.666 1.00 212.85 108 ARG C O 1
ATOM 5036 N N . PHE C 3 109 ? 207.633 200.464 287.331 1.00 204.30 109 PHE C N 1
ATOM 5037 C CA . PHE C 3 109 ? 206.802 201.578 286.891 1.00 204.30 109 PHE C CA 1
ATOM 5038 C C . PHE C 3 109 ? 205.589 201.728 287.800 1.00 204.30 109 PHE C C 1
ATOM 5039 O O . PHE C 3 109 ? 204.778 200.804 287.920 1.00 204.30 109 PHE C O 1
ATOM 5047 N N . ASN C 3 110 ? 205.458 202.900 288.424 1.00 196.48 110 ASN C N 1
ATOM 5048 C CA . ASN C 3 110 ? 204.322 203.221 289.291 1.00 196.48 110 ASN C CA 1
ATOM 5049 C C . ASN C 3 110 ? 204.136 202.156 290.369 1.00 196.48 110 ASN C C 1
ATOM 5050 O O . ASN C 3 110 ? 203.022 201.722 290.672 1.00 196.48 110 ASN C O 1
ATOM 5055 N N . ALA C 3 111 ? 205.252 201.733 290.954 1.00 219.20 111 ALA C N 1
ATOM 5056 C CA . ALA C 3 111 ? 205.240 200.636 291.909 1.00 219.20 111 ALA C CA 1
ATOM 5057 C C . ALA C 3 111 ? 204.704 201.085 293.261 1.00 219.20 111 ALA C C 1
ATOM 5058 O O . ALA C 3 111 ? 204.996 202.189 293.730 1.00 219.20 111 ALA C O 1
ATOM 5060 N N . SER C 3 112 ? 203.914 200.218 293.883 1.00 239.30 112 SER C N 1
ATOM 5061 C CA . SER C 3 112 ? 203.454 200.434 295.242 1.00 239.30 112 SER C CA 1
ATOM 5062 C C . SER C 3 112 ? 204.582 200.150 296.229 1.00 239.30 112 SER C C 1
ATOM 5063 O O . SER C 3 112 ? 205.525 199.420 295.914 1.00 239.30 112 SER C O 1
ATOM 5066 N N . PRO C 3 113 ? 204.517 200.729 297.432 1.00 248.66 113 PRO C N 1
ATOM 5067 C CA . PRO C 3 113 ? 205.557 200.440 298.433 1.00 248.66 113 PRO C CA 1
ATOM 5068 C C . PRO C 3 113 ? 205.670 198.966 298.781 1.00 248.66 113 PRO C C 1
ATOM 5069 O O . PRO C 3 113 ? 206.777 198.488 299.058 1.00 248.66 113 PRO C O 1
ATOM 5073 N N . VAL C 3 114 ? 204.555 198.232 298.776 1.00 245.48 114 VAL C N 1
ATOM 5074 C CA . VAL C 3 114 ? 204.592 196.808 299.103 1.00 245.48 114 VAL C CA 1
ATOM 5075 C C . VAL C 3 114 ? 205.423 196.045 298.080 1.00 245.48 114 VAL C C 1
ATOM 5076 O O . VAL C 3 114 ? 206.176 195.126 298.429 1.00 245.48 114 VAL C O 1
ATOM 5080 N N . GLU C 3 115 ? 205.288 196.399 296.799 1.00 242.66 115 GLU C N 1
ATOM 5081 C CA . GLU C 3 115 ? 206.068 195.731 295.762 1.00 242.66 115 GLU C CA 1
ATOM 5082 C C . GLU C 3 115 ? 207.561 195.949 295.968 1.00 242.66 115 GLU C C 1
ATOM 5083 O O . GLU C 3 115 ? 208.355 195.009 295.851 1.00 242.66 115 GLU C O 1
ATOM 5089 N N . MET C 3 116 ? 207.965 197.180 296.285 1.00 248.15 116 MET C N 1
ATOM 5090 C CA . MET C 3 116 ? 209.377 197.438 296.546 1.00 248.15 116 MET C CA 1
ATOM 5091 C C . MET C 3 116 ? 209.860 196.732 297.805 1.00 248.15 116 MET C C 1
ATOM 5092 O O . MET C 3 116 ? 210.992 196.237 297.836 1.00 248.15 116 MET C O 1
ATOM 5097 N N . GLU C 3 117 ? 209.027 196.667 298.845 1.00 247.24 117 GLU C N 1
ATOM 5098 C CA . GLU C 3 117 ? 209.424 195.947 300.051 1.00 247.24 117 GLU C CA 1
ATOM 5099 C C . GLU C 3 117 ? 209.629 194.463 299.768 1.00 247.24 117 GLU C C 1
ATOM 5100 O O . GLU C 3 117 ? 210.610 193.866 300.228 1.00 247.24 117 GLU C O 1
ATOM 5106 N N . GLU C 3 118 ? 208.727 193.851 298.998 1.00 248.68 118 GLU C N 1
ATOM 5107 C CA . GLU C 3 118 ? 208.873 192.428 298.707 1.00 248.68 118 GLU C CA 1
ATOM 5108 C C . GLU C 3 118 ? 210.042 192.176 297.761 1.00 248.68 118 GLU C C 1
ATOM 5109 O O . GLU C 3 118 ? 210.707 191.137 297.851 1.00 248.68 118 GLU C O 1
ATOM 5115 N N . VAL C 3 119 ? 210.318 193.117 296.853 1.00 250.29 119 VAL C N 1
ATOM 5116 C CA . VAL C 3 119 ? 211.511 193.005 296.015 1.00 250.29 119 VAL C CA 1
ATOM 5117 C C . VAL C 3 119 ? 212.768 193.067 296.873 1.00 250.29 119 VAL C C 1
ATOM 5118 O O . VAL C 3 119 ? 213.713 192.293 296.676 1.00 250.29 119 VAL C O 1
ATOM 5122 N N . ALA C 3 120 ? 212.797 193.986 297.843 1.00 246.19 120 ALA C N 1
ATOM 5123 C CA . ALA C 3 120 ? 213.931 194.067 298.758 1.00 246.19 120 ALA C CA 1
ATOM 5124 C C . ALA C 3 120 ? 214.083 192.781 299.559 1.00 246.19 120 ALA C C 1
ATOM 5125 O O . ALA C 3 120 ? 215.204 192.341 299.838 1.00 246.19 120 ALA C O 1
ATOM 5127 N N . LYS C 3 121 ? 212.961 192.172 299.949 1.00 245.15 121 LYS C N 1
ATOM 5128 C CA . LYS C 3 121 ? 213.022 190.866 300.595 1.00 245.15 121 LYS C CA 1
ATOM 5129 C C . LYS C 3 121 ? 213.591 189.807 299.660 1.00 245.15 121 LYS C C 1
ATOM 5130 O O . LYS C 3 121 ? 214.314 188.908 300.106 1.00 245.15 121 LYS C O 1
ATOM 5136 N N . LEU C 3 122 ? 213.279 189.894 298.364 1.00 245.62 122 LEU C N 1
ATOM 5137 C CA . LEU C 3 122 ? 213.756 188.902 297.407 1.00 245.62 122 LEU C CA 1
ATOM 5138 C C . LEU C 3 122 ? 215.255 188.997 297.150 1.00 245.62 122 LEU C C 1
ATOM 5139 O O . LEU C 3 122 ? 215.852 188.016 296.695 1.00 245.62 122 LEU C O 1
ATOM 5144 N N . ILE C 3 123 ? 215.876 190.141 297.427 1.00 246.57 123 ILE C N 1
ATOM 5145 C CA . ILE C 3 123 ? 217.279 190.376 297.105 1.00 246.57 123 ILE C CA 1
ATOM 5146 C C . ILE C 3 123 ? 218.096 190.325 298.388 1.00 246.57 123 ILE C C 1
ATOM 5147 O O . ILE C 3 123 ? 217.687 190.872 299.420 1.00 246.57 123 ILE C O 1
ATOM 5152 N N . ASN C 3 124 ? 219.241 189.643 298.328 1.00 243.57 124 ASN C N 1
ATOM 5153 C CA . ASN C 3 124 ? 220.181 189.581 299.446 1.00 243.57 124 ASN C CA 1
ATOM 5154 C C . ASN C 3 124 ? 221.337 190.529 299.140 1.00 243.57 124 ASN C C 1
ATOM 5155 O O . ASN C 3 124 ? 222.386 190.139 298.626 1.00 243.57 124 ASN C O 1
ATOM 5160 N N . GLY C 3 125 ? 221.130 191.801 299.468 1.00 231.25 125 GLY C N 1
ATOM 5161 C CA . GLY C 3 125 ? 222.129 192.818 299.205 1.00 231.25 125 GLY C CA 1
ATOM 5162 C C . GLY C 3 125 ? 221.940 193.998 300.133 1.00 231.25 125 GLY C C 1
ATOM 5163 O O . GLY C 3 125 ? 221.016 194.036 300.947 1.00 231.25 125 GLY C O 1
ATOM 5164 N N . LYS C 3 126 ? 222.838 194.970 299.997 1.00 219.98 126 LYS C N 1
ATOM 5165 C CA . LYS C 3 126 ? 222.833 196.164 300.832 1.00 219.98 126 LYS C CA 1
ATOM 5166 C C . LYS C 3 126 ? 222.238 197.321 300.041 1.00 219.98 126 LYS C C 1
ATOM 5167 O O . LYS C 3 126 ? 222.745 197.671 298.970 1.00 219.98 126 LYS C O 1
ATOM 5173 N N . GLU C 3 127 ? 221.165 197.908 300.565 1.00 215.62 127 GLU C N 1
ATOM 5174 C CA . GLU C 3 127 ? 220.507 199.012 299.880 1.00 215.62 127 GLU C CA 1
ATOM 5175 C C . GLU C 3 127 ? 221.327 200.289 300.023 1.00 215.62 127 GLU C C 1
ATOM 5176 O O . GLU C 3 127 ? 221.792 200.623 301.117 1.00 215.62 127 GLU C O 1
ATOM 5182 N N . ILE C 3 128 ? 221.499 201.002 298.913 1.00 204.78 128 ILE C N 1
ATOM 5183 C CA . ILE C 3 128 ? 222.290 202.223 298.865 1.00 204.78 128 ILE C CA 1
ATOM 5184 C C . ILE C 3 128 ? 221.432 203.326 298.260 1.00 204.78 128 ILE C C 1
ATOM 5185 O O . ILE C 3 128 ? 220.521 203.065 297.469 1.00 204.78 128 ILE C O 1
ATOM 5190 N N . ASP C 3 129 ? 221.729 204.568 298.639 1.00 193.40 129 ASP C N 1
ATOM 5191 C CA . ASP C 3 129 ? 220.995 205.714 298.127 1.00 193.40 129 ASP C CA 1
ATOM 5192 C C . ASP C 3 129 ? 221.353 205.961 296.661 1.00 193.40 129 ASP C C 1
ATOM 5193 O O . ASP C 3 129 ? 222.151 205.243 296.052 1.00 193.40 129 ASP C O 1
ATOM 5198 N N . LEU C 3 130 ? 220.754 207.003 296.089 1.00 186.23 130 LEU C N 1
ATOM 5199 C CA . LEU C 3 130 ? 220.938 207.354 294.685 1.00 186.23 130 LEU C CA 1
ATOM 5200 C C . LEU C 3 130 ? 221.853 208.565 294.524 1.00 186.23 130 LEU C C 1
ATOM 5201 O O . LEU C 3 130 ? 221.670 209.387 293.625 1.00 186.23 130 LEU C O 1
ATOM 5206 N N . GLU C 3 131 ? 222.851 208.686 295.400 1.00 186.09 131 GLU C N 1
ATOM 5207 C CA . GLU C 3 131 ? 223.814 209.775 295.333 1.00 186.09 131 GLU C CA 1
ATOM 5208 C C . GLU C 3 131 ? 225.258 209.313 295.216 1.00 186.09 131 GLU C C 1
ATOM 5209 O O . GLU C 3 131 ? 226.141 210.159 295.037 1.00 186.09 131 GLU C O 1
ATOM 5215 N N . GLU C 3 132 ? 225.523 208.010 295.308 1.00 189.24 132 GLU C N 1
ATOM 5216 C CA . GLU C 3 132 ? 226.885 207.499 295.213 1.00 189.24 132 GLU C CA 1
ATOM 5217 C C . GLU C 3 132 ? 227.314 207.218 293.779 1.00 189.24 132 GLU C C 1
ATOM 5218 O O . GLU C 3 132 ? 228.450 206.778 293.571 1.00 189.24 132 GLU C O 1
ATOM 5224 N N . LEU C 3 133 ? 226.441 207.462 292.797 1.00 181.64 133 LEU C N 1
ATOM 5225 C CA . LEU C 3 133 ? 226.752 207.119 291.412 1.00 181.64 133 LEU C CA 1
ATOM 5226 C C . LEU C 3 133 ? 228.024 207.811 290.941 1.00 181.64 133 LEU C C 1
ATOM 5227 O O . LEU C 3 133 ? 228.900 207.180 290.339 1.00 181.64 133 LEU C O 1
ATOM 5232 N N . LYS C 3 134 ? 228.150 209.112 291.224 1.00 182.53 134 LYS C N 1
ATOM 5233 C CA . LYS C 3 134 ? 229.371 209.830 290.872 1.00 182.53 134 LYS C CA 1
ATOM 5234 C C . LYS C 3 134 ? 230.598 209.176 291.490 1.00 182.53 134 LYS C C 1
ATOM 5235 O O . LYS C 3 134 ? 231.653 209.105 290.850 1.00 182.53 134 LYS C O 1
ATOM 5241 N N . THR C 3 135 ? 230.481 208.694 292.728 1.00 189.45 135 THR C N 1
ATOM 5242 C CA . THR C 3 135 ? 231.599 208.001 293.356 1.00 189.45 135 THR C CA 1
ATOM 5243 C C . THR C 3 135 ? 231.837 206.640 292.713 1.00 189.45 135 THR C C 1
ATOM 5244 O O . THR C 3 135 ? 232.979 206.171 292.647 1.00 189.45 135 THR C O 1
ATOM 5248 N N . HIS C 3 136 ? 230.775 205.992 292.234 1.00 193.94 136 HIS C N 1
ATOM 5249 C CA . HIS C 3 136 ? 230.869 204.646 291.685 1.00 193.94 136 HIS C CA 1
ATOM 5250 C C . HIS C 3 136 ? 230.748 204.609 290.167 1.00 193.94 136 HIS C C 1
ATOM 5251 O O . HIS C 3 136 ? 230.630 203.522 289.593 1.00 193.94 136 HIS C O 1
ATOM 5258 N N . ALA C 3 137 ? 230.770 205.761 289.503 1.00 189.06 137 ALA C N 1
ATOM 5259 C CA . ALA C 3 137 ? 230.711 205.777 288.048 1.00 189.06 137 ALA C CA 1
ATOM 5260 C C . ALA C 3 137 ? 232.024 205.271 287.465 1.00 189.06 137 ALA C C 1
ATOM 5261 O O . ALA C 3 137 ? 233.104 205.727 287.851 1.00 189.06 137 ALA C O 1
ATOM 5263 N N . ASN C 3 138 ? 231.929 204.323 286.534 1.00 180.70 138 ASN C N 1
ATOM 5264 C CA . ASN C 3 138 ? 233.104 203.777 285.856 1.00 180.70 138 ASN C CA 1
ATOM 5265 C C . ASN C 3 138 ? 233.323 204.605 284.597 1.00 180.70 138 ASN C C 1
ATOM 5266 O O . ASN C 3 138 ? 232.943 204.216 283.492 1.00 180.70 138 ASN C O 1
ATOM 5271 N N . GLN C 3 139 ? 233.955 205.767 284.777 1.00 172.25 139 GLN C N 1
ATOM 5272 C CA . GLN C 3 139 ? 234.070 206.741 283.696 1.00 172.25 139 GLN C CA 1
ATOM 5273 C C . GLN C 3 139 ? 234.893 206.200 282.531 1.00 172.25 139 GLN C C 1
ATOM 5274 O O . GLN C 3 139 ? 234.632 206.543 281.373 1.00 172.25 139 GLN C O 1
ATOM 5280 N N . ALA C 3 140 ? 235.886 205.355 282.815 1.00 168.67 140 ALA C N 1
ATOM 5281 C CA . ALA C 3 140 ? 236.759 204.854 281.756 1.00 168.67 140 ALA C CA 1
ATOM 5282 C C . ALA C 3 140 ? 235.972 204.063 280.716 1.00 168.67 140 ALA C C 1
ATOM 5283 O O . ALA C 3 140 ? 236.058 204.335 279.512 1.00 168.67 140 ALA C O 1
ATOM 5285 N N . ASN C 3 141 ? 235.188 203.080 281.164 1.00 172.49 141 ASN C N 1
ATOM 5286 C CA . ASN C 3 141 ? 234.387 202.311 280.219 1.00 172.49 141 ASN C CA 1
ATOM 5287 C C . ASN C 3 141 ? 233.266 203.147 279.620 1.00 172.49 141 ASN C C 1
ATOM 5288 O O . ASN C 3 141 ? 232.809 202.855 278.511 1.00 172.49 141 ASN C O 1
ATOM 5293 N N . ILE C 3 142 ? 232.821 204.193 280.318 1.00 172.41 142 ILE C N 1
ATOM 5294 C CA . ILE C 3 142 ? 231.851 205.112 279.727 1.00 172.41 142 ILE C CA 1
ATOM 5295 C C . ILE C 3 142 ? 232.456 205.803 278.511 1.00 172.41 142 ILE C C 1
ATOM 5296 O O . ILE C 3 142 ? 231.846 205.860 277.437 1.00 172.41 142 ILE C O 1
ATOM 5301 N N . LEU C 3 143 ? 233.677 206.320 278.658 1.00 169.70 143 LEU C N 1
ATOM 5302 C CA . LEU C 3 143 ? 234.358 206.936 277.525 1.00 169.70 143 LEU C CA 1
ATOM 5303 C C . LEU C 3 143 ? 234.622 205.915 276.427 1.00 169.70 143 LEU C C 1
ATOM 5304 O O . LEU C 3 143 ? 234.513 206.230 275.236 1.00 169.70 143 LEU C O 1
ATOM 5309 N N . LYS C 3 144 ? 234.979 204.688 276.810 1.00 178.91 144 LYS C N 1
ATOM 5310 C CA . LYS C 3 144 ? 235.278 203.658 275.819 1.00 178.91 144 LYS C CA 1
ATOM 5311 C C . LYS C 3 144 ? 234.044 203.307 274.991 1.00 178.91 144 LYS C C 1
ATOM 5312 O O . LYS C 3 144 ? 234.096 203.288 273.755 1.00 178.91 144 LYS C O 1
ATOM 5318 N N . HIS C 3 145 ? 232.922 203.024 275.656 1.00 175.90 145 HIS C N 1
ATOM 5319 C CA . HIS C 3 145 ? 231.728 202.576 274.945 1.00 175.90 145 HIS C CA 1
ATOM 5320 C C . HIS C 3 145 ? 231.041 203.724 274.217 1.00 175.90 145 HIS C C 1
ATOM 5321 O O . HIS C 3 145 ? 230.619 203.570 273.065 1.00 175.90 145 HIS C O 1
ATOM 5328 N N . TYR C 3 146 ? 230.917 204.878 274.867 1.00 171.84 146 TYR C N 1
ATOM 5329 C CA . TYR C 3 146 ? 230.196 206.008 274.298 1.00 171.84 146 TYR C CA 1
ATOM 5330 C C . TYR C 3 146 ? 231.083 206.937 273.482 1.00 171.84 146 TYR C C 1
ATOM 5331 O O . TYR C 3 146 ? 230.583 207.939 272.960 1.00 171.84 146 TYR C O 1
ATOM 5340 N N . LYS C 3 147 ? 232.375 206.627 273.356 1.00 166.98 147 LYS C N 1
ATOM 5341 C CA . LYS C 3 147 ? 233.294 207.390 272.509 1.00 166.98 147 LYS C CA 1
ATOM 5342 C C . LYS C 3 147 ? 233.282 208.873 272.869 1.00 166.98 147 LYS C C 1
ATOM 5343 O O . LYS C 3 147 ? 233.278 209.747 271.999 1.00 166.98 147 LYS C O 1
ATOM 5349 N N . ILE C 3 148 ? 233.274 209.160 274.165 1.00 163.04 148 ILE C N 1
ATOM 5350 C CA . ILE C 3 148 ? 233.229 210.539 274.635 1.00 163.04 148 ILE C CA 1
ATOM 5351 C C . ILE C 3 148 ? 234.611 211.159 274.483 1.00 163.04 148 ILE C C 1
ATOM 5352 O O . ILE C 3 148 ? 235.596 210.658 275.038 1.00 163.04 148 ILE C O 1
ATOM 5357 N N . THR C 3 149 ? 234.685 212.253 273.733 1.00 159.67 149 THR C N 1
ATOM 5358 C CA . THR C 3 149 ? 235.944 212.930 273.468 1.00 159.67 149 THR C CA 1
ATOM 5359 C C . THR C 3 149 ? 236.396 213.728 274.686 1.00 159.67 149 THR C C 1
ATOM 5360 O O . THR C 3 149 ? 235.595 214.123 275.536 1.00 159.67 149 THR C O 1
ATOM 5364 N N . SER C 3 150 ? 237.709 213.957 274.761 1.00 158.12 150 SER C N 1
ATOM 5365 C CA . SER C 3 150 ? 238.248 214.811 275.814 1.00 158.12 150 SER C CA 1
ATOM 5366 C C . SER C 3 150 ? 237.729 216.236 275.691 1.00 158.12 150 SER C C 1
ATOM 5367 O O . SER C 3 150 ? 237.526 216.911 276.706 1.00 158.12 150 SER C O 1
ATOM 5370 N N . GLN C 3 151 ? 237.517 216.709 274.461 1.00 158.02 151 GLN C N 1
ATOM 5371 C CA . GLN C 3 151 ? 236.909 218.020 274.264 1.00 158.02 151 GLN C CA 1
ATOM 5372 C C . GLN C 3 151 ? 235.491 218.055 274.819 1.00 158.02 151 GLN C C 1
ATOM 5373 O O . GLN C 3 151 ? 235.063 219.068 275.385 1.00 158.02 151 GLN C O 1
ATOM 5379 N N . GLU C 3 152 ? 234.745 216.959 274.658 1.00 155.94 152 GLU C N 1
ATOM 5380 C CA . GLU C 3 152 ? 233.415 216.871 275.254 1.00 155.94 152 GLU C CA 1
ATOM 5381 C C . GLU C 3 152 ? 233.483 216.978 276.771 1.00 155.94 152 GLU C C 1
ATOM 5382 O O . GLU C 3 152 ? 232.670 217.674 277.390 1.00 155.94 152 GLU C O 1
ATOM 5388 N N . LEU C 3 153 ? 234.447 216.290 277.388 1.00 160.30 153 LEU C N 1
ATOM 5389 C CA . LEU C 3 153 ? 234.568 216.317 278.841 1.00 160.30 153 LEU C CA 1
ATOM 5390 C C . LEU C 3 153 ? 234.927 217.707 279.350 1.00 160.30 153 LEU C C 1
ATOM 5391 O O . LEU C 3 153 ? 234.531 218.080 280.460 1.00 160.30 153 LEU C O 1
ATOM 5396 N N . GLY C 3 154 ? 235.665 218.484 278.561 1.00 156.12 154 GLY C N 1
ATOM 5397 C CA . GLY C 3 154 ? 236.072 219.809 278.986 1.00 156.12 154 GLY C CA 1
ATOM 5398 C C . GLY C 3 154 ? 235.016 220.882 278.861 1.00 156.12 154 GLY C C 1
ATOM 5399 O O . GLY C 3 154 ? 235.262 222.021 279.268 1.00 156.12 154 GLY C O 1
ATOM 5400 N N . ILE C 3 155 ? 233.848 220.553 278.311 1.00 157.88 155 ILE C N 1
ATOM 5401 C CA . ILE C 3 155 ? 232.792 221.540 278.115 1.00 157.88 155 ILE C CA 1
ATOM 5402 C C . ILE C 3 155 ? 231.496 221.051 278.746 1.00 157.88 155 ILE C C 1
ATOM 5403 O O . ILE C 3 155 ? 230.519 221.802 278.841 1.00 157.88 155 ILE C O 1
ATOM 5408 N N . SER C 3 156 ? 231.476 219.792 279.181 1.00 159.18 156 SER C N 1
ATOM 5409 C CA . SER C 3 156 ? 230.267 219.206 279.739 1.00 159.18 156 SER C CA 1
ATOM 5410 C C . SER C 3 156 ? 230.630 217.980 280.563 1.00 159.18 156 SER C C 1
ATOM 5411 O O . SER C 3 156 ? 231.755 217.478 280.506 1.00 159.18 156 SER C O 1
ATOM 5414 N N . SER C 3 157 ? 229.656 217.504 281.332 1.00 160.78 157 SER C N 1
ATOM 5415 C CA . SER C 3 157 ? 229.837 216.344 282.191 1.00 160.78 157 SER C CA 1
ATOM 5416 C C . SER C 3 157 ? 229.513 215.055 281.441 1.00 160.78 157 SER C C 1
ATOM 5417 O O . SER C 3 157 ? 228.941 215.067 280.348 1.00 160.78 157 SER C O 1
ATOM 5420 N N . LEU C 3 158 ? 229.898 213.930 282.050 1.00 161.42 158 LEU C N 1
ATOM 5421 C CA . LEU C 3 158 ? 229.671 212.627 281.431 1.00 161.42 158 LEU C CA 1
ATOM 5422 C C . LEU C 3 158 ? 228.184 212.330 281.284 1.00 161.42 158 LEU C C 1
ATOM 5423 O O . LEU C 3 158 ? 227.748 211.785 280.260 1.00 161.42 158 LEU C O 1
ATOM 5428 N N . GLY C 3 159 ? 227.394 212.666 282.306 1.00 157.98 159 GLY C N 1
ATOM 5429 C CA . GLY C 3 159 ? 225.971 212.380 282.254 1.00 157.98 159 GLY C CA 1
ATOM 5430 C C . GLY C 3 159 ? 225.277 213.066 281.095 1.00 157.98 159 GLY C C 1
ATOM 5431 O O . GLY C 3 159 ? 224.391 212.489 280.461 1.00 157.98 159 GLY C O 1
ATOM 5432 N N . ASP C 3 160 ? 225.671 214.307 280.800 1.00 156.37 160 ASP C N 1
ATOM 5433 C CA . ASP C 3 160 ? 225.064 215.029 279.687 1.00 156.37 160 ASP C CA 1
ATOM 5434 C C . ASP C 3 160 ? 225.357 214.344 278.359 1.00 156.37 160 ASP C C 1
ATOM 5435 O O . ASP C 3 160 ? 224.468 214.215 277.509 1.00 156.37 160 ASP C O 1
ATOM 5440 N N . ALA C 3 161 ? 226.599 213.897 278.160 1.00 152.51 161 ALA C N 1
ATOM 5441 C CA . ALA C 3 161 ? 226.936 213.180 276.935 1.00 152.51 161 ALA C CA 1
ATOM 5442 C C . ALA C 3 161 ? 226.167 211.869 276.833 1.00 152.51 161 ALA C C 1
ATOM 5443 O O . ALA C 3 161 ? 225.682 211.505 275.754 1.00 152.51 161 ALA C O 1
ATOM 5445 N N . ILE C 3 162 ? 226.052 211.142 277.948 1.00 154.41 162 ILE C N 1
ATOM 5446 C CA . ILE C 3 162 ? 225.300 209.890 277.939 1.00 154.41 162 ILE C CA 1
ATOM 5447 C C . ILE C 3 162 ? 223.846 210.148 277.568 1.00 154.41 162 ILE C C 1
ATOM 5448 O O . ILE C 3 162 ? 223.251 209.413 276.770 1.00 154.41 162 ILE C O 1
ATOM 5453 N N . VAL C 3 163 ? 223.255 211.200 278.137 1.00 145.33 163 VAL C N 1
ATOM 5454 C CA . VAL C 3 163 ? 221.865 211.537 277.845 1.00 145.33 163 VAL C CA 1
ATOM 5455 C C . VAL C 3 163 ? 221.706 211.920 276.379 1.00 145.33 163 VAL C C 1
ATOM 5456 O O . VAL C 3 163 ? 220.735 211.525 275.718 1.00 145.33 163 VAL C O 1
ATOM 5460 N N . CYS C 3 164 ? 222.657 212.691 275.845 1.00 145.96 164 CYS C N 1
ATOM 5461 C CA . CYS C 3 164 ? 222.599 213.080 274.440 1.00 145.96 164 CYS C CA 1
ATOM 5462 C C . CYS C 3 164 ? 222.660 211.860 273.529 1.00 145.96 164 CYS C C 1
ATOM 5463 O O . CYS C 3 164 ? 221.913 211.765 272.550 1.00 145.96 164 CYS C O 1
ATOM 5466 N N . ARG C 3 165 ? 223.552 210.914 273.835 1.00 153.67 165 ARG C N 1
ATOM 5467 C CA . ARG C 3 165 ? 223.649 209.708 273.017 1.00 153.67 165 ARG C CA 1
ATOM 5468 C C . ARG C 3 165 ? 222.388 208.857 273.122 1.00 153.67 165 ARG C C 1
ATOM 5469 O O . ARG C 3 165 ? 221.927 208.289 272.123 1.00 153.67 165 ARG C O 1
ATOM 5477 N N . ILE C 3 166 ? 221.820 208.749 274.325 1.00 146.31 166 ILE C N 1
ATOM 5478 C CA . ILE C 3 166 ? 220.582 207.994 274.491 1.00 146.31 166 ILE C CA 1
ATOM 5479 C C . ILE C 3 166 ? 219.473 208.614 273.654 1.00 146.31 166 ILE C C 1
ATOM 5480 O O . ILE C 3 166 ? 218.701 207.908 272.994 1.00 146.31 166 ILE C O 1
ATOM 5485 N N . ALA C 3 167 ? 219.380 209.945 273.663 1.00 129.22 167 ALA C N 1
ATOM 5486 C CA . ALA C 3 167 ? 218.395 210.619 272.825 1.00 129.22 167 ALA C CA 1
ATOM 5487 C C . ALA C 3 167 ? 218.657 210.375 271.344 1.00 129.22 167 ALA C C 1
ATOM 5488 O O . ALA C 3 167 ? 217.731 210.063 270.588 1.00 129.22 167 ALA C O 1
ATOM 5490 N N . ALA C 3 168 ? 219.911 210.486 270.916 1.00 146.47 168 ALA C N 1
ATOM 5491 C CA . ALA C 3 168 ? 220.254 210.504 269.500 1.00 146.47 168 ALA C CA 1
ATOM 5492 C C . ALA C 3 168 ? 220.535 209.125 268.920 1.00 146.47 168 ALA C C 1
ATOM 5493 O O . ALA C 3 168 ? 220.983 209.040 267.772 1.00 146.47 168 ALA C O 1
ATOM 5495 N N . ARG C 3 169 ? 220.322 208.054 269.689 1.00 165.97 169 ARG C N 1
ATOM 5496 C CA . ARG C 3 169 ? 220.459 206.706 269.140 1.00 165.97 169 ARG C CA 1
ATOM 5497 C C . ARG C 3 169 ? 219.692 206.561 267.831 1.00 165.97 169 ARG C C 1
ATOM 5498 O O . ARG C 3 169 ? 220.233 206.080 266.828 1.00 165.97 169 ARG C O 1
ATOM 5506 N N . ASP C 3 170 ? 218.424 206.973 267.822 1.00 157.96 170 ASP C N 1
ATOM 5507 C CA . ASP C 3 170 ? 217.588 206.812 266.640 1.00 157.96 170 ASP C CA 1
ATOM 5508 C C . ASP C 3 170 ? 217.976 207.748 265.504 1.00 157.96 170 ASP C C 1
ATOM 5509 O O . ASP C 3 170 ? 217.462 207.589 264.392 1.00 157.96 170 ASP C O 1
ATOM 5514 N N . ALA C 3 171 ? 218.860 208.710 265.750 1.00 155.92 171 ALA C N 1
ATOM 5515 C CA . ALA C 3 171 ? 219.305 209.636 264.719 1.00 155.92 171 ALA C CA 1
ATOM 5516 C C . ALA C 3 171 ? 220.384 209.049 263.819 1.00 155.92 171 ALA C C 1
ATOM 5517 O O . ALA C 3 171 ? 220.769 209.694 262.839 1.00 155.92 171 ALA C O 1
ATOM 5519 N N . LEU C 3 172 ? 220.878 207.854 264.123 1.00 166.86 172 LEU C N 1
ATOM 5520 C CA . LEU C 3 172 ? 221.911 207.225 263.307 1.00 166.86 172 LEU C CA 1
ATOM 5521 C C . LEU C 3 172 ? 221.301 206.235 262.321 1.00 166.86 172 LEU C C 1
ATOM 5522 O O . LEU C 3 172 ? 221.901 205.910 261.296 1.00 166.86 172 LEU C O 1
ATOM 5527 N N . ASP D 4 16 ? 248.541 236.762 206.602 1.00 118.40 16 ASP D N 1
ATOM 5528 C CA . ASP D 4 16 ? 248.552 236.123 205.291 1.00 118.40 16 ASP D CA 1
ATOM 5529 C C . ASP D 4 16 ? 247.397 236.599 204.422 1.00 118.40 16 ASP D C 1
ATOM 5530 O O . ASP D 4 16 ? 247.549 237.500 203.599 1.00 118.40 16 ASP D O 1
ATOM 5535 N N . PHE D 4 17 ? 246.240 235.981 204.616 1.00 113.46 17 PHE D N 1
ATOM 5536 C CA . PHE D 4 17 ? 245.100 236.178 203.737 1.00 113.46 17 PHE D CA 1
ATOM 5537 C C . PHE D 4 17 ? 244.432 237.510 204.049 1.00 113.46 17 PHE D C 1
ATOM 5538 O O . PHE D 4 17 ? 244.429 237.954 205.196 1.00 113.46 17 PHE D O 1
ATOM 5546 N N . SER D 4 18 ? 243.865 238.150 203.026 1.00 103.84 18 SER D N 1
ATOM 5547 C CA . SER D 4 18 ? 243.310 239.483 203.229 1.00 103.84 18 SER D CA 1
ATOM 5548 C C . SER D 4 18 ? 242.590 239.964 201.980 1.00 103.84 18 SER D C 1
ATOM 5549 O O . SER D 4 18 ? 242.808 239.441 200.885 1.00 103.84 18 SER D O 1
ATOM 5552 N N . CYS D 4 19 ? 241.737 240.978 202.160 1.00 112.68 19 CYS D N 1
ATOM 5553 C CA . CYS D 4 19 ? 241.448 241.901 201.065 1.00 112.68 19 CYS D CA 1
ATOM 5554 C C . CYS D 4 19 ? 240.683 243.112 201.568 1.00 112.68 19 CYS D C 1
ATOM 5555 O O . CYS D 4 19 ? 240.391 243.244 202.759 1.00 112.68 19 CYS D O 1
ATOM 5558 N N . ASN D 4 20 ? 240.331 243.977 200.620 1.00 109.16 20 ASN D N 1
ATOM 5559 C CA . ASN D 4 20 ? 239.548 245.177 200.867 1.00 109.16 20 ASN D CA 1
ATOM 5560 C C . ASN D 4 20 ? 238.212 245.054 200.146 1.00 109.16 20 ASN D C 1
ATOM 5561 O O . ASN D 4 20 ? 238.154 244.546 199.022 1.00 109.16 20 ASN D O 1
ATOM 5566 N N . LEU D 4 21 ? 237.146 245.521 200.792 1.00 105.72 21 LEU D N 1
ATOM 5567 C CA . LEU D 4 21 ? 235.809 245.540 200.212 1.00 105.72 21 LEU D CA 1
ATOM 5568 C C . LEU D 4 21 ? 235.302 246.970 200.180 1.00 105.72 21 LEU D C 1
ATOM 5569 O O . LEU D 4 21 ? 235.617 247.761 201.074 1.00 105.72 21 LEU D O 1
ATOM 5574 N N . ASP D 4 22 ? 234.511 247.288 199.158 1.00 121.22 22 ASP D N 1
ATOM 5575 C CA . ASP D 4 22 ? 233.938 248.613 198.981 1.00 121.22 22 ASP D CA 1
ATOM 5576 C C . ASP D 4 22 ? 232.420 248.518 198.954 1.00 121.22 22 ASP D C 1
ATOM 5577 O O . ASP D 4 22 ? 231.861 247.513 198.505 1.00 121.22 22 ASP D O 1
ATOM 5582 N N . VAL D 4 23 ? 231.761 249.555 199.459 1.00 136.58 23 VAL D N 1
ATOM 5583 C CA . VAL D 4 23 ? 230.324 249.729 199.303 1.00 136.58 23 VAL D CA 1
ATOM 5584 C C . VAL D 4 23 ? 230.066 251.205 199.046 1.00 136.58 23 VAL D C 1
ATOM 5585 O O . VAL D 4 23 ? 230.708 252.068 199.658 1.00 136.58 23 VAL D O 1
ATOM 5589 N N . SER D 4 24 ? 229.157 251.487 198.113 1.00 160.09 24 SER D N 1
ATOM 5590 C CA . SER D 4 24 ? 228.831 252.847 197.707 1.00 160.09 24 SER D CA 1
ATOM 5591 C C . SER D 4 24 ? 227.517 253.258 198.357 1.00 160.09 24 SER D C 1
ATOM 5592 O O . SER D 4 24 ? 226.487 252.607 198.150 1.00 160.09 24 SER D O 1
ATOM 5595 N N . PHE D 4 25 ? 227.550 254.332 199.134 1.00 174.11 25 PHE D N 1
ATOM 5596 C CA . PHE D 4 25 ? 226.375 254.810 199.843 1.00 174.11 25 PHE D CA 1
ATOM 5597 C C . PHE D 4 25 ? 225.810 256.057 199.169 1.00 174.11 25 PHE D C 1
ATOM 5598 O O . PHE D 4 25 ? 226.412 256.636 198.262 1.00 174.11 25 PHE D O 1
ATOM 5606 N N . GLU D 4 26 ? 224.622 256.460 199.625 1.00 179.62 26 GLU D N 1
ATOM 5607 C CA . GLU D 4 26 ? 223.963 257.628 199.049 1.00 179.62 26 GLU D CA 1
ATOM 5608 C C . GLU D 4 26 ? 224.778 258.895 199.274 1.00 179.62 26 GLU D C 1
ATOM 5609 O O . GLU D 4 26 ? 224.891 259.737 198.376 1.00 179.62 26 GLU D O 1
ATOM 5615 N N . SER D 4 27 ? 225.352 259.051 200.464 1.00 179.02 27 SER D N 1
ATOM 5616 C CA . SER D 4 27 ? 226.102 260.251 200.800 1.00 179.02 27 SER D CA 1
ATOM 5617 C C . SER D 4 27 ? 227.273 259.871 201.698 1.00 179.02 27 SER D C 1
ATOM 5618 O O . SER D 4 27 ? 227.525 258.692 201.963 1.00 179.02 27 SER D O 1
ATOM 5621 N N . GLU D 4 28 ? 228.000 260.893 202.154 1.00 177.96 28 GLU D N 1
ATOM 5622 C CA . GLU D 4 28 ? 229.075 260.679 203.117 1.00 177.96 28 GLU D CA 1
ATOM 5623 C C . GLU D 4 28 ? 228.538 260.133 204.432 1.00 177.96 28 GLU D C 1
ATOM 5624 O O . GLU D 4 28 ? 229.181 259.287 205.070 1.00 177.96 28 GLU D O 1
ATOM 5630 N N . GLU D 4 29 ? 227.363 260.615 204.850 1.00 176.35 29 GLU D N 1
ATOM 5631 C CA . GLU D 4 29 ? 226.851 260.311 206.181 1.00 176.35 29 GLU D CA 1
ATOM 5632 C C . GLU D 4 29 ? 226.636 258.816 206.374 1.00 176.35 29 GLU D C 1
ATOM 5633 O O . GLU D 4 29 ? 226.985 258.269 207.423 1.00 176.35 29 GLU D O 1
ATOM 5639 N N . HIS D 4 30 ? 226.071 258.136 205.375 1.00 165.55 30 HIS D N 1
ATOM 5640 C CA . HIS D 4 30 ? 225.798 256.711 205.531 1.00 165.55 30 HIS D CA 1
ATOM 5641 C C . HIS D 4 30 ? 227.088 255.903 205.575 1.00 165.55 30 HIS D C 1
ATOM 5642 O O . HIS D 4 30 ? 227.201 254.942 206.348 1.00 165.55 30 HIS D O 1
ATOM 5649 N N . ALA D 4 31 ? 228.076 256.283 204.762 1.00 158.53 31 ALA D N 1
ATOM 5650 C CA . ALA D 4 31 ? 229.370 255.612 204.817 1.00 158.53 31 ALA D CA 1
ATOM 5651 C C . ALA D 4 31 ? 230.008 255.772 206.189 1.00 158.53 31 ALA D C 1
ATOM 5652 O O . ALA D 4 31 ? 230.518 254.802 206.762 1.00 158.53 31 ALA D O 1
ATOM 5654 N N . LEU D 4 32 ? 229.971 256.987 206.742 1.00 149.18 32 LEU D N 1
ATOM 5655 C CA . LEU D 4 32 ? 230.545 257.203 208.067 1.00 149.18 32 LEU D CA 1
ATOM 5656 C C . LEU D 4 32 ? 229.763 256.460 209.146 1.00 149.18 32 LEU D C 1
ATOM 5657 O O . LEU D 4 32 ? 230.355 255.954 210.105 1.00 149.18 32 LEU D O 1
ATOM 5662 N N . ILE D 4 33 ? 228.435 256.391 209.016 1.00 142.49 33 ILE D N 1
ATOM 5663 C CA . ILE D 4 33 ? 227.628 255.669 209.998 1.00 142.49 33 ILE D CA 1
ATOM 5664 C C . ILE D 4 33 ? 227.981 254.189 209.992 1.00 142.49 33 ILE D C 1
ATOM 5665 O O . ILE D 4 33 ? 228.156 253.575 211.048 1.00 142.49 33 ILE D O 1
ATOM 5670 N N . ALA D 4 34 ? 228.088 253.592 208.804 1.00 131.92 34 ALA D N 1
ATOM 5671 C CA . ALA D 4 34 ? 228.487 252.189 208.734 1.00 131.92 34 ALA D CA 1
ATOM 5672 C C . ALA D 4 34 ? 229.891 251.992 209.293 1.00 131.92 34 ALA D C 1
ATOM 5673 O O . ALA D 4 34 ? 230.141 251.046 210.054 1.00 131.92 34 ALA D O 1
ATOM 5675 N N . TYR D 4 35 ? 230.812 252.895 208.941 1.00 129.31 35 TYR D N 1
ATOM 5676 C CA . TYR D 4 35 ? 232.182 252.821 209.438 1.00 129.31 35 TYR D CA 1
ATOM 5677 C C . TYR D 4 35 ? 232.205 252.808 210.960 1.00 129.31 35 TYR D C 1
ATOM 5678 O O . TYR D 4 35 ? 232.806 251.923 211.576 1.00 129.31 35 TYR D O 1
ATOM 5687 N N . THR D 4 36 ? 231.537 253.777 211.586 1.00 125.73 36 THR D N 1
ATOM 5688 C CA . THR D 4 36 ? 231.558 253.882 213.040 1.00 125.73 36 THR D CA 1
ATOM 5689 C C . THR D 4 36 ? 230.792 252.751 213.715 1.00 125.73 36 THR D C 1
ATOM 5690 O O . THR D 4 36 ? 231.240 252.240 214.747 1.00 125.73 36 THR D O 1
ATOM 5694 N N . SER D 4 37 ? 229.646 252.348 213.158 1.00 110.13 37 SER D N 1
ATOM 5695 C CA . SER D 4 37 ? 228.855 251.284 213.763 1.00 110.13 37 SER D CA 1
ATOM 5696 C C . SER D 4 37 ? 229.596 249.958 213.758 1.00 110.13 37 SER D C 1
ATOM 5697 O O . SER D 4 37 ? 229.575 249.236 214.761 1.00 110.13 37 SER D O 1
ATOM 5700 N N . LEU D 4 38 ? 230.251 249.612 212.652 1.00 104.63 38 LEU D N 1
ATOM 5701 C CA . LEU D 4 38 ? 231.012 248.373 212.633 1.00 104.63 38 LEU D CA 1
ATOM 5702 C C . LEU D 4 38 ? 232.378 248.537 213.287 1.00 104.63 38 LEU D C 1
ATOM 5703 O O . LEU D 4 38 ? 233.013 247.537 213.643 1.00 104.63 38 LEU D O 1
ATOM 5708 N N . ALA D 4 39 ? 232.825 249.780 213.487 1.00 107.13 39 ALA D N 1
ATOM 5709 C CA . ALA D 4 39 ? 234.112 250.025 214.131 1.00 107.13 39 ALA D CA 1
ATOM 5710 C C . ALA D 4 39 ? 234.094 249.610 215.595 1.00 107.13 39 ALA D C 1
ATOM 5711 O O . ALA D 4 39 ? 234.985 248.884 216.051 1.00 107.13 39 ALA D O 1
ATOM 5713 N N . VAL D 4 40 ? 233.089 250.064 216.347 1.00 106.91 40 VAL D N 1
ATOM 5714 C CA . VAL D 4 40 ? 233.000 249.760 217.771 1.00 106.91 40 VAL D CA 1
ATOM 5715 C C . VAL D 4 40 ? 232.900 248.268 218.039 1.00 106.91 40 VAL D C 1
ATOM 5716 O O . VAL D 4 40 ? 233.181 247.824 219.159 1.00 106.91 40 VAL D O 1
ATOM 5720 N N . ASP D 4 41 ? 232.536 247.478 217.033 1.00 102.63 41 ASP D N 1
ATOM 5721 C CA . ASP D 4 41 ? 232.456 246.031 217.185 1.00 102.63 41 ASP D CA 1
ATOM 5722 C C . ASP D 4 41 ? 233.845 245.482 217.476 1.00 102.63 41 ASP D C 1
ATOM 5723 O O . ASP D 4 41 ? 234.709 245.449 216.594 1.00 102.63 41 ASP D O 1
ATOM 5728 N N . LYS D 4 42 ? 234.064 245.059 218.717 1.00 111.07 42 LYS D N 1
ATOM 5729 C CA . LYS D 4 42 ? 235.335 244.471 219.096 1.00 111.07 42 LYS D CA 1
ATOM 5730 C C . LYS D 4 42 ? 235.568 243.170 218.329 1.00 111.07 42 LYS D C 1
ATOM 5731 O O . LYS D 4 42 ? 234.658 242.586 217.735 1.00 111.07 42 LYS D O 1
ATOM 5737 N N . GLU D 4 43 ? 236.817 242.721 218.345 1.00 115.56 43 GLU D N 1
ATOM 5738 C CA . GLU D 4 43 ? 237.204 241.467 217.718 1.00 115.56 43 GLU D CA 1
ATOM 5739 C C . GLU D 4 43 ? 237.353 240.406 218.799 1.00 115.56 43 GLU D C 1
ATOM 5740 O O . GLU D 4 43 ? 238.015 240.638 219.815 1.00 115.56 43 GLU D O 1
ATOM 5746 N N . LEU D 4 44 ? 236.711 239.255 218.589 1.00 125.11 44 LEU D N 1
ATOM 5747 C CA . LEU D 4 44 ? 236.785 238.177 219.570 1.00 125.11 44 LEU D CA 1
ATOM 5748 C C . LEU D 4 44 ? 238.207 237.649 219.714 1.00 125.11 44 LEU D C 1
ATOM 5749 O O . LEU D 4 44 ? 238.662 237.376 220.830 1.00 125.11 44 LEU D O 1
ATOM 5754 N N . GLN D 4 45 ? 238.924 237.497 218.603 1.00 125.02 45 GLN D N 1
ATOM 5755 C CA . GLN D 4 45 ? 240.268 236.918 218.598 1.00 125.02 45 GLN D CA 1
ATOM 5756 C C . GLN D 4 45 ? 241.233 237.838 217.859 1.00 125.02 45 GLN D C 1
ATOM 5757 O O . GLN D 4 45 ? 241.538 237.618 216.681 1.00 125.02 45 GLN D O 1
ATOM 5763 N N . PRO D 4 46 ? 241.730 238.887 218.522 1.00 121.34 46 PRO D N 1
ATOM 5764 C CA . PRO D 4 46 ? 242.718 239.750 217.864 1.00 121.34 46 PRO D CA 1
ATOM 5765 C C . PRO D 4 46 ? 243.984 239.020 217.459 1.00 121.34 46 PRO D C 1
ATOM 5766 O O . PRO D 4 46 ? 244.654 239.441 216.509 1.00 121.34 46 PRO D O 1
ATOM 5770 N N . ASP D 4 47 ? 244.334 237.932 218.149 1.00 121.10 47 ASP D N 1
ATOM 5771 C CA . ASP D 4 47 ? 245.579 237.230 217.865 1.00 121.10 47 ASP D CA 1
ATOM 5772 C C . ASP D 4 47 ? 245.510 236.389 216.599 1.00 121.10 47 ASP D C 1
ATOM 5773 O O . ASP D 4 47 ? 246.561 235.981 216.093 1.00 121.10 47 ASP D O 1
ATOM 5778 N N . LYS D 4 48 ? 244.313 236.117 216.079 1.00 110.55 48 LYS D N 1
ATOM 5779 C CA . LYS D 4 48 ? 244.157 235.305 214.883 1.00 110.55 48 LYS D CA 1
ATOM 5780 C C . LYS D 4 48 ? 243.632 236.070 213.678 1.00 110.55 48 LYS D C 1
ATOM 5781 O O . LYS D 4 48 ? 243.880 235.640 212.546 1.00 110.55 48 LYS D O 1
ATOM 5787 N N . VAL D 4 49 ? 242.922 237.177 213.880 1.00 103.56 49 VAL D N 1
ATOM 5788 C CA . VAL D 4 49 ? 242.408 237.999 212.791 1.00 103.56 49 VAL D CA 1
ATOM 5789 C C . VAL D 4 49 ? 242.632 239.461 213.150 1.00 103.56 49 VAL D C 1
ATOM 5790 O O . VAL D 4 49 ? 242.840 239.796 214.320 1.00 103.56 49 VAL D O 1
ATOM 5794 N N . ARG D 4 50 ? 242.588 240.331 212.144 1.00 99.86 50 ARG D N 1
ATOM 5795 C CA . ARG D 4 50 ? 242.746 241.764 212.336 1.00 99.86 50 ARG D CA 1
ATOM 5796 C C . ARG D 4 50 ? 241.972 242.490 211.248 1.00 99.86 50 ARG D C 1
ATOM 5797 O O . ARG D 4 50 ? 241.870 242.004 210.117 1.00 99.86 50 ARG D O 1
ATOM 5805 N N . ARG D 4 51 ? 241.404 243.639 211.595 1.00 95.10 51 ARG D N 1
ATOM 5806 C CA . ARG D 4 51 ? 240.670 244.454 210.642 1.00 95.10 51 ARG D CA 1
ATOM 5807 C C . ARG D 4 51 ? 241.090 245.912 210.763 1.00 95.10 51 ARG D C 1
ATOM 5808 O O . ARG D 4 51 ? 241.294 246.422 211.868 1.00 95.10 51 ARG D O 1
ATOM 5816 N N . VAL D 4 52 ? 241.240 246.570 209.614 1.00 99.23 52 VAL D N 1
ATOM 5817 C CA . VAL D 4 52 ? 241.422 248.010 209.530 1.00 99.23 52 VAL D CA 1
ATOM 5818 C C . VAL D 4 52 ? 240.539 248.487 208.389 1.00 99.23 52 VAL D C 1
ATOM 5819 O O . VAL D 4 52 ? 239.972 247.687 207.643 1.00 99.23 52 VAL D O 1
ATOM 5823 N N . MET D 4 53 ? 240.415 249.803 208.250 1.00 110.85 53 MET D N 1
ATOM 5824 C CA . MET D 4 53 ? 239.506 250.272 207.214 1.00 110.85 53 MET D CA 1
ATOM 5825 C C . MET D 4 53 ? 239.759 251.737 206.904 1.00 110.85 53 MET D C 1
ATOM 5826 O O . MET D 4 53 ? 240.406 252.451 207.675 1.00 110.85 53 MET D O 1
ATOM 5831 N N . SER D 4 54 ? 239.238 252.163 205.756 1.00 128.81 54 SER D N 1
ATOM 5832 C CA . SER D 4 54 ? 239.274 253.545 205.313 1.00 128.81 54 SER D CA 1
ATOM 5833 C C . SER D 4 54 ? 237.920 253.904 204.716 1.00 128.81 54 SER D C 1
ATOM 5834 O O . SER D 4 54 ? 237.150 253.031 204.304 1.00 128.81 54 SER D O 1
ATOM 5837 N N . VAL D 4 55 ? 237.629 255.198 204.689 1.00 155.76 55 VAL D N 1
ATOM 5838 C CA . VAL D 4 55 ? 236.441 255.725 204.033 1.00 155.76 55 VAL D CA 1
ATOM 5839 C C . VAL D 4 55 ? 236.892 256.777 203.028 1.00 155.76 55 VAL D C 1
ATOM 5840 O O . VAL D 4 55 ? 237.767 257.597 203.329 1.00 155.76 55 VAL D O 1
ATOM 5844 N N . SER D 4 56 ? 236.332 256.722 201.822 1.00 172.25 56 SER D N 1
ATOM 5845 C CA . SER D 4 56 ? 236.697 257.653 200.759 1.00 172.25 56 SER D CA 1
ATOM 5846 C C . SER D 4 56 ? 235.431 257.987 199.987 1.00 172.25 56 SER D C 1
ATOM 5847 O O . SER D 4 56 ? 234.914 257.141 199.250 1.00 172.25 56 SER D O 1
ATOM 5850 N N . ASN D 4 57 ? 234.939 259.212 200.158 1.00 179.72 57 ASN D N 1
ATOM 5851 C CA . ASN D 4 57 ? 233.680 259.669 199.558 1.00 179.72 57 ASN D CA 1
ATOM 5852 C C . ASN D 4 57 ? 232.581 258.747 200.083 1.00 179.72 57 ASN D C 1
ATOM 5853 O O . ASN D 4 57 ? 232.485 258.554 201.306 1.00 179.72 57 ASN D O 1
ATOM 5858 N N . ASN D 4 58 ? 231.750 258.158 199.226 1.00 172.46 58 ASN D N 1
ATOM 5859 C CA . ASN D 4 58 ? 230.721 257.222 199.653 1.00 172.46 58 ASN D CA 1
ATOM 5860 C C . ASN D 4 58 ? 231.207 255.780 199.634 1.00 172.46 58 ASN D C 1
ATOM 5861 O O . ASN D 4 58 ? 230.411 254.862 199.866 1.00 172.46 58 ASN D O 1
ATOM 5866 N N . LYS D 4 59 ? 232.490 255.563 199.365 1.00 159.88 59 LYS D N 1
ATOM 5867 C CA . LYS D 4 59 ? 233.063 254.231 199.258 1.00 159.88 59 LYS D CA 1
ATOM 5868 C C . LYS D 4 59 ? 233.694 253.828 200.583 1.00 159.88 59 LYS D C 1
ATOM 5869 O O . LYS D 4 59 ? 234.649 254.459 201.051 1.00 159.88 59 LYS D O 1
ATOM 5875 N N . LEU D 4 60 ? 233.157 252.772 201.185 1.00 137.22 60 LEU D N 1
ATOM 5876 C CA . LEU D 4 60 ? 233.661 252.254 202.451 1.00 137.22 60 LEU D CA 1
ATOM 5877 C C . LEU D 4 60 ? 234.582 251.071 202.188 1.00 137.22 60 LEU D C 1
ATOM 5878 O O . LEU D 4 60 ? 234.110 249.977 201.864 1.00 137.22 60 LEU D O 1
ATOM 5883 N N . SER D 4 61 ? 235.888 251.286 202.334 1.00 115.02 61 SER D N 1
ATOM 5884 C CA . SER D 4 61 ? 236.884 250.255 202.079 1.00 115.02 61 SER D CA 1
ATOM 5885 C C . SER D 4 61 ? 237.255 249.608 203.405 1.00 115.02 61 SER D C 1
ATOM 5886 O O . SER D 4 61 ? 237.551 250.307 204.377 1.00 115.02 61 SER D O 1
ATOM 5889 N N . VAL D 4 62 ? 237.224 248.282 203.450 1.00 102.90 62 VAL D N 1
ATOM 5890 C CA . VAL D 4 62 ? 237.491 247.541 204.683 1.00 102.90 62 VAL D CA 1
ATOM 5891 C C . VAL D 4 62 ? 238.599 246.535 204.402 1.00 102.90 62 VAL D C 1
ATOM 5892 O O . VAL D 4 62 ? 238.373 245.511 203.748 1.00 102.90 62 VAL D O 1
ATOM 5896 N N . HIS D 4 63 ? 239.794 246.808 204.919 1.00 104.77 63 HIS D N 1
ATOM 5897 C CA . HIS D 4 63 ? 240.943 245.928 204.746 1.00 104.77 63 HIS D CA 1
ATOM 5898 C C . HIS D 4 63 ? 240.974 244.924 205.894 1.00 104.77 63 HIS D C 1
ATOM 5899 O O . HIS D 4 63 ? 241.384 245.255 207.012 1.00 104.77 63 HIS D O 1
ATOM 5906 N N . PHE D 4 64 ? 240.539 243.701 205.625 1.00 104.89 64 PHE D N 1
ATOM 5907 C CA . PHE D 4 64 ? 240.558 242.638 206.617 1.00 104.89 64 PHE D CA 1
ATOM 5908 C C . PHE D 4 64 ? 241.684 241.664 206.305 1.00 104.89 64 PHE D C 1
ATOM 5909 O O . PHE D 4 64 ? 241.872 241.268 205.147 1.00 104.89 64 PHE D O 1
ATOM 5917 N N . GLU D 4 65 ? 242.435 241.285 207.344 1.00 97.39 65 GLU D N 1
ATOM 5918 C CA . GLU D 4 65 ? 243.554 240.358 207.227 1.00 97.39 65 GLU D CA 1
ATOM 5919 C C . GLU D 4 65 ? 243.407 239.266 208.275 1.00 97.39 65 GLU D C 1
ATOM 5920 O O . GLU D 4 65 ? 243.376 239.553 209.475 1.00 97.39 65 GLU D O 1
ATOM 5926 N N . ALA D 4 66 ? 243.361 238.017 207.827 1.00 110.46 66 ALA D N 1
ATOM 5927 C CA . ALA D 4 66 ? 243.311 236.875 208.724 1.00 110.46 66 ALA D CA 1
ATOM 5928 C C . ALA D 4 66 ? 244.456 235.925 208.404 1.00 110.46 66 ALA D C 1
ATOM 5929 O O . ALA D 4 66 ? 245.081 235.995 207.339 1.00 110.46 66 ALA D O 1
ATOM 5931 N N . ILE D 4 67 ? 244.712 235.027 209.349 1.00 118.36 67 ILE D N 1
ATOM 5932 C CA . ILE D 4 67 ? 245.837 234.105 209.257 1.00 118.36 67 ILE D CA 1
ATOM 5933 C C . ILE D 4 67 ? 245.494 232.875 208.423 1.00 118.36 67 ILE D C 1
ATOM 5934 O O . ILE D 4 67 ? 246.293 232.446 207.587 1.00 118.36 67 ILE D O 1
ATOM 5939 N N . GLU D 4 68 ? 244.309 232.298 208.614 1.00 132.07 68 GLU D N 1
ATOM 5940 C CA . GLU D 4 68 ? 243.954 231.026 208.001 1.00 132.07 68 GLU D CA 1
ATOM 5941 C C . GLU D 4 68 ? 242.744 231.183 207.090 1.00 132.07 68 GLU D C 1
ATOM 5942 O O . GLU D 4 68 ? 241.959 232.127 207.223 1.00 132.07 68 GLU D O 1
ATOM 5948 N N . ALA D 4 69 ? 242.603 230.233 206.160 1.00 129.79 69 ALA D N 1
ATOM 5949 C CA . ALA D 4 69 ? 241.574 230.341 205.131 1.00 129.79 69 ALA D CA 1
ATOM 5950 C C . ALA D 4 69 ? 240.174 230.181 205.707 1.00 129.79 69 ALA D C 1
ATOM 5951 O O . ALA D 4 69 ? 239.270 230.948 205.363 1.00 129.79 69 ALA D O 1
ATOM 5953 N N . ARG D 4 70 ? 239.966 229.179 206.565 1.00 133.49 70 ARG D N 1
ATOM 5954 C CA . ARG D 4 70 ? 238.628 228.945 207.099 1.00 133.49 70 ARG D CA 1
ATOM 5955 C C . ARG D 4 70 ? 238.174 230.108 207.971 1.00 133.49 70 ARG D C 1
ATOM 5956 O O . ARG D 4 70 ? 237.026 230.562 207.868 1.00 133.49 70 ARG D O 1
ATOM 5964 N N . LEU D 4 71 ? 239.065 230.607 208.832 1.00 132.21 71 LEU D N 1
ATOM 5965 C CA . LEU D 4 71 ? 238.741 231.779 209.638 1.00 132.21 71 LEU D CA 1
ATOM 5966 C C . LEU D 4 71 ? 238.473 232.989 208.755 1.00 132.21 71 LEU D C 1
ATOM 5967 O O . LEU D 4 71 ? 237.551 233.767 209.024 1.00 132.21 71 LEU D O 1
ATOM 5972 N N . LEU D 4 72 ? 239.266 233.158 207.693 1.00 120.63 72 LEU D N 1
ATOM 5973 C CA . LEU D 4 72 ? 239.036 234.257 206.761 1.00 120.63 72 LEU D CA 1
ATOM 5974 C C . LEU D 4 72 ? 237.648 234.168 206.140 1.00 120.63 72 LEU D C 1
ATOM 5975 O O . LEU D 4 72 ? 236.924 235.168 206.058 1.00 120.63 72 LEU D O 1
ATOM 5980 N N . ARG D 4 73 ? 237.269 232.972 205.686 1.00 115.85 73 ARG D N 1
ATOM 5981 C CA . ARG D 4 73 ? 235.979 232.789 205.034 1.00 115.85 73 ARG D CA 1
ATOM 5982 C C . ARG D 4 73 ? 234.834 233.042 206.002 1.00 115.85 73 ARG D C 1
ATOM 5983 O O . ARG D 4 73 ? 233.848 233.695 205.648 1.00 115.85 73 ARG D O 1
ATOM 5991 N N . ALA D 4 74 ? 234.948 232.532 207.229 1.00 117.04 74 ALA D N 1
ATOM 5992 C CA . ALA D 4 74 ? 233.913 232.776 208.229 1.00 117.04 74 ALA D CA 1
ATOM 5993 C C . ALA D 4 74 ? 233.796 234.262 208.542 1.00 117.04 74 ALA D C 1
ATOM 5994 O O . ALA D 4 74 ? 232.686 234.799 208.670 1.00 117.04 74 ALA D O 1
ATOM 5996 N N . SER D 4 75 ? 234.938 234.944 208.667 1.00 122.03 75 SER D N 1
ATOM 5997 C CA . SER D 4 75 ? 234.924 236.369 208.969 1.00 122.03 75 SER D CA 1
ATOM 5998 C C . SER D 4 75 ? 234.266 237.165 207.852 1.00 122.03 75 SER D C 1
ATOM 5999 O O . SER D 4 75 ? 233.448 238.050 208.118 1.00 122.03 75 SER D O 1
ATOM 6002 N N . PHE D 4 76 ? 234.602 236.864 206.593 1.00 120.39 76 PHE D N 1
ATOM 6003 C CA . PHE D 4 76 ? 233.965 237.578 205.489 1.00 120.39 76 PHE D CA 1
ATOM 6004 C C . PHE D 4 76 ? 232.488 237.231 205.368 1.00 120.39 76 PHE D C 1
ATOM 6005 O O . PHE D 4 76 ? 231.678 238.083 204.992 1.00 120.39 76 PHE D O 1
ATOM 6013 N N . SER D 4 77 ? 232.114 235.987 205.666 1.00 116.02 77 SER D N 1
ATOM 6014 C CA . SER D 4 77 ? 230.700 235.633 205.661 1.00 116.02 77 SER D CA 1
ATOM 6015 C C . SER D 4 77 ? 229.933 236.485 206.660 1.00 116.02 77 SER D C 1
ATOM 6016 O O . SER D 4 77 ? 228.936 237.133 206.311 1.00 116.02 77 SER D O 1
ATOM 6019 N N . ALA D 4 78 ? 230.408 236.522 207.907 1.00 115.18 78 ALA D N 1
ATOM 6020 C CA . ALA D 4 78 ? 229.761 237.350 208.918 1.00 115.18 78 ALA D CA 1
ATOM 6021 C C . ALA D 4 78 ? 229.797 238.824 208.538 1.00 115.18 78 ALA D C 1
ATOM 6022 O O . ALA D 4 78 ? 228.840 239.558 208.807 1.00 115.18 78 ALA D O 1
ATOM 6024 N N . PHE D 4 79 ? 230.884 239.270 207.908 1.00 106.30 79 PHE D N 1
ATOM 6025 C CA . PHE D 4 79 ? 231.015 240.673 207.537 1.00 106.30 79 PHE D CA 1
ATOM 6026 C C . PHE D 4 79 ? 229.999 241.059 206.470 1.00 106.30 79 PHE D C 1
ATOM 6027 O O . PHE D 4 79 ? 229.372 242.120 206.550 1.00 106.30 79 PHE D O 1
ATOM 6035 N N . VAL D 4 80 ? 229.821 240.206 205.461 1.00 106.92 80 VAL D N 1
ATOM 6036 C CA . VAL D 4 80 ? 228.816 240.466 204.436 1.00 106.92 80 VAL D CA 1
ATOM 6037 C C . VAL D 4 80 ? 227.420 240.421 205.042 1.00 106.92 80 VAL D C 1
ATOM 6038 O O . VAL D 4 80 ? 226.546 241.218 204.682 1.00 106.92 80 VAL D O 1
ATOM 6042 N N . ASP D 4 81 ? 227.190 239.499 205.981 1.00 106.49 81 ASP D N 1
ATOM 6043 C CA . ASP D 4 81 ? 225.895 239.453 206.653 1.00 106.49 81 ASP D CA 1
ATOM 6044 C C . ASP D 4 81 ? 225.603 240.763 207.377 1.00 106.49 81 ASP D C 1
ATOM 6045 O O . ASP D 4 81 ? 224.530 241.352 207.207 1.00 106.49 81 ASP D O 1
ATOM 6050 N N . VAL D 4 82 ? 226.552 241.238 208.185 1.00 101.60 82 VAL D N 1
ATOM 6051 C CA . VAL D 4 82 ? 226.306 242.456 208.953 1.00 101.60 82 VAL D CA 1
ATOM 6052 C C . VAL D 4 82 ? 226.236 243.672 208.034 1.00 101.60 82 VAL D C 1
ATOM 6053 O O . VAL D 4 82 ? 225.509 244.632 208.320 1.00 101.60 82 VAL D O 1
ATOM 6057 N N . LEU D 4 83 ? 226.963 243.651 206.912 1.00 106.86 83 LEU D N 1
ATOM 6058 C CA . LEU D 4 83 ? 226.793 244.694 205.909 1.00 106.86 83 LEU D CA 1
ATOM 6059 C C . LEU D 4 83 ? 225.377 244.684 205.357 1.00 106.86 83 LEU D C 1
ATOM 6060 O O . LEU D 4 83 ? 224.786 245.742 205.122 1.00 106.86 83 LEU D O 1
ATOM 6065 N N . THR D 4 84 ? 224.827 243.493 205.125 1.00 105.02 84 THR D N 1
ATOM 6066 C CA . THR D 4 84 ? 223.459 243.392 204.635 1.00 105.02 84 THR D CA 1
ATOM 6067 C C . THR D 4 84 ? 222.473 243.930 205.666 1.00 105.02 84 THR D C 1
ATOM 6068 O O . THR D 4 84 ? 221.514 244.629 205.316 1.00 105.02 84 THR D O 1
ATOM 6072 N N . LEU D 4 85 ? 222.700 243.616 206.946 1.00 100.69 85 LEU D N 1
ATOM 6073 C CA . LEU D 4 85 ? 221.901 244.216 208.015 1.00 100.69 85 LEU D CA 1
ATOM 6074 C C . LEU D 4 85 ? 221.950 245.736 207.955 1.00 100.69 85 LEU D C 1
ATOM 6075 O O . LEU D 4 85 ? 220.913 246.408 208.009 1.00 100.69 85 LEU D O 1
ATOM 6080 N N . ALA D 4 86 ? 223.160 246.293 207.870 1.00 107.18 86 ALA D N 1
ATOM 6081 C CA . ALA D 4 86 ? 223.305 247.743 207.858 1.00 107.18 86 ALA D CA 1
ATOM 6082 C C . ALA D 4 86 ? 222.605 248.355 206.653 1.00 107.18 86 ALA D C 1
ATOM 6083 O O . ALA D 4 86 ? 221.919 249.377 206.775 1.00 107.18 86 ALA D O 1
ATOM 6085 N N . THR D 4 87 ? 222.761 247.738 205.480 1.00 113.72 87 THR D N 1
ATOM 6086 C CA . THR D 4 87 ? 222.123 248.257 204.276 1.00 113.72 87 THR D CA 1
ATOM 6087 C C . THR D 4 87 ? 220.607 248.223 204.396 1.00 113.72 87 THR D C 1
ATOM 6088 O O . THR D 4 87 ? 219.932 249.193 204.038 1.00 113.72 87 THR D O 1
ATOM 6092 N N . ARG D 4 88 ? 220.051 247.117 204.899 1.00 111.26 88 ARG D N 1
ATOM 6093 C CA . ARG D 4 88 ? 218.604 247.046 205.070 1.00 111.26 88 ARG D CA 1
ATOM 6094 C C . ARG D 4 88 ? 218.112 248.097 206.054 1.00 111.26 88 ARG D C 1
ATOM 6095 O O . ARG D 4 88 ? 217.095 248.757 205.810 1.00 111.26 88 ARG D O 1
ATOM 6103 N N . THR D 4 89 ? 218.822 248.271 207.171 1.00 112.67 89 THR D N 1
ATOM 6104 C CA . THR D 4 89 ? 218.406 249.260 208.160 1.00 112.67 89 THR D CA 1
ATOM 6105 C C . THR D 4 89 ? 218.425 250.664 207.570 1.00 112.67 89 THR D C 1
ATOM 6106 O O . THR D 4 89 ? 217.474 251.437 207.742 1.00 112.67 89 THR D O 1
ATOM 6110 N N . ILE D 4 90 ? 219.499 251.009 206.858 1.00 117.72 90 ILE D N 1
ATOM 6111 C CA . ILE D 4 90 ? 219.594 252.340 206.265 1.00 117.72 90 ILE D CA 1
ATOM 6112 C C . ILE D 4 90 ? 218.517 252.541 205.205 1.00 117.72 90 ILE D C 1
ATOM 6113 O O . ILE D 4 90 ? 217.880 253.598 205.148 1.00 117.72 90 ILE D O 1
ATOM 6118 N N . GLN D 4 91 ? 218.292 251.538 204.352 1.00 116.76 91 GLN D N 1
ATOM 6119 C CA . GLN D 4 91 ? 217.261 251.666 203.326 1.00 116.76 91 GLN D CA 1
ATOM 6120 C C . GLN D 4 91 ? 215.880 251.814 203.950 1.00 116.76 91 GLN D C 1
ATOM 6121 O O . GLN D 4 91 ? 215.012 252.499 203.398 1.00 116.76 91 GLN D O 1
ATOM 6127 N N . GLU D 4 92 ? 215.657 251.177 205.102 1.00 116.16 92 GLU D N 1
ATOM 6128 C CA . GLU D 4 92 ? 214.384 251.341 205.792 1.00 116.16 92 GLU D CA 1
ATOM 6129 C C . GLU D 4 92 ? 214.270 252.713 206.446 1.00 116.16 92 GLU D C 1
ATOM 6130 O O . GLU D 4 92 ? 213.167 253.265 206.534 1.00 116.16 92 GLU D O 1
ATOM 6136 N N . PHE D 4 93 ? 215.385 253.280 206.899 1.00 116.75 93 PHE D N 1
ATOM 6137 C CA . PHE D 4 93 ? 215.393 254.562 207.599 1.00 116.75 93 PHE D CA 1
ATOM 6138 C C . PHE D 4 93 ? 216.349 255.536 206.921 1.00 116.75 93 PHE D C 1
ATOM 6139 O O . PHE D 4 93 ? 217.193 256.169 207.559 1.00 116.75 93 PHE D O 1
ATOM 6147 N N . GLY D 4 94 ? 216.222 255.667 205.605 1.00 125.55 94 GLY D N 1
ATOM 6148 C CA . GLY D 4 94 ? 217.048 256.589 204.845 1.00 125.55 94 GLY D CA 1
ATOM 6149 C C . GLY D 4 94 ? 216.733 258.048 205.104 1.00 125.55 94 GLY D C 1
ATOM 6150 O O . GLY D 4 94 ? 217.488 258.936 204.708 1.00 125.55 94 GLY D O 1
ATOM 6151 N N . ASP E 4 16 ? 229.887 247.443 192.055 1.00 129.32 16 ASP F N 1
ATOM 6152 C CA . ASP E 4 16 ? 229.303 247.853 193.325 1.00 129.32 16 ASP F CA 1
ATOM 6153 C C . ASP E 4 16 ? 230.119 247.318 194.497 1.00 129.32 16 ASP F C 1
ATOM 6154 O O . ASP E 4 16 ? 230.539 248.077 195.371 1.00 129.32 16 ASP F O 1
ATOM 6159 N N . PHE E 4 17 ? 230.346 246.007 194.507 1.00 125.36 17 PHE F N 1
ATOM 6160 C CA . PHE E 4 17 ? 231.092 245.345 195.565 1.00 125.36 17 PHE F CA 1
ATOM 6161 C C . PHE E 4 17 ? 232.348 244.721 194.971 1.00 125.36 17 PHE F C 1
ATOM 6162 O O . PHE E 4 17 ? 232.357 244.315 193.808 1.00 125.36 17 PHE F O 1
ATOM 6170 N N . SER E 4 18 ? 233.413 244.646 195.768 1.00 116.76 18 SER F N 1
ATOM 6171 C CA . SER E 4 18 ? 234.670 244.144 195.232 1.00 116.76 18 SER F CA 1
ATOM 6172 C C . SER E 4 18 ? 235.559 243.614 196.349 1.00 116.76 18 SER F C 1
ATOM 6173 O O . SER E 4 18 ? 235.374 243.941 197.523 1.00 116.76 18 SER F O 1
ATOM 6176 N N . CYS E 4 19 ? 236.521 242.784 195.952 1.00 109.31 19 CYS F N 1
ATOM 6177 C CA . CYS E 4 19 ? 237.557 242.245 196.831 1.00 109.31 19 CYS F CA 1
ATOM 6178 C C . CYS E 4 19 ? 238.791 241.883 196.022 1.00 109.31 19 CYS F C 1
ATOM 6179 O O . CYS E 4 19 ? 238.697 241.498 194.855 1.00 109.31 19 CYS F O 1
ATOM 6182 N N . ASN E 4 20 ? 239.953 242.012 196.656 1.00 105.54 20 ASN F N 1
ATOM 6183 C CA . ASN E 4 20 ? 241.238 241.776 196.012 1.00 105.54 20 ASN F CA 1
ATOM 6184 C C . ASN E 4 20 ? 242.107 240.902 196.902 1.00 105.54 20 ASN F C 1
ATOM 6185 O O . ASN E 4 20 ? 242.877 241.417 197.720 1.00 105.54 20 ASN F O 1
ATOM 6190 N N . LEU E 4 21 ? 241.997 239.587 196.733 1.00 95.08 21 LEU F N 1
ATOM 6191 C CA . LEU E 4 21 ? 242.822 238.635 197.466 1.00 95.08 21 LEU F CA 1
ATOM 6192 C C . LEU E 4 21 ? 244.271 238.813 197.048 1.00 95.08 21 LEU F C 1
ATOM 6193 O O . LEU E 4 21 ? 244.571 238.912 195.852 1.00 95.08 21 LEU F O 1
ATOM 6198 N N . ASP E 4 22 ? 245.158 238.855 198.035 1.00 94.19 22 ASP F N 1
ATOM 6199 C CA . ASP E 4 22 ? 246.592 238.722 197.835 1.00 94.19 22 ASP F CA 1
ATOM 6200 C C . ASP E 4 22 ? 247.061 237.598 198.743 1.00 94.19 22 ASP F C 1
ATOM 6201 O O . ASP E 4 22 ? 246.925 237.688 199.967 1.00 94.19 22 ASP F O 1
ATOM 6206 N N . VAL E 4 23 ? 247.607 236.544 198.150 1.00 96.39 23 VAL F N 1
ATOM 6207 C CA . VAL E 4 23 ? 247.789 235.276 198.841 1.00 96.39 23 VAL F CA 1
ATOM 6208 C C . VAL E 4 23 ? 249.273 234.953 198.915 1.00 96.39 23 VAL F C 1
ATOM 6209 O O . VAL E 4 23 ? 250.026 235.213 197.970 1.00 96.39 23 VAL F O 1
ATOM 6213 N N . SER E 4 24 ? 249.688 234.389 200.045 1.00 102.95 24 SER F N 1
ATOM 6214 C CA . SER E 4 24 ? 251.072 234.011 200.290 1.00 102.95 24 SER F CA 1
ATOM 6215 C C . SER E 4 24 ? 251.352 232.645 199.678 1.00 102.95 24 SER F C 1
ATOM 6216 O O . SER E 4 24 ? 250.513 231.741 199.756 1.00 102.95 24 SER F O 1
ATOM 6219 N N . PHE E 4 25 ? 252.530 232.499 199.076 1.00 96.48 25 PHE F N 1
ATOM 6220 C CA . PHE E 4 25 ? 252.948 231.247 198.466 1.00 96.48 25 PHE F CA 1
ATOM 6221 C C . PHE E 4 25 ? 254.464 231.126 198.538 1.00 96.48 25 PHE F C 1
ATOM 6222 O O . PHE E 4 25 ? 255.191 232.120 198.480 1.00 96.48 25 PHE F O 1
ATOM 6230 N N . GLU E 4 26 ? 254.931 229.882 198.667 1.00 99.73 26 GLU F N 1
ATOM 6231 C CA . GLU E 4 26 ? 256.363 229.630 198.807 1.00 99.73 26 GLU F CA 1
ATOM 6232 C C . GLU E 4 26 ? 257.130 230.066 197.563 1.00 99.73 26 GLU F C 1
ATOM 6233 O O . GLU E 4 26 ? 257.983 230.959 197.627 1.00 99.73 26 GLU F O 1
ATOM 6239 N N . SER E 4 27 ? 256.838 229.450 196.421 1.00 111.14 27 SER F N 1
ATOM 6240 C CA . SER E 4 27 ? 257.597 229.673 195.201 1.00 111.14 27 SER F CA 1
ATOM 6241 C C . SER E 4 27 ? 256.713 230.327 194.148 1.00 111.14 27 SER F C 1
ATOM 6242 O O . SER E 4 27 ? 255.482 230.289 194.225 1.00 111.14 27 SER F O 1
ATOM 6245 N N . GLU E 4 28 ? 257.369 230.933 193.158 1.00 117.70 28 GLU F N 1
ATOM 6246 C CA . GLU E 4 28 ? 256.648 231.622 192.092 1.00 117.70 28 GLU F CA 1
ATOM 6247 C C . GLU E 4 28 ? 255.809 230.645 191.278 1.00 117.70 28 GLU F C 1
ATOM 6248 O O . GLU E 4 28 ? 254.687 230.967 190.860 1.00 117.70 28 GLU F O 1
ATOM 6254 N N . GLU E 4 29 ? 256.346 229.446 191.038 1.00 108.50 29 GLU F N 1
ATOM 6255 C CA . GLU E 4 29 ? 255.647 228.477 190.203 1.00 108.50 29 GLU F CA 1
ATOM 6256 C C . GLU E 4 29 ? 254.327 228.057 190.832 1.00 108.50 29 GLU F C 1
ATOM 6257 O O . GLU E 4 29 ? 253.399 227.667 190.123 1.00 108.50 29 GLU F O 1
ATOM 6263 N N . HIS E 4 30 ? 254.212 228.144 192.159 1.00 101.00 30 HIS F N 1
ATOM 6264 C CA . HIS E 4 30 ? 252.929 227.851 192.793 1.00 101.00 30 HIS F CA 1
ATOM 6265 C C . HIS E 4 30 ? 251.884 228.898 192.425 1.00 101.00 30 HIS F C 1
ATOM 6266 O O . HIS E 4 30 ? 250.734 228.560 192.108 1.00 101.00 30 HIS F O 1
ATOM 6273 N N . ALA E 4 31 ? 252.269 230.175 192.446 1.00 100.76 31 ALA F N 1
ATOM 6274 C CA . ALA E 4 31 ? 251.358 231.225 192.006 1.00 100.76 31 ALA F CA 1
ATOM 6275 C C . ALA E 4 31 ? 250.996 231.054 190.537 1.00 100.76 31 ALA F C 1
ATOM 6276 O O . ALA E 4 31 ? 249.833 231.226 190.150 1.00 100.76 31 ALA F O 1
ATOM 6278 N N . LEU E 4 32 ? 251.979 230.706 189.703 1.00 105.18 32 LEU F N 1
ATOM 6279 C CA . LEU E 4 32 ? 251.692 230.498 188.286 1.00 105.18 32 LEU F CA 1
ATOM 6280 C C . LEU E 4 32 ? 250.788 229.287 188.073 1.00 105.18 32 LEU F C 1
ATOM 6281 O O . LEU E 4 32 ? 249.958 229.280 187.157 1.00 105.18 32 LEU F O 1
ATOM 6286 N N . ILE E 4 33 ? 250.942 228.253 188.902 1.00 103.32 33 ILE F N 1
ATOM 6287 C CA . ILE E 4 33 ? 250.073 227.084 188.821 1.00 103.32 33 ILE F CA 1
ATOM 6288 C C . ILE E 4 33 ? 248.643 227.475 189.157 1.00 103.32 33 ILE F C 1
ATOM 6289 O O . ILE E 4 33 ? 247.698 227.099 188.456 1.00 103.32 33 ILE F O 1
ATOM 6294 N N . ALA E 4 34 ? 248.467 228.246 190.234 1.00 105.78 34 ALA F N 1
ATOM 6295 C CA . ALA E 4 34 ? 247.130 228.713 190.588 1.00 105.78 34 ALA F CA 1
ATOM 6296 C C . ALA E 4 34 ? 246.530 229.552 189.466 1.00 105.78 34 ALA F C 1
ATOM 6297 O O . ALA E 4 34 ? 245.342 229.416 189.142 1.00 105.78 34 ALA F O 1
ATOM 6299 N N . TYR E 4 35 ? 247.347 230.410 188.848 1.00 117.99 35 TYR F N 1
ATOM 6300 C CA . TYR E 4 35 ? 246.885 231.204 187.713 1.00 117.99 35 TYR F CA 1
ATOM 6301 C C . TYR E 4 35 ? 246.413 230.319 186.570 1.00 117.99 35 TYR F C 1
ATOM 6302 O O . TYR E 4 35 ? 245.246 230.371 1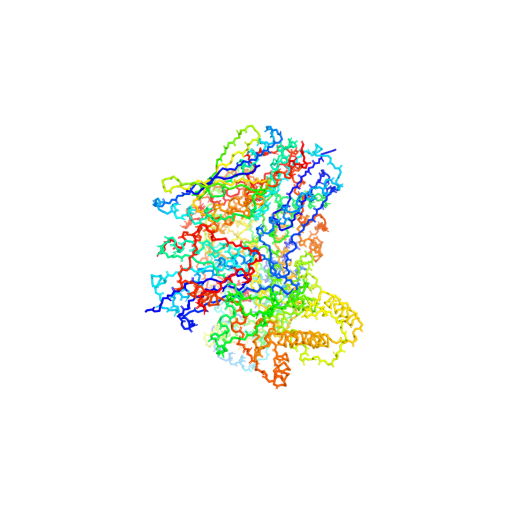86.168 1.00 117.99 35 TYR F O 1
ATOM 6311 N N . THR E 4 36 ? 247.310 229.494 186.036 1.00 114.23 36 THR F N 1
ATOM 6312 C CA . THR E 4 36 ? 246.978 228.697 184.862 1.00 114.23 36 THR F CA 1
ATOM 6313 C C . THR E 4 36 ? 245.914 227.648 185.164 1.00 114.23 36 THR F C 1
ATOM 6314 O O . THR E 4 36 ? 245.336 227.075 184.234 1.00 114.23 36 THR F O 1
ATOM 6318 N N . SER E 4 37 ? 245.650 227.366 186.441 1.00 105.32 37 SER F N 1
ATOM 6319 C CA . SER E 4 37 ? 244.565 226.450 186.773 1.00 105.32 37 SER F CA 1
ATOM 6320 C C . SER E 4 37 ? 243.226 227.174 186.827 1.00 105.32 37 SER F C 1
ATOM 6321 O O . SER E 4 37 ? 242.313 226.869 186.052 1.00 105.32 37 SER F O 1
ATOM 6324 N N . LEU E 4 38 ? 243.091 228.143 187.734 1.00 111.75 38 LEU F N 1
ATOM 6325 C CA . LEU E 4 38 ? 241.786 228.754 187.963 1.00 111.75 38 LEU F CA 1
ATOM 6326 C C . LEU E 4 38 ? 241.436 229.807 186.917 1.00 111.75 38 LEU F C 1
ATOM 6327 O O . LEU E 4 38 ? 240.284 229.870 186.475 1.00 111.75 38 LEU F O 1
ATOM 6332 N N . ALA E 4 39 ? 242.402 230.637 186.517 1.00 117.04 39 ALA F N 1
ATOM 6333 C CA . ALA E 4 39 ? 242.109 231.763 185.636 1.00 117.04 39 ALA F CA 1
ATOM 6334 C C . ALA E 4 39 ? 241.599 231.295 184.278 1.00 117.04 39 ALA F C 1
ATOM 6335 O O . ALA E 4 39 ? 240.658 231.878 183.726 1.00 117.04 39 ALA F O 1
ATOM 6337 N N . VAL E 4 40 ? 242.210 230.247 183.720 1.00 112.13 40 VAL F N 1
ATOM 6338 C CA . VAL E 4 40 ? 241.795 229.764 182.408 1.00 112.13 40 VAL F CA 1
ATOM 6339 C C . VAL E 4 40 ? 240.362 229.251 182.425 1.00 112.13 40 VAL F C 1
ATOM 6340 O O . VAL E 4 40 ? 239.711 229.211 181.375 1.00 112.13 40 VAL F O 1
ATOM 6344 N N . ASP E 4 41 ? 239.855 228.852 183.587 1.00 117.70 41 ASP F N 1
ATOM 6345 C CA . ASP E 4 41 ? 238.461 228.451 183.696 1.00 117.70 41 ASP F CA 1
ATOM 6346 C C . ASP E 4 41 ? 237.560 229.668 183.533 1.00 117.70 41 ASP F C 1
ATOM 6347 O O . ASP E 4 41 ? 237.880 230.759 184.014 1.00 117.70 41 ASP F O 1
ATOM 6352 N N . LYS E 4 42 ? 236.434 229.483 182.851 1.00 116.66 42 LYS F N 1
ATOM 6353 C CA . LYS E 4 42 ? 235.504 230.572 182.592 1.00 116.66 42 LYS F CA 1
ATOM 6354 C C . LYS E 4 42 ? 234.416 230.568 183.660 1.00 116.66 42 LYS F C 1
ATOM 6355 O O . LYS E 4 42 ? 233.791 229.534 183.916 1.00 116.66 42 LYS F O 1
ATOM 6361 N N . GLU E 4 43 ? 234.201 231.724 184.284 1.00 115.73 43 GLU F N 1
ATOM 6362 C CA . GLU E 4 43 ? 233.288 231.826 185.412 1.00 115.73 43 GLU F CA 1
ATOM 6363 C C . GLU E 4 43 ? 231.831 231.769 184.948 1.00 115.73 43 GLU F C 1
ATOM 6364 O O . GLU E 4 43 ? 231.527 231.694 183.756 1.00 115.73 43 GLU F O 1
ATOM 6370 N N . LEU E 4 44 ? 230.919 231.816 185.922 1.00 114.66 44 LEU F N 1
ATOM 6371 C CA . LEU E 4 44 ? 229.530 231.448 185.654 1.00 114.66 44 LEU F CA 1
ATOM 6372 C C . LEU E 4 44 ? 228.847 232.440 184.715 1.00 114.66 44 LEU F C 1
ATOM 6373 O O . LEU E 4 44 ? 228.237 232.038 183.717 1.00 114.66 44 LEU F O 1
ATOM 6378 N N . GLN E 4 45 ? 228.937 233.739 185.007 1.00 122.36 45 GLN F N 1
ATOM 6379 C CA . GLN E 4 45 ? 228.189 234.696 184.199 1.00 122.36 45 GLN F CA 1
ATOM 6380 C C . GLN E 4 45 ? 228.825 236.081 184.230 1.00 122.36 45 GLN F C 1
ATOM 6381 O O . GLN E 4 45 ? 228.856 236.728 185.283 1.00 122.36 45 GLN F O 1
ATOM 6387 N N . PRO E 4 46 ? 229.332 236.573 183.097 1.00 128.02 46 PRO F N 1
ATOM 6388 C CA . PRO E 4 46 ? 229.944 237.914 183.088 1.00 128.02 46 PRO F CA 1
ATOM 6389 C C . PRO E 4 46 ? 228.944 239.053 183.200 1.00 128.02 46 PRO F C 1
ATOM 6390 O O . PRO E 4 46 ? 229.365 240.196 183.420 1.00 128.02 46 PRO F O 1
ATOM 6394 N N . ASP E 4 47 ? 227.644 238.787 183.052 1.00 138.20 47 ASP F N 1
ATOM 6395 C CA . ASP E 4 47 ? 226.663 239.869 183.025 1.00 138.20 47 ASP F CA 1
ATOM 6396 C C . ASP E 4 47 ? 226.620 240.626 184.347 1.00 138.20 47 ASP F C 1
ATOM 6397 O O . ASP E 4 47 ? 226.608 241.863 184.362 1.00 138.20 47 ASP F O 1
ATOM 6402 N N . LYS E 4 48 ? 226.600 239.905 185.469 1.00 137.42 48 LYS F N 1
ATOM 6403 C CA . LYS E 4 48 ? 226.479 240.527 186.779 1.00 137.42 48 LYS F CA 1
ATOM 6404 C C . LYS E 4 48 ? 227.796 240.667 187.525 1.00 137.42 48 LYS F C 1
ATOM 6405 O O . LYS E 4 48 ? 227.876 241.488 188.444 1.00 137.42 48 LYS F O 1
ATOM 6411 N N . VAL E 4 49 ? 228.821 239.898 187.167 1.00 134.74 49 VAL F N 1
ATOM 6412 C CA . VAL E 4 49 ? 230.089 239.931 187.881 1.00 134.74 49 VAL F CA 1
ATOM 6413 C C . VAL E 4 49 ? 231.230 240.037 186.881 1.00 134.74 49 VAL F C 1
ATOM 6414 O O . VAL E 4 49 ? 231.085 239.711 185.699 1.00 134.74 49 VAL F O 1
ATOM 6418 N N . ARG E 4 50 ? 232.372 240.509 187.371 1.00 138.05 50 ARG F N 1
ATOM 6419 C CA . ARG E 4 50 ? 233.605 240.592 186.606 1.00 138.05 50 ARG F CA 1
ATOM 6420 C C . ARG E 4 50 ? 234.730 240.049 187.473 1.00 138.05 50 ARG F C 1
ATOM 6421 O O . ARG E 4 50 ? 234.737 240.260 188.691 1.00 138.05 50 ARG F O 1
ATOM 6429 N N . ARG E 4 51 ? 235.667 239.340 186.855 1.00 147.38 51 ARG F N 1
ATOM 6430 C CA . ARG E 4 51 ? 236.776 238.724 187.569 1.00 147.38 51 ARG F CA 1
ATOM 6431 C C . ARG E 4 51 ? 238.057 238.960 186.785 1.00 147.38 51 ARG F C 1
ATOM 6432 O O . ARG E 4 51 ? 238.087 238.757 185.566 1.00 147.38 51 ARG F O 1
ATOM 6440 N N . VAL E 4 52 ? 239.108 239.391 187.478 1.00 113.34 52 VAL F N 1
ATOM 6441 C CA . VAL E 4 52 ? 240.437 239.523 186.888 1.00 113.34 52 VAL F CA 1
ATOM 6442 C C . VAL E 4 52 ? 241.429 238.935 187.881 1.00 113.34 52 VAL F C 1
ATOM 6443 O O . VAL E 4 52 ? 241.193 238.976 189.093 1.00 113.34 52 VAL F O 1
ATOM 6447 N N . MET E 4 53 ? 242.501 238.330 187.377 1.00 107.45 53 MET F N 1
ATOM 6448 C CA . MET E 4 53 ? 243.506 237.726 188.240 1.00 107.45 53 MET F CA 1
ATOM 6449 C C . MET E 4 53 ? 244.879 237.888 187.603 1.00 107.45 53 MET F C 1
ATOM 6450 O O . MET E 4 53 ? 245.023 237.734 186.386 1.00 107.45 53 MET F O 1
ATOM 6455 N N . SER E 4 54 ? 245.881 238.188 188.427 1.00 104.67 54 SER F N 1
ATOM 6456 C CA . SER E 4 54 ? 247.243 238.382 187.953 1.00 104.67 54 SER F CA 1
ATOM 6457 C C . SER E 4 54 ? 248.217 237.798 188.966 1.00 104.67 54 SER F C 1
ATOM 6458 O O . SER E 4 54 ? 247.866 237.540 190.119 1.00 104.67 54 SER F O 1
ATOM 6461 N N . VAL E 4 55 ? 249.450 237.582 188.519 1.00 104.87 55 VAL F N 1
ATOM 6462 C CA . VAL E 4 55 ? 250.497 236.992 189.343 1.00 104.87 55 VAL F CA 1
ATOM 6463 C C . VAL E 4 55 ? 251.719 237.896 189.310 1.00 104.87 55 VAL F C 1
ATOM 6464 O O . VAL E 4 55 ? 252.145 238.338 188.237 1.00 104.87 55 VAL F O 1
ATOM 6468 N N . SER E 4 56 ? 252.282 238.172 190.486 1.00 115.84 56 SER F N 1
ATOM 6469 C CA . SER E 4 56 ? 253.518 238.935 190.595 1.00 115.84 56 SER F CA 1
ATOM 6470 C C . SER E 4 56 ? 254.409 238.233 191.605 1.00 115.84 56 SER F C 1
ATOM 6471 O O . SER E 4 56 ? 254.027 238.095 192.771 1.00 115.84 56 SER F O 1
ATOM 6474 N N . ASN E 4 57 ? 255.580 237.789 191.155 1.00 116.11 57 ASN F N 1
ATOM 6475 C CA . ASN E 4 57 ? 256.516 237.021 191.986 1.00 116.11 57 ASN F CA 1
ATOM 6476 C C . ASN E 4 57 ? 255.772 235.755 192.411 1.00 116.11 57 ASN F C 1
ATOM 6477 O O . ASN E 4 57 ? 255.207 235.068 191.546 1.00 116.11 57 ASN F O 1
ATOM 6482 N N . ASN E 4 58 ? 255.735 235.411 193.699 1.00 106.04 58 ASN F N 1
ATOM 6483 C CA . ASN E 4 58 ? 254.928 234.303 194.191 1.00 106.04 58 ASN F CA 1
ATOM 6484 C C . ASN E 4 58 ? 253.666 234.787 194.894 1.00 106.04 58 ASN F C 1
ATOM 6485 O O . ASN E 4 58 ? 253.181 234.133 195.824 1.00 106.04 58 ASN F O 1
ATOM 6490 N N . LYS E 4 59 ? 253.124 235.923 194.464 1.00 103.63 59 LYS F N 1
ATOM 6491 C CA . LYS E 4 59 ? 251.965 236.538 195.094 1.00 103.63 59 LYS F CA 1
ATOM 6492 C C . LYS E 4 59 ? 250.852 236.702 194.070 1.00 103.63 59 LYS F C 1
ATOM 6493 O O . LYS E 4 59 ? 251.071 237.251 192.983 1.00 103.63 59 LYS F O 1
ATOM 6499 N N . LEU E 4 60 ? 249.660 236.235 194.423 1.00 95.40 60 LEU F N 1
ATOM 6500 C CA . LEU E 4 60 ? 248.480 236.380 193.585 1.00 95.40 60 LEU F CA 1
ATOM 6501 C C . LEU E 4 60 ? 247.866 237.752 193.816 1.00 95.40 60 LEU F C 1
ATOM 6502 O O . LEU E 4 60 ? 248.058 238.353 194.878 1.00 95.40 60 LEU F O 1
ATOM 6507 N N . SER E 4 61 ? 247.138 238.245 192.820 1.00 101.97 61 SER F N 1
ATOM 6508 C CA . SER E 4 61 ? 246.321 239.441 192.940 1.00 101.97 61 SER F CA 1
ATOM 6509 C C . SER E 4 61 ? 245.013 239.168 192.217 1.00 101.97 61 SER F C 1
ATOM 6510 O O . SER E 4 61 ? 244.952 239.245 190.985 1.00 101.97 61 SER F O 1
ATOM 6513 N N . VAL E 4 62 ? 243.983 238.815 192.979 1.00 96.01 62 VAL F N 1
ATOM 6514 C CA . VAL E 4 62 ? 242.745 238.297 192.413 1.00 96.01 62 VAL F CA 1
ATOM 6515 C C . VAL E 4 62 ? 241.607 239.231 192.791 1.00 96.01 62 VAL F C 1
ATOM 6516 O O . VAL E 4 62 ? 241.241 239.329 193.965 1.00 96.01 62 VAL F O 1
ATOM 6520 N N . HIS E 4 63 ? 241.033 239.902 191.796 1.00 107.28 63 HIS F N 1
ATOM 6521 C CA . HIS E 4 63 ? 240.011 240.914 192.020 1.00 107.28 63 HIS F CA 1
ATOM 6522 C C . HIS E 4 63 ? 238.672 240.403 191.507 1.00 107.28 63 HIS F C 1
ATOM 6523 O O . HIS E 4 63 ? 238.555 239.997 190.342 1.00 107.28 63 HIS F O 1
ATOM 6530 N N . PHE E 4 64 ? 237.674 240.425 192.386 1.00 109.84 64 PHE F N 1
ATOM 6531 C CA . PHE E 4 64 ? 236.283 240.169 192.051 1.00 109.84 64 PHE F CA 1
ATOM 6532 C C . PHE E 4 64 ? 235.486 241.456 192.193 1.00 109.84 64 PHE F C 1
ATOM 6533 O O . PHE E 4 64 ? 235.629 242.178 193.189 1.00 109.84 64 PHE F O 1
ATOM 6541 N N . GLU E 4 65 ? 234.648 241.733 191.195 1.00 116.43 65 GLU F N 1
ATOM 6542 C CA . GLU E 4 65 ? 233.683 242.820 191.220 1.00 116.43 65 GLU F CA 1
ATOM 6543 C C . GLU E 4 65 ? 232.305 242.238 190.945 1.00 116.43 65 GLU F C 1
ATOM 6544 O O . GLU E 4 65 ? 232.159 241.358 190.095 1.00 116.43 65 GLU F O 1
ATOM 6550 N N . ALA E 4 66 ? 231.298 242.719 191.668 1.00 123.74 66 ALA F N 1
ATOM 6551 C CA . ALA E 4 66 ? 229.960 242.165 191.533 1.00 123.74 66 ALA F CA 1
ATOM 6552 C C . ALA E 4 66 ? 228.916 243.232 191.815 1.00 123.74 66 ALA F C 1
ATOM 6553 O O . ALA E 4 66 ? 229.152 244.189 192.559 1.00 123.74 66 ALA F O 1
ATOM 6555 N N . ILE E 4 67 ? 227.749 243.043 191.201 1.00 129.58 67 ILE F N 1
ATOM 6556 C CA . ILE E 4 67 ? 226.594 243.880 191.495 1.00 129.58 67 ILE F CA 1
ATOM 6557 C C . ILE E 4 67 ? 226.042 243.573 192.881 1.00 129.58 67 ILE F C 1
ATOM 6558 O O . ILE E 4 67 ? 225.680 244.486 193.632 1.00 129.58 67 ILE F O 1
ATOM 6563 N N . GLU E 4 68 ? 225.980 242.294 193.253 1.00 141.20 68 GLU F N 1
ATOM 6564 C CA . GLU E 4 68 ? 225.303 241.875 194.473 1.00 141.20 68 GLU F CA 1
ATOM 6565 C C . GLU E 4 68 ? 226.248 241.129 195.408 1.00 141.20 68 GLU F C 1
ATOM 6566 O O . GLU E 4 68 ? 227.032 240.268 194.983 1.00 141.20 68 GLU F O 1
ATOM 6572 N N . ALA E 4 69 ? 226.134 241.462 196.697 1.00 142.79 69 ALA F N 1
ATOM 6573 C CA . ALA E 4 69 ? 227.007 240.889 197.713 1.00 142.79 69 ALA F CA 1
ATOM 6574 C C . ALA E 4 69 ? 226.804 239.389 197.866 1.00 142.79 69 ALA F C 1
ATOM 6575 O O . ALA E 4 69 ? 227.767 238.669 198.132 1.00 142.79 69 ALA F O 1
ATOM 6577 N N . ARG E 4 70 ? 225.571 238.897 197.727 1.00 141.62 70 ARG F N 1
ATOM 6578 C CA . ARG E 4 70 ? 225.349 237.460 197.873 1.00 141.62 70 ARG F CA 1
ATOM 6579 C C . ARG E 4 70 ? 226.007 236.678 196.740 1.00 141.62 70 ARG F C 1
ATOM 6580 O O . ARG E 4 70 ? 226.607 235.620 196.974 1.00 141.62 70 ARG F O 1
ATOM 6588 N N . LEU E 4 71 ? 225.913 237.181 195.506 1.00 138.44 71 LEU F N 1
ATOM 6589 C CA . LEU E 4 71 ? 226.618 236.544 194.398 1.00 138.44 71 LEU F CA 1
ATOM 6590 C C . LEU E 4 71 ? 228.124 236.597 194.613 1.00 138.44 71 LEU F C 1
ATOM 6591 O O . LEU E 4 71 ? 228.832 235.604 194.386 1.00 138.44 71 LEU F O 1
ATOM 6596 N N . LEU E 4 72 ? 228.633 237.749 195.063 1.00 127.67 72 LEU F N 1
ATOM 6597 C CA . LEU E 4 72 ? 230.060 237.839 195.352 1.00 127.67 72 LEU F CA 1
ATOM 6598 C C . LEU E 4 72 ? 230.467 236.859 196.445 1.00 127.67 72 LEU F C 1
ATOM 6599 O O . LEU E 4 72 ? 231.550 236.274 196.384 1.00 127.67 72 LEU F O 1
ATOM 6604 N N . ARG E 4 73 ? 229.607 236.652 197.443 1.00 124.13 73 ARG F N 1
ATOM 6605 C CA . ARG E 4 73 ? 229.944 235.746 198.537 1.00 124.13 73 ARG F CA 1
ATOM 6606 C C . ARG E 4 73 ? 229.926 234.294 198.075 1.00 124.13 73 ARG F C 1
ATOM 6607 O O . ARG E 4 73 ? 230.735 233.478 198.533 1.00 124.13 73 ARG F O 1
ATOM 6615 N N . ALA E 4 74 ? 228.998 233.948 197.182 1.00 123.05 74 ALA F N 1
ATOM 6616 C CA . ALA E 4 74 ? 229.021 232.618 196.582 1.00 123.05 74 ALA F CA 1
ATOM 6617 C C . ALA E 4 74 ? 230.317 232.404 195.809 1.00 123.05 74 ALA F C 1
ATOM 6618 O O . ALA E 4 74 ? 230.947 231.338 195.896 1.00 123.05 74 ALA F O 1
ATOM 6620 N N . SER E 4 75 ? 230.737 233.424 195.055 1.00 125.97 75 SER F N 1
ATOM 6621 C CA . SER E 4 75 ? 232.026 233.350 194.377 1.00 125.97 75 SER F CA 1
ATOM 6622 C C . SER E 4 75 ? 233.171 233.214 195.372 1.00 125.97 75 SER F C 1
ATOM 6623 O O . SER E 4 75 ? 234.136 232.492 195.107 1.00 125.97 75 SER F O 1
ATOM 6626 N N . PHE E 4 76 ? 233.087 233.906 196.511 1.00 121.49 76 PHE F N 1
ATOM 6627 C CA . PHE E 4 76 ? 234.116 233.787 197.541 1.00 121.49 76 PHE F CA 1
ATOM 6628 C C . PHE E 4 76 ? 234.207 232.359 198.047 1.00 121.49 76 PHE F C 1
ATOM 6629 O O . PHE E 4 76 ? 235.301 231.809 198.208 1.00 121.49 76 PHE F O 1
ATOM 6637 N N . SER E 4 77 ? 233.054 231.754 198.333 1.00 119.14 77 SER F N 1
ATOM 6638 C CA . SER E 4 77 ? 233.037 230.375 198.802 1.00 119.14 77 SER F CA 1
ATOM 6639 C C . SER E 4 77 ? 233.687 229.454 197.784 1.00 119.14 77 SER F C 1
ATOM 6640 O O . SER E 4 77 ? 234.583 228.667 198.124 1.00 119.14 77 SER F O 1
ATOM 6643 N N . ALA E 4 78 ? 233.271 229.565 196.520 1.00 113.60 78 ALA F N 1
ATOM 6644 C CA . ALA E 4 78 ? 233.835 228.707 195.484 1.00 113.60 78 ALA F CA 1
ATOM 6645 C C . ALA E 4 78 ? 235.338 228.918 195.352 1.00 113.60 78 ALA F C 1
ATOM 6646 O O . ALA E 4 78 ? 236.101 227.950 195.259 1.00 113.60 78 ALA F O 1
ATOM 6648 N N . PHE E 4 79 ? 235.783 230.176 195.368 1.00 114.54 79 PHE F N 1
ATOM 6649 C CA . PHE E 4 79 ? 237.192 230.474 195.144 1.00 114.54 79 PHE F CA 1
ATOM 6650 C C . PHE E 4 79 ? 238.055 229.989 196.302 1.00 114.54 79 PHE F C 1
ATOM 6651 O O . PHE E 4 79 ? 239.114 229.391 196.085 1.00 114.54 79 PHE F O 1
ATOM 6659 N N . VAL E 4 80 ? 237.626 230.242 197.540 1.00 121.85 80 VAL F N 1
ATOM 6660 C CA . VAL E 4 80 ? 238.383 229.768 198.694 1.00 121.85 80 VAL F CA 1
ATOM 6661 C C . VAL E 4 80 ? 238.449 228.248 198.692 1.00 121.85 80 VAL F C 1
ATOM 6662 O O . VAL E 4 80 ? 239.507 227.656 198.949 1.00 121.85 80 VAL F O 1
ATOM 6666 N N . ASP E 4 81 ? 237.328 227.590 198.387 1.00 119.92 81 ASP F N 1
ATOM 6667 C CA . ASP E 4 81 ? 237.315 226.134 198.378 1.00 119.92 81 ASP F CA 1
ATOM 6668 C C . ASP E 4 81 ? 238.252 225.576 197.313 1.00 119.92 81 ASP F C 1
ATOM 6669 O O . ASP E 4 81 ? 239.021 224.646 197.577 1.00 119.92 81 ASP F O 1
ATOM 6674 N N . VAL E 4 82 ? 238.219 226.142 196.104 1.00 117.89 82 VAL F N 1
ATOM 6675 C CA . VAL E 4 82 ? 239.061 225.607 195.037 1.00 117.89 82 VAL F CA 1
ATOM 6676 C C . VAL E 4 82 ? 240.528 225.930 195.292 1.00 117.89 82 VAL F C 1
ATOM 6677 O O . VAL E 4 82 ? 241.415 225.155 194.921 1.00 117.89 82 VAL F O 1
ATOM 6681 N N . LEU E 4 83 ? 240.817 227.068 195.929 1.00 116.32 83 LEU F N 1
ATOM 6682 C CA . LEU E 4 83 ? 242.204 227.373 196.263 1.00 116.32 83 LEU F CA 1
ATOM 6683 C C . LEU E 4 83 ? 242.732 226.411 197.318 1.00 116.32 83 LEU F C 1
ATOM 6684 O O . LEU E 4 83 ? 243.870 225.936 197.220 1.00 116.32 83 LEU F O 1
ATOM 6689 N N . THR E 4 84 ? 241.919 226.106 198.333 1.00 124.04 84 THR F N 1
ATOM 6690 C CA . THR E 4 84 ? 242.326 225.114 199.321 1.00 124.04 84 THR F CA 1
ATOM 6691 C C . THR E 4 84 ? 242.500 223.748 198.669 1.00 124.04 84 THR F C 1
ATOM 6692 O O . THR E 4 84 ? 243.414 222.993 199.018 1.00 124.04 84 THR F O 1
ATOM 6696 N N . LEU E 4 85 ? 241.635 223.424 197.706 1.00 120.49 85 LEU F N 1
ATOM 6697 C CA . LEU E 4 85 ? 241.765 222.180 196.955 1.00 120.49 85 LEU F CA 1
ATOM 6698 C C . LEU E 4 85 ? 243.087 222.129 196.198 1.00 120.49 85 LEU F C 1
ATOM 6699 O O . LEU E 4 85 ? 243.788 221.111 196.211 1.00 120.49 85 LEU F O 1
ATOM 6704 N N . ALA E 4 86 ? 243.442 223.227 195.529 1.00 122.44 86 ALA F N 1
ATOM 6705 C CA . ALA E 4 86 ? 244.693 223.272 194.783 1.00 122.44 86 ALA F CA 1
ATOM 6706 C C . ALA E 4 86 ? 245.892 223.139 195.711 1.00 122.44 86 ALA F C 1
ATOM 6707 O O . ALA E 4 86 ? 246.863 222.447 195.387 1.00 122.44 86 ALA F O 1
ATOM 6709 N N . THR E 4 87 ? 245.847 223.802 196.869 1.00 132.65 87 THR F N 1
ATOM 6710 C CA . THR E 4 87 ? 246.934 223.662 197.834 1.00 132.65 87 THR F CA 1
ATOM 6711 C C . THR E 4 87 ? 247.049 222.226 198.334 1.00 132.65 87 THR F C 1
ATOM 6712 O O . THR E 4 87 ? 248.157 221.687 198.450 1.00 132.65 87 THR F O 1
ATOM 6716 N N . ARG E 4 88 ? 245.914 221.590 198.633 1.00 135.50 88 ARG F N 1
ATOM 6717 C CA . ARG E 4 88 ? 245.947 220.222 199.136 1.00 135.50 88 ARG F CA 1
ATOM 6718 C C . ARG E 4 88 ? 246.359 219.244 198.044 1.00 135.50 88 ARG F C 1
ATOM 6719 O O . ARG E 4 88 ? 246.767 218.115 198.334 1.00 135.50 88 ARG F O 1
ATOM 6727 N N . THR E 4 89 ? 246.219 219.645 196.779 1.00 136.46 89 THR F N 1
ATOM 6728 C CA . THR E 4 89 ? 246.725 218.822 195.685 1.00 136.46 89 THR F CA 1
ATOM 6729 C C . THR E 4 89 ? 248.229 218.997 195.512 1.00 136.46 89 THR F C 1
ATOM 6730 O O . THR E 4 89 ? 248.951 218.030 195.241 1.00 136.46 89 THR F O 1
ATOM 6734 N N . ILE E 4 90 ? 248.716 220.231 195.649 1.00 134.87 90 ILE F N 1
ATOM 6735 C CA . ILE E 4 90 ? 250.134 220.503 195.429 1.00 134.87 90 ILE F CA 1
ATOM 6736 C C . ILE E 4 90 ? 250.970 219.955 196.581 1.00 134.87 90 ILE F C 1
ATOM 6737 O O . ILE E 4 90 ? 252.116 219.529 196.391 1.00 134.87 90 ILE F O 1
ATOM 6742 N N . GLN E 4 91 ? 250.399 219.933 197.791 1.00 152.92 91 GLN F N 1
ATOM 6743 C CA . GLN E 4 91 ? 251.201 219.677 198.987 1.00 152.92 91 GLN F CA 1
ATOM 6744 C C . GLN E 4 91 ? 251.862 218.300 198.978 1.00 152.92 91 GLN F C 1
ATOM 6745 O O . GLN E 4 91 ? 252.837 218.084 199.706 1.00 152.92 91 GLN F O 1
ATOM 6751 N N . GLU E 4 92 ? 251.362 217.360 198.179 1.00 155.54 92 GLU F N 1
ATOM 6752 C CA . GLU E 4 92 ? 252.015 216.053 198.089 1.00 155.54 92 GLU F CA 1
ATOM 6753 C C . GLU E 4 92 ? 252.870 215.965 196.829 1.00 155.54 92 GLU F C 1
ATOM 6754 O O . GLU E 4 92 ? 253.208 214.872 196.373 1.00 155.54 92 GLU F O 1
ATOM 6760 N N . LYS F 1 3 ? 253.077 198.746 175.708 1.00 193.42 3 LYS E N 1
ATOM 6761 C CA . LYS F 1 3 ? 252.788 199.114 177.089 1.00 193.42 3 LYS E CA 1
ATOM 6762 C C . LYS F 1 3 ? 251.371 199.662 177.223 1.00 193.42 3 LYS E C 1
ATOM 6763 O O . LYS F 1 3 ? 250.931 200.478 176.413 1.00 193.42 3 LYS E O 1
ATOM 6769 N N . LYS F 1 4 ? 250.661 199.207 178.251 1.00 195.60 4 LYS E N 1
ATOM 6770 C CA . LYS F 1 4 ? 249.298 199.662 178.501 1.00 195.60 4 LYS E CA 1
ATOM 6771 C C . LYS F 1 4 ? 249.329 201.089 179.036 1.00 195.60 4 LYS E C 1
ATOM 6772 O O . LYS F 1 4 ? 249.569 201.310 180.227 1.00 195.60 4 LYS E O 1
ATOM 6778 N N . MET F 1 5 ? 249.091 202.063 178.162 1.00 184.06 5 MET E N 1
ATOM 6779 C CA . MET F 1 5 ? 249.056 203.450 178.596 1.00 184.06 5 MET E CA 1
ATOM 6780 C C . MET F 1 5 ? 247.756 203.709 179.348 1.00 184.06 5 MET E C 1
ATOM 6781 O O . MET F 1 5 ? 246.687 203.239 178.948 1.00 184.06 5 MET E O 1
ATOM 6786 N N . ILE F 1 6 ? 247.853 204.446 180.451 1.00 182.50 6 ILE E N 1
ATOM 6787 C CA . ILE F 1 6 ? 246.756 204.593 181.400 1.00 182.50 6 ILE E CA 1
ATOM 6788 C C . ILE F 1 6 ? 246.291 206.042 181.409 1.00 182.50 6 ILE E C 1
ATOM 6789 O O . ILE F 1 6 ? 247.106 206.965 181.536 1.00 182.50 6 ILE E O 1
ATOM 6794 N N . ALA F 1 7 ? 244.981 206.236 181.275 1.00 172.21 7 ALA E N 1
ATOM 6795 C CA . ALA F 1 7 ? 244.353 207.549 181.293 1.00 172.21 7 ALA E CA 1
ATOM 6796 C C . ALA F 1 7 ? 243.474 207.676 182.527 1.00 172.21 7 ALA E C 1
ATOM 6797 O O . ALA F 1 7 ? 242.645 206.803 182.799 1.00 172.21 7 ALA E O 1
ATOM 6799 N N . ILE F 1 8 ? 243.648 208.765 183.269 1.00 159.85 8 ILE E N 1
ATOM 6800 C CA . ILE F 1 8 ? 242.868 209.017 184.479 1.00 159.85 8 ILE E CA 1
ATOM 6801 C C . ILE F 1 8 ? 241.684 209.902 184.110 1.00 159.85 8 ILE E C 1
ATOM 6802 O O . ILE F 1 8 ? 241.862 210.970 183.515 1.00 159.85 8 ILE E O 1
ATOM 6807 N N . GLY F 1 9 ? 240.474 209.461 184.447 1.00 153.14 9 GLY E N 1
ATOM 6808 C CA . GLY F 1 9 ? 239.267 210.178 184.079 1.00 153.14 9 GLY E CA 1
ATOM 6809 C C . GLY F 1 9 ? 238.362 210.428 185.270 1.00 153.14 9 GLY E C 1
ATOM 6810 O O . GLY F 1 9 ? 238.440 209.735 186.284 1.00 153.14 9 GLY E O 1
ATOM 6811 N N . PHE F 1 10 ? 237.488 211.425 185.131 1.00 147.63 10 PHE E N 1
ATOM 6812 C CA . PHE F 1 10 ? 236.507 211.764 186.156 1.00 147.63 10 PHE E CA 1
ATOM 6813 C C . PHE F 1 10 ? 235.103 211.668 185.581 1.00 147.63 10 PHE E C 1
ATOM 6814 O O . PHE F 1 10 ? 234.911 211.806 184.369 1.00 147.63 10 PHE E O 1
ATOM 6822 N N . GLU F 1 11 ? 234.128 211.432 186.457 1.00 165.91 11 GLU E N 1
ATOM 6823 C CA . GLU F 1 11 ? 232.714 211.545 186.123 1.00 165.91 11 GLU E CA 1
ATOM 6824 C C . GLU F 1 11 ? 232.011 212.226 187.288 1.00 165.91 11 GLU E C 1
ATOM 6825 O O . GLU F 1 11 ? 232.007 211.703 188.411 1.00 165.91 11 GLU E O 1
ATOM 6831 N N . GLY F 1 12 ? 231.433 213.393 187.021 1.00 169.30 12 GLY E N 1
ATOM 6832 C CA . GLY F 1 12 ? 230.695 214.136 188.020 1.00 169.30 12 GLY E CA 1
ATOM 6833 C C . GLY F 1 12 ? 229.472 214.813 187.441 1.00 169.30 12 GLY E C 1
ATOM 6834 O O . GLY F 1 12 ? 229.010 215.830 187.966 1.00 169.30 12 GLY E O 1
ATOM 6835 N N . SER F 1 13 ? 228.933 214.255 186.355 1.00 160.07 13 SER E N 1
ATOM 6836 C CA . SER F 1 13 ? 227.784 214.859 185.691 1.00 160.07 13 SER E CA 1
ATOM 6837 C C . SER F 1 13 ? 226.542 214.887 186.571 1.00 160.07 13 SER E C 1
ATOM 6838 O O . SER F 1 13 ? 225.595 215.615 186.253 1.00 160.07 13 SER E O 1
ATOM 6841 N N . ALA F 1 14 ? 226.520 214.121 187.660 1.00 162.04 14 ALA E N 1
ATOM 6842 C CA . ALA F 1 14 ? 225.380 214.097 188.566 1.00 162.04 14 ALA E CA 1
ATOM 6843 C C . ALA F 1 14 ? 225.851 213.976 190.009 1.00 162.04 14 ALA E C 1
ATOM 6844 O O . ALA F 1 14 ? 227.029 214.202 190.303 1.00 162.04 14 ALA E O 1
ATOM 6846 N N . ASN F 1 15 ? 224.940 213.621 190.915 1.00 169.41 15 ASN E N 1
ATOM 6847 C CA . ASN F 1 15 ? 225.294 213.432 192.317 1.00 169.41 15 ASN E CA 1
ATOM 6848 C C . ASN F 1 15 ? 226.215 212.241 192.538 1.00 169.41 15 ASN E C 1
ATOM 6849 O O . ASN F 1 15 ? 226.749 212.091 193.642 1.00 169.41 15 ASN E O 1
ATOM 6854 N N . LYS F 1 16 ? 226.410 211.401 191.528 1.00 166.71 16 LYS E N 1
ATOM 6855 C CA . LYS F 1 16 ? 227.323 210.271 191.602 1.00 166.71 16 LYS E CA 1
ATOM 6856 C C . LYS F 1 16 ? 228.718 210.741 191.213 1.00 166.71 16 LYS E C 1
ATOM 6857 O O . LYS F 1 16 ? 228.925 211.214 190.091 1.00 166.71 16 LYS E O 1
ATOM 6863 N N . ILE F 1 17 ? 229.671 210.614 192.134 1.00 161.67 17 ILE E N 1
ATOM 6864 C CA . ILE F 1 17 ? 231.044 211.049 191.902 1.00 161.67 17 ILE E CA 1
ATOM 6865 C C . ILE F 1 17 ? 231.912 209.819 191.674 1.00 161.67 17 ILE E C 1
ATOM 6866 O O . ILE F 1 17 ? 231.856 208.855 192.450 1.00 161.67 17 ILE E O 1
ATOM 6871 N N . GLY F 1 18 ? 232.693 209.839 190.593 1.00 162.78 18 GLY E N 1
ATOM 6872 C CA . GLY F 1 18 ? 233.532 208.701 190.278 1.00 162.78 18 GLY E CA 1
ATOM 6873 C C . GLY F 1 18 ? 234.841 209.050 189.600 1.00 162.78 18 GLY E C 1
ATOM 6874 O O . GLY F 1 18 ? 234.921 210.016 188.837 1.00 162.78 18 GLY E O 1
ATOM 6875 N N . VAL F 1 19 ? 235.879 208.267 189.879 1.00 164.68 19 VAL E N 1
ATOM 6876 C CA . VAL F 1 19 ? 237.186 208.408 189.248 1.00 164.68 19 VAL E CA 1
ATOM 6877 C C . VAL F 1 19 ? 237.564 207.070 188.626 1.00 164.68 19 VAL E C 1
ATOM 6878 O O . VAL F 1 19 ? 237.366 206.014 189.239 1.00 164.68 19 VAL E O 1
ATOM 6882 N N . GLY F 1 20 ? 238.071 207.112 187.405 1.00 172.77 20 GLY E N 1
ATOM 6883 C CA . GLY F 1 20 ? 238.277 205.903 186.624 1.00 172.77 20 GLY E CA 1
ATOM 6884 C C . GLY F 1 20 ? 239.682 205.766 186.083 1.00 172.77 20 GLY E C 1
ATOM 6885 O O . GLY F 1 20 ? 240.274 206.731 185.591 1.00 172.77 20 GLY E O 1
ATOM 6886 N N . ILE F 1 21 ? 240.207 204.546 186.180 1.00 182.28 21 ILE E N 1
ATOM 6887 C CA . ILE F 1 21 ? 241.458 204.136 185.554 1.00 182.28 21 ILE E CA 1
ATOM 6888 C C . ILE F 1 21 ? 241.159 202.888 184.733 1.00 182.28 21 ILE E C 1
ATOM 6889 O O . ILE F 1 21 ? 240.618 201.908 185.262 1.00 182.28 21 ILE E O 1
ATOM 6894 N N . VAL F 1 22 ? 241.498 202.925 183.444 1.00 186.53 22 VAL E N 1
ATOM 6895 C CA . VAL F 1 22 ? 241.218 201.826 182.530 1.00 186.53 22 VAL E CA 1
ATOM 6896 C C . VAL F 1 22 ? 242.477 201.478 181.748 1.00 186.53 22 VAL E C 1
ATOM 6897 O O . VAL F 1 22 ? 243.427 202.259 181.665 1.00 186.53 22 VAL E O 1
ATOM 6901 N N . THR F 1 23 ? 242.467 200.281 181.171 1.00 196.12 23 THR E N 1
ATOM 6902 C CA . THR F 1 23 ? 243.520 199.795 180.293 1.00 196.12 23 THR E CA 1
ATOM 6903 C C . THR F 1 23 ? 242.989 199.704 178.865 1.00 196.12 23 THR E C 1
ATOM 6904 O O . THR F 1 23 ? 241.819 199.988 178.591 1.00 196.12 23 THR E O 1
ATOM 6908 N N . LEU F 1 24 ? 243.869 199.297 177.946 1.00 199.08 24 LEU E N 1
ATOM 6909 C CA . LEU F 1 24 ? 243.500 199.248 176.534 1.00 199.08 24 LEU E CA 1
ATOM 6910 C C . LEU F 1 24 ? 242.357 198.273 176.278 1.00 199.08 24 LEU E C 1
ATOM 6911 O O . LEU F 1 24 ? 241.551 198.489 175.366 1.00 199.08 24 LEU E O 1
ATOM 6916 N N . ASP F 1 25 ? 242.265 197.207 177.069 1.00 199.96 25 ASP E N 1
ATOM 6917 C CA . ASP F 1 25 ? 241.216 196.210 176.898 1.00 199.96 25 ASP E CA 1
ATOM 6918 C C . ASP F 1 25 ? 239.933 196.552 177.648 1.00 199.96 25 ASP E C 1
ATOM 6919 O O . ASP F 1 25 ? 238.972 195.779 177.577 1.00 199.96 25 ASP E O 1
ATOM 6924 N N . GLY F 1 26 ? 239.890 197.678 178.356 1.00 201.14 26 GLY E N 1
ATOM 6925 C CA . GLY F 1 26 ? 238.713 198.069 179.100 1.00 201.14 26 GLY E CA 1
ATOM 6926 C C . GLY F 1 26 ? 238.665 197.598 180.536 1.00 201.14 26 GLY E C 1
ATOM 6927 O O . GLY F 1 26 ? 237.703 197.923 181.243 1.00 201.14 26 GLY E O 1
ATOM 6928 N N . THR F 1 27 ? 239.662 196.843 180.990 1.00 190.36 27 THR E N 1
ATOM 6929 C CA . THR F 1 27 ? 239.690 196.394 182.375 1.00 190.36 27 THR E CA 1
ATOM 6930 C C . THR F 1 27 ? 239.849 197.581 183.317 1.00 190.36 27 THR E C 1
ATOM 6931 O O . THR F 1 27 ? 240.651 198.487 183.074 1.00 190.36 27 THR E O 1
ATOM 6935 N N . ILE F 1 28 ? 239.078 197.572 184.398 1.00 175.49 28 ILE E N 1
ATOM 6936 C CA . ILE F 1 28 ? 239.106 198.648 185.382 1.00 175.49 28 ILE E CA 1
ATOM 6937 C C . ILE F 1 28 ? 240.087 198.273 186.483 1.00 175.49 28 ILE E C 1
ATOM 6938 O O . ILE F 1 28 ? 239.838 197.345 187.260 1.00 175.49 28 ILE E O 1
ATOM 6943 N N . LEU F 1 29 ? 241.206 198.995 186.553 1.00 176.15 29 LEU E N 1
ATOM 6944 C CA . LEU F 1 29 ? 242.170 198.758 187.620 1.00 176.15 29 LEU E CA 1
ATOM 6945 C C . LEU F 1 29 ? 241.668 199.276 188.961 1.00 176.15 29 LEU E C 1
ATOM 6946 O O . LEU F 1 29 ? 242.031 198.728 190.007 1.00 176.15 29 LEU E O 1
ATOM 6951 N N . ALA F 1 30 ? 240.844 200.321 188.950 1.00 171.57 30 ALA E N 1
ATOM 6952 C CA . ALA F 1 30 ? 240.264 200.859 190.171 1.00 171.57 30 ALA E CA 1
ATOM 6953 C C . ALA F 1 30 ? 239.008 201.637 189.813 1.00 171.57 30 ALA E C 1
ATOM 6954 O O . ALA F 1 30 ? 239.033 202.482 188.915 1.00 171.57 30 ALA E O 1
ATOM 6956 N N . ASN F 1 31 ? 237.916 201.347 190.515 1.00 165.07 31 ASN E N 1
ATOM 6957 C CA . ASN F 1 31 ? 236.686 202.097 190.297 1.00 165.07 31 ASN E CA 1
ATOM 6958 C C . ASN F 1 31 ? 236.057 202.539 191.613 1.00 165.07 31 ASN E C 1
ATOM 6959 O O . ASN F 1 31 ? 234.948 202.099 191.941 1.00 165.07 31 ASN E O 1
ATOM 6964 N N . PRO F 1 32 ? 236.713 203.397 192.394 1.00 167.29 32 PRO E N 1
ATOM 6965 C CA . PRO F 1 32 ? 236.042 203.962 193.567 1.00 167.29 32 PRO E CA 1
ATOM 6966 C C . PRO F 1 32 ? 234.945 204.924 193.144 1.00 167.29 32 PRO E C 1
ATOM 6967 O O . PRO F 1 32 ? 235.013 205.559 192.089 1.00 167.29 32 PRO E O 1
ATOM 6971 N N . ARG F 1 33 ? 233.921 205.025 193.986 1.00 171.16 33 ARG E N 1
ATOM 6972 C CA . ARG F 1 33 ? 232.731 205.783 193.631 1.00 171.16 33 ARG E CA 1
ATOM 6973 C C . ARG F 1 33 ? 231.997 206.172 194.905 1.00 171.16 33 ARG E C 1
ATOM 6974 O O . ARG F 1 33 ? 232.090 205.468 195.914 1.00 171.16 33 ARG E O 1
ATOM 6982 N N . HIS F 1 34 ? 231.274 207.290 194.858 1.00 170.77 34 HIS E N 1
ATOM 6983 C CA . HIS F 1 34 ? 230.462 207.708 195.990 1.00 170.77 34 HIS E CA 1
ATOM 6984 C C . HIS F 1 34 ? 229.138 208.290 195.515 1.00 170.77 34 HIS E C 1
ATOM 6985 O O . HIS F 1 34 ? 229.036 208.855 194.419 1.00 170.77 34 HIS E O 1
ATOM 6992 N N . THR F 1 35 ? 228.131 208.160 196.377 1.00 178.34 35 THR E N 1
ATOM 6993 C CA . THR F 1 35 ? 226.745 208.468 196.062 1.00 178.34 35 THR E CA 1
ATOM 6994 C C . THR F 1 35 ? 226.236 209.537 197.021 1.00 178.34 35 THR E C 1
ATOM 6995 O O . THR F 1 35 ? 226.651 209.587 198.183 1.00 178.34 35 THR E O 1
ATOM 6999 N N . TYR F 1 36 ? 225.339 210.389 196.534 1.00 179.52 36 TYR E N 1
ATOM 7000 C CA . TYR F 1 36 ? 224.685 211.393 197.360 1.00 179.52 36 TYR E CA 1
ATOM 7001 C C . TYR F 1 36 ? 223.206 211.060 197.505 1.00 179.52 36 TYR E C 1
ATOM 7002 O O . TYR F 1 36 ? 222.545 210.687 196.531 1.00 179.52 36 TYR E O 1
ATOM 7011 N N . ILE F 1 37 ? 222.690 211.198 198.725 1.00 198.02 37 ILE E N 1
ATOM 7012 C CA . ILE F 1 37 ? 221.302 210.883 199.043 1.00 198.02 37 ILE E CA 1
ATOM 7013 C C . ILE F 1 37 ? 220.520 212.183 199.165 1.00 198.02 37 ILE E C 1
ATOM 7014 O O . ILE F 1 37 ? 221.082 213.229 199.511 1.00 198.02 37 ILE E O 1
ATOM 7019 N N . THR F 1 38 ? 219.220 212.117 198.865 1.00 232.31 38 THR E N 1
ATOM 7020 C CA . THR F 1 38 ? 218.353 213.285 198.876 1.00 232.31 38 THR E CA 1
ATOM 7021 C C . THR F 1 38 ? 217.101 213.021 199.707 1.00 232.31 38 THR E C 1
ATOM 7022 O O . THR F 1 38 ? 216.674 211.871 199.849 1.00 232.31 38 THR E O 1
ATOM 7026 N N . PRO F 1 39 ? 216.496 214.063 200.277 1.00 259.84 39 PRO E N 1
ATOM 7027 C CA . PRO F 1 39 ? 215.218 213.877 200.955 1.00 259.84 39 PRO E CA 1
ATOM 7028 C C . PRO F 1 39 ? 214.156 213.430 199.972 1.00 259.84 39 PRO E C 1
ATOM 7029 O O . PRO F 1 39 ? 214.201 213.784 198.778 1.00 259.84 39 PRO E O 1
ATOM 7033 N N . PRO F 1 40 ? 213.179 212.647 200.425 1.00 270.00 40 PRO E N 1
ATOM 7034 C CA . PRO F 1 40 ? 212.166 212.135 199.496 1.00 270.00 40 PRO E CA 1
ATOM 7035 C C . PRO F 1 40 ? 211.201 213.226 199.059 1.00 270.00 40 PRO E C 1
ATOM 7036 O O . PRO F 1 40 ? 210.898 214.155 199.811 1.00 270.00 40 PRO E O 1
ATOM 7040 N N . GLY F 1 41 ? 210.719 213.102 197.823 1.00 275.35 41 GLY E N 1
ATOM 7041 C CA . GLY F 1 41 ? 209.799 214.063 197.256 1.00 275.35 41 GLY E CA 1
ATOM 7042 C C . GLY F 1 41 ? 210.438 215.283 196.633 1.00 275.35 41 GLY E C 1
ATOM 7043 O O . GLY F 1 41 ? 209.714 216.136 196.103 1.00 275.35 41 GLY E O 1
ATOM 7044 N N . HIS F 1 42 ? 211.763 215.401 196.672 1.00 262.70 42 HIS E N 1
ATOM 7045 C CA . HIS F 1 42 ? 212.462 216.562 196.143 1.00 262.70 42 HIS E CA 1
ATOM 7046 C C . HIS F 1 42 ? 213.717 216.121 195.405 1.00 262.70 42 HIS E C 1
ATOM 7047 O O . HIS F 1 42 ? 214.244 215.029 195.636 1.00 262.70 42 HIS E O 1
ATOM 7054 N N . GLY F 1 43 ? 214.188 216.984 194.511 1.00 229.09 43 GLY E N 1
ATOM 7055 C CA . GLY F 1 43 ? 215.413 216.749 193.775 1.00 229.09 43 GLY E CA 1
ATOM 7056 C C . GLY F 1 43 ? 216.587 217.474 194.407 1.00 229.09 43 GLY E C 1
ATOM 7057 O O . GLY F 1 43 ? 216.427 218.518 195.035 1.00 229.09 43 GLY E O 1
ATOM 7058 N N . PHE F 1 44 ? 217.775 216.901 194.235 1.00 191.71 44 PHE E N 1
ATOM 7059 C CA . PHE F 1 44 ? 218.978 217.478 194.817 1.00 191.71 44 PHE E CA 1
ATOM 7060 C C . PHE F 1 44 ? 219.305 218.819 194.171 1.00 191.71 44 PHE E C 1
ATOM 7061 O O . PHE F 1 44 ? 219.106 219.014 192.969 1.00 191.71 44 PHE E O 1
ATOM 7069 N N . LEU F 1 45 ? 219.815 219.757 194.991 1.00 181.72 45 LEU E N 1
ATOM 7070 C CA . LEU F 1 45 ? 220.193 221.062 194.479 1.00 181.72 45 LEU E CA 1
ATOM 7071 C C . LEU F 1 45 ? 221.694 221.117 194.214 1.00 181.72 45 LEU E C 1
ATOM 7072 O O . LEU F 1 45 ? 222.475 220.431 194.881 1.00 181.72 45 LEU E O 1
ATOM 7077 N N . PRO F 1 46 ? 222.111 221.919 193.231 1.00 179.50 46 PRO E N 1
ATOM 7078 C CA . PRO F 1 46 ? 223.522 221.884 192.806 1.00 179.50 46 PRO E CA 1
ATOM 7079 C C . PRO F 1 46 ? 224.526 222.260 193.885 1.00 179.50 46 PRO E C 1
ATOM 7080 O O . PRO F 1 46 ? 225.642 221.730 193.877 1.00 179.50 46 PRO E O 1
ATOM 7084 N N . ARG F 1 47 ? 224.182 223.168 194.801 1.00 178.82 47 ARG E N 1
ATOM 7085 C CA . ARG F 1 47 ? 225.187 223.695 195.722 1.00 178.82 47 ARG E CA 1
ATOM 7086 C C . ARG F 1 47 ? 225.645 222.640 196.726 1.00 178.82 47 ARG E C 1
ATOM 7087 O O . ARG F 1 47 ? 226.851 222.421 196.908 1.00 178.82 47 ARG E O 1
ATOM 7095 N N . GLU F 1 48 ? 224.700 221.972 197.391 1.00 173.83 48 GLU E N 1
ATOM 7096 C CA . GLU F 1 48 ? 225.084 220.931 198.338 1.00 173.83 48 GLU E CA 1
ATOM 7097 C C . GLU F 1 48 ? 225.694 219.737 197.616 1.00 173.83 48 GLU E C 1
ATOM 7098 O O . GLU F 1 48 ? 226.560 219.047 198.166 1.00 173.83 48 GLU E O 1
ATOM 7104 N N . THR F 1 49 ? 225.263 219.487 196.379 1.00 167.27 49 THR E N 1
ATOM 7105 C CA . THR F 1 49 ? 225.896 218.449 195.576 1.00 167.27 49 THR E CA 1
ATOM 7106 C C . THR F 1 49 ? 227.360 218.779 195.320 1.00 167.27 49 THR E C 1
ATOM 7107 O O . THR F 1 49 ? 228.226 217.904 195.416 1.00 167.27 49 THR E O 1
ATOM 7111 N N . ALA F 1 50 ? 227.654 220.042 195.002 1.00 162.75 50 ALA E N 1
ATOM 7112 C CA . ALA F 1 50 ? 229.037 220.459 194.798 1.00 162.75 50 ALA E CA 1
ATOM 7113 C C . ALA F 1 50 ? 229.834 220.368 196.090 1.00 162.75 50 ALA E C 1
ATOM 7114 O O . ALA F 1 50 ? 231.019 220.022 196.074 1.00 162.75 50 ALA E O 1
ATOM 7116 N N . HIS F 1 51 ? 229.203 220.691 197.220 1.00 162.44 51 HIS E N 1
ATOM 7117 C CA . HIS F 1 51 ? 229.879 220.540 198.505 1.00 162.44 51 HIS E CA 1
ATOM 7118 C C . HIS F 1 51 ? 230.239 219.081 198.765 1.00 162.44 51 HIS E C 1
ATOM 7119 O O . HIS F 1 51 ? 231.362 218.770 199.182 1.00 162.44 51 HIS E O 1
ATOM 7126 N N . HIS F 1 52 ? 229.298 218.171 198.504 1.00 164.95 52 HIS E N 1
ATOM 7127 C CA . HIS F 1 52 ? 229.558 216.742 198.647 1.00 164.95 52 HIS E CA 1
ATOM 7128 C C . HIS F 1 52 ? 230.676 216.296 197.711 1.00 164.95 52 HIS E C 1
ATOM 7129 O O . HIS F 1 52 ? 231.553 215.507 198.093 1.00 164.95 52 HIS E O 1
ATOM 7136 N N . HIS F 1 53 ? 230.655 216.796 196.474 1.00 158.74 53 HIS E N 1
ATOM 7137 C CA . HIS F 1 53 ? 231.697 216.465 195.509 1.00 158.74 53 HIS E CA 1
ATOM 7138 C C . HIS F 1 53 ? 233.060 216.935 195.995 1.00 158.74 53 HIS E C 1
ATOM 7139 O O . HIS F 1 53 ? 234.060 216.226 195.846 1.00 158.74 53 HIS E O 1
ATOM 7146 N N . LEU F 1 54 ? 233.122 218.137 196.568 1.00 160.56 54 LEU E N 1
ATOM 7147 C CA . LEU F 1 54 ? 234.378 218.636 197.114 1.00 160.56 54 LEU E CA 1
ATOM 7148 C C . LEU F 1 54 ? 234.857 217.768 198.268 1.00 160.56 54 LEU E C 1
ATOM 7149 O O . LEU F 1 54 ? 236.054 217.483 198.387 1.00 160.56 54 LEU E O 1
ATOM 7154 N N . ASP F 1 55 ? 233.936 217.347 199.137 1.00 164.56 55 ASP E N 1
ATOM 7155 C CA . ASP F 1 55 ? 234.323 216.486 200.250 1.00 164.56 55 ASP E CA 1
ATOM 7156 C C . ASP F 1 55 ? 234.889 215.161 199.757 1.00 164.56 55 ASP E C 1
ATOM 7157 O O . ASP F 1 55 ? 235.867 214.649 200.315 1.00 164.56 55 ASP E O 1
ATOM 7162 N N . HIS F 1 56 ? 234.290 214.588 198.715 1.00 165.15 56 HIS E N 1
ATOM 7163 C CA . HIS F 1 56 ? 234.596 213.217 198.325 1.00 165.15 56 HIS E CA 1
ATOM 7164 C C . HIS F 1 56 ? 235.564 213.094 197.151 1.00 165.15 56 HIS E C 1
ATOM 7165 O O . HIS F 1 56 ? 235.960 211.973 196.818 1.00 165.15 56 HIS E O 1
ATOM 7172 N N . VAL F 1 57 ? 235.959 214.199 196.514 1.00 156.01 57 VAL E N 1
ATOM 7173 C CA . VAL F 1 57 ? 236.783 214.095 195.312 1.00 156.01 57 VAL E CA 1
ATOM 7174 C C . VAL F 1 57 ? 238.199 213.636 195.652 1.00 156.01 57 VAL E C 1
ATOM 7175 O O . VAL F 1 57 ? 238.751 212.749 194.990 1.00 156.01 57 VAL E O 1
ATOM 7179 N N . LEU F 1 58 ? 238.811 214.228 196.685 1.00 159.42 58 LEU E N 1
ATOM 7180 C CA . LEU F 1 58 ? 240.169 213.822 197.051 1.00 159.42 58 LEU E CA 1
ATOM 7181 C C . LEU F 1 58 ? 240.228 212.379 197.536 1.00 159.42 58 LEU E C 1
ATOM 7182 O O . LEU F 1 58 ? 241.105 211.627 197.069 1.00 159.42 58 LEU E O 1
ATOM 7187 N N . PRO F 1 59 ? 239.365 211.925 198.457 1.00 165.70 59 PRO E N 1
ATOM 7188 C CA . PRO F 1 59 ? 239.424 210.508 198.848 1.00 165.70 59 PRO E CA 1
ATOM 7189 C C . PRO F 1 59 ? 239.182 209.558 197.692 1.00 165.70 59 PRO E C 1
ATOM 7190 O O . PRO F 1 59 ? 239.737 208.456 197.688 1.00 165.70 59 PRO E O 1
ATOM 7194 N N . LEU F 1 60 ? 238.370 209.948 196.706 1.00 169.51 60 LEU E N 1
ATOM 7195 C CA . LEU F 1 60 ? 238.149 209.071 195.559 1.00 169.51 60 LEU E CA 1
ATOM 7196 C C . LEU F 1 60 ? 239.424 208.884 194.745 1.00 169.51 60 LEU E C 1
ATOM 7197 O O . LEU F 1 60 ? 239.748 207.760 194.347 1.00 169.51 60 LEU E O 1
ATOM 7202 N N . VAL F 1 61 ? 240.161 209.967 194.489 1.00 170.77 61 VAL E N 1
ATOM 7203 C CA . VAL F 1 61 ? 241.418 209.846 193.753 1.00 170.77 61 VAL E CA 1
ATOM 7204 C C . VAL F 1 61 ? 242.433 209.052 194.565 1.00 170.77 61 VAL E C 1
ATOM 7205 O O . VAL F 1 61 ? 243.191 208.237 194.021 1.00 170.77 61 VAL E O 1
ATOM 7209 N N . LYS F 1 62 ? 242.464 209.279 195.881 1.00 177.27 62 LYS E N 1
ATOM 7210 C CA . LYS F 1 62 ? 243.363 208.516 196.742 1.00 177.27 62 LYS E CA 1
ATOM 7211 C C . LYS F 1 62 ? 243.042 207.025 196.691 1.00 177.27 62 LYS E C 1
ATOM 7212 O O . LYS F 1 62 ? 243.945 206.186 196.560 1.00 177.27 62 LYS E O 1
ATOM 7218 N N . SER F 1 63 ? 241.756 206.677 196.763 1.00 180.62 63 SER E N 1
ATOM 7219 C CA . SER F 1 63 ? 241.355 205.278 196.696 1.00 180.62 63 SER E CA 1
ATOM 7220 C C . SER F 1 63 ? 241.652 204.685 195.326 1.00 180.62 63 SER E C 1
ATOM 7221 O O . SER F 1 63 ? 242.015 203.511 195.220 1.00 180.62 63 SER E O 1
ATOM 7224 N N . ALA F 1 64 ? 241.489 205.476 194.264 1.00 181.07 64 ALA E N 1
ATOM 7225 C CA . ALA F 1 64 ? 241.801 204.987 192.926 1.00 181.07 64 ALA E CA 1
ATOM 7226 C C . ALA F 1 64 ? 243.282 204.662 192.795 1.00 181.07 64 ALA E C 1
ATOM 7227 O O . ALA F 1 64 ? 243.654 203.604 192.275 1.00 181.07 64 ALA E O 1
ATOM 7229 N N . LEU F 1 65 ? 244.146 205.561 193.273 1.00 183.61 65 LEU E N 1
ATOM 7230 C CA . LEU F 1 65 ? 245.578 205.304 193.169 1.00 183.61 65 LEU E CA 1
ATOM 7231 C C . LEU F 1 65 ? 246.002 204.140 194.056 1.00 183.61 65 LEU E C 1
ATOM 7232 O O . LEU F 1 65 ? 246.933 203.407 193.703 1.00 183.61 65 LEU E O 1
ATOM 7237 N N . GLU F 1 66 ? 245.343 203.951 195.202 1.00 191.09 66 GLU E N 1
ATOM 7238 C CA . GLU F 1 66 ? 245.662 202.795 196.037 1.00 191.09 66 GLU E CA 1
ATOM 7239 C C . GLU F 1 66 ? 245.202 201.491 195.391 1.00 191.09 66 GLU E C 1
ATOM 7240 O O . GLU F 1 66 ? 245.965 200.521 195.318 1.00 191.09 66 GLU E O 1
ATOM 7246 N N . THR F 1 67 ? 243.953 201.447 194.918 1.00 191.79 67 THR E N 1
ATOM 7247 C CA . THR F 1 67 ? 243.391 200.204 194.400 1.00 191.79 67 THR E CA 1
ATOM 7248 C C . THR F 1 67 ? 244.043 199.800 193.085 1.00 191.79 67 THR E C 1
ATOM 7249 O O . THR F 1 67 ? 244.402 198.631 192.899 1.00 191.79 67 THR E O 1
ATOM 7253 N N . SER F 1 68 ? 244.202 200.748 192.159 1.00 190.18 68 SER E N 1
ATOM 7254 C CA . SER F 1 68 ? 244.866 200.440 190.899 1.00 190.18 68 SER E CA 1
ATOM 7255 C C . SER F 1 68 ? 246.330 200.077 191.096 1.00 190.18 68 SER E C 1
ATOM 7256 O O . SER F 1 68 ? 246.912 199.414 190.231 1.00 190.18 68 SER E O 1
ATOM 7259 N N . GLN F 1 69 ? 246.928 200.490 192.217 1.00 190.47 69 GLN E N 1
ATOM 7260 C CA . GLN F 1 69 ? 248.343 200.253 192.503 1.00 190.47 69 GLN E CA 1
ATOM 7261 C C . GLN F 1 69 ? 249.222 200.789 191.375 1.00 190.47 69 GLN E C 1
ATOM 7262 O O . GLN F 1 69 ? 250.241 200.195 191.014 1.00 190.47 69 GLN E O 1
ATOM 7268 N N . VAL F 1 70 ? 248.818 201.924 190.812 1.00 185.00 70 VAL E N 1
ATOM 7269 C CA . VAL F 1 70 ? 249.534 202.577 189.726 1.00 185.00 70 VAL E CA 1
ATOM 7270 C C . VAL F 1 70 ? 249.939 203.966 190.193 1.00 185.00 70 VAL E C 1
ATOM 7271 O O . VAL F 1 70 ? 249.084 204.765 190.594 1.00 185.00 70 VAL E O 1
ATOM 7275 N N . THR F 1 71 ? 251.236 204.247 190.144 1.00 174.70 71 THR E N 1
ATOM 7276 C CA . THR F 1 71 ? 251.728 205.554 190.540 1.00 174.70 71 THR E CA 1
ATOM 7277 C C . THR F 1 71 ? 251.246 206.618 189.554 1.00 174.70 71 THR E C 1
ATOM 7278 O O . THR F 1 71 ? 251.091 206.344 188.361 1.00 174.70 71 THR E O 1
ATOM 7282 N N . PRO F 1 72 ? 250.993 207.839 190.031 1.00 163.76 72 PRO E N 1
ATOM 7283 C CA . PRO F 1 72 ? 250.486 208.888 189.129 1.00 163.76 72 PRO E CA 1
ATOM 7284 C C . PRO F 1 72 ? 251.432 209.226 187.990 1.00 163.76 72 PRO E C 1
ATOM 7285 O O . PRO F 1 72 ? 250.976 209.748 186.965 1.00 163.76 72 PRO E O 1
ATOM 7289 N N . GLU F 1 73 ? 252.733 208.957 188.134 1.00 164.87 73 GLU E N 1
ATOM 7290 C CA . GLU F 1 73 ? 253.643 209.144 187.010 1.00 164.87 73 GLU E CA 1
ATOM 7291 C C . GLU F 1 73 ? 253.294 208.214 185.857 1.00 164.87 73 GLU E C 1
ATOM 7292 O O . GLU F 1 73 ? 253.346 208.623 184.691 1.00 164.87 73 GLU E O 1
ATOM 7298 N N . GLU F 1 74 ? 252.936 206.963 186.161 1.00 177.22 74 GLU E N 1
ATOM 7299 C CA . GLU F 1 74 ? 252.568 206.009 185.123 1.00 177.22 74 GLU E CA 1
ATOM 7300 C C . GLU F 1 74 ? 251.317 206.430 184.363 1.00 177.22 74 GLU E C 1
ATOM 7301 O O . GLU F 1 74 ? 251.097 205.949 183.246 1.00 177.22 74 GLU E O 1
ATOM 7307 N N . ILE F 1 75 ? 250.491 207.303 184.945 1.00 169.05 75 ILE E N 1
ATOM 7308 C CA . ILE F 1 75 ? 249.347 207.838 184.220 1.00 169.05 75 ILE E CA 1
ATOM 7309 C C . ILE F 1 75 ? 249.845 208.616 183.014 1.00 169.05 75 ILE E C 1
ATOM 7310 O O . ILE F 1 75 ? 250.726 209.477 183.130 1.00 169.05 75 ILE E O 1
ATOM 7315 N N . ASP F 1 76 ? 249.286 208.313 181.846 1.00 172.02 76 ASP E N 1
ATOM 7316 C CA . ASP F 1 76 ? 249.742 208.904 180.595 1.00 172.02 76 ASP E CA 1
ATOM 7317 C C . ASP F 1 76 ? 249.022 210.196 180.240 1.00 172.02 76 ASP E C 1
ATOM 7318 O O . ASP F 1 76 ? 249.657 211.133 179.748 1.00 172.02 76 ASP E O 1
ATOM 7323 N N . CYS F 1 77 ? 247.714 210.279 180.479 1.00 156.81 77 CYS E N 1
ATOM 7324 C CA . CYS F 1 77 ? 246.973 211.488 180.154 1.00 156.81 77 CYS E CA 1
ATOM 7325 C C . CYS F 1 77 ? 245.789 211.625 181.096 1.00 156.81 77 CYS E C 1
ATOM 7326 O O . CYS F 1 77 ? 245.403 210.678 181.795 1.00 156.81 77 CYS E O 1
ATOM 7329 N N . ILE F 1 78 ? 245.213 212.825 181.106 1.00 141.20 78 ILE E N 1
ATOM 7330 C CA . ILE F 1 78 ? 244.069 213.135 181.947 1.00 141.20 78 ILE E CA 1
ATOM 7331 C C . ILE F 1 78 ? 242.877 213.443 181.049 1.00 141.20 78 ILE E C 1
ATOM 7332 O O . ILE F 1 78 ? 243.012 214.114 180.015 1.00 141.20 78 ILE E O 1
ATOM 7337 N N . CYS F 1 79 ? 241.727 212.896 181.417 1.00 142.39 79 CYS E N 1
ATOM 7338 C CA . CYS F 1 79 ? 240.487 213.049 180.684 1.00 142.39 79 CYS E CA 1
ATOM 7339 C C . CYS F 1 79 ? 239.461 213.674 181.614 1.00 142.39 79 CYS E C 1
ATOM 7340 O O . CYS F 1 79 ? 239.277 213.214 182.745 1.00 142.39 79 CYS E O 1
ATOM 7343 N N . TYR F 1 80 ? 238.801 214.725 181.144 1.00 150.93 80 TYR E N 1
ATOM 7344 C CA . TYR F 1 80 ? 237.755 215.350 181.935 1.00 150.93 80 TYR E CA 1
ATOM 7345 C C . TYR F 1 80 ? 236.450 215.275 181.158 1.00 150.93 80 TYR E C 1
ATOM 7346 O O . TYR F 1 80 ? 236.426 215.419 179.932 1.00 150.93 80 TYR E O 1
ATOM 7355 N N . THR F 1 81 ? 235.367 215.024 181.885 1.00 144.93 81 THR E N 1
ATOM 7356 C CA . THR F 1 81 ? 234.049 214.918 181.274 1.00 144.93 81 THR E CA 1
ATOM 7357 C C . THR F 1 81 ? 233.567 216.308 180.889 1.00 144.93 81 THR E C 1
ATOM 7358 O O . THR F 1 81 ? 233.235 217.120 181.757 1.00 144.93 81 THR E O 1
ATOM 7362 N N . LYS F 1 82 ? 233.535 216.591 179.586 1.00 161.21 82 LYS E N 1
ATOM 7363 C CA . LYS F 1 82 ? 233.079 217.903 179.144 1.00 161.21 82 LYS E CA 1
ATOM 7364 C C . LYS F 1 82 ? 231.594 218.087 179.426 1.00 161.21 82 LYS E C 1
ATOM 7365 O O . LYS F 1 82 ? 231.143 219.201 179.718 1.00 161.21 82 LYS E O 1
ATOM 7371 N N . GLY F 1 83 ? 230.822 217.008 179.349 1.00 157.09 83 GLY E N 1
ATOM 7372 C CA . GLY F 1 83 ? 229.410 217.058 179.630 1.00 157.09 83 GLY E CA 1
ATOM 7373 C C . GLY F 1 83 ? 228.637 215.990 178.884 1.00 157.09 83 GLY E C 1
ATOM 7374 O O . GLY F 1 83 ? 229.215 215.082 178.277 1.00 157.09 83 GLY E O 1
ATOM 7375 N N . PRO F 1 84 ? 227.299 216.077 178.914 1.00 152.93 84 PRO E N 1
ATOM 7376 C CA . PRO F 1 84 ? 226.557 217.096 179.665 1.00 152.93 84 PRO E CA 1
ATOM 7377 C C . PRO F 1 84 ? 226.524 216.818 181.167 1.00 152.93 84 PRO E C 1
ATOM 7378 O O . PRO F 1 84 ? 226.740 215.683 181.589 1.00 152.93 84 PRO E O 1
ATOM 7382 N N . GLY F 1 85 ? 226.265 217.851 181.953 1.00 148.70 85 GLY E N 1
ATOM 7383 C CA . GLY F 1 85 ? 226.223 217.720 183.395 1.00 148.70 85 GLY E CA 1
ATOM 7384 C C . GLY F 1 85 ? 226.062 219.070 184.051 1.00 148.70 85 GLY E C 1
ATOM 7385 O O . GLY F 1 85 ? 226.063 220.113 183.398 1.00 148.70 85 GLY E O 1
ATOM 7386 N N . MET F 1 86 ? 225.922 219.034 185.373 1.00 150.08 86 MET E N 1
ATOM 7387 C CA . MET F 1 86 ? 225.733 220.267 186.123 1.00 150.08 86 MET E CA 1
ATOM 7388 C C . MET F 1 86 ? 227.043 221.041 186.215 1.00 150.08 86 MET E C 1
ATOM 7389 O O . MET F 1 86 ? 228.126 220.455 186.295 1.00 150.08 86 MET E O 1
ATOM 7394 N N . GLY F 1 87 ? 226.933 222.371 186.210 1.00 146.26 87 GLY E N 1
ATOM 7395 C CA . GLY F 1 87 ? 228.114 223.209 186.073 1.00 146.26 87 GLY E CA 1
ATOM 7396 C C . GLY F 1 87 ? 229.093 223.075 187.224 1.00 146.26 87 GLY E C 1
ATOM 7397 O O . GLY F 1 87 ? 230.306 223.027 187.015 1.00 146.26 87 GLY E O 1
ATOM 7398 N N . ALA F 1 88 ? 228.585 223.041 188.456 1.00 138.35 88 ALA E N 1
ATOM 7399 C CA . ALA F 1 88 ? 229.476 223.054 189.616 1.00 138.35 88 ALA E CA 1
ATOM 7400 C C . ALA F 1 88 ? 230.355 221.811 189.723 1.00 138.35 88 ALA E C 1
ATOM 7401 O O . ALA F 1 88 ? 231.583 221.963 189.867 1.00 138.35 88 ALA E O 1
ATOM 7403 N N . PRO F 1 89 ? 229.828 220.579 189.681 1.00 136.99 89 PRO E N 1
ATOM 7404 C CA . PRO F 1 89 ? 230.736 219.423 189.750 1.00 136.99 89 PRO E CA 1
ATOM 7405 C C . PRO F 1 89 ? 231.653 219.323 188.546 1.00 136.99 89 PRO E C 1
ATOM 7406 O O . PRO F 1 89 ? 232.810 218.905 188.680 1.00 136.99 89 PRO E O 1
ATOM 7410 N N . LEU F 1 90 ? 231.164 219.710 187.364 1.00 135.52 90 LEU E N 1
ATOM 7411 C CA . LEU F 1 90 ? 232.020 219.724 186.184 1.00 135.52 90 LEU E CA 1
ATOM 7412 C C . LEU F 1 90 ? 233.178 220.695 186.350 1.00 135.52 90 LEU E C 1
ATOM 7413 O O . LEU F 1 90 ? 234.309 220.376 185.974 1.00 135.52 90 LEU E O 1
ATOM 7418 N N . GLN F 1 91 ? 232.922 221.873 186.920 1.00 128.70 91 GLN E N 1
ATOM 7419 C CA . GLN F 1 91 ? 233.993 222.841 187.121 1.00 128.70 91 GLN E CA 1
ATOM 7420 C C . GLN F 1 91 ? 234.957 222.376 188.206 1.00 128.70 91 GLN E C 1
ATOM 7421 O O . GLN F 1 91 ? 236.164 222.622 188.115 1.00 128.70 91 GLN E O 1
ATOM 7427 N N . VAL F 1 92 ? 234.452 221.680 189.229 1.00 120.53 92 VAL E N 1
ATOM 7428 C CA . VAL F 1 92 ? 235.344 221.132 190.251 1.00 120.53 92 VAL E CA 1
ATOM 7429 C C . VAL F 1 92 ? 236.274 220.094 189.635 1.00 120.53 92 VAL E C 1
ATOM 7430 O O . VAL F 1 92 ? 237.494 220.102 189.861 1.00 120.53 92 VAL E O 1
ATOM 7434 N N . SER F 1 93 ? 235.710 219.195 188.826 1.00 124.11 93 SER E N 1
ATOM 7435 C CA . SER F 1 93 ? 236.525 218.199 188.140 1.00 124.11 93 SER E CA 1
ATOM 7436 C C . SER F 1 93 ? 237.517 218.859 187.191 1.00 124.11 93 SER E C 1
ATOM 7437 O O . SER F 1 93 ? 238.663 218.415 187.077 1.00 124.11 93 SER E O 1
ATOM 7440 N N . ALA F 1 94 ? 237.088 219.912 186.491 1.00 119.09 94 ALA E N 1
ATOM 7441 C CA . ALA F 1 94 ? 237.977 220.613 185.570 1.00 119.09 94 ALA E CA 1
ATOM 7442 C C . ALA F 1 94 ? 239.144 221.254 186.311 1.00 119.09 94 ALA E C 1
ATOM 7443 O O . ALA F 1 94 ? 240.294 221.183 185.863 1.00 119.09 94 ALA E O 1
ATOM 7445 N N . ILE F 1 95 ? 238.867 221.885 187.452 1.00 110.07 95 ILE E N 1
ATOM 7446 C CA . ILE F 1 95 ? 239.936 222.474 188.252 1.00 110.07 95 ILE E CA 1
ATOM 7447 C C . ILE F 1 95 ? 240.913 221.399 188.700 1.00 110.07 95 ILE E C 1
ATOM 7448 O O . ILE F 1 95 ? 242.138 221.569 188.606 1.00 110.07 95 ILE E O 1
ATOM 7453 N N . VAL F 1 96 ? 240.391 220.271 189.186 1.00 107.56 96 VAL E N 1
ATOM 7454 C CA . VAL F 1 96 ? 241.274 219.222 189.683 1.00 107.56 96 VAL E CA 1
ATOM 7455 C C . VAL F 1 96 ? 242.124 218.653 188.553 1.00 107.56 96 VAL E C 1
ATOM 7456 O O . VAL F 1 96 ? 243.334 218.457 188.712 1.00 107.56 96 VAL E O 1
ATOM 7460 N N . VAL F 1 97 ? 241.519 218.390 187.390 1.00 120.21 97 VAL E N 1
ATOM 7461 C CA . VAL F 1 97 ? 242.294 217.825 186.289 1.00 120.21 97 VAL E CA 1
ATOM 7462 C C . VAL F 1 97 ? 243.326 218.826 185.792 1.00 120.21 97 VAL E C 1
ATOM 7463 O O . VAL F 1 97 ? 244.437 218.446 185.413 1.00 120.21 97 VAL E O 1
ATOM 7467 N N . ARG F 1 98 ? 242.988 220.117 185.786 1.00 104.56 98 ARG E N 1
ATOM 7468 C CA . ARG F 1 98 ? 243.955 221.117 185.352 1.00 104.56 98 ARG E CA 1
ATOM 7469 C C . ARG F 1 98 ? 245.147 221.167 186.298 1.00 104.56 98 ARG E C 1
ATOM 7470 O O . ARG F 1 98 ? 246.301 221.226 185.858 1.00 104.56 98 ARG E O 1
ATOM 7478 N N . VAL F 1 99 ? 244.887 221.122 187.607 1.00 107.30 99 VAL E N 1
ATOM 7479 C CA . VAL F 1 99 ? 245.988 221.144 188.569 1.00 107.30 99 VAL E CA 1
ATOM 7480 C C . VAL F 1 99 ? 246.841 219.887 188.438 1.00 107.30 99 VAL E C 1
ATOM 7481 O O . V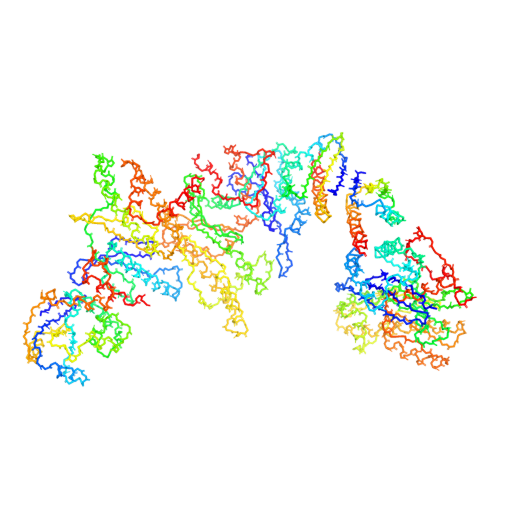AL F 1 99 ? 248.079 219.951 188.470 1.00 107.30 99 VAL E O 1
ATOM 7485 N N . LEU F 1 100 ? 246.199 218.726 188.281 1.00 113.86 100 LEU E N 1
ATOM 7486 C CA . LEU F 1 100 ? 246.952 217.485 188.124 1.00 113.86 100 LEU E CA 1
ATOM 7487 C C . LEU F 1 100 ? 247.777 217.492 186.842 1.00 113.86 100 LEU E C 1
ATOM 7488 O O . LEU F 1 100 ? 248.906 216.991 186.822 1.00 113.86 100 LEU E O 1
ATOM 7493 N N . SER F 1 101 ? 247.232 218.051 185.761 1.00 111.08 101 SER E N 1
ATOM 7494 C CA . SER F 1 101 ? 247.986 218.137 184.516 1.00 111.08 101 SER E CA 1
ATOM 7495 C C . SER F 1 101 ? 249.172 219.078 184.660 1.00 111.08 101 SER E C 1
ATOM 7496 O O . SER F 1 101 ? 250.259 218.803 184.140 1.00 111.08 101 SER E O 1
ATOM 7499 N N . GLN F 1 102 ? 248.983 220.198 185.361 1.00 113.09 102 GLN E N 1
ATOM 7500 C CA . GLN F 1 102 ? 250.078 221.147 185.531 1.00 113.09 102 GLN E CA 1
ATOM 7501 C C . GLN F 1 102 ? 251.174 220.575 186.419 1.00 113.09 102 GLN E C 1
ATOM 7502 O O . GLN F 1 102 ? 252.356 220.888 186.237 1.00 113.09 102 GLN E O 1
ATOM 7508 N N . LEU F 1 103 ? 250.805 219.735 187.389 1.00 112.61 103 LEU E N 1
ATOM 7509 C CA . LEU F 1 103 ? 251.822 219.153 188.259 1.00 112.61 103 LEU E CA 1
ATOM 7510 C C . LEU F 1 103 ? 252.508 217.962 187.596 1.00 112.61 103 LEU E C 1
ATOM 7511 O O . LEU F 1 103 ? 253.704 217.734 187.808 1.00 112.61 103 LEU E O 1
ATOM 7516 N N . TRP F 1 104 ? 251.776 217.192 186.789 1.00 132.93 104 TRP E N 1
ATOM 7517 C CA . TRP F 1 104 ? 252.309 215.965 186.212 1.00 132.93 104 TRP E CA 1
ATOM 7518 C C . TRP F 1 104 ? 252.702 216.098 184.746 1.00 132.93 104 TRP E C 1
ATOM 7519 O O . TRP F 1 104 ? 253.368 215.198 184.222 1.00 132.93 104 TRP E O 1
ATOM 7530 N N . LYS F 1 105 ? 252.307 217.183 184.077 1.00 123.30 105 LYS E N 1
ATOM 7531 C CA . LYS F 1 105 ? 252.658 217.436 182.678 1.00 123.30 105 LYS E CA 1
ATOM 7532 C C . LYS F 1 105 ? 252.133 216.325 181.764 1.00 123.30 105 LYS E C 1
ATOM 7533 O O . LYS F 1 105 ? 252.883 215.659 181.047 1.00 123.30 105 LYS E O 1
ATOM 7539 N N . LYS F 1 106 ? 250.817 216.139 181.803 1.00 133.03 106 LYS E N 1
ATOM 7540 C CA . LYS F 1 106 ? 250.124 215.190 180.948 1.00 133.03 106 LYS E CA 1
ATOM 7541 C C . LYS F 1 106 ? 249.014 215.896 180.185 1.00 133.03 106 LYS E C 1
ATOM 7542 O O . LYS F 1 106 ? 248.359 216.795 180.722 1.00 133.03 106 LYS E O 1
ATOM 7548 N N . PRO F 1 107 ? 248.787 215.514 178.933 1.00 134.18 107 PRO E N 1
ATOM 7549 C CA . PRO F 1 107 ? 247.768 216.187 178.123 1.00 134.18 107 PRO E CA 1
ATOM 7550 C C . PRO F 1 107 ? 246.355 215.921 178.621 1.00 134.18 107 PRO E C 1
ATOM 7551 O O . PRO F 1 107 ? 246.037 214.859 179.164 1.00 134.18 107 PRO E O 1
ATOM 7555 N N . ILE F 1 108 ? 245.500 216.916 178.394 1.00 133.94 108 ILE E N 1
ATOM 7556 C CA . ILE F 1 108 ? 244.104 216.896 178.810 1.00 133.94 108 ILE E CA 1
ATOM 7557 C C . ILE F 1 108 ? 243.238 216.653 177.584 1.00 133.94 108 ILE E C 1
ATOM 7558 O O . ILE F 1 108 ? 243.518 217.165 176.495 1.00 133.94 108 ILE E O 1
ATOM 7563 N N . VAL F 1 109 ? 242.181 215.863 177.761 1.00 147.91 109 VAL E N 1
ATOM 7564 C CA . VAL F 1 109 ? 241.202 215.650 176.696 1.00 147.91 109 VAL E CA 1
ATOM 7565 C C . VAL F 1 109 ? 239.792 215.693 177.273 1.00 147.91 109 VAL E C 1
ATOM 7566 O O . VAL F 1 109 ? 239.528 215.147 178.350 1.00 147.91 109 VAL E O 1
ATOM 7570 N N . ALA F 1 110 ? 238.883 216.339 176.542 1.00 150.99 110 ALA E N 1
ATOM 7571 C CA . ALA F 1 110 ? 237.478 216.422 176.920 1.00 150.99 110 ALA E CA 1
ATOM 7572 C C . ALA F 1 110 ? 236.723 215.225 176.354 1.00 150.99 110 ALA E C 1
ATOM 7573 O O . ALA F 1 110 ? 236.874 214.891 175.175 1.00 150.99 110 ALA E O 1
ATOM 7575 N N . VAL F 1 111 ? 235.910 214.587 177.195 1.00 168.72 111 VAL E N 1
ATOM 7576 C CA . VAL F 1 111 ? 235.242 213.337 176.851 1.00 168.72 111 VAL E CA 1
ATOM 7577 C C . VAL F 1 111 ? 233.738 213.497 177.037 1.00 168.72 111 VAL E C 1
ATOM 7578 O O . VAL F 1 111 ? 233.287 214.167 177.973 1.00 168.72 111 VAL E O 1
ATOM 7582 N N . ASN F 1 112 ? 232.970 212.897 176.127 1.00 175.11 112 ASN E N 1
ATOM 7583 C CA . ASN F 1 112 ? 231.516 212.856 176.233 1.00 175.11 112 ASN E CA 1
ATOM 7584 C C . ASN F 1 112 ? 231.102 211.706 177.145 1.00 175.11 112 ASN E C 1
ATOM 7585 O O . ASN F 1 112 ? 231.922 210.848 177.485 1.00 175.11 112 ASN E O 1
ATOM 7590 N N . HIS F 1 113 ? 229.825 211.685 177.537 1.00 172.06 113 HIS E N 1
ATOM 7591 C CA . HIS F 1 113 ? 229.358 210.677 178.484 1.00 172.06 113 HIS E CA 1
ATOM 7592 C C . HIS F 1 113 ? 228.586 209.560 177.785 1.00 172.06 113 HIS E C 1
ATOM 7593 O O . HIS F 1 113 ? 228.770 208.378 178.103 1.00 172.06 113 HIS E O 1
ATOM 7600 N N . CYS F 1 114 ? 227.709 209.914 176.841 1.00 172.45 114 CYS E N 1
ATOM 7601 C CA . CYS F 1 114 ? 226.904 208.904 176.159 1.00 172.45 114 CYS E CA 1
ATOM 7602 C C . CYS F 1 114 ? 227.778 207.964 175.336 1.00 172.45 114 CYS E C 1
ATOM 7603 O O . CYS F 1 114 ? 227.557 206.747 175.317 1.00 172.45 114 CYS E O 1
ATOM 7606 N N . VAL F 1 115 ? 228.779 208.515 174.646 1.00 174.24 115 VAL E N 1
ATOM 7607 C CA . VAL F 1 115 ? 229.717 207.678 173.904 1.00 174.24 115 VAL E CA 1
ATOM 7608 C C . VAL F 1 115 ? 230.457 206.748 174.856 1.00 174.24 115 VAL E C 1
ATOM 7609 O O . VAL F 1 115 ? 230.725 205.584 174.532 1.00 174.24 115 VAL E O 1
ATOM 7613 N N . ALA F 1 116 ? 230.792 207.245 176.048 1.00 174.98 116 ALA E N 1
ATOM 7614 C CA . ALA F 1 116 ? 231.438 206.407 177.051 1.00 174.98 116 ALA E CA 1
ATOM 7615 C C . ALA F 1 116 ? 230.545 205.239 177.441 1.00 174.98 116 ALA E C 1
ATOM 7616 O O . ALA F 1 116 ? 230.999 204.088 177.514 1.00 174.98 116 ALA E O 1
ATOM 7618 N N . HIS F 1 117 ? 229.263 205.520 177.686 1.00 179.54 117 HIS E N 1
ATOM 7619 C CA . HIS F 1 117 ? 228.309 204.457 177.984 1.00 179.54 117 HIS E CA 1
ATOM 7620 C C . HIS F 1 117 ? 228.283 203.425 176.865 1.00 179.54 117 HIS E C 1
ATOM 7621 O O . HIS F 1 117 ? 228.372 202.214 177.113 1.00 179.54 117 HIS E O 1
ATOM 7628 N N . ILE F 1 118 ? 228.190 203.898 175.619 1.00 189.54 118 ILE E N 1
ATOM 7629 C CA . ILE F 1 118 ? 228.068 202.992 174.479 1.00 189.54 118 ILE E CA 1
ATOM 7630 C C . ILE F 1 118 ? 229.293 202.094 174.380 1.00 189.54 118 ILE E C 1
ATOM 7631 O O . ILE F 1 118 ? 229.180 200.872 174.231 1.00 189.54 118 ILE E O 1
ATOM 7636 N N . GLU F 1 119 ? 230.485 202.685 174.484 1.00 194.79 119 GLU E N 1
ATOM 7637 C CA . GLU F 1 119 ? 231.702 201.911 174.262 1.00 194.79 119 GLU E CA 1
ATOM 7638 C C . GLU F 1 119 ? 231.967 200.945 175.409 1.00 194.79 119 GLU E C 1
ATOM 7639 O O . GLU F 1 119 ? 232.421 199.814 175.182 1.00 194.79 119 GLU E O 1
ATOM 7645 N N . MET F 1 120 ? 231.689 201.357 176.648 1.00 195.94 120 MET E N 1
ATOM 7646 C CA . MET F 1 120 ? 231.914 200.439 177.757 1.00 195.94 120 MET E CA 1
ATOM 7647 C C . MET F 1 120 ? 230.919 199.286 177.712 1.00 195.94 120 MET E C 1
ATOM 7648 O O . MET F 1 120 ? 231.279 198.139 177.999 1.00 195.94 120 MET E O 1
ATOM 7653 N N . GLY F 1 121 ? 229.665 199.563 177.340 1.00 194.69 121 GLY E N 1
ATOM 7654 C CA . GLY F 1 121 ? 228.723 198.476 177.127 1.00 194.69 121 GLY E CA 1
ATOM 7655 C C . GLY F 1 121 ? 229.165 197.541 176.018 1.00 194.69 121 GLY E C 1
ATOM 7656 O O . GLY F 1 121 ? 229.027 196.319 176.129 1.00 194.69 121 GLY E O 1
ATOM 7657 N N . ARG F 1 122 ? 229.706 198.104 174.934 1.00 190.25 122 ARG E N 1
ATOM 7658 C CA . ARG F 1 122 ? 230.229 197.288 173.844 1.00 190.25 122 ARG E CA 1
ATOM 7659 C C . ARG F 1 122 ? 231.325 196.352 174.333 1.00 190.25 122 ARG E C 1
ATOM 7660 O O . ARG F 1 122 ? 231.330 195.158 174.009 1.00 190.25 122 ARG E O 1
ATOM 7668 N N . VAL F 1 123 ? 232.267 196.877 175.118 1.00 190.21 123 VAL E N 1
ATOM 7669 C CA . VAL F 1 123 ? 233.401 196.052 175.523 1.00 190.21 123 VAL E CA 1
ATOM 7670 C C . VAL F 1 123 ? 233.022 195.119 176.668 1.00 190.21 123 VAL E C 1
ATOM 7671 O O . VAL F 1 123 ? 233.740 194.150 176.947 1.00 190.21 123 VAL E O 1
ATOM 7675 N N . VAL F 1 124 ? 231.906 195.380 177.349 1.00 184.73 124 VAL E N 1
ATOM 7676 C CA . VAL F 1 124 ? 231.484 194.495 178.430 1.00 184.73 124 VAL E CA 1
ATOM 7677 C C . VAL F 1 124 ? 230.663 193.331 177.890 1.00 184.73 124 VAL E C 1
ATOM 7678 O O . VAL F 1 124 ? 230.960 192.163 178.165 1.00 184.73 124 VAL E O 1
ATOM 7682 N N . THR F 1 125 ? 229.624 193.626 177.110 1.00 184.31 125 THR E N 1
ATOM 7683 C CA . THR F 1 125 ? 228.708 192.592 176.648 1.00 184.31 125 THR E CA 1
ATOM 7684 C C . THR F 1 125 ? 229.238 191.801 175.461 1.00 184.31 125 THR E C 1
ATOM 7685 O O . THR F 1 125 ? 228.657 190.766 175.119 1.00 184.31 125 THR E O 1
ATOM 7689 N N . GLY F 1 126 ? 230.318 192.253 174.829 1.00 178.97 126 GLY E N 1
ATOM 7690 C CA . GLY F 1 126 ? 230.844 191.569 173.668 1.00 178.97 126 GLY E CA 1
ATOM 7691 C C . GLY F 1 126 ? 230.072 191.798 172.391 1.00 178.97 126 GLY E C 1
ATOM 7692 O O . GLY F 1 126 ? 230.349 191.126 171.391 1.00 178.97 126 GLY E O 1
ATOM 7693 N N . ALA F 1 127 ? 229.111 192.717 172.392 1.00 185.08 127 ALA E N 1
ATOM 7694 C CA . ALA F 1 127 ? 228.347 193.006 171.188 1.00 185.08 127 ALA E CA 1
ATOM 7695 C C . ALA F 1 127 ? 229.246 193.615 170.119 1.00 185.08 127 ALA E C 1
ATOM 7696 O O . ALA F 1 127 ? 230.203 194.335 170.416 1.00 185.08 127 ALA E O 1
ATOM 7698 N N . ASP F 1 128 ? 228.931 193.316 168.859 1.00 197.73 128 ASP E N 1
ATOM 7699 C CA . ASP F 1 128 ? 229.758 193.789 167.755 1.00 197.73 128 ASP E CA 1
ATOM 7700 C C . ASP F 1 128 ? 229.540 195.276 167.495 1.00 197.73 128 ASP E C 1
ATOM 7701 O O . ASP F 1 128 ? 230.463 196.085 167.640 1.00 197.73 128 ASP E O 1
ATOM 7706 N N . ASP F 1 129 ? 228.320 195.654 167.117 1.00 203.14 129 ASP E N 1
ATOM 7707 C CA . ASP F 1 129 ? 227.989 197.048 166.852 1.00 203.14 129 ASP E CA 1
ATOM 7708 C C . ASP F 1 129 ? 226.476 197.234 166.845 1.00 203.14 129 ASP E C 1
ATOM 7709 O O . ASP F 1 129 ? 225.883 197.445 165.780 1.00 203.14 129 ASP E O 1
ATOM 7714 N N . PRO F 1 130 ? 225.819 197.165 168.000 1.00 201.06 130 PRO E N 1
ATOM 7715 C CA . PRO F 1 130 ? 224.358 197.242 168.031 1.00 201.06 130 PRO E CA 1
ATOM 7716 C C . PRO F 1 130 ? 223.836 198.663 168.172 1.00 201.06 130 PRO E C 1
ATOM 7717 O O . PRO F 1 130 ? 224.513 199.567 168.664 1.00 201.06 130 PRO E O 1
ATOM 7721 N N . VAL F 1 131 ? 222.596 198.846 167.718 1.00 200.88 131 VAL E N 1
ATOM 7722 C CA . VAL F 1 131 ? 221.870 200.076 167.999 1.00 200.88 131 VAL E CA 1
ATOM 7723 C C . VAL F 1 131 ? 221.495 200.091 169.474 1.00 200.88 131 VAL E C 1
ATOM 7724 O O . VAL F 1 131 ? 220.998 199.091 170.014 1.00 200.88 131 VAL E O 1
ATOM 7728 N N . VAL F 1 132 ? 221.746 201.216 170.141 1.00 192.11 132 VAL E N 1
ATOM 7729 C CA . VAL F 1 132 ? 221.670 201.281 171.596 1.00 192.11 132 VAL E CA 1
ATOM 7730 C C . VAL F 1 132 ? 220.564 202.238 172.011 1.00 192.11 132 VAL E C 1
ATOM 7731 O O . VAL F 1 132 ? 220.492 203.369 171.519 1.00 192.11 132 VAL E O 1
ATOM 7735 N N . LEU F 1 133 ? 219.715 201.784 172.925 1.00 193.84 133 LEU E N 1
ATOM 7736 C CA . LEU F 1 133 ? 218.759 202.647 173.608 1.00 193.84 133 LEU E CA 1
ATOM 7737 C C . LEU F 1 133 ? 219.327 203.014 174.973 1.00 193.84 133 LEU E C 1
ATOM 7738 O O . LEU F 1 133 ? 219.431 202.161 175.861 1.00 193.84 133 LEU E O 1
ATOM 7743 N N . TYR F 1 134 ? 219.704 204.280 175.137 1.00 203.15 134 TYR E N 1
ATOM 7744 C CA . TYR F 1 134 ? 220.145 204.786 176.434 1.00 203.15 134 TYR E CA 1
ATOM 7745 C C . TYR F 1 134 ? 218.964 205.515 177.054 1.00 203.15 134 TYR E C 1
ATOM 7746 O O . TYR F 1 134 ? 218.572 206.590 176.595 1.00 203.15 134 TYR E O 1
ATOM 7755 N N . VAL F 1 135 ? 218.385 204.923 178.094 1.00 209.68 135 VAL E N 1
ATOM 7756 C CA . VAL F 1 135 ? 217.244 205.500 178.793 1.00 209.68 135 VAL E CA 1
ATOM 7757 C C . VAL F 1 135 ? 217.581 205.585 180.276 1.00 209.68 135 VAL E C 1
ATOM 7758 O O . VAL F 1 135 ? 217.881 204.568 180.914 1.00 209.68 135 VAL E O 1
ATOM 7762 N N . SER F 1 136 ? 217.546 206.798 180.818 1.00 219.65 136 SER E N 1
ATOM 7763 C CA . SER F 1 136 ? 217.893 207.029 182.213 1.00 219.65 136 SER E CA 1
ATOM 7764 C C . SER F 1 136 ? 217.129 208.254 182.702 1.00 219.65 136 SER E C 1
ATOM 7765 O O . SER F 1 136 ? 216.191 208.725 182.051 1.00 219.65 136 SER E O 1
ATOM 7768 N N . GLY F 1 137 ? 217.536 208.773 183.862 1.00 232.12 137 GLY E N 1
ATOM 7769 C CA . GLY F 1 137 ? 216.909 209.966 184.400 1.00 232.12 137 GLY E CA 1
ATOM 7770 C C . GLY F 1 137 ? 217.308 211.242 183.693 1.00 232.12 137 GLY E C 1
ATOM 7771 O O . GLY F 1 137 ? 216.606 212.251 183.816 1.00 232.12 137 GLY E O 1
ATOM 7772 N N . GLY F 1 138 ? 218.416 211.224 182.958 1.00 217.64 138 GLY E N 1
ATOM 7773 C CA . GLY F 1 138 ? 218.876 212.409 182.263 1.00 217.64 138 GLY E CA 1
ATOM 7774 C C . GLY F 1 138 ? 218.961 212.241 180.760 1.00 217.64 138 GLY E C 1
ATOM 7775 O O . GLY F 1 138 ? 219.187 213.215 180.036 1.00 217.64 138 GLY E O 1
ATOM 7776 N N . ASN F 1 139 ? 218.783 211.014 180.275 1.00 217.69 139 ASN E N 1
ATOM 7777 C CA . ASN F 1 139 ? 218.897 210.743 178.850 1.00 217.69 139 ASN E CA 1
ATOM 7778 C C . ASN F 1 139 ? 217.892 209.676 178.445 1.00 217.69 139 ASN E C 1
ATOM 7779 O O . ASN F 1 139 ? 217.647 208.718 179.183 1.00 217.69 139 ASN E O 1
ATOM 7784 N N . THR F 1 140 ? 217.311 209.858 177.259 1.00 223.32 140 THR E N 1
ATOM 7785 C CA . THR F 1 140 ? 216.425 208.861 176.658 1.00 223.32 140 THR E CA 1
ATOM 7786 C C . THR F 1 140 ? 216.544 209.029 175.145 1.00 223.32 140 THR E C 1
ATOM 7787 O O . THR F 1 140 ? 215.901 209.908 174.564 1.00 223.32 140 THR E O 1
ATOM 7791 N N . GLN F 1 141 ? 217.371 208.192 174.521 1.00 217.60 141 GLN E N 1
ATOM 7792 C CA . GLN F 1 141 ? 217.695 208.356 173.112 1.00 217.60 141 GLN E CA 1
ATOM 7793 C C . GLN F 1 141 ? 218.082 207.022 172.486 1.00 217.60 141 GLN E C 1
ATOM 7794 O O . GLN F 1 141 ? 218.420 206.053 173.175 1.00 217.60 141 GLN E O 1
ATOM 7800 N N . VAL F 1 142 ? 218.022 206.995 171.155 1.00 219.97 142 VAL E N 1
ATOM 7801 C CA . VAL F 1 142 ? 218.439 205.856 170.342 1.00 219.97 142 VAL E CA 1
ATOM 7802 C C . VAL F 1 142 ? 219.655 206.290 169.539 1.00 219.97 142 VAL E C 1
ATOM 7803 O O . VAL F 1 142 ? 219.593 207.278 168.796 1.00 219.97 142 VAL E O 1
ATOM 7807 N N . ILE F 1 143 ? 220.747 205.542 169.664 1.00 220.96 143 ILE E N 1
ATOM 7808 C CA . ILE F 1 143 ? 222.026 205.902 169.072 1.00 220.96 143 ILE E CA 1
ATOM 7809 C C . ILE F 1 143 ? 222.471 204.786 168.138 1.00 220.96 143 ILE E C 1
ATOM 7810 O O . ILE F 1 143 ? 222.413 203.601 168.494 1.00 220.96 143 ILE E O 1
ATOM 7815 N N . ALA F 1 144 ? 222.908 205.173 166.937 1.00 230.62 144 ALA E N 1
ATOM 7816 C CA . ALA F 1 144 ? 223.436 204.238 165.955 1.00 230.62 144 ALA E CA 1
ATOM 7817 C C . ALA F 1 144 ? 224.673 204.835 165.301 1.00 230.62 144 ALA E C 1
ATOM 7818 O O . ALA F 1 144 ? 224.706 206.029 164.995 1.00 230.62 144 ALA E O 1
ATOM 7820 N N . TYR F 1 145 ? 225.687 204.000 165.089 1.00 220.45 145 TYR E N 1
ATOM 7821 C CA . TYR F 1 145 ? 226.927 204.451 164.471 1.00 220.45 145 TYR E CA 1
ATOM 7822 C C . TYR F 1 145 ? 226.742 204.600 162.966 1.00 220.45 145 TYR E C 1
ATOM 7823 O O . TYR F 1 145 ? 226.083 203.772 162.329 1.00 220.45 145 TYR E O 1
ATOM 7832 N N . SER F 1 146 ? 227.330 205.651 162.398 1.00 228.25 146 SER E N 1
ATOM 7833 C CA . SER F 1 146 ? 227.254 205.880 160.957 1.00 228.25 146 SER E CA 1
ATOM 7834 C C . SER F 1 146 ? 228.356 206.847 160.558 1.00 228.25 146 SER E C 1
ATOM 7835 O O . SER F 1 146 ? 228.365 207.994 161.018 1.00 228.25 146 SER E O 1
ATOM 7838 N N . GLU F 1 147 ? 229.282 206.383 159.716 1.00 236.46 147 GLU E N 1
ATOM 7839 C CA . GLU F 1 147 ? 230.298 207.237 159.099 1.00 236.46 147 GLU E CA 1
ATOM 7840 C C . GLU F 1 147 ? 231.113 207.996 160.143 1.00 236.46 147 GLU E C 1
ATOM 7841 O O . GLU F 1 147 ? 231.442 209.172 159.973 1.00 236.46 147 GLU E O 1
ATOM 7847 N N . GLY F 1 148 ? 231.442 207.318 161.239 1.00 227.46 148 GLY E N 1
ATOM 7848 C CA . GLY F 1 148 ? 232.239 207.929 162.281 1.00 227.46 148 GLY E CA 1
ATOM 7849 C C . GLY F 1 148 ? 231.482 208.826 163.232 1.00 227.46 148 GLY E C 1
ATOM 7850 O O . GLY F 1 148 ? 232.112 209.493 164.061 1.00 227.46 148 GLY E O 1
ATOM 7851 N N . ARG F 1 149 ? 230.155 208.872 163.142 1.00 223.75 149 ARG E N 1
ATOM 7852 C CA . ARG F 1 149 ? 229.342 209.694 164.024 1.00 223.75 149 ARG E CA 1
ATOM 7853 C C . ARG F 1 149 ? 228.264 208.837 164.667 1.00 223.75 149 ARG E C 1
ATOM 7854 O O . ARG F 1 149 ? 227.599 208.048 163.990 1.00 223.75 149 ARG E O 1
ATOM 7862 N N . TYR F 1 150 ? 228.101 208.986 165.978 1.00 218.56 150 TYR E N 1
ATOM 7863 C CA . TYR F 1 150 ? 227.068 208.261 166.715 1.00 218.56 150 TYR E CA 1
ATOM 7864 C C . TYR F 1 150 ? 225.779 209.066 166.615 1.00 218.56 150 TYR E C 1
ATOM 7865 O O . TYR F 1 150 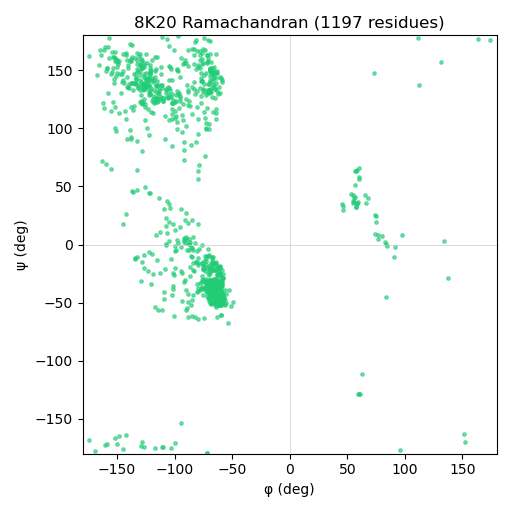? 225.450 209.873 167.485 1.00 218.56 150 TYR E O 1
ATOM 7874 N N . ARG F 1 151 ? 225.040 208.839 165.533 1.00 226.56 151 ARG E N 1
ATOM 7875 C CA . ARG F 1 151 ? 223.874 209.651 165.225 1.00 226.56 151 ARG E CA 1
ATOM 7876 C C . ARG F 1 151 ? 222.668 209.217 166.047 1.00 226.56 151 ARG E C 1
ATOM 7877 O O . ARG F 1 151 ? 222.567 208.064 166.483 1.00 226.56 151 ARG E O 1
ATOM 7885 N N . ILE F 1 152 ? 221.754 210.159 166.257 1.00 223.66 152 ILE E N 1
ATOM 7886 C CA . ILE F 1 152 ? 220.536 209.921 167.022 1.00 223.66 152 ILE E CA 1
ATOM 7887 C C . ILE F 1 152 ? 219.414 209.590 166.048 1.00 223.66 152 ILE E C 1
ATOM 7888 O O . ILE F 1 152 ? 219.205 210.304 165.061 1.00 223.66 152 ILE E O 1
ATOM 7893 N N . PHE F 1 153 ? 218.694 208.506 166.322 1.00 229.54 153 PHE E N 1
ATOM 7894 C CA . PHE F 1 153 ? 217.550 208.105 165.512 1.00 229.54 153 PHE E CA 1
ATOM 7895 C C . PHE F 1 153 ? 216.221 208.303 166.227 1.00 229.54 153 PHE E C 1
ATOM 7896 O O . PHE F 1 153 ? 215.250 208.745 165.605 1.00 229.54 153 PHE E O 1
ATOM 7904 N N . GLY F 1 154 ? 216.154 207.989 167.518 1.00 234.42 154 GLY E N 1
ATOM 7905 C CA . GLY F 1 154 ? 214.942 208.191 168.285 1.00 234.42 154 GLY E CA 1
ATOM 7906 C C . GLY F 1 154 ? 215.209 208.671 169.696 1.00 234.42 154 GLY E C 1
ATOM 7907 O O . GLY F 1 154 ? 216.197 208.270 170.315 1.00 234.42 154 GLY E O 1
ATOM 7908 N N . GLU F 1 155 ? 214.339 209.535 170.213 1.00 240.84 155 GLU E N 1
ATOM 7909 C CA . GLU F 1 155 ? 214.502 210.071 171.556 1.00 240.84 155 GLU E CA 1
ATOM 7910 C C . GLU F 1 155 ? 213.164 210.616 172.035 1.00 240.84 155 GLU E C 1
ATOM 7911 O O . GLU F 1 155 ? 212.205 210.730 171.269 1.00 240.84 155 GLU E O 1
ATOM 7917 N N . THR F 1 156 ? 213.110 210.948 173.321 1.00 250.71 156 THR E N 1
ATOM 7918 C CA . THR F 1 156 ? 211.939 211.615 173.869 1.00 250.71 156 THR E CA 1
ATOM 7919 C C . THR F 1 156 ? 211.842 213.039 173.329 1.00 250.71 156 THR E C 1
ATOM 7920 O O . THR F 1 156 ? 212.849 213.682 173.021 1.00 250.71 156 THR E O 1
ATOM 7924 N N . ILE F 1 157 ? 210.609 213.528 173.201 1.00 263.72 157 ILE E N 1
ATOM 7925 C CA . ILE F 1 157 ? 210.377 214.848 172.626 1.00 263.72 157 ILE E CA 1
ATOM 7926 C C . ILE F 1 157 ? 210.109 215.924 173.675 1.00 263.72 157 ILE E C 1
ATOM 7927 O O . ILE F 1 157 ? 210.340 217.110 173.396 1.00 263.72 157 ILE E O 1
ATOM 7932 N N . ASP F 1 158 ? 209.633 215.554 174.863 1.00 265.59 158 ASP E N 1
ATOM 7933 C CA . ASP F 1 158 ? 209.321 216.523 175.905 1.00 265.59 158 ASP E CA 1
ATOM 7934 C C . ASP F 1 158 ? 210.230 216.375 177.118 1.00 265.59 158 ASP E C 1
ATOM 7935 O O . ASP F 1 158 ? 210.907 217.332 177.505 1.00 265.59 158 ASP E O 1
ATOM 7940 N N . ILE F 1 159 ? 210.272 215.191 177.726 1.00 258.53 159 ILE E N 1
ATOM 7941 C CA . ILE F 1 159 ? 211.071 214.943 178.918 1.00 258.53 159 ILE E CA 1
ATOM 7942 C C . ILE F 1 159 ? 211.598 213.518 178.866 1.00 258.53 159 ILE E C 1
ATOM 7943 O O . ILE F 1 159 ? 210.942 212.612 178.345 1.00 258.53 159 ILE E O 1
ATOM 7948 N N . ALA F 1 160 ? 212.798 213.326 179.406 1.00 248.90 160 ALA E N 1
ATOM 7949 C CA . ALA F 1 160 ? 213.306 211.978 179.610 1.00 248.90 160 ALA E CA 1
ATOM 7950 C C . ALA F 1 160 ? 212.388 211.229 180.565 1.00 248.90 160 ALA E C 1
ATOM 7951 O O . ALA F 1 160 ? 211.957 211.769 181.587 1.00 248.90 160 ALA E O 1
ATOM 7953 N N . VAL F 1 161 ? 212.078 209.975 180.223 1.00 252.94 161 VAL E N 1
ATOM 7954 C CA . VAL F 1 161 ? 211.092 209.230 181.000 1.00 252.94 161 VAL E CA 1
ATOM 7955 C C . VAL F 1 161 ? 211.605 208.947 182.405 1.00 252.94 161 VAL E C 1
ATOM 7956 O O . VAL F 1 161 ? 210.817 208.671 183.317 1.00 252.94 161 VAL E O 1
ATOM 7960 N N . GLY F 1 162 ? 212.921 209.009 182.610 1.00 257.39 162 GLY E N 1
ATOM 7961 C CA . GLY F 1 162 ? 213.440 208.946 183.966 1.00 257.39 162 GLY E CA 1
ATOM 7962 C C . GLY F 1 162 ? 212.924 210.085 184.823 1.00 257.39 162 GLY E C 1
ATOM 7963 O O . GLY F 1 162 ? 212.553 209.886 185.984 1.00 257.39 162 GLY E O 1
ATOM 7964 N N . ASN F 1 163 ? 212.874 211.293 184.254 1.00 267.66 163 ASN E N 1
ATOM 7965 C CA . ASN F 1 163 ? 212.316 212.434 184.971 1.00 267.66 163 ASN E CA 1
ATOM 7966 C C . ASN F 1 163 ? 210.843 212.216 185.291 1.00 267.66 163 ASN E C 1
ATOM 7967 O O . ASN F 1 163 ? 210.390 212.526 186.397 1.00 267.66 163 ASN E O 1
ATOM 7972 N N . CYS F 1 164 ? 210.080 211.687 184.331 1.00 273.61 164 CYS E N 1
ATOM 7973 C CA . CYS F 1 164 ? 208.662 211.427 184.561 1.00 273.61 164 CYS E CA 1
ATOM 7974 C C . CYS F 1 164 ? 208.462 210.401 185.670 1.00 273.61 164 CYS E C 1
ATOM 7975 O O . CYS F 1 164 ? 207.608 210.574 186.549 1.00 273.61 164 CYS E O 1
ATOM 7978 N N . LEU F 1 165 ? 209.246 209.321 185.641 1.00 276.12 165 LEU E N 1
ATOM 7979 C CA . LEU F 1 165 ? 209.130 208.289 186.664 1.00 276.12 165 LEU E CA 1
ATOM 7980 C C . LEU F 1 165 ? 209.494 208.838 188.037 1.00 276.12 165 LEU E C 1
ATOM 7981 O O . LEU F 1 165 ? 208.802 208.564 189.024 1.00 276.12 165 LEU E O 1
ATOM 7986 N N . ASP F 1 166 ? 210.575 209.619 188.120 1.00 281.03 166 ASP E N 1
ATOM 7987 C CA . ASP F 1 166 ? 210.969 210.193 189.402 1.00 281.03 166 ASP E CA 1
ATOM 7988 C C . ASP F 1 166 ? 209.922 211.176 189.914 1.00 281.03 166 ASP E C 1
ATOM 7989 O O . ASP F 1 166 ? 209.623 211.208 191.114 1.00 281.03 166 ASP E O 1
ATOM 7994 N N . ARG F 1 167 ? 209.348 211.983 189.018 1.00 283.44 167 ARG E N 1
ATOM 7995 C CA . ARG F 1 167 ? 208.315 212.929 189.425 1.00 283.44 167 ARG E CA 1
ATOM 7996 C C . ARG F 1 167 ? 207.074 212.208 189.935 1.00 283.44 167 ARG E C 1
ATOM 7997 O O . ARG F 1 167 ? 206.484 212.617 190.941 1.00 283.44 167 ARG E O 1
ATOM 8005 N N . PHE F 1 168 ? 206.660 211.135 189.257 1.00 285.46 168 PHE E N 1
ATOM 8006 C CA . PHE F 1 168 ? 205.494 210.393 189.726 1.00 285.46 168 PHE E CA 1
ATOM 8007 C C . PHE F 1 168 ? 205.788 209.679 191.039 1.00 285.46 168 PHE E C 1
ATOM 8008 O O . PHE F 1 168 ? 204.906 209.562 191.897 1.00 285.46 168 PHE E O 1
ATOM 8016 N N . ALA F 1 169 ? 207.020 209.194 191.216 1.00 292.54 169 ALA E N 1
ATOM 8017 C CA . ALA F 1 169 ? 207.403 208.597 192.491 1.00 292.54 169 ALA E CA 1
ATOM 8018 C C . ALA F 1 169 ? 207.349 209.625 193.613 1.00 292.54 169 ALA E C 1
ATOM 8019 O O . ALA F 1 169 ? 206.926 209.314 194.733 1.00 292.54 169 ALA E O 1
ATOM 8021 N N . ARG F 1 170 ? 207.784 210.855 193.333 1.00 285.76 170 ARG E N 1
ATOM 8022 C CA . ARG F 1 170 ? 207.636 211.931 194.307 1.00 285.76 170 ARG E CA 1
ATOM 8023 C C . ARG F 1 170 ? 206.165 212.210 194.591 1.00 285.76 170 ARG E C 1
ATOM 8024 O O . ARG F 1 170 ? 205.787 212.483 195.736 1.00 285.76 170 ARG E O 1
ATOM 8032 N N . VAL F 1 171 ? 205.324 212.153 193.556 1.00 295.24 171 VAL E N 1
ATOM 8033 C CA . VAL F 1 171 ? 203.888 212.342 193.744 1.00 295.24 171 VAL E CA 1
ATOM 8034 C C . VAL F 1 171 ? 203.319 211.242 194.632 1.00 295.24 171 VAL E C 1
ATOM 8035 O O . VAL F 1 171 ? 202.527 211.507 195.546 1.00 295.24 171 VAL E O 1
ATOM 8039 N N . LEU F 1 172 ? 203.721 209.996 194.389 1.00 294.89 172 LEU E N 1
ATOM 8040 C CA . LEU F 1 172 ? 203.291 208.872 195.212 1.00 294.89 172 LEU E CA 1
ATOM 8041 C C . LEU F 1 172 ? 204.004 208.817 196.557 1.00 294.89 172 LEU E C 1
ATOM 8042 O O . LEU F 1 172 ? 203.721 207.911 197.349 1.00 294.89 172 LEU E O 1
ATOM 8047 N N . LYS F 1 173 ? 204.918 209.753 196.824 1.00 291.67 173 LYS E N 1
ATOM 8048 C CA . LYS F 1 173 ? 205.641 209.837 198.094 1.00 291.67 173 LYS E CA 1
ATOM 8049 C C . LYS F 1 173 ? 206.435 208.567 198.387 1.00 291.67 173 LYS E C 1
ATOM 8050 O O . LYS F 1 173 ? 206.538 208.138 199.539 1.00 291.67 173 LYS E O 1
ATOM 8056 N N . LEU F 1 174 ? 207.002 207.956 197.351 1.00 297.15 174 LEU E N 1
ATOM 8057 C CA . LEU F 1 174 ? 207.848 206.790 197.540 1.00 297.15 174 LEU E CA 1
ATOM 8058 C C . LEU F 1 174 ? 209.228 207.209 198.034 1.00 297.15 174 LEU E C 1
ATOM 8059 O O . LEU F 1 174 ? 209.703 208.314 197.757 1.00 297.15 174 LEU E O 1
ATOM 8064 N N . SER F 1 175 ? 209.869 206.310 198.776 1.00 299.36 175 SER E N 1
ATOM 8065 C CA . SER F 1 175 ? 211.165 206.610 199.365 1.00 299.36 175 SER E CA 1
ATOM 8066 C C . SER F 1 175 ? 212.245 206.709 198.293 1.00 299.36 175 SER E C 1
ATOM 8067 O O . SER F 1 175 ? 212.179 206.058 197.247 1.00 299.36 175 SER E O 1
ATOM 8070 N N . ASN F 1 176 ? 213.249 207.539 198.567 1.00 291.52 176 ASN E N 1
ATOM 8071 C CA . ASN F 1 176 ? 214.395 207.705 197.684 1.00 291.52 176 ASN E CA 1
ATOM 8072 C C . ASN F 1 176 ? 215.492 206.680 197.938 1.00 291.52 176 ASN E C 1
ATOM 8073 O O . ASN F 1 176 ? 216.503 206.688 197.228 1.00 291.52 176 ASN E O 1
ATOM 8078 N N . ASP F 1 177 ? 215.323 205.808 198.931 1.00 306.57 177 ASP E N 1
ATOM 8079 C CA . ASP F 1 177 ? 216.326 204.810 199.275 1.00 306.57 177 ASP E CA 1
ATOM 8080 C C . ASP F 1 177 ? 215.825 203.426 198.894 1.00 306.57 177 ASP E C 1
ATOM 8081 O O . ASP F 1 177 ? 214.749 203.019 199.357 1.00 306.57 177 ASP E O 1
ATOM 8086 N N . PRO F 1 178 ? 216.555 202.668 198.061 1.00 308.06 178 PRO E N 1
ATOM 8087 C CA . PRO F 1 178 ? 217.830 203.095 197.475 1.00 308.06 178 PRO E CA 1
ATOM 8088 C C . PRO F 1 178 ? 217.642 203.986 196.252 1.00 308.06 178 PRO E C 1
ATOM 8089 O O . PRO F 1 178 ? 218.584 204.651 195.821 1.00 308.06 178 PRO E O 1
ATOM 8093 N N . SER F 1 179 ? 216.425 203.997 195.711 1.00 306.42 179 SER E N 1
ATOM 8094 C CA . SER F 1 179 ? 216.085 204.827 194.564 1.00 306.42 179 SER E CA 1
ATOM 8095 C C . SER F 1 179 ? 214.574 204.830 194.412 1.00 306.42 179 SER E C 1
ATOM 8096 O O . SER F 1 179 ? 213.927 203.818 194.705 1.00 306.42 179 SER E O 1
ATOM 8099 N N . PRO F 1 180 ? 213.982 205.943 193.974 1.00 298.62 180 PRO E N 1
ATOM 8100 C CA . PRO F 1 180 ? 212.537 205.934 193.698 1.00 298.62 180 PRO E CA 1
ATOM 8101 C C . PRO F 1 180 ? 212.146 204.940 192.622 1.00 298.62 180 PRO E C 1
ATOM 8102 O O . PRO F 1 180 ? 211.045 204.379 192.677 1.00 298.62 180 PRO E O 1
ATOM 8106 N N . GLY F 1 181 ? 213.023 204.704 191.643 1.00 301.30 181 GLY E N 1
ATOM 8107 C CA . GLY F 1 181 ? 212.702 203.762 190.583 1.00 301.30 181 GLY E CA 1
ATOM 8108 C C . GLY F 1 181 ? 212.521 202.344 191.087 1.00 301.30 181 GLY E C 1
ATOM 8109 O O . GLY F 1 181 ? 211.621 201.629 190.641 1.00 301.30 181 GLY E O 1
ATOM 8110 N N . TYR F 1 182 ? 213.376 201.913 192.016 1.00 301.60 182 TYR E N 1
ATOM 8111 C CA . TYR F 1 182 ? 213.254 200.564 192.561 1.00 301.60 182 TYR E CA 1
ATOM 8112 C C . TYR F 1 182 ? 211.964 200.403 193.357 1.00 301.60 182 TYR E C 1
ATOM 8113 O O . TYR F 1 182 ? 211.291 199.369 193.260 1.00 301.60 182 TYR E O 1
ATOM 8122 N N . ASN F 1 183 ? 211.605 201.416 194.150 1.00 298.30 183 ASN E N 1
ATOM 8123 C CA . ASN F 1 183 ? 210.341 201.370 194.878 1.00 298.30 183 ASN E CA 1
ATOM 8124 C C . ASN F 1 183 ? 209.160 201.330 193.918 1.00 298.30 183 ASN E C 1
ATOM 8125 O O . ASN F 1 183 ? 208.194 200.590 194.142 1.00 298.30 183 ASN E O 1
ATOM 8130 N N . ILE F 1 184 ? 209.222 202.117 192.841 1.00 300.88 184 ILE E N 1
ATOM 8131 C CA . ILE F 1 184 ? 208.161 202.097 191.837 1.00 300.88 184 ILE E CA 1
ATOM 8132 C C . ILE F 1 184 ? 208.049 200.714 191.209 1.00 300.88 184 ILE E C 1
ATOM 8133 O O . ILE F 1 184 ? 206.945 200.188 191.022 1.00 300.88 184 ILE E O 1
ATOM 8138 N N . GLU F 1 185 ? 209.188 200.105 190.872 1.00 289.08 185 GLU E N 1
ATOM 8139 C CA . GLU F 1 185 ? 209.178 198.784 190.253 1.00 289.08 185 GLU E CA 1
ATOM 8140 C C . GLU F 1 185 ? 208.582 197.739 191.188 1.00 289.08 185 GLU E C 1
ATOM 8141 O O . GLU F 1 185 ? 207.767 196.909 190.770 1.00 289.08 185 GLU E O 1
ATOM 8147 N N . GLN F 1 186 ? 208.977 197.764 192.463 1.00 297.46 186 GLN E N 1
ATOM 8148 C CA . GLN F 1 186 ? 208.430 196.802 193.417 1.00 297.46 186 GLN E CA 1
ATOM 8149 C C . GLN F 1 186 ? 206.932 197.010 193.613 1.00 297.46 186 GLN E C 1
ATOM 8150 O O . GLN F 1 186 ? 206.158 196.044 193.635 1.00 297.46 186 GLN E O 1
ATOM 8156 N N . LEU F 1 187 ? 206.503 198.267 193.739 1.00 297.19 187 LEU E N 1
ATOM 8157 C CA . LEU F 1 187 ? 205.088 198.547 193.946 1.00 297.19 187 LEU E CA 1
ATOM 8158 C C . LEU F 1 187 ? 204.266 198.131 192.731 1.00 297.19 187 LEU E C 1
ATOM 8159 O O . LEU F 1 187 ? 203.141 197.639 192.875 1.00 297.19 187 LEU E O 1
ATOM 8164 N N . ALA F 1 188 ? 204.814 198.314 191.527 1.00 296.25 188 ALA E N 1
ATOM 8165 C CA . ALA F 1 188 ? 204.167 197.795 190.327 1.00 296.25 188 ALA E CA 1
ATOM 8166 C C . ALA F 1 188 ? 204.113 196.275 190.337 1.00 296.25 188 ALA E C 1
ATOM 8167 O O . ALA F 1 188 ? 203.107 195.689 189.920 1.00 296.25 188 ALA E O 1
ATOM 8169 N N . LYS F 1 189 ? 205.183 195.621 190.797 1.00 292.06 189 LYS E N 1
ATOM 8170 C CA . LYS F 1 189 ? 205.154 194.174 190.974 1.00 292.06 189 LYS E CA 1
ATOM 8171 C C . LYS F 1 189 ? 204.060 193.747 191.940 1.00 292.06 189 LYS E C 1
ATOM 8172 O O . LYS F 1 189 ? 203.551 192.626 191.830 1.00 292.06 189 LYS E O 1
ATOM 8178 N N . LYS F 1 190 ? 203.689 194.613 192.881 1.00 292.61 190 LYS E N 1
ATOM 8179 C CA . LYS F 1 190 ? 202.518 194.389 193.718 1.00 292.61 190 LYS E CA 1
ATOM 8180 C C . LYS F 1 190 ? 201.231 194.896 193.078 1.00 292.61 190 LYS E C 1
ATOM 8181 O O . LYS F 1 190 ? 200.170 194.813 193.704 1.00 292.61 190 LYS E O 1
ATOM 8187 N N . GLY F 1 191 ? 201.298 195.420 191.855 1.00 291.50 191 GLY E N 1
ATOM 8188 C CA . GLY F 1 191 ? 200.111 195.956 191.216 1.00 291.50 191 GLY E CA 1
ATOM 8189 C C . GLY F 1 191 ? 199.112 194.877 190.843 1.00 291.50 191 GLY E C 1
ATOM 8190 O O . GLY F 1 191 ? 199.464 193.726 190.584 1.00 291.50 191 GLY E O 1
ATOM 8191 N N . GLU F 1 192 ? 197.836 195.265 190.817 1.00 283.68 192 GLU E N 1
ATOM 8192 C CA . GLU F 1 192 ? 196.762 194.326 190.517 1.00 283.68 192 GLU E CA 1
ATOM 8193 C C . GLU F 1 192 ? 195.829 194.847 189.428 1.00 283.68 192 GLU E C 1
ATOM 8194 O O . GLU F 1 192 ? 195.265 194.058 188.663 1.00 283.68 192 GLU E O 1
ATOM 8200 N N . ASN F 1 193 ? 195.658 196.164 189.347 1.00 289.54 193 ASN E N 1
ATOM 8201 C CA . ASN F 1 193 ? 194.707 196.782 188.429 1.00 289.54 193 ASN E CA 1
ATOM 8202 C C . ASN F 1 193 ? 195.455 197.641 187.418 1.00 289.54 193 ASN E C 1
ATOM 8203 O O . ASN F 1 193 ? 196.374 198.381 187.785 1.00 289.54 193 ASN E O 1
ATOM 8208 N N . PHE F 1 194 ? 195.062 197.538 186.151 1.00 288.61 194 PHE E N 1
ATOM 8209 C CA . PHE F 1 194 ? 195.635 198.356 185.092 1.00 288.61 194 PHE E CA 1
ATOM 8210 C C . PHE F 1 194 ? 194.687 199.493 184.734 1.00 288.61 194 PHE E C 1
ATOM 8211 O O . PHE F 1 194 ? 193.465 199.318 184.712 1.00 288.61 194 PHE E O 1
ATOM 8219 N N . ILE F 1 195 ? 195.259 200.661 184.454 1.00 290.83 195 ILE E N 1
ATOM 8220 C CA . ILE F 1 195 ? 194.505 201.855 184.091 1.00 290.83 195 ILE E CA 1
ATOM 8221 C C . ILE F 1 195 ? 195.044 202.380 182.768 1.00 290.83 195 ILE E C 1
ATOM 8222 O O . ILE F 1 195 ? 196.263 202.468 182.581 1.00 290.83 195 ILE E O 1
ATOM 8227 N N . ASP F 1 196 ? 194.137 202.722 181.856 1.00 288.25 196 ASP E N 1
ATOM 8228 C CA . ASP F 1 196 ? 194.535 203.203 180.540 1.00 288.25 196 ASP E CA 1
ATOM 8229 C C . ASP F 1 196 ? 195.199 204.571 180.637 1.00 288.25 196 ASP E C 1
ATOM 8230 O O . ASP F 1 196 ? 194.865 205.384 181.503 1.00 288.25 196 ASP E O 1
ATOM 8235 N N . LEU F 1 197 ? 196.142 204.820 179.739 1.00 291.47 197 LEU E N 1
ATOM 8236 C CA . LEU F 1 197 ? 196.891 206.063 179.667 1.00 291.47 197 LEU E CA 1
ATOM 8237 C C . LEU F 1 197 ? 196.917 206.552 178.228 1.00 291.47 197 LEU E C 1
ATOM 8238 O O . LEU F 1 197 ? 196.764 205.760 177.292 1.00 291.47 197 LEU E O 1
ATOM 8243 N N . PRO F 1 198 ? 197.094 207.858 178.015 1.00 285.00 198 PRO E N 1
ATOM 8244 C CA . PRO F 1 198 ? 197.095 208.387 176.646 1.00 285.00 198 PRO E CA 1
ATOM 8245 C C . PRO F 1 198 ? 198.246 207.832 175.819 1.00 285.00 198 PRO E C 1
ATOM 8246 O O . PRO F 1 198 ? 199.330 207.543 176.330 1.00 285.00 198 PRO E O 1
ATOM 8250 N N . TYR F 1 199 ? 197.992 207.688 174.519 1.00 274.80 199 TYR E N 1
ATOM 8251 C CA . TYR F 1 199 ? 198.990 207.229 173.559 1.00 274.80 199 TYR E CA 1
ATOM 8252 C C . TYR F 1 199 ? 199.660 208.465 172.969 1.00 274.80 199 TYR E C 1
ATOM 8253 O O . TYR F 1 199 ? 199.056 209.184 172.166 1.00 274.80 199 TYR E O 1
ATOM 8262 N N . ALA F 1 200 ? 200.907 208.712 173.365 1.00 270.81 200 ALA E N 1
ATOM 8263 C CA . ALA F 1 200 ? 201.611 209.943 173.023 1.00 270.81 200 ALA E CA 1
ATOM 8264 C C . ALA F 1 200 ? 202.899 209.645 172.272 1.00 270.81 200 ALA E C 1
ATOM 8265 O O . ALA F 1 200 ? 203.954 210.222 172.554 1.00 270.81 200 ALA E O 1
ATOM 8267 N N . VAL F 1 201 ? 202.836 208.739 171.303 1.00 259.55 201 VAL E N 1
ATOM 8268 C CA . VAL F 1 201 ? 203.972 208.446 170.439 1.00 259.55 201 VAL E CA 1
ATOM 8269 C C . VAL F 1 201 ? 203.770 209.193 169.127 1.00 259.55 201 VAL E C 1
ATOM 8270 O O . VAL F 1 201 ? 202.822 208.918 168.384 1.00 259.55 201 VAL E O 1
ATOM 8274 N N . LYS F 1 202 ? 204.654 210.148 168.849 1.00 250.44 202 LYS E N 1
ATOM 8275 C CA . LYS F 1 202 ? 204.584 210.970 167.645 1.00 250.44 202 LYS E CA 1
ATOM 8276 C C . LYS F 1 202 ? 205.615 210.445 166.656 1.00 250.44 202 LYS E C 1
ATOM 8277 O O . LYS F 1 202 ? 206.820 210.492 166.923 1.00 250.44 202 LYS E O 1
ATOM 8283 N N . GLY F 1 203 ? 205.141 209.952 165.515 1.00 251.96 203 GLY E N 1
ATOM 8284 C CA . GLY F 1 203 ? 206.021 209.327 164.549 1.00 251.96 203 GLY E CA 1
ATOM 8285 C C . GLY F 1 203 ? 206.677 208.089 165.121 1.00 251.96 203 GLY E C 1
ATOM 8286 O O . GLY F 1 203 ? 206.009 207.082 165.371 1.00 251.96 203 GLY E O 1
ATOM 8287 N N . MET F 1 204 ? 207.990 208.153 165.333 1.00 234.94 204 MET E N 1
ATOM 8288 C CA . MET F 1 204 ? 208.734 207.070 165.961 1.00 234.94 204 MET E CA 1
ATOM 8289 C C . MET F 1 204 ? 209.352 207.484 167.292 1.00 234.94 204 MET E C 1
ATOM 8290 O O . MET F 1 204 ? 210.116 206.712 167.881 1.00 234.94 204 MET E O 1
ATOM 8295 N N . ASP F 1 205 ? 209.011 208.668 167.794 1.00 245.91 205 ASP E N 1
ATOM 8296 C CA . ASP F 1 205 ? 209.494 209.169 169.072 1.00 245.91 205 ASP E CA 1
ATOM 8297 C C . ASP F 1 205 ? 208.380 209.129 170.116 1.00 245.91 205 ASP E C 1
ATOM 8298 O O . ASP F 1 205 ? 207.234 208.777 169.829 1.00 245.91 205 ASP E O 1
ATOM 8303 N N . VAL F 1 206 ? 208.732 209.508 171.347 1.00 255.37 206 VAL E N 1
ATOM 8304 C CA . VAL F 1 206 ? 207.835 209.395 172.489 1.00 255.37 206 VAL E CA 1
ATOM 8305 C C . VAL F 1 206 ? 207.696 210.731 173.206 1.00 255.37 206 VAL E C 1
ATOM 8306 O O . VAL F 1 206 ? 208.566 211.602 173.138 1.00 255.37 206 VAL E O 1
ATOM 8310 N N . SER F 1 207 ? 206.573 210.870 173.909 1.00 267.31 207 SER E N 1
ATOM 8311 C CA . SER F 1 207 ? 206.301 211.993 174.791 1.00 267.31 207 SER E CA 1
ATOM 8312 C C . SER F 1 207 ? 205.753 211.462 176.109 1.00 267.31 207 SER E C 1
ATOM 8313 O O . SER F 1 207 ? 205.071 210.435 176.143 1.00 267.31 207 SER E O 1
ATOM 8316 N N . PHE F 1 208 ? 206.059 212.170 177.199 1.00 266.07 208 PHE E N 1
ATOM 8317 C CA . PHE F 1 208 ? 205.638 211.740 178.526 1.00 266.07 208 PHE E CA 1
ATOM 8318 C C . PHE F 1 208 ? 205.005 212.829 179.378 1.00 266.07 208 PHE E C 1
ATOM 8319 O O . PHE F 1 208 ? 204.449 212.503 180.432 1.00 266.07 208 PHE E O 1
ATOM 8327 N N . SER F 1 209 ? 205.068 214.099 178.971 1.00 274.56 209 SER E N 1
ATOM 8328 C CA . SER F 1 209 ? 204.503 215.166 179.793 1.00 274.56 209 SER E CA 1
ATOM 8329 C C . SER F 1 209 ? 202.992 215.015 179.930 1.00 274.56 209 SER E C 1
ATOM 8330 O O . SER F 1 209 ? 202.450 215.073 181.041 1.00 274.56 209 SER E O 1
ATOM 8333 N N . GLY F 1 210 ? 202.295 214.816 178.809 1.00 276.06 210 GLY E N 1
ATOM 8334 C CA . GLY F 1 210 ? 200.858 214.607 178.873 1.00 276.06 210 GLY E CA 1
ATOM 8335 C C . GLY F 1 210 ? 200.489 213.338 179.615 1.00 276.06 210 GLY E C 1
ATOM 8336 O O . GLY F 1 210 ? 199.538 213.320 180.401 1.00 276.06 210 GLY E O 1
ATOM 8337 N N . ILE F 1 211 ? 201.239 212.259 179.377 1.00 276.97 211 ILE E N 1
ATOM 8338 C CA . ILE F 1 211 ? 200.994 211.007 180.086 1.00 276.97 211 ILE E CA 1
ATOM 8339 C C . ILE F 1 211 ? 201.220 211.189 181.581 1.00 276.97 211 ILE E C 1
ATOM 8340 O O . ILE F 1 211 ? 200.432 210.711 182.406 1.00 276.97 211 ILE E O 1
ATOM 8345 N N . LEU F 1 212 ? 202.299 211.884 181.952 1.00 279.25 212 LEU E N 1
ATOM 8346 C CA . LEU F 1 212 ? 202.573 212.122 183.365 1.00 279.25 212 LEU E CA 1
ATOM 8347 C C . LEU F 1 212 ? 201.469 212.945 184.012 1.00 279.25 212 LEU E C 1
ATOM 8348 O O . LEU F 1 212 ? 201.030 212.636 185.124 1.00 279.25 212 LEU E O 1
ATOM 8353 N N . SER F 1 213 ? 201.006 213.997 183.333 1.00 284.56 213 SER E N 1
ATOM 8354 C CA . SER F 1 213 ? 199.932 214.816 183.890 1.00 284.56 213 SER E CA 1
ATOM 8355 C C . SER F 1 213 ? 198.649 214.010 184.049 1.00 284.56 213 SER E C 1
ATOM 8356 O O . SER F 1 213 ? 197.981 214.086 185.091 1.00 284.56 213 SER E O 1
ATOM 8359 N N . TYR F 1 214 ? 198.294 213.222 183.030 1.00 284.70 214 TYR E N 1
ATOM 8360 C CA . TYR F 1 214 ? 197.080 212.417 183.107 1.00 284.70 214 TYR E CA 1
ATOM 8361 C C . TYR F 1 214 ? 197.160 211.407 184.242 1.00 284.70 214 TYR E C 1
ATOM 8362 O O . TYR F 1 214 ? 196.190 211.224 184.988 1.00 284.70 214 TYR E O 1
ATOM 8371 N N . ILE F 1 215 ? 198.307 210.744 184.398 1.00 284.10 215 ILE E N 1
ATOM 8372 C CA . ILE F 1 215 ? 198.384 209.717 185.428 1.00 284.10 215 ILE E CA 1
ATOM 8373 C C . ILE F 1 215 ? 198.507 210.345 186.810 1.00 284.10 215 ILE E C 1
ATOM 8374 O O . ILE F 1 215 ? 198.076 209.752 187.800 1.00 284.10 215 ILE E O 1
ATOM 8379 N N . GLU F 1 216 ? 199.070 211.552 186.911 1.00 288.18 216 GLU E N 1
ATOM 8380 C CA . GLU F 1 216 ? 199.052 212.260 188.187 1.00 288.18 216 GLU E CA 1
ATOM 8381 C C . GLU F 1 216 ? 197.626 212.613 188.587 1.00 288.18 216 GLU E C 1
ATOM 8382 O O . GLU F 1 216 ? 197.234 212.454 189.750 1.00 288.18 216 GLU E O 1
ATOM 8388 N N . THR F 1 217 ? 196.829 213.089 187.626 1.00 290.44 217 THR E N 1
ATOM 8389 C CA . THR F 1 217 ? 195.424 213.368 187.908 1.00 290.44 217 THR E CA 1
ATOM 8390 C C . THR F 1 217 ? 194.682 212.098 188.306 1.00 290.44 217 THR E C 1
ATOM 8391 O O . THR F 1 217 ? 193.884 212.103 189.252 1.00 290.44 217 THR E O 1
ATOM 8395 N N . THR F 1 218 ? 194.939 210.998 187.594 1.00 295.97 218 THR E N 1
ATOM 8396 C CA . THR F 1 218 ? 194.298 209.728 187.923 1.00 295.97 218 THR E CA 1
ATOM 8397 C C . THR F 1 218 ? 194.705 209.249 189.311 1.00 295.97 218 THR E C 1
ATOM 8398 O O . THR F 1 218 ? 193.870 208.746 190.071 1.00 295.97 218 THR E O 1
ATOM 8402 N N . ALA F 1 219 ? 195.986 209.391 189.655 1.00 301.95 219 ALA E N 1
ATOM 8403 C CA . ALA F 1 219 ? 196.466 208.991 190.971 1.00 301.95 219 ALA E CA 1
ATOM 8404 C C . ALA F 1 219 ? 195.800 209.810 192.064 1.00 301.95 219 ALA E C 1
ATOM 8405 O O . ALA F 1 219 ? 195.354 209.264 193.080 1.00 301.95 219 ALA E O 1
ATOM 8407 N N . GLU F 1 220 ? 195.717 211.128 191.869 1.00 305.40 220 GLU E N 1
ATOM 8408 C CA . GLU F 1 220 ? 195.053 211.974 192.854 1.00 305.40 220 GLU E CA 1
ATOM 8409 C C . GLU F 1 220 ? 193.588 211.594 193.016 1.00 305.40 220 GLU E C 1
ATOM 8410 O O . GLU F 1 220 ? 193.103 211.461 194.146 1.00 305.40 220 GLU E O 1
ATOM 8416 N N . GLU F 1 221 ? 192.880 211.384 191.904 1.00 313.34 221 GLU E N 1
ATOM 8417 C CA . GLU F 1 221 ? 191.465 211.034 191.969 1.00 313.34 221 GLU E CA 1
ATOM 8418 C C . GLU F 1 221 ? 191.248 209.687 192.651 1.00 313.34 221 GLU E C 1
ATOM 8419 O O . GLU F 1 221 ? 190.336 209.540 193.472 1.00 313.34 221 GLU E O 1
ATOM 8425 N N . LYS F 1 222 ? 192.078 208.693 192.328 1.00 319.33 222 LYS E N 1
ATOM 8426 C CA . LYS F 1 222 ? 191.863 207.349 192.851 1.00 319.33 222 LYS E CA 1
ATOM 8427 C C . LYS F 1 222 ? 192.296 207.228 194.307 1.00 319.33 222 LYS E C 1
ATOM 8428 O O . LYS F 1 222 ? 191.652 206.519 195.088 1.00 319.33 222 LYS E O 1
ATOM 8434 N N . LEU F 1 223 ? 193.383 207.903 194.697 1.00 316.27 223 LEU E N 1
ATOM 8435 C CA . LEU F 1 223 ? 193.773 207.908 196.102 1.00 316.27 223 LEU E CA 1
ATOM 8436 C C . LEU F 1 223 ? 192.797 208.715 196.945 1.00 316.27 223 LEU E C 1
ATOM 8437 O O . LEU F 1 223 ? 192.542 208.365 198.104 1.00 316.27 223 LEU E O 1
ATOM 8442 N N . LYS F 1 224 ? 192.246 209.798 196.388 1.00 322.32 224 LYS E N 1
ATOM 8443 C CA . LYS F 1 224 ? 191.236 210.566 197.109 1.00 322.32 224 LYS E CA 1
ATOM 8444 C C . LYS F 1 224 ? 189.976 209.741 197.342 1.00 322.32 224 LYS E C 1
ATOM 8445 O O . LYS F 1 224 ? 189.382 209.796 198.425 1.00 322.32 224 LYS E O 1
ATOM 8451 N N . ASN F 1 225 ? 189.556 208.971 196.341 1.00 322.48 225 ASN E N 1
ATOM 8452 C CA . ASN F 1 225 ? 188.368 208.135 196.443 1.00 322.48 225 ASN E CA 1
ATOM 8453 C C . ASN F 1 225 ? 188.664 206.744 196.988 1.00 322.48 225 ASN E C 1
ATOM 8454 O O . ASN F 1 225 ? 187.725 205.970 197.203 1.00 322.48 225 ASN E O 1
ATOM 8459 N N . ASN F 1 226 ? 189.938 206.411 197.210 1.00 323.89 226 ASN E N 1
ATOM 8460 C CA . ASN F 1 226 ? 190.350 205.096 197.704 1.00 323.89 226 ASN E CA 1
ATOM 8461 C C . ASN F 1 226 ? 189.868 203.971 196.792 1.00 323.89 226 ASN E C 1
ATOM 8462 O O . ASN F 1 226 ? 189.581 202.863 197.253 1.00 323.89 226 ASN E O 1
ATOM 8467 N N . GLU F 1 227 ? 189.775 204.247 195.490 1.00 322.08 227 GLU E N 1
ATOM 8468 C CA . GLU F 1 227 ? 189.322 203.242 194.538 1.00 322.08 227 GLU E CA 1
ATOM 8469 C C . GLU F 1 227 ? 190.380 202.189 194.243 1.00 322.08 227 GLU E C 1
ATOM 8470 O O . GLU F 1 227 ? 190.032 201.092 193.791 1.00 322.08 227 GLU E O 1
ATOM 8476 N N . CYS F 1 228 ? 191.654 202.490 194.484 1.00 323.08 228 CYS E N 1
ATOM 8477 C CA . CYS F 1 228 ? 192.723 201.538 194.225 1.00 323.08 228 CYS E CA 1
ATOM 8478 C C . CYS F 1 228 ? 193.932 201.902 195.073 1.00 323.08 228 CYS E C 1
ATOM 8479 O O . CYS F 1 228 ? 193.988 202.967 195.694 1.00 323.08 228 CYS E O 1
ATOM 8482 N N . THR F 1 229 ? 194.900 201.000 195.090 1.00 317.12 229 THR E N 1
ATOM 8483 C CA . THR F 1 229 ? 196.176 201.182 195.757 1.00 317.12 229 THR E CA 1
ATOM 8484 C C . THR F 1 229 ? 197.193 201.785 194.799 1.00 317.12 229 THR E C 1
ATOM 8485 O O . THR F 1 229 ? 197.036 201.704 193.577 1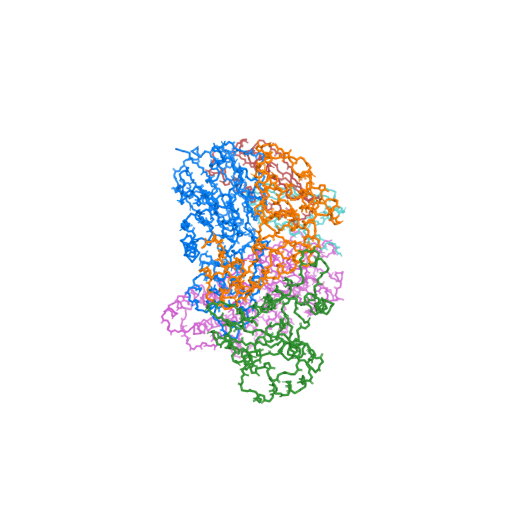.00 317.12 229 THR E O 1
ATOM 8489 N N . PRO F 1 230 ? 198.252 202.412 195.319 1.00 307.90 230 PRO E N 1
ATOM 8490 C CA . PRO F 1 230 ? 199.309 202.912 194.424 1.00 307.90 230 PRO E CA 1
ATOM 8491 C C . PRO F 1 230 ? 199.985 201.812 193.626 1.00 307.90 230 PRO E C 1
ATOM 8492 O O . PRO F 1 230 ? 200.629 202.099 192.608 1.00 307.90 230 PRO E O 1
ATOM 8496 N N . ALA F 1 231 ? 199.863 200.557 194.067 1.00 304.23 231 ALA E N 1
ATOM 8497 C CA . ALA F 1 231 ? 200.421 199.442 193.311 1.00 304.23 231 ALA E CA 1
ATOM 8498 C C . ALA F 1 231 ? 199.793 199.344 191.927 1.00 304.23 231 ALA E C 1
ATOM 8499 O O . ALA F 1 231 ? 200.494 199.119 190.934 1.00 304.23 231 ALA E O 1
ATOM 8501 N N . ASP F 1 232 ? 198.472 199.512 191.844 1.00 301.47 232 ASP E N 1
ATOM 8502 C CA . ASP F 1 232 ? 197.798 199.492 190.549 1.00 301.47 232 ASP E CA 1
ATOM 8503 C C . ASP F 1 232 ? 198.271 200.640 189.666 1.00 301.47 232 ASP E C 1
ATOM 8504 O O . ASP F 1 232 ? 198.461 200.468 188.455 1.00 301.47 232 ASP E O 1
ATOM 8509 N N . LEU F 1 233 ? 198.457 201.820 190.259 1.00 304.10 233 LEU E N 1
ATOM 8510 C CA . LEU F 1 233 ? 198.959 202.972 189.517 1.00 304.10 233 LEU E CA 1
ATOM 8511 C C . LEU F 1 233 ? 200.336 202.684 188.931 1.00 304.10 233 LEU E C 1
ATOM 8512 O O . LEU F 1 233 ? 200.596 202.950 187.748 1.00 304.10 233 LEU E O 1
ATOM 8517 N N . CYS F 1 234 ? 201.233 202.137 189.755 1.00 297.66 234 CYS E N 1
ATOM 8518 C CA . CYS F 1 234 ? 202.575 201.809 189.287 1.00 297.66 234 CYS E CA 1
ATOM 8519 C C . CYS F 1 234 ? 202.534 200.741 188.204 1.00 297.66 234 CYS E C 1
ATOM 8520 O O . CYS F 1 234 ? 203.278 200.818 187.222 1.00 297.66 234 CYS E O 1
ATOM 8523 N N . TYR F 1 235 ? 201.673 199.734 188.369 1.00 291.07 235 TYR E N 1
ATOM 8524 C CA . TYR F 1 235 ? 201.530 198.697 187.352 1.00 291.07 235 TYR E CA 1
ATOM 8525 C C . TYR F 1 235 ? 201.094 199.294 186.019 1.00 291.07 235 TYR E C 1
ATOM 8526 O O . TYR F 1 235 ? 201.666 198.983 184.966 1.00 291.07 235 TYR E O 1
ATOM 8535 N N . SER F 1 236 ? 200.083 200.167 186.052 1.00 292.09 236 SER E N 1
ATOM 8536 C CA . SER F 1 236 ? 199.584 200.775 184.823 1.00 292.09 236 SER E CA 1
ATOM 8537 C C . SER F 1 236 ? 200.664 201.611 184.148 1.00 292.09 236 SER E C 1
ATOM 8538 O O . SER F 1 236 ? 200.900 201.482 182.938 1.00 292.09 236 SER E O 1
ATOM 8541 N N . LEU F 1 237 ? 201.337 202.469 184.920 1.00 287.97 237 LEU E N 1
ATOM 8542 C CA . LEU F 1 237 ? 202.388 203.306 184.348 1.00 287.97 237 LEU E CA 1
ATOM 8543 C C . LEU F 1 237 ? 203.501 202.453 183.757 1.00 287.97 237 LEU E C 1
ATOM 8544 O O . LEU F 1 237 ? 203.967 202.704 182.638 1.00 287.97 237 LEU E O 1
ATOM 8549 N N . GLN F 1 238 ? 203.933 201.431 184.500 1.00 274.97 238 GLN E N 1
ATOM 8550 C CA . GLN F 1 238 ? 205.019 200.574 184.047 1.00 274.97 238 GLN E CA 1
ATOM 8551 C C . GLN F 1 238 ? 204.667 199.900 182.729 1.00 274.97 238 GLN E C 1
ATOM 8552 O O . GLN F 1 238 ? 205.426 199.983 181.758 1.00 274.97 238 GLN E O 1
ATOM 8558 N N . GLU F 1 239 ? 203.504 199.247 182.669 1.00 270.05 239 GLU E N 1
ATOM 8559 C CA . GLU F 1 239 ? 203.138 198.530 181.452 1.00 270.05 239 GLU E CA 1
ATOM 8560 C C . GLU F 1 239 ? 202.963 199.481 180.273 1.00 270.05 239 GLU E C 1
ATOM 8561 O O . GLU F 1 239 ? 203.427 199.191 179.163 1.00 270.05 239 GLU E O 1
ATOM 8567 N N . THR F 1 240 ? 202.318 200.631 180.493 1.00 267.82 240 THR E N 1
ATOM 8568 C CA . THR F 1 240 ? 202.086 201.560 179.391 1.00 267.82 240 THR E CA 1
ATOM 8569 C C . THR F 1 240 ? 203.399 202.103 178.837 1.00 267.82 240 THR E C 1
ATOM 8570 O O . THR F 1 240 ? 203.630 202.085 177.618 1.00 267.82 240 THR E O 1
ATOM 8574 N N . VAL F 1 241 ? 204.277 202.588 179.719 1.00 263.58 241 VAL E N 1
ATOM 8575 C CA . VAL F 1 241 ? 205.532 203.159 179.245 1.00 263.58 241 VAL E CA 1
ATOM 8576 C C . VAL F 1 241 ? 206.415 202.085 178.625 1.00 263.58 241 VAL E C 1
ATOM 8577 O O . VAL F 1 241 ? 207.134 202.352 177.654 1.00 263.58 241 VAL E O 1
ATOM 8581 N N . PHE F 1 242 ? 206.374 200.858 179.154 1.00 252.16 242 PHE E N 1
ATOM 8582 C CA . PHE F 1 242 ? 207.136 199.773 178.551 1.00 252.16 242 PHE E CA 1
ATOM 8583 C C . PHE F 1 242 ? 206.644 199.488 177.141 1.00 252.16 242 PHE E C 1
ATOM 8584 O O . PHE F 1 242 ? 207.449 199.293 176.224 1.00 252.16 242 PHE E O 1
ATOM 8592 N N . ALA F 1 243 ? 205.321 199.480 176.948 1.00 248.32 243 ALA E N 1
ATOM 8593 C CA . ALA F 1 243 ? 204.772 199.269 175.614 1.00 248.32 243 ALA E CA 1
ATOM 8594 C C . ALA F 1 243 ? 205.227 200.359 174.653 1.00 248.32 243 ALA E C 1
ATOM 8595 O O . ALA F 1 243 ? 205.669 200.065 173.536 1.00 248.32 243 ALA E O 1
ATOM 8597 N N . MET F 1 244 ? 205.145 201.624 175.076 1.00 244.74 244 MET E N 1
ATOM 8598 C CA . MET F 1 244 ? 205.551 202.718 174.193 1.00 244.74 244 MET E CA 1
ATOM 8599 C C . MET F 1 244 ? 207.030 202.612 173.829 1.00 244.74 244 MET E C 1
ATOM 8600 O O . MET F 1 244 ? 207.409 202.715 172.651 1.00 244.74 244 MET E O 1
ATOM 8605 N N . LEU F 1 245 ? 207.881 202.407 174.838 1.00 237.58 245 LEU E N 1
ATOM 8606 C CA . LEU F 1 245 ? 209.320 202.361 174.609 1.00 237.58 245 LEU E CA 1
ATOM 8607 C C . LEU F 1 245 ? 209.702 201.191 173.713 1.00 237.58 245 LEU E C 1
ATOM 8608 O O . LEU F 1 245 ? 210.520 201.342 172.800 1.00 237.58 245 LEU E O 1
ATOM 8613 N N . VAL F 1 246 ? 209.116 200.016 173.950 1.00 230.91 246 VAL E N 1
ATOM 8614 C CA . VAL F 1 246 ? 209.461 198.861 173.133 1.00 230.91 246 VAL E CA 1
ATOM 8615 C C . VAL F 1 246 ? 208.916 199.012 171.718 1.00 230.91 246 VAL E C 1
ATOM 8616 O O . VAL F 1 246 ? 209.551 198.566 170.757 1.00 230.91 246 VAL E O 1
ATOM 8620 N N . GLU F 1 247 ? 207.756 199.654 171.552 1.00 232.05 247 GLU E N 1
ATOM 8621 C CA . GLU F 1 247 ? 207.239 199.887 170.207 1.00 232.05 247 GLU E CA 1
ATOM 8622 C C . GLU F 1 247 ? 208.164 200.802 169.413 1.00 232.05 247 GLU E C 1
ATOM 8623 O O . GLU F 1 247 ? 208.477 200.527 168.246 1.00 232.05 247 GLU E O 1
ATOM 8629 N N . ILE F 1 248 ? 208.622 201.897 170.028 1.00 225.03 248 ILE E N 1
ATOM 8630 C CA . ILE F 1 248 ? 209.524 202.777 169.286 1.00 225.03 248 ILE E CA 1
ATOM 8631 C C . ILE F 1 248 ? 210.877 202.108 169.075 1.00 225.03 248 ILE E C 1
ATOM 8632 O O . ILE F 1 248 ? 211.532 202.334 168.049 1.00 225.03 248 ILE E O 1
ATOM 8637 N N . THR F 1 249 ? 211.315 201.272 170.021 1.00 212.72 249 THR E N 1
ATOM 8638 C CA . THR F 1 249 ? 212.544 200.512 169.823 1.00 212.72 249 THR E CA 1
ATOM 8639 C C . THR F 1 249 ? 212.420 199.581 168.625 1.00 212.72 249 THR E C 1
ATOM 8640 O O . THR F 1 249 ? 213.346 199.474 167.815 1.00 212.72 249 THR E O 1
ATOM 8644 N N . GLU F 1 250 ? 211.277 198.904 168.496 1.00 211.61 250 GLU E N 1
ATOM 8645 C CA . GLU F 1 250 ? 211.044 198.031 167.351 1.00 211.61 250 GLU E CA 1
ATOM 8646 C C . GLU F 1 250 ? 211.019 198.818 166.049 1.00 211.61 250 GLU E C 1
ATOM 8647 O O . GLU F 1 250 ? 211.574 198.373 165.038 1.00 211.61 250 GLU E O 1
ATOM 8653 N N . ARG F 1 251 ? 210.364 199.981 166.048 1.00 206.51 251 ARG E N 1
ATOM 8654 C CA . ARG F 1 251 ? 210.300 200.782 164.829 1.00 206.51 251 ARG E CA 1
ATOM 8655 C C . ARG F 1 251 ? 211.690 201.249 164.409 1.00 206.51 251 ARG E C 1
ATOM 8656 O O . ARG F 1 251 ? 212.047 201.194 163.225 1.00 206.51 251 ARG E O 1
ATOM 8664 N N . ALA F 1 252 ? 212.498 201.701 165.373 1.00 203.29 252 ALA E N 1
ATOM 8665 C CA . ALA F 1 252 ? 213.865 202.108 165.063 1.00 203.29 252 ALA E CA 1
ATOM 8666 C C . ALA F 1 252 ? 214.702 200.925 164.592 1.00 203.29 252 ALA E C 1
ATOM 8667 O O . ALA F 1 252 ? 215.509 201.055 163.664 1.00 203.29 252 ALA E O 1
ATOM 8669 N N . MET F 1 253 ? 214.527 199.763 165.226 1.00 194.93 253 MET E N 1
ATOM 8670 C CA . MET F 1 253 ? 215.265 198.566 164.840 1.00 194.93 253 MET E CA 1
ATOM 8671 C C . MET F 1 253 ? 214.945 198.168 163.405 1.00 194.93 253 MET E C 1
ATOM 8672 O O . MET F 1 253 ? 215.839 197.809 162.630 1.00 194.93 253 MET E O 1
ATOM 8677 N N . ALA F 1 254 ? 213.664 198.224 163.035 1.00 200.15 254 ALA E N 1
ATOM 8678 C CA . ALA F 1 254 ? 213.281 197.952 161.655 1.00 200.15 254 ALA E CA 1
ATOM 8679 C C . ALA F 1 254 ? 213.844 198.996 160.700 1.00 200.15 254 ALA E C 1
ATOM 8680 O O . ALA F 1 254 ? 214.301 198.649 159.605 1.00 200.15 254 ALA E O 1
ATOM 8682 N N . HIS F 1 255 ? 213.817 200.273 161.092 1.00 205.46 255 HIS E N 1
ATOM 8683 C CA . HIS F 1 255 ? 214.328 201.324 160.218 1.00 205.46 255 HIS E CA 1
ATOM 8684 C C . HIS F 1 255 ? 215.830 201.188 159.996 1.00 205.46 255 HIS E C 1
ATOM 8685 O O . HIS F 1 255 ? 216.313 201.338 158.868 1.00 205.46 255 HIS E O 1
ATOM 8692 N N . CYS F 1 256 ? 216.583 200.903 161.055 1.00 199.99 256 CYS E N 1
ATOM 8693 C CA . CYS F 1 256 ? 218.037 200.864 160.981 1.00 199.99 256 CYS E CA 1
ATOM 8694 C C . CYS F 1 256 ? 218.573 199.619 160.288 1.00 199.99 256 CYS E C 1
ATOM 8695 O O . CYS F 1 256 ? 219.733 199.621 159.863 1.00 199.99 256 CYS E O 1
ATOM 8698 N N . ASP F 1 257 ? 217.765 198.567 160.167 1.00 197.70 257 ASP E N 1
ATOM 8699 C CA . ASP F 1 257 ? 218.164 197.319 159.516 1.00 197.70 257 ASP E CA 1
ATOM 8700 C C . ASP F 1 257 ? 219.405 196.726 160.187 1.00 197.70 257 ASP E C 1
ATOM 8701 O O . ASP F 1 257 ? 220.477 196.600 159.593 1.00 197.70 257 ASP E O 1
ATOM 8706 N N . LYS F 1 258 ? 219.239 196.372 161.456 1.00 194.92 258 LYS E N 1
ATOM 8707 C CA . LYS F 1 258 ? 220.288 195.755 162.253 1.00 194.92 258 LYS E CA 1
ATOM 8708 C C . LYS F 1 258 ? 219.933 194.305 162.557 1.00 194.92 258 LYS E C 1
ATOM 8709 O O . LYS F 1 258 ? 218.941 193.762 162.064 1.00 194.92 258 LYS E O 1
ATOM 8715 N N . LYS F 1 259 ? 220.768 193.679 163.383 1.00 188.73 259 LYS E N 1
ATOM 8716 C CA . LYS F 1 259 ? 220.551 192.305 163.818 1.00 188.73 259 LYS E CA 1
ATOM 8717 C C . LYS F 1 259 ? 220.160 192.200 165.285 1.00 188.73 259 LYS E C 1
ATOM 8718 O O . LYS F 1 259 ? 219.204 191.492 165.614 1.00 188.73 259 LYS E O 1
ATOM 8724 N N . ASP F 1 260 ? 220.866 192.897 166.173 1.00 188.33 260 ASP E N 1
ATOM 8725 C CA . ASP F 1 260 ? 220.614 192.833 167.605 1.00 188.33 260 ASP E CA 1
ATOM 8726 C C . ASP F 1 260 ? 220.610 194.239 168.189 1.00 188.33 260 ASP E C 1
ATOM 8727 O O . ASP F 1 260 ? 221.131 195.181 167.585 1.00 188.33 260 ASP E O 1
ATOM 8732 N N . VAL F 1 261 ? 220.014 194.373 169.375 1.00 195.00 261 VAL E N 1
ATOM 8733 C CA . VAL F 1 261 ? 219.795 195.666 170.015 1.00 195.00 261 VAL E CA 1
ATOM 8734 C C . VAL F 1 261 ? 220.407 195.640 171.411 1.00 195.00 261 VAL E C 1
ATOM 8735 O O . VAL F 1 261 ? 220.431 194.594 172.072 1.00 195.00 261 VAL E O 1
ATOM 8739 N N . LEU F 1 262 ? 220.898 196.798 171.859 1.00 188.20 262 LEU E N 1
ATOM 8740 C CA . LEU F 1 262 ? 221.479 196.955 173.184 1.00 188.20 262 LEU E CA 1
ATOM 8741 C C . LEU F 1 262 ? 220.692 198.001 173.962 1.00 188.20 262 LEU E C 1
ATOM 8742 O O . LEU F 1 262 ? 220.224 198.990 173.391 1.00 188.20 262 LEU E O 1
ATOM 8747 N N . ILE F 1 263 ? 220.534 197.769 175.263 1.00 182.36 263 ILE E N 1
ATOM 8748 C CA . ILE F 1 263 ? 219.819 198.667 176.159 1.00 182.36 263 ILE E CA 1
ATOM 8749 C C . ILE F 1 263 ? 220.750 199.039 177.303 1.00 182.36 263 ILE E C 1
ATOM 8750 O O . ILE F 1 263 ? 221.535 198.206 177.770 1.00 182.36 263 ILE E O 1
ATOM 8755 N N . VAL F 1 264 ? 220.678 200.296 177.744 1.00 199.50 264 VAL E N 1
ATOM 8756 C CA . VAL F 1 264 ? 221.505 200.771 178.845 1.00 199.50 264 VAL E CA 1
ATOM 8757 C C . VAL F 1 264 ? 220.794 201.924 179.543 1.00 199.50 264 VAL E C 1
ATOM 8758 O O . VAL F 1 264 ? 219.980 202.638 178.951 1.00 199.50 264 VAL E O 1
ATOM 8762 N N . GLY F 1 265 ? 221.094 202.076 180.831 1.00 212.35 265 GLY E N 1
ATOM 8763 C CA . GLY F 1 265 ? 220.512 203.129 181.637 1.00 212.35 265 GLY E CA 1
ATOM 8764 C C . GLY F 1 265 ? 219.962 202.630 182.957 1.00 212.35 265 GLY E C 1
ATOM 8765 O O . GLY F 1 265 ? 219.651 201.443 183.095 1.00 212.35 265 GLY E O 1
ATOM 8766 N N . GLY F 1 266 ? 219.848 203.528 183.939 1.00 221.32 266 GLY E N 1
ATOM 8767 C CA . GLY F 1 266 ? 219.281 203.138 185.220 1.00 221.32 266 GLY E CA 1
ATOM 8768 C C . GLY F 1 266 ? 217.854 202.640 185.096 1.00 221.32 266 GLY E C 1
ATOM 8769 O O . GLY F 1 266 ? 217.481 201.633 185.704 1.00 221.32 266 GLY E O 1
ATOM 8770 N N . VAL F 1 267 ? 217.040 203.331 184.293 1.00 232.18 267 VAL E N 1
ATOM 8771 C CA . VAL F 1 267 ? 215.677 202.885 184.037 1.00 232.18 267 VAL E CA 1
ATOM 8772 C C . VAL F 1 267 ? 215.671 201.509 183.386 1.00 232.18 267 VAL E C 1
ATOM 8773 O O . VAL F 1 267 ? 214.702 200.756 183.529 1.00 232.18 267 VAL E O 1
ATOM 8777 N N . GLY F 1 268 ? 216.755 201.146 182.700 1.00 235.49 268 GLY E N 1
ATOM 8778 C CA . GLY F 1 268 ? 216.879 199.824 182.110 1.00 235.49 268 GLY E CA 1
ATOM 8779 C C . GLY F 1 268 ? 217.071 198.706 183.115 1.00 235.49 268 GLY E C 1
ATOM 8780 O O . GLY F 1 268 ? 217.121 197.538 182.712 1.00 235.49 268 GLY E O 1
ATOM 8781 N N . CYS F 1 269 ? 217.182 199.028 184.407 1.00 235.87 269 CYS E N 1
ATOM 8782 C CA . CYS F 1 269 ? 217.331 197.999 185.430 1.00 235.87 269 CYS E CA 1
ATOM 8783 C C . CYS F 1 269 ? 216.066 197.173 185.634 1.00 235.87 269 CYS E C 1
ATOM 8784 O O . CYS F 1 269 ? 216.116 196.167 186.349 1.00 235.87 269 CYS E O 1
ATOM 8787 N N . ASN F 1 270 ? 214.945 197.570 185.035 1.00 251.51 270 ASN E N 1
ATOM 8788 C CA . ASN F 1 270 ? 213.693 196.847 185.219 1.00 251.51 270 ASN E CA 1
ATOM 8789 C C . ASN F 1 270 ? 213.752 195.476 184.554 1.00 251.51 270 ASN E C 1
ATOM 8790 O O . ASN F 1 270 ? 214.539 195.245 183.632 1.00 251.51 270 ASN E O 1
ATOM 8795 N N . GLU F 1 271 ? 212.906 194.561 185.032 1.00 246.44 271 GLU E N 1
ATOM 8796 C CA . GLU F 1 271 ? 212.892 193.191 184.533 1.00 246.44 271 GLU E CA 1
ATOM 8797 C C . GLU F 1 271 ? 211.758 192.922 183.553 1.00 246.44 271 GLU E C 1
ATOM 8798 O O . GLU F 1 271 ? 211.944 192.152 182.602 1.00 246.44 271 GLU E O 1
ATOM 8804 N N . ARG F 1 272 ? 210.587 193.528 183.763 1.00 242.17 272 ARG E N 1
ATOM 8805 C CA . ARG F 1 272 ? 209.476 193.327 182.838 1.00 242.17 272 ARG E CA 1
ATOM 8806 C C . ARG F 1 272 ? 209.849 193.785 181.434 1.00 242.17 272 ARG E C 1
ATOM 8807 O O . ARG F 1 272 ? 209.554 193.094 180.445 1.00 242.17 272 ARG E O 1
ATOM 8815 N N . LEU F 1 273 ? 210.524 194.938 181.333 1.00 238.26 273 LEU E N 1
ATOM 8816 C CA . LEU F 1 273 ? 211.029 195.386 180.040 1.00 238.26 273 LEU E CA 1
ATOM 8817 C C . LEU F 1 273 ? 211.877 194.305 179.400 1.00 238.26 273 LEU E C 1
ATOM 8818 O O . LEU F 1 273 ? 211.431 193.640 178.462 1.00 238.26 273 LEU E O 1
ATOM 8823 N N . GLN F 1 274 ? 213.039 194.016 179.995 1.00 235.96 274 GLN E N 1
ATOM 8824 C CA . GLN F 1 274 ? 213.990 193.103 179.371 1.00 235.96 274 GLN E CA 1
ATOM 8825 C C . GLN F 1 274 ? 213.330 191.781 179.001 1.00 235.96 274 GLN E C 1
ATOM 8826 O O . GLN F 1 274 ? 213.563 191.257 177.909 1.00 235.96 274 GLN E O 1
ATOM 8832 N N . GLU F 1 275 ? 212.437 191.273 179.856 1.00 236.19 275 GLU E N 1
ATOM 8833 C CA . GLU F 1 275 ? 211.731 190.036 179.534 1.00 236.19 275 GLU E CA 1
ATOM 8834 C C . GLU F 1 275 ? 210.925 190.172 178.246 1.00 236.19 275 GLU E C 1
ATOM 8835 O O . GLU F 1 275 ? 211.161 189.445 177.270 1.00 236.19 275 GLU E O 1
ATOM 8841 N N . MET F 1 276 ? 209.963 191.101 178.219 1.00 229.24 276 MET E N 1
ATOM 8842 C CA . MET F 1 276 ? 209.058 191.141 177.071 1.00 229.24 276 MET E CA 1
ATOM 8843 C C . MET F 1 276 ? 209.778 191.608 175.807 1.00 229.24 276 MET E C 1
ATOM 8844 O O . MET F 1 276 ? 209.472 191.140 174.701 1.00 229.24 276 MET E O 1
ATOM 8849 N N . MET F 1 277 ? 210.752 192.511 175.945 1.00 226.17 277 MET E N 1
ATOM 8850 C CA . MET F 1 277 ? 211.449 193.002 174.764 1.00 226.17 277 MET E CA 1
ATOM 8851 C C . MET F 1 277 ? 212.423 191.960 174.225 1.00 226.17 277 MET E C 1
ATOM 8852 O O . MET F 1 277 ? 212.638 191.886 173.013 1.00 226.17 277 MET E O 1
ATOM 8857 N N . ARG F 1 278 ? 212.997 191.116 175.091 1.00 226.59 278 ARG E N 1
ATOM 8858 C CA . ARG F 1 278 ? 213.802 190.012 174.580 1.00 226.59 278 ARG E CA 1
ATOM 8859 C C . ARG F 1 278 ? 212.916 188.971 173.911 1.00 226.59 278 ARG E C 1
ATOM 8860 O O . ARG F 1 278 ? 213.323 188.337 172.931 1.00 226.59 278 ARG E O 1
ATOM 8868 N N . THR F 1 279 ? 211.689 188.798 174.411 1.00 222.55 279 THR E N 1
ATOM 8869 C CA . THR F 1 279 ? 210.749 187.906 173.739 1.00 222.55 279 THR E CA 1
ATOM 8870 C C . THR F 1 279 ? 210.433 188.409 172.334 1.00 222.55 279 THR E C 1
ATOM 8871 O O . THR F 1 279 ? 210.498 187.652 171.356 1.00 222.55 279 THR E O 1
ATOM 8875 N N . MET F 1 280 ? 210.110 189.698 172.208 1.00 215.99 280 MET E N 1
ATOM 8876 C CA . MET F 1 280 ? 209.808 190.234 170.884 1.00 215.99 280 MET E CA 1
ATOM 8877 C C . MET F 1 280 ? 211.053 190.313 170.004 1.00 215.99 280 MET E C 1
ATOM 8878 O O . MET F 1 280 ? 210.939 190.278 168.775 1.00 215.99 280 MET E O 1
ATOM 8883 N N . CYS F 1 281 ? 212.242 190.423 170.602 1.00 209.19 281 CYS E N 1
ATOM 8884 C CA . CYS F 1 281 ? 213.471 190.377 169.816 1.00 209.19 281 CYS E CA 1
ATOM 8885 C C . CYS F 1 281 ? 213.709 188.984 169.252 1.00 209.19 281 CYS E C 1
ATOM 8886 O O . CYS F 1 281 ? 214.111 188.834 168.092 1.00 209.19 281 CYS E O 1
ATOM 8889 N N . SER F 1 282 ? 213.477 187.950 170.064 1.00 204.60 282 SER E N 1
ATOM 8890 C CA . SER F 1 282 ? 213.515 186.585 169.552 1.00 204.60 282 SER E CA 1
ATOM 8891 C C . SER F 1 282 ? 212.481 186.395 168.452 1.00 204.60 282 SER E C 1
ATOM 8892 O O . SER F 1 282 ? 212.722 185.675 167.476 1.00 204.60 282 SER E O 1
ATOM 8895 N N . GLU F 1 283 ? 211.317 187.033 168.598 1.00 208.69 283 GLU E N 1
ATOM 8896 C CA . GLU F 1 283 ? 210.345 187.057 167.509 1.00 208.69 283 GLU E CA 1
ATOM 8897 C C . GLU F 1 283 ? 210.910 187.743 166.271 1.00 208.69 283 GLU E C 1
ATOM 8898 O O . GLU F 1 283 ? 210.598 187.346 165.142 1.00 208.69 283 GLU E O 1
ATOM 8904 N N . ARG F 1 284 ? 211.739 188.769 166.462 1.00 203.52 284 ARG E N 1
ATOM 8905 C CA . ARG F 1 284 ? 212.317 189.551 165.378 1.00 203.52 284 ARG E CA 1
ATOM 8906 C C . ARG F 1 284 ? 213.706 189.066 164.981 1.00 203.52 284 ARG E C 1
ATOM 8907 O O . ARG F 1 284 ? 214.432 189.790 164.292 1.00 203.52 284 ARG E O 1
ATOM 8915 N N . ASP F 1 285 ? 214.088 187.860 165.409 1.00 201.78 285 ASP E N 1
ATOM 8916 C CA . ASP F 1 285 ? 215.401 187.288 165.105 1.00 201.78 285 ASP E CA 1
ATOM 8917 C C . ASP F 1 285 ? 216.526 188.184 165.616 1.00 201.78 285 ASP E C 1
ATOM 8918 O O . ASP F 1 285 ? 217.579 188.312 164.987 1.00 201.78 285 ASP E O 1
ATOM 8923 N N . GLY F 1 286 ? 216.302 188.814 166.773 1.00 197.86 286 GLY E N 1
ATOM 8924 C CA . GLY F 1 286 ? 217.268 189.705 167.370 1.00 197.86 286 GLY E CA 1
ATOM 8925 C C . GLY F 1 286 ? 217.626 189.280 168.786 1.00 197.86 286 GLY E C 1
ATOM 8926 O O . GLY F 1 286 ? 216.859 188.596 169.474 1.00 197.86 286 GLY E O 1
ATOM 8927 N N . LYS F 1 287 ? 218.812 189.702 169.214 1.00 186.06 287 LYS E N 1
ATOM 8928 C CA . LYS F 1 287 ? 219.312 189.411 170.547 1.00 186.06 287 LYS E CA 1
ATOM 8929 C C . LYS F 1 287 ? 219.213 190.652 171.421 1.00 186.06 287 LYS E C 1
ATOM 8930 O O . LYS F 1 287 ? 219.229 191.785 170.929 1.00 186.06 287 LYS E O 1
ATOM 8936 N N . LEU F 1 288 ? 219.108 190.424 172.724 1.00 191.64 288 LEU E N 1
ATOM 8937 C CA . LEU F 1 288 ? 219.122 191.487 173.717 1.00 191.64 288 LEU E CA 1
ATOM 8938 C C . LEU F 1 288 ? 220.512 191.600 174.322 1.00 191.64 288 LEU E C 1
ATOM 8939 O O . LEU F 1 288 ? 221.083 190.599 174.768 1.00 191.64 288 LEU E O 1
ATOM 8944 N N . PHE F 1 289 ? 221.054 192.815 174.339 1.00 188.27 289 PHE E N 1
ATOM 8945 C CA . PHE F 1 289 ? 222.251 193.119 175.111 1.00 188.27 289 PHE E CA 1
ATOM 8946 C C . PHE F 1 289 ? 221.849 194.025 176.264 1.00 188.27 289 PHE E C 1
ATOM 8947 O O . PHE F 1 289 ? 221.240 195.077 176.047 1.00 188.27 289 PHE E O 1
ATOM 8955 N N . ALA F 1 290 ? 222.159 193.600 177.487 1.00 187.57 290 ALA E N 1
ATOM 8956 C CA . ALA F 1 290 ? 221.790 194.339 178.691 1.00 187.57 290 ALA E CA 1
ATOM 8957 C C . ALA F 1 290 ? 222.864 194.100 179.740 1.00 187.57 290 ALA E C 1
ATOM 8958 O O . ALA F 1 290 ? 223.019 192.976 180.228 1.00 187.57 290 ALA E O 1
ATOM 8960 N N . THR F 1 291 ? 223.601 195.150 180.086 1.00 201.48 291 THR E N 1
ATOM 8961 C CA . THR F 1 291 ? 224.674 195.028 181.057 1.00 201.48 291 THR E CA 1
ATOM 8962 C C . THR F 1 291 ? 224.121 195.065 182.479 1.00 201.48 291 THR E C 1
ATOM 8963 O O . THR F 1 291 ? 222.924 195.253 182.713 1.00 201.48 291 THR E O 1
ATOM 8967 N N . ASP F 1 292 ? 225.022 194.878 183.440 1.00 203.88 292 ASP E N 1
ATOM 8968 C CA . ASP F 1 292 ? 224.672 194.924 184.848 1.00 203.88 292 ASP E CA 1
ATOM 8969 C C . ASP F 1 292 ? 224.429 196.368 185.285 1.00 203.88 292 ASP E C 1
ATOM 8970 O O . ASP F 1 292 ? 224.743 197.326 184.574 1.00 203.88 292 ASP E O 1
ATOM 8975 N N . ASP F 1 293 ? 223.855 196.525 186.480 1.00 204.79 293 ASP E N 1
ATOM 8976 C CA . ASP F 1 293 ? 223.541 197.853 186.992 1.00 204.79 293 ASP E CA 1
ATOM 8977 C C . ASP F 1 293 ? 224.788 198.663 187.324 1.00 204.79 293 ASP E C 1
ATOM 8978 O O . ASP F 1 293 ? 224.692 199.885 187.477 1.00 204.79 293 ASP E O 1
ATOM 8983 N N . ARG F 1 294 ? 225.950 198.015 187.441 1.00 198.60 294 ARG E N 1
ATOM 8984 C CA . ARG F 1 294 ? 227.177 198.733 187.765 1.00 198.60 294 ARG E CA 1
ATOM 8985 C C . ARG F 1 294 ? 227.567 199.739 186.690 1.00 198.60 294 ARG E C 1
ATOM 8986 O O . ARG F 1 294 ? 228.047 200.827 187.023 1.00 198.60 294 ARG E O 1
ATOM 8994 N N . TYR F 1 295 ? 227.373 199.405 185.417 1.00 194.02 295 TYR E N 1
ATOM 8995 C CA . TYR F 1 295 ? 227.722 200.286 184.310 1.00 194.02 295 TYR E CA 1
ATOM 8996 C C . TYR F 1 295 ? 226.569 201.159 183.846 1.00 194.02 295 TYR E C 1
ATOM 8997 O O . TYR F 1 295 ? 226.803 202.223 183.269 1.00 194.02 295 TYR E O 1
ATOM 9006 N N . CYS F 1 296 ? 225.326 200.732 184.079 1.00 202.50 296 CYS E N 1
ATOM 9007 C CA . CYS F 1 296 ? 224.181 201.559 183.715 1.00 202.50 296 CYS E CA 1
ATOM 9008 C C . CYS F 1 296 ? 224.181 202.879 184.474 1.00 202.50 296 CYS E C 1
ATOM 9009 O O . CYS F 1 296 ? 223.660 203.883 183.976 1.00 202.50 296 CYS E O 1
ATOM 9012 N N . ILE F 1 297 ? 224.755 202.900 185.670 1.00 191.38 297 ILE E N 1
ATOM 9013 C CA . ILE F 1 297 ? 224.869 204.120 186.458 1.00 191.38 297 ILE E CA 1
ATOM 9014 C C . ILE F 1 297 ? 226.208 204.777 186.153 1.00 191.38 297 ILE E C 1
ATOM 9015 O O . ILE F 1 297 ? 227.170 204.120 185.741 1.00 191.38 297 ILE E O 1
ATOM 9020 N N . ASP F 1 298 ? 226.269 206.091 186.354 1.00 179.86 298 ASP E N 1
ATOM 9021 C CA . ASP F 1 298 ? 227.449 206.862 185.989 1.00 179.86 298 ASP E CA 1
ATOM 9022 C C . ASP F 1 298 ? 228.630 206.523 186.893 1.00 179.86 298 ASP E C 1
ATOM 9023 O O . ASP F 1 298 ? 228.462 206.252 188.085 1.00 179.86 298 ASP E O 1
ATOM 9028 N N . ASN F 1 299 ? 229.831 206.539 186.314 1.00 177.44 299 ASN E N 1
ATOM 9029 C CA . ASN F 1 299 ? 231.065 206.331 187.064 1.00 177.44 299 ASN E CA 1
ATOM 9030 C C . ASN F 1 299 ? 232.253 206.780 186.221 1.00 177.44 299 ASN E C 1
ATOM 9031 O O . ASN F 1 299 ? 232.125 207.033 185.021 1.00 177.44 299 ASN E O 1
ATOM 9036 N N . GLY F 1 300 ? 233.414 206.895 186.873 1.00 169.86 300 GLY E N 1
ATOM 9037 C CA . GLY F 1 300 ? 234.587 207.442 186.207 1.00 169.86 300 GLY E CA 1
ATOM 9038 C C . GLY F 1 300 ? 235.197 206.525 185.164 1.00 169.86 300 GLY E C 1
ATOM 9039 O O . GLY F 1 300 ? 235.642 206.988 184.106 1.00 169.86 300 GLY E O 1
ATOM 9040 N N . ALA F 1 301 ? 235.237 205.219 185.443 1.00 171.38 301 ALA E N 1
ATOM 9041 C CA . ALA F 1 301 ? 235.774 204.276 184.470 1.00 171.38 301 ALA E CA 1
ATOM 9042 C C . ALA F 1 301 ? 234.964 204.291 183.184 1.00 171.38 301 ALA E C 1
ATOM 9043 O O . ALA F 1 301 ? 235.450 203.854 182.135 1.00 171.38 301 ALA E O 1
ATOM 9045 N N . MET F 1 302 ? 233.727 204.785 183.251 1.00 172.87 302 MET E N 1
ATOM 9046 C CA . MET F 1 302 ? 232.925 204.974 182.050 1.00 172.87 302 MET E CA 1
ATOM 9047 C C . MET F 1 302 ? 233.606 205.957 181.106 1.00 172.87 302 MET E C 1
ATOM 9048 O O . MET F 1 302 ? 233.837 205.656 179.929 1.00 172.87 302 MET E O 1
ATOM 9053 N N . ILE F 1 303 ? 233.967 207.131 181.628 1.00 173.07 303 ILE E N 1
ATOM 9054 C CA . ILE F 1 303 ? 234.597 208.180 180.830 1.00 173.07 303 ILE E CA 1
ATOM 9055 C C . ILE F 1 303 ? 236.016 207.784 180.442 1.00 173.07 303 ILE E C 1
ATOM 9056 O O . ILE F 1 303 ? 236.505 208.138 179.358 1.00 173.07 303 ILE E O 1
ATOM 9061 N N . ALA F 1 304 ? 236.702 207.059 181.331 1.00 181.75 304 ALA E N 1
ATOM 9062 C CA . ALA F 1 304 ? 238.130 206.814 181.153 1.00 181.75 304 ALA E CA 1
ATOM 9063 C C . ALA F 1 304 ? 238.424 206.037 179.873 1.00 181.75 304 ALA E C 1
ATOM 9064 O O . ALA F 1 304 ? 239.405 206.327 179.179 1.00 181.75 304 ALA E O 1
ATOM 9066 N N . TYR F 1 305 ? 237.602 205.035 179.548 1.00 188.27 305 TYR E N 1
ATOM 9067 C CA . TYR F 1 305 ? 237.897 204.215 178.375 1.00 188.27 305 TYR E CA 1
ATOM 9068 C C . TYR F 1 305 ? 237.732 205.005 177.082 1.00 188.27 305 TYR E C 1
ATOM 9069 O O . TYR F 1 305 ? 238.544 204.870 176.159 1.00 188.27 305 TYR E O 1
ATOM 9078 N N . THR F 1 306 ? 236.685 205.827 176.987 1.00 182.72 306 THR E N 1
ATOM 9079 C CA . THR F 1 306 ? 236.527 206.660 175.799 1.00 182.72 306 THR E CA 1
ATOM 9080 C C . THR F 1 306 ? 237.642 207.693 175.706 1.00 182.72 306 THR E C 1
ATOM 9081 O O . THR F 1 306 ? 238.115 208.011 174.607 1.00 182.72 306 THR E O 1
ATOM 9085 N N . GLY F 1 307 ? 238.090 208.220 176.849 1.00 184.51 307 GLY E N 1
ATOM 9086 C CA . GLY F 1 307 ? 239.250 209.095 176.827 1.00 184.51 307 GLY E CA 1
ATOM 9087 C C . GLY F 1 307 ? 240.496 208.401 176.313 1.00 184.51 307 GLY E C 1
ATOM 9088 O O . GLY F 1 307 ? 241.262 208.982 175.536 1.00 184.51 307 GLY E O 1
ATOM 9089 N N . LEU F 1 308 ? 240.709 207.153 176.732 1.00 183.74 308 LEU E N 1
ATOM 9090 C CA . LEU F 1 308 ? 241.826 206.366 176.218 1.00 183.74 308 LEU E CA 1
ATOM 9091 C C . LEU F 1 308 ? 241.708 206.157 174.714 1.00 183.74 308 LEU E C 1
ATOM 9092 O O . LEU F 1 308 ? 242.697 206.286 173.979 1.00 183.74 308 LEU E O 1
ATOM 9097 N N . LEU F 1 309 ? 240.502 205.830 174.242 1.00 189.49 309 LEU E N 1
ATOM 9098 C CA . LEU F 1 309 ? 240.286 205.654 172.810 1.00 189.49 309 LEU E CA 1
ATOM 9099 C C . LEU F 1 309 ? 240.619 206.928 172.048 1.00 189.49 309 LEU E C 1
ATOM 9100 O O . LEU F 1 309 ? 241.268 206.883 170.997 1.00 189.49 309 LEU E O 1
ATOM 9105 N N . ALA F 1 310 ? 240.182 208.077 172.567 1.00 187.85 310 ALA E N 1
ATOM 9106 C CA . ALA F 1 310 ? 240.468 209.346 171.908 1.00 187.85 310 ALA E CA 1
ATOM 9107 C C . ALA F 1 310 ? 241.963 209.643 171.891 1.00 187.85 310 ALA E C 1
ATOM 9108 O O . ALA F 1 310 ? 242.494 210.115 170.880 1.00 187.85 310 ALA E O 1
ATOM 9110 N N . PHE F 1 311 ? 242.663 209.369 172.996 1.00 176.79 311 PHE E N 1
ATOM 9111 C CA . PHE F 1 311 ? 244.069 209.757 173.069 1.00 176.79 311 PHE E CA 1
ATOM 9112 C C . PHE F 1 311 ? 244.956 208.861 172.215 1.00 176.79 311 PHE E C 1
ATOM 9113 O O . PHE F 1 311 ? 245.922 209.343 171.611 1.00 176.79 311 PHE E O 1
ATOM 9121 N N . VAL F 1 312 ? 244.667 207.556 172.163 1.00 184.12 312 VAL E N 1
ATOM 9122 C CA . VAL F 1 312 ? 245.554 206.649 171.432 1.00 184.12 312 VAL E CA 1
ATOM 9123 C C . VAL F 1 312 ? 245.644 207.035 169.960 1.00 184.12 312 VAL E C 1
ATOM 9124 O O . VAL F 1 312 ? 246.698 206.873 169.331 1.00 184.12 312 VAL E O 1
ATOM 9128 N N . ASN F 1 313 ? 244.561 207.569 169.391 1.00 191.97 313 ASN E N 1
ATOM 9129 C CA . ASN F 1 313 ? 244.599 208.009 167.999 1.00 191.97 313 ASN E CA 1
ATOM 9130 C C . ASN F 1 313 ? 245.596 209.145 167.804 1.00 191.97 313 ASN E C 1
ATOM 9131 O O . ASN F 1 313 ? 246.461 209.081 166.923 1.00 191.97 313 ASN E O 1
ATOM 9136 N N . GLY F 1 314 ? 245.492 210.193 168.617 1.00 185.16 314 GLY E N 1
ATOM 9137 C CA . GLY F 1 314 ? 246.409 211.310 168.519 1.00 185.16 314 GLY E CA 1
ATOM 9138 C C . GLY F 1 314 ? 245.739 212.669 168.543 1.00 185.16 314 GLY E C 1
ATOM 9139 O O . GLY F 1 314 ? 246.412 213.697 168.416 1.00 185.16 314 GLY E O 1
ATOM 9140 N N . ILE F 1 315 ? 244.420 212.693 168.703 1.00 176.94 315 ILE E N 1
ATOM 9141 C CA . ILE F 1 315 ? 243.676 213.942 168.815 1.00 176.94 315 ILE E CA 1
ATOM 9142 C C . ILE F 1 315 ? 243.764 214.432 170.254 1.00 176.94 315 ILE E C 1
ATOM 9143 O O . ILE F 1 315 ? 243.509 213.673 171.198 1.00 176.94 315 ILE E O 1
ATOM 9148 N N . GLU F 1 316 ? 244.136 215.695 170.425 1.00 172.98 316 GLU E N 1
ATOM 9149 C CA . GLU F 1 316 ? 244.384 216.278 171.736 1.00 172.98 316 GLU E CA 1
ATOM 9150 C C . GLU F 1 316 ? 243.397 217.410 172.001 1.00 172.98 316 GLU E C 1
ATOM 9151 O O . GLU F 1 316 ? 242.483 217.671 171.215 1.00 172.98 316 GLU E O 1
ATOM 9157 N N . THR F 1 317 ? 243.596 218.084 173.131 1.00 162.41 317 THR E N 1
ATOM 9158 C CA . THR F 1 317 ? 242.753 219.196 173.547 1.00 162.41 317 THR E CA 1
ATOM 9159 C C . THR F 1 317 ? 243.596 220.212 174.308 1.00 162.41 317 THR E C 1
ATOM 9160 O O . THR F 1 317 ? 244.337 219.839 175.226 1.00 162.41 317 THR E O 1
ATOM 9164 N N . PRO F 1 318 ? 243.524 221.494 173.955 1.00 166.87 318 PRO E N 1
ATOM 9165 C CA . PRO F 1 318 ? 244.319 222.497 174.670 1.00 166.87 318 PRO E CA 1
ATOM 9166 C C . PRO F 1 318 ? 243.853 222.669 176.107 1.00 166.87 318 PRO E C 1
ATOM 9167 O O . PRO F 1 318 ? 242.685 222.457 176.440 1.00 166.87 318 PRO E O 1
ATOM 9171 N N . ILE F 1 319 ? 244.799 223.060 176.963 1.00 155.81 319 ILE E N 1
ATOM 9172 C CA . ILE F 1 319 ? 244.512 223.202 178.387 1.00 155.81 319 ILE E CA 1
ATOM 9173 C C . ILE F 1 319 ? 243.542 224.350 178.642 1.00 155.81 319 ILE E C 1
ATOM 9174 O O . ILE F 1 319 ? 242.877 224.389 179.685 1.00 155.81 319 ILE E O 1
ATOM 9179 N N . GLU F 1 320 ? 243.429 225.293 177.704 1.00 169.94 320 GLU E N 1
ATOM 9180 C CA . GLU F 1 320 ? 242.551 226.439 177.921 1.00 169.94 320 GLU E CA 1
ATOM 9181 C C . GLU F 1 320 ? 241.105 226.128 177.553 1.00 169.94 320 GLU E C 1
ATOM 9182 O O . GLU F 1 320 ? 240.188 226.799 178.039 1.00 169.94 320 GLU E O 1
ATOM 9188 N N . ASP F 1 321 ? 240.879 225.124 176.706 1.00 165.80 321 ASP E N 1
ATOM 9189 C CA . ASP F 1 321 ? 239.540 224.772 176.255 1.00 165.80 321 ASP E CA 1
ATOM 9190 C C . ASP F 1 321 ? 238.845 223.779 177.179 1.00 165.80 321 ASP E C 1
ATOM 9191 O O . ASP F 1 321 ? 237.872 223.138 176.763 1.00 165.80 321 ASP E O 1
ATOM 9196 N N . SER F 1 322 ? 239.314 223.637 178.418 1.00 150.84 322 SER E N 1
ATOM 9197 C CA . SER F 1 322 ? 238.723 222.692 179.364 1.00 150.84 322 SER E CA 1
ATOM 9198 C C . SER F 1 322 ? 237.453 223.280 179.986 1.00 150.84 322 SER E C 1
ATOM 9199 O O . SER F 1 322 ? 237.353 223.512 181.191 1.00 150.84 322 SER E O 1
ATOM 9202 N N . THR F 1 323 ? 236.467 223.517 179.127 1.00 154.44 323 THR E N 1
ATOM 9203 C CA . THR F 1 323 ? 235.189 224.077 179.530 1.00 154.44 323 THR E CA 1
ATOM 9204 C C . THR F 1 323 ? 234.126 222.982 179.575 1.00 154.44 323 THR E C 1
ATOM 9205 O O . THR F 1 323 ? 234.401 221.798 179.372 1.00 154.44 323 THR E O 1
ATOM 9209 N N . PHE F 1 324 ? 232.889 223.392 179.840 1.00 160.62 324 PHE E N 1
ATOM 9210 C CA . PHE F 1 324 ? 231.756 222.483 179.887 1.00 160.62 324 PHE E CA 1
ATOM 9211 C C . PHE F 1 324 ? 230.559 223.135 179.211 1.00 160.62 324 PHE E C 1
ATOM 9212 O O . PHE F 1 324 ? 230.591 224.312 178.844 1.00 160.62 324 PHE E O 1
ATOM 9220 N N . THR F 1 325 ? 229.496 222.352 179.051 1.00 179.81 325 THR E N 1
ATOM 9221 C CA . THR F 1 325 ? 228.253 222.844 178.480 1.00 179.81 325 THR E CA 1
ATOM 9222 C C . THR F 1 325 ? 227.089 222.035 179.031 1.00 179.81 325 THR E C 1
ATOM 9223 O O . THR F 1 325 ? 227.262 220.906 179.497 1.00 179.81 325 THR E O 1
ATOM 9227 N N . GLN F 1 326 ? 225.897 222.631 178.977 1.00 188.78 326 GLN E N 1
ATOM 9228 C CA . GLN F 1 326 ? 224.702 221.949 179.459 1.00 188.78 326 GLN E CA 1
ATOM 9229 C C . GLN F 1 326 ? 224.244 220.847 178.515 1.00 188.78 326 GLN E C 1
ATOM 9230 O O . GLN F 1 326 ? 223.544 219.927 178.951 1.00 188.78 326 GLN E O 1
ATOM 9236 N N . ARG F 1 327 ? 224.617 220.916 177.236 1.00 195.71 327 ARG E N 1
ATOM 9237 C CA . ARG F 1 327 ? 224.233 219.919 176.236 1.00 195.71 327 ARG E CA 1
ATOM 9238 C C . ARG F 1 327 ? 225.456 219.621 175.373 1.00 195.71 327 ARG E C 1
ATOM 9239 O O . ARG F 1 327 ? 225.687 220.287 174.361 1.00 195.71 327 ARG E O 1
ATOM 9247 N N . PHE F 1 328 ? 226.237 218.621 175.774 1.00 182.05 328 PHE E N 1
ATOM 9248 C CA . PHE F 1 328 ? 227.375 218.153 174.985 1.00 182.05 328 PHE E CA 1
ATOM 9249 C C . PHE F 1 328 ? 226.857 217.024 174.099 1.00 182.05 328 PHE E C 1
ATOM 9250 O O . PHE F 1 328 ? 226.901 215.848 174.463 1.00 182.05 328 PHE E O 1
ATOM 9258 N N . ARG F 1 329 ? 226.356 217.401 172.924 1.00 214.52 329 ARG E N 1
ATOM 9259 C CA . ARG F 1 329 ? 225.649 216.466 172.060 1.00 214.52 329 ARG E CA 1
ATOM 9260 C C . ARG F 1 329 ? 226.576 215.354 171.580 1.00 214.52 329 ARG E C 1
ATOM 9261 O O . ARG F 1 329 ? 227.761 215.568 171.313 1.00 214.52 329 ARG E O 1
ATOM 9269 N N . THR F 1 330 ? 226.013 214.147 171.478 1.00 218.45 330 THR E N 1
ATOM 9270 C CA . THR F 1 330 ? 226.801 212.979 171.094 1.00 218.45 330 THR E CA 1
ATOM 9271 C C . THR F 1 330 ? 227.322 213.094 169.666 1.00 218.45 330 THR E C 1
ATOM 9272 O O . THR F 1 330 ? 228.476 212.746 169.392 1.00 218.45 330 THR E O 1
ATOM 9276 N N . ASP F 1 331 ? 226.490 213.582 168.742 1.00 222.62 331 ASP E N 1
ATOM 9277 C CA . ASP F 1 331 ? 226.873 213.637 167.335 1.00 222.62 331 ASP E CA 1
ATOM 9278 C C . ASP F 1 331 ? 228.027 214.594 167.066 1.00 222.62 331 ASP E C 1
ATOM 9279 O O . ASP F 1 331 ? 228.645 214.501 166.000 1.00 222.62 331 ASP E O 1
ATOM 9284 N N . GLU F 1 332 ? 228.331 215.504 167.993 1.00 216.73 332 GLU E N 1
ATOM 9285 C CA . GLU F 1 332 ? 229.447 216.420 167.796 1.00 216.73 332 GLU E CA 1
ATOM 9286 C C . GLU F 1 332 ? 230.795 215.715 167.874 1.00 216.73 332 GLU E C 1
ATOM 9287 O O . GLU F 1 332 ? 231.793 216.259 167.389 1.00 216.73 332 GLU E O 1
ATOM 9293 N N . VAL F 1 333 ? 230.847 214.527 168.467 1.00 218.73 333 VAL E N 1
ATOM 9294 C CA . VAL F 1 333 ? 232.080 213.757 168.565 1.00 218.73 333 VAL E CA 1
ATOM 9295 C C . VAL F 1 333 ? 232.196 212.863 167.339 1.00 218.73 333 VAL E C 1
ATOM 9296 O O . VAL F 1 333 ? 231.287 212.079 167.041 1.00 218.73 333 VAL E O 1
ATOM 9300 N N . HIS F 1 334 ? 233.312 212.980 166.625 1.00 222.24 334 HIS E N 1
ATOM 9301 C CA . HIS F 1 334 ? 233.568 212.185 165.432 1.00 222.24 334 HIS E CA 1
ATOM 9302 C C . HIS F 1 334 ? 234.487 211.026 165.795 1.00 222.24 334 HIS E C 1
ATOM 9303 O O . HIS F 1 334 ? 235.594 211.241 166.301 1.00 222.24 334 HIS E O 1
ATOM 9310 N N . ALA F 1 335 ? 234.029 209.804 165.537 1.00 215.85 335 ALA E N 1
ATOM 9311 C CA . ALA F 1 335 ? 234.812 208.618 165.852 1.00 215.85 335 ALA E CA 1
ATOM 9312 C C . ALA F 1 335 ? 236.015 208.521 164.924 1.00 215.85 335 ALA E C 1
ATOM 9313 O O . ALA F 1 335 ? 235.878 208.633 163.702 1.00 215.85 335 ALA E O 1
ATOM 9315 N N . VAL F 1 336 ? 237.195 208.316 165.507 1.00 204.88 336 VAL E N 1
ATOM 9316 C CA . VAL F 1 336 ? 238.423 208.173 164.735 1.00 204.88 336 VAL E CA 1
ATOM 9317 C C . VAL F 1 336 ? 239.127 206.883 165.135 1.00 204.88 336 VAL E C 1
ATOM 9318 O O . VAL F 1 336 ? 239.958 206.359 164.386 1.00 204.88 336 VAL E O 1
ATOM 9322 N N . TRP F 1 337 ? 238.800 206.363 166.321 1.00 197.23 337 TRP E N 1
ATOM 9323 C CA . TRP F 1 337 ? 239.392 205.103 166.758 1.00 197.23 337 TRP E CA 1
ATOM 9324 C C . TRP F 1 337 ? 238.828 203.917 165.988 1.00 197.23 337 TRP E C 1
ATOM 9325 O O . TRP F 1 337 ? 239.560 202.964 165.700 1.00 197.23 337 TRP E O 1
ATOM 9336 N N . ARG F 1 338 ? 237.538 203.953 165.648 1.00 205.85 338 ARG E N 1
ATOM 9337 C CA . ARG F 1 338 ? 236.947 202.865 164.879 1.00 205.85 338 ARG E CA 1
ATOM 9338 C C . ARG F 1 338 ? 237.359 202.908 163.413 1.00 205.85 338 ARG E C 1
ATOM 9339 O O . ARG F 1 338 ? 237.287 201.880 162.731 1.00 205.85 338 ARG E O 1
ATOM 9347 N N . GLU F 1 339 ? 237.793 204.062 162.918 1.00 208.56 339 GLU E N 1
ATOM 9348 C CA . GLU F 1 339 ? 238.201 204.197 161.526 1.00 208.56 339 GLU E CA 1
ATOM 9349 C C . GLU F 1 339 ? 239.683 204.541 161.419 1.00 208.56 339 GLU E C 1
ATOM 9350 O O . GLU F 1 339 ? 240.234 204.619 160.321 1.00 208.56 339 GLU E O 1
#

Radius of gyration: 45.03 Å; Cα contacts (8 Å, |Δi|>4): 2286; chains: 6; bounding box: 69×79×142 Å

Solvent-accessible surface area: 53714 Å² total; per-residue (Å²): 181,53,14,0,1,0,4,1,1,10,29,33,41,9,1,1,0,1,0,17,56,92,6,66,10,72,4,24,22,100,69,48,38,99,11,76,100,41,115,46,75,102,51,154,71,0,11,114,18,3,38,68,48,16,53,74,15,11,110,39,0,35,101,74,13,139,16,66,36,131,85,4,49,0,0,0,0,0,35,0,25,19,42,26,19,1,0,38,16,11,0,14,10,0,2,3,1,4,32,44,33,185,40,34,0,6,23,2,3,8,3,1,0,3,0,18,4,3,11,38,52,36,62,11,96,71,7,3,3,3,1,1,5,43,64,20,8,16,4,2,6,47,24,115,2,50,6,45,74,62,1,46,16,135,58,38,8,4,9,59,2,11,40,94,1,0,41,39,30,150,23,53,15,99,90,51,25,28,106,35,0,22,41,46,8,118,126,12,148,68,124,29,102,30,69,114,36,6,102,20,37,44,15,47,8,38,44,10,0,56,85,4,30,82,12,0,83,87,54,71,146,67,128,100,31,62,41,5,5,9,0,75,6,5,13,14,15,6,8,8,15,17,2,1,1,3,20,24,6,6,50,89,46,125,45,102,28,1,0,3,3,0,32,24,0,58,15,108,72,9,23,91,22,7,98,56,11,2,76,80,102,113,14,98,8,49,48,27,51,89,111,56,6,29,31,3,0,1,5,0,0,9,4,0,0,22,12,66,76,39,57,86,78,28,76,55,112,72,0,52,25,44,109,182,42,125,10,18,83,28,75,0,34,19,113,103,176,140,98,132,78,31,31,46,6,71,32,67,88,60,81,7,18,61,102,98,0,24,23,62,42,26,49,56,31,142,10,25,56,117,74,41,7,49,100,22,4,67,112,23,6,21,45,20,1,90,12,20,33,84,2,9,41,46,11,7,11,8,10,6,3,3,9,11,13,60,100,93,43,12,5,12,20,55,92,31,114,32,65,17,9,80,77,52,7,96,65,5,28,106,127,40,43,65,95,103,98,1,66,45,21,4,29,61,21,3,40,15,14,6,100,5,7,107,42,12,9,3,4,22,28,4,35,24,69,6,18,41,23,62,62,84,77,80,63,21,3,8,64,73,8,38,53,18,30,102,25,110,109,58,51,22,16,0,58,6,13,44,34,11,12,91,25,17,88,95,47,120,69,57,5,34,88,6,24,76,48,14,30,79,3,8,103,133,38,22,183,130,92,65,54,8,21,100,73,4,43,74,12,46,82,99,14,146,110,106,81,66,101,20,54,174,70,15,37,8,0,12,13,1,10,28,31,12,89,27,11,127,88,13,34,68,7,51,139,100,52,58,59,191,51,77,20,0,12,5,25,1,30,17,2,10,41,41,10,1,19,20,2,0,0,29,26,0,11,53,15,94,65,102,116,55,46,89,18,150,40,26,7,2,9,1,1,16,1,1,3,21,26,115,125,80,89,104,2,54,133,72,1,2,18,39,105,132,7,66,28,4,11,5,8,48,20,69,9,45,91,102,39,33,88,53,13,39,141,89,19,86,28,128,120,55,60,9,101,62,6,117,97,91,28,58,71,70,57,6,49,133,46,6,132,15,31,95,88,11,82,60,35,22,68,29,8,33,6,0,1,11,69,4,2,13,30,43,7,156,109,32,10,3,47,9,39,9,53,28,148,44,82,103,12,0,74,33,8,69,44,4,25,42,26,23,87,61,130,76,96,103,110,13,132,59,70,44,56,50,65,96,22,83,7,22,6,65,17,45,3,92,98,19,137,88,5,43,48,27,18,22,32,23,10,62,24,15,48,14,11,23,79,15,12,139,85,51,80,80,29,12,1,64,11,67,4,44,30,151,38,90,86,46,0,82,17,13,82,42,3,27,32,50,22,120,36,142,95,63,103,100,18,136,41,88,17,56,47,78,101,20,75,1,51,0,57,7,49,0,102,63,21,163,55,5,56,45,31,14,20,27,8,19,17,10,24,39,1,12,46,89,9,30,137,136,199,106,35,5,0,21,0,12,1,5,18,30,29,16,12,3,2,0,5,0,10,107,104,5,74,39,50,3,42,18,79,74,70,40,128,26,91,84,22,128,43,86,108,44,138,66,2,8,102,28,4,21,65,39,10,55,73,15,33,126,35,0,76,86,90,9,151,14,68,45,98,80,14,36,0,5,0,2,2,58,0,38,20,93,15,14,5,2,43,13,10,2,7,5,0,1,2,34,8,36,56,68,177,41,49,4,3,30,4,4,10,5,2,0,1,3,2,5,2,46,57,60,40,64,6,122,38,17,7,1,5,7,0,16,33,63,45,8,12,4,2,10,58,32,132,0,81,8,93,57,67,0,68,25,83,54,47,11,7,1,66,3,36,42,115,0,0,56,60,17,150,30,55,24,88,111,29,20,21,75,36,10,15,73,29,0,128,120,15,142,76,111,28,106,22,53,132,23,23,140,71,51,32,2,14,3,50,41,7,0,59,103,3,27,86,16,0,121,100,43,72,168,75,128,106,20,73,42,7,2,0,0,76,0,12,14,30,14,20,14,49,14,11,10,67,4,16,70,150,3,16,59,133,31,127,94,168,33,5,2,18,4,0,31,31,17,24,15,70,117,9,49,78,60,14,103,76,29,8,75,133,118,130,11,138,43,36,46,20,65,68,134,21,9,62,25,1,0,0,1,0,0,19,6,0,0,27,19,42,79,71,49,102,116,34,61,66,102,78,3,56,74,36,129,185,21,112,10,39,103,37,83,2,51,51,78,126

Nearest PDB structures (foldseek):
  8k20-assembly1_E  TM=9.748E-01  e=5.123E-56  Arabidopsis thaliana
  6gwj-assembly1_K  TM=9.784E-01  e=3.153E-48  Homo sapiens
  2ivn-assembly1_A  TM=9.564E-01  e=2.783E-38  Pyrococcus abyssi
  5jmv-assembly1_A  TM=9.624E-01  e=1.104E-36  Methanocaldococcus jannaschii DSM 2661
  8up5-assembly1_K  TM=9.522E-01  e=5.093E-34  Methanocaldococcus jannaschii